Protein AF-0000000072555018 (afdb_homodimer)

Foldseek 3Di:
DDDDDDDDDDDDDDPPPDDDDDPDDPPPPPPDPDDPDPPDDDDDDDDDDDDDDDDDDDDDDDDDDDDDDDDDDDDDPDDDDDPDDDDDDPPLPQLADPVRDGNPVSVVVVVQVVCVVQVNRDDDFAWAADLQQPPKTAGPDPVRIFGEFAALQQLSLLNPPLLVVLLVVQCVPPHDFQPFACPPRNVDPLQVLLFVLLCVLLVAPTKGWAQWLLLVLQLLLLQCLQPFPLEEEEEEPQDDPSNVNSVVNNVHHYHYFYHLDLVRVLVVLVVDALVHEYEYADEQARQQQGAGHPLQSVLVSCVVSVYAYEYEFASAALQAELQRSGVQRNVVRVCVVVPNCPPGSSNSHAKYKYFLCGNLPAGIIMMGHHPVSNVVSCVGGCSRRHDGHGGSSRSSSSSSSSNVSRVDVVFNLLSQLVLLLLVLLCVVLQFWFNAYQGSKTWTWQQASVLLQVLQVCCCPVLSYHWDWDDPPSPDRRGITTIGRGGLSCFPVNSVSVSVSSSVSCVVSVGDGLCRCLVVVHDNRRNHPPSHDHHSCDCVNSVCVVVLVVCVVVVDDPSCSSVSSCVVVVSNPRPPPPVPD/DDDDDDDDDDDDDDPPPDDDPPPDDPPPPPPDPDDPDPPPPDDDDDDYDDDDDDDDDDDDDDDDDDDDDDDDDDDDPDDDDDDDDDDDDPPLPQLADPVRDGNPVSVVVVVQVVCVVVLNRDDDFAWAADLQQPPKTAGPDRVRIFGEFAALQQLSLLNPPLLVVLLVVQCVPPHDFQPFACPPRNVDPLQVLLFVLLCVLLVAPTKGWAQWLLLVLQLLLLQCLQPFPLEEEEEEPQDDPSNVNSVVNNVHHYHYFYHLDLVRVLVVLVVDDLVHEYEYADEQARQAQGAGHPLQSVLVSCVVRVYAYEYEFASAALQAELQRSGVQRRVVRVCVVVPNCPPGSSNSHAKYKYFLCGNLPAGIIMMGHHPVSNVVSCVGGCSRVHDGHGGSSRSSSSSSSSNVSRVDVVFNLLSQLVLLLLVLLCVVLQFWFNAYQGSKTWTWQQASVLLQVLQVCCCPVLSYHWDWDDPPSPDRRGITTIGRGGLSCFPVNSVSVSVSSSVSCVVSVGDGLCRCLVVVHDNRRNHPPSHDHHSCDCVNSVCVVVLVVCVVVVDDPSCSSVSSCVVVVSNPRPPPPPPD

Radius of gyration: 37.11 Å; Cα contacts (8 Å, |Δi|>4): 2175; chains: 2; bounding box: 135×133×122 Å

Secondary structure (DSSP, 8-state):
----------------------------------------------------------------------------------------------SB-TTSSB-HHHHHHHHHHHHHHTT-PPPPP--EE-GGGTTEEE-SSTT-EEEESS-S-TT-GGG-HHHHHHHHHHHHHH-SS-SS-IIIII--HHHHHHHHHHHHHTT-SEEEEES-HHHHHHHHHHHHHHHSTT-EEEEETT--HHHHHHHHHH-SEEEEE-TT-HHHHHHHHHTS-TTS-EEEEEESB-TTT--B--HHHHHHHHHHHTEEEEEE-TTTTTTSSTTS--HHHHTTHHHHHTT--TTSTGGG-SEEEEESSSTT-S--EEEEE-HHHHHHHHHH-HHHHTSPPPPHHHHHHHHHHHHHHHH--HHHHHHHHHHHHHHHHHHHTT--BPP-SSS-EEEE---HHHHHHHHHHHHHHH-EE-PEE-TTTS-TT--EEEE---TT--HHHHHHHHHHHHHHHHHTTPPPHHHHHHTT-BTTBT-TT--PPPSS-HHHHT-HHHHHHHHHTT--GGGHHHHHHHHTTTTS-----TT-/----------------------------------------------------------------------------------------------SB-TTSSB-HHHHHHHHHHHHHHTT-PPPPP--EE-GGGTTEEE-SSTT-EEEESS-S-TT-GGG-HHHHHHHHHHHHHH-SS-SS-IIIII--HHHHHHHHHHHHHTT-SEEEEES-HHHHHHHHHHHHHHHSTT-EEEEETT--HHHHHHHHHH-SEEEEE-TT-HHHHHHHHHTS-TTS-EEEEEESB-TTT--B--HHHHHHHHHHHTEEEEEE-TTTTTTSSTTS--HHHHTTHHHHHTT--TTSTGGG-SEEEEESSSTT-S--EEEEE-HHHHHHHHHH-HHHHTSPPPPHHHHHHHHHHHHHHHH--HHHHHHHHHHHHHHHHHHHTT--BPP-SSS-EEEE---HHHHHHHHHHHHHHH-EE-PEE-TTTS-TT--EEEE---TT--HHHHHHHHHHHHHHHHHTTPPPHHHHHHTT-BTTBT-TT--PPPSS-HHHHT-HHHHHHHHHTT--GGGHHHHHHHHTTTTS--------

Nearest PDB structures (foldseek):
  5txr-assembly1_A  TM=9.862E-01  e=3.673E-61  Saccharomyces cerevisiae S288C
  5txr-assembly1_B  TM=9.744E-01  e=8.676E-61  Saccharomyces cerevisiae S288C
  5txt-assembly1_B  TM=9.580E-01  e=4.409E-58  Saccharomyces cerevisiae S288C
  5txt-assembly3_E  TM=9.515E-01  e=3.093E-55  Saccharomyces cerevisiae S288C
  8eim-assembly1_A  TM=9.087E-01  e=8.582E-55  Saccharomyces cerevisiae

InterPro domains:
  IPR001917 Aminotransferase, class-II, pyridoxal-phosphate binding site [PS00599] (355-364)
  IPR004839 Aminotransferase, class I/classII, large domain [PF00155] (145-501)
  IPR010961 Tetrapyrrole biosynthesis, 5-aminolevulinic acid synthase [TIGR01821] (102-512)
  IPR015421 Pyridoxal phosphate-dependent transferase, major domain [G3DSA:3.40.640.10] (160-411)
  IPR015422 Pyridoxal phosphate-dependent transferase, small domain [G3DSA:3.90.1150.10] (139-501)
  IPR015424 Pyridoxal phosphate-dependent transferase [SSF53383] (104-509)
  IPR050087 8-amino-7-oxononanoate synthase class-II [PTHR13693] (99-503)

pLDDT: mean 82.07, std 29.23, range [13.77, 98.94]

Solvent-accessible surface area (backbone atoms only — not comparable to full-atom values): 62583 Å² total; per-residue (Å²): 144,80,91,84,84,91,83,87,81,85,87,81,87,81,80,82,73,82,77,84,79,87,79,77,78,80,71,78,78,73,81,78,78,80,79,80,78,79,79,80,80,79,84,83,79,84,80,84,85,83,83,86,75,86,83,84,78,84,83,74,83,74,80,75,84,82,78,84,73,81,80,82,77,78,86,79,84,80,88,83,82,81,89,75,86,70,81,78,78,81,70,75,76,66,45,52,41,98,83,49,25,39,29,63,69,56,44,30,47,51,58,48,47,53,28,53,73,70,62,47,56,82,78,70,58,51,37,38,49,28,24,88,49,54,49,29,22,19,38,93,43,81,84,47,58,30,42,53,33,36,39,41,28,40,54,49,35,24,41,30,53,68,26,51,52,46,19,52,53,34,32,64,46,37,12,56,17,27,23,25,21,40,71,58,33,20,23,24,64,37,58,55,52,31,24,52,51,50,7,58,58,60,67,37,74,22,34,47,78,36,72,24,35,39,50,33,35,22,30,49,39,17,42,50,31,57,67,41,71,80,20,35,38,37,32,36,65,73,53,56,67,37,47,52,49,5,45,61,60,16,69,38,53,72,44,76,28,55,68,80,33,64,69,52,42,48,56,58,54,69,73,47,66,48,52,43,38,34,34,42,38,40,44,38,40,38,85,78,57,14,43,65,42,61,58,64,62,49,48,54,49,22,65,74,52,34,33,43,43,36,40,34,23,53,76,19,33,56,61,24,32,68,49,16,53,4,53,50,40,37,78,38,37,69,42,49,68,70,70,45,54,77,88,36,64,40,57,66,54,48,30,41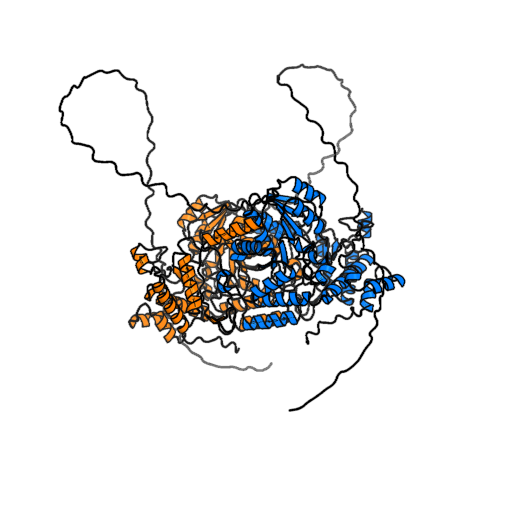,33,33,50,26,27,24,35,35,6,20,65,21,11,23,39,34,21,46,52,52,55,44,51,39,44,63,73,64,15,60,69,53,55,69,27,64,32,66,24,48,17,52,37,41,19,35,39,46,30,49,53,48,39,40,74,43,55,63,54,43,45,46,16,48,49,41,30,51,37,51,52,29,50,33,49,73,66,37,42,30,51,38,54,37,33,47,72,51,44,29,33,55,56,39,30,55,70,59,24,44,48,52,26,49,45,32,35,73,76,65,32,30,40,40,41,50,45,38,52,85,82,32,60,84,58,56,9,19,40,44,40,38,55,23,57,55,54,37,65,70,53,46,51,52,50,52,52,50,50,54,52,47,33,60,74,66,66,51,70,32,22,65,54,36,29,74,69,70,28,55,87,52,22,40,36,86,87,56,69,56,67,49,75,77,37,48,67,78,62,69,36,43,70,58,52,51,51,42,52,72,70,62,51,51,84,61,40,47,53,55,52,50,32,57,71,68,55,61,58,62,68,73,67,78,74,67,76,121,130,80,91,80,89,78,85,86,89,81,90,80,87,83,77,80,77,80,79,78,77,79,77,77,78,82,71,76,79,72,82,75,80,80,76,78,76,75,80,73,78,82,80,80,80,88,85,86,89,84,89,83,86,89,84,88,84,88,87,79,88,73,84,90,84,92,82,87,83,78,83,86,82,80,88,85,83,83,85,82,86,84,91,76,87,70,80,79,77,80,69,76,76,66,45,52,42,98,83,48,23,39,28,62,70,57,45,28,47,52,58,48,47,53,28,52,73,70,62,49,57,81,78,69,58,52,37,37,48,28,23,87,49,55,47,28,22,19,39,93,44,80,83,46,58,29,41,53,34,36,41,41,29,39,54,48,35,24,42,32,53,69,27,50,52,47,19,52,52,33,31,64,48,38,12,55,18,27,23,24,20,42,72,60,33,21,23,24,65,38,59,55,52,32,24,51,51,50,6,58,56,62,68,37,75,22,34,46,77,37,72,24,35,38,52,33,35,21,28,48,40,17,43,48,32,56,65,42,71,79,21,36,38,38,32,36,65,73,53,55,67,38,48,54,48,4,44,60,60,16,69,38,52,71,44,76,30,54,67,79,34,63,67,52,42,48,56,57,54,68,73,46,64,48,54,44,38,33,34,42,37,42,44,40,40,38,86,76,56,13,43,65,43,61,58,64,63,50,47,52,49,22,66,74,52,35,32,42,42,37,40,34,25,52,76,19,33,56,61,25,32,69,48,17,54,4,53,51,41,36,77,37,36,68,42,47,69,70,70,45,53,76,87,35,63,38,57,66,56,47,31,40,33,32,49,26,29,23,35,37,6,19,65,22,11,22,38,34,20,47,52,52,56,45,51,36,45,63,73,65,16,59,69,53,55,68,27,65,32,66,25,47,17,52,36,41,18,36,38,45,29,50,54,48,39,39,75,42,56,64,55,43,46,48,15,47,50,41,29,50,36,52,52,29,50,34,49,73,66,38,45,29,50,36,54,35,32,46,71,53,43,28,33,57,55,39,30,55,70,58,22,44,49,51,26,48,44,33,36,73,76,65,32,30,40,41,41,52,44,39,52,85,83,32,60,86,59,57,9,19,38,44,41,38,55,21,57,55,53,37,65,70,55,47,50,53,51,52,52,51,49,53,50,48,34,60,74,66,66,49,69,32,22,69,55,36,29,75,68,69,28,55,88,53,22,40,37,85,88,57,69,57,68,50,73,75,37,49,67,79,62,69,37,43,67,59,51,51,50,42,51,70,69,63,52,52,85,62,39,47,53,55,52,49,32,57,70,68,55,60,59,63,69,74,69,80,76,70,74,122

Sequence (1160 aa):
MAVQSSKYGAAAGIRAFSAHSKTGKARLHTSRNQEARAVESPLLEGRKAGAFLPLAGNRRLHTDVSSTAAPPPPPGVTTAAARKDAPPVSAVPSPFSASGKFSYEDFYESQLEKKRQDKSYRYFNNINRLAKEFPVAHMAKNEDKVTVWCANDYLGMGGNQHVLNTMHEALEKYGAGAGGTRNISGHNKHAVELEATLAKLHATESALVFSSCYVANDATLATLGSKLPDCVILSDSLNHASMIQGIRHSGTKKIVFKHNDVADLEAKLASLPLHVPKIIAFESVYSMCGSIGPIEEICNLAEKYGALTFLDEVHAVGMYGPTGAGVAEHLDWEAHASGKPRGTIMDRIDIFTGTLAKAYGCVGGYIAGSAKFVDMIRSLAPGFIFTSTLPPATMAGAKASIEYQMAYDGDRRLQQLYTRAVKEELNARDIPVIPNPSHIVPILVGNAALAKEASDLLLHDYKIYVQAINYPTVPIGQERLRVTPTPGHTKELREKLVTALDEIWTRLDIKRTSQWAAEGGFIGVGVEGNVPEPLWTDKLLGIEQAAKEVKAAGVPENGITEALLAREGLNNSRVMDVSAMAVQSSKYGAAAGIRAFSAHSKTGKARLHTSRNQEARAVESPLLEGRKAGAFLPLAGNRRLHTDVSSTAAPPPPPGVTTAAARKDAPPVSAVPSPFSASGKFSYEDFYESQLEKKRQDKSYRYFNNINRLAKEFPVAHMAKNEDKVTVWCANDYLGMGGNQHVLNTMHEALEKYGAGAGGTRNISGHNKHAVELEATLAKLHATESALVFSSCYVANDATLATLGSKLPDCVILSDSLNHASMIQGIRHSGTKKIVFKHNDVADLEAKLASLPLHVPKIIAFESVYSMCGSIGPIEEICNLAEKYGALTFLDEVHAVGMYGPTGAGVAEHLDWEAHASGKPRGTIMDRIDIFTGTLAKAYGCVGGYIAGSAKFVDMIRSLAPGFIFTSTLPPATMAGAKASIEYQMAYDGDRRLQQLYTRAVKEELNARDIPVIPNPSHIVPILVGNAALAKEASDLLLHDYKIYVQAINYPTVPIGQERLRVTPTPGHTKELREKLVTALDEIWTRLDIKRTSQWAAEGGFIGVGVEGNVPEPLWTDKLLGIEQAAKEVKAAGVPENGITEALLAREGLNNSRVMDVSA

Organism: Hypocrea jecorina (strain QM6a) (NCBI:txid431241)

Structure (mmCIF, N/CA/C/O backbone):
data_AF-0000000072555018-model_v1
#
loop_
_entity.id
_entity.type
_entity.pdbx_description
1 polymer '5-aminolevulinate synthase'
#
loop_
_atom_site.group_PDB
_atom_site.id
_atom_site.type_symbol
_atom_site.label_atom_id
_atom_site.label_alt_id
_atom_site.label_comp_id
_atom_site.label_asym_id
_atom_site.label_entity_id
_atom_site.label_seq_id
_atom_site.pdbx_PDB_ins_code
_atom_site.Cartn_x
_atom_site.Cartn_y
_atom_site.Cartn_z
_atom_site.occupancy
_atom_site.B_iso_or_equiv
_atom_site.auth_seq_id
_atom_site.auth_comp_id
_atom_site.auth_asym_id
_atom_site.auth_atom_id
_atom_site.pdbx_PDB_model_num
ATOM 1 N N . MET A 1 1 ? 68.438 -12.219 18.531 1 15.43 1 MET A N 1
ATOM 2 C CA . MET A 1 1 ? 68.938 -13.57 18.344 1 15.43 1 MET A CA 1
ATOM 3 C C . MET A 1 1 ? 68.312 -14.242 17.125 1 15.43 1 MET A C 1
ATOM 5 O O . MET A 1 1 ? 68.625 -13.852 15.992 1 15.43 1 MET A O 1
ATOM 9 N N . ALA A 1 2 ? 67.688 -15.516 17.328 1 15.04 2 ALA A N 1
ATOM 10 C CA . ALA A 1 2 ? 67.938 -16.922 17.016 1 15.04 2 ALA A CA 1
ATOM 11 C C . ALA A 1 2 ? 67.188 -17.344 15.766 1 15.04 2 ALA A C 1
ATOM 13 O O . ALA A 1 2 ? 67.75 -17.953 14.859 1 15.04 2 ALA A O 1
ATOM 14 N N . VAL A 1 3 ? 65.938 -17.891 15.969 1 16.08 3 VAL A N 1
ATOM 15 C CA . VAL A 1 3 ? 65.688 -19.25 15.484 1 16.08 3 VAL A CA 1
ATOM 16 C C . VAL A 1 3 ? 65.625 -19.234 13.961 1 16.08 3 VAL A C 1
ATOM 18 O O . VAL A 1 3 ? 65.188 -18.25 13.367 1 16.08 3 VAL A O 1
ATOM 21 N N . GLN A 1 4 ? 65.688 -20.359 13.383 1 16.5 4 GLN A N 1
ATOM 22 C CA . GLN A 1 4 ? 66.25 -21.25 12.367 1 16.5 4 GLN A CA 1
ATOM 23 C C . GLN A 1 4 ? 65.375 -21.25 11.109 1 16.5 4 GLN A C 1
ATOM 25 O O . GLN A 1 4 ? 65.812 -20.734 10.062 1 16.5 4 GLN A O 1
ATOM 30 N N . SER A 1 5 ? 64.812 -22.516 10.602 1 15.88 5 SER A N 1
ATOM 31 C CA . SER A 1 5 ? 65.25 -23.562 9.695 1 15.88 5 SER A CA 1
ATOM 32 C C . SER A 1 5 ? 64.375 -23.672 8.484 1 15.88 5 SER A C 1
ATOM 34 O O . SER A 1 5 ? 64.812 -23.594 7.344 1 15.88 5 SER A O 1
ATOM 36 N N . SER A 1 6 ? 63.469 -24.812 8.375 1 15.74 6 SER A N 1
ATOM 37 C CA . SER A 1 6 ? 63.594 -25.953 7.469 1 15.74 6 SER A CA 1
ATOM 38 C C . SER A 1 6 ? 62.781 -25.719 6.195 1 15.74 6 SER A C 1
ATOM 40 O O . SER A 1 6 ? 61.812 -24.969 6.199 1 15.74 6 SER A O 1
ATOM 42 N N . LYS A 1 7 ? 63.188 -26.438 4.953 1 17.31 7 LYS A N 1
ATOM 43 C CA . LYS A 1 7 ? 63.344 -26.719 3.531 1 17.31 7 LYS A CA 1
ATOM 44 C C . LYS A 1 7 ? 62.156 -27.547 3.008 1 17.31 7 LYS A C 1
ATOM 46 O O . LYS A 1 7 ? 62.188 -28 1.865 1 17.31 7 LYS A O 1
ATOM 51 N N . TYR A 1 8 ? 61.094 -27.906 3.824 1 15.55 8 TYR A N 1
ATOM 52 C CA . TYR A 1 8 ? 60.531 -29.203 3.541 1 15.55 8 TYR A CA 1
ATOM 53 C C . TYR A 1 8 ? 59.969 -29.266 2.117 1 15.55 8 TYR A C 1
ATOM 55 O O . TYR A 1 8 ? 59.656 -28.234 1.524 1 15.55 8 TYR A O 1
ATOM 63 N N . GLY A 1 9 ? 59.656 -30.5 1.594 1 16.19 9 GLY A N 1
ATOM 64 C CA . GLY A 1 9 ? 59.688 -31.562 0.59 1 16.19 9 GLY A CA 1
ATOM 65 C C . GLY A 1 9 ? 58.531 -31.5 -0.368 1 16.19 9 GLY A C 1
ATOM 66 O O . GLY A 1 9 ? 58.688 -31.531 -1.586 1 16.19 9 GLY A O 1
ATOM 67 N N . ALA A 1 10 ? 57.281 -31.922 0.107 1 15.52 10 ALA A N 1
ATOM 68 C CA . ALA A 1 10 ? 56.719 -33.156 -0.417 1 15.52 10 ALA A CA 1
ATOM 69 C C . ALA A 1 10 ? 56.125 -32.969 -1.804 1 15.52 10 ALA A C 1
ATOM 71 O O . ALA A 1 10 ? 55.969 -31.828 -2.258 1 15.52 10 ALA A O 1
ATOM 72 N N . ALA A 1 11 ? 54.781 -33.344 -1.972 1 15.77 11 ALA A N 1
ATOM 73 C CA . ALA A 1 11 ? 54.094 -34.469 -2.623 1 15.77 11 ALA A CA 1
ATOM 74 C C . ALA A 1 11 ? 53.594 -34.062 -4.016 1 15.77 11 ALA A C 1
ATOM 76 O O . ALA A 1 11 ? 53.375 -32.875 -4.285 1 15.77 11 ALA A O 1
ATOM 77 N N . ALA A 1 12 ? 53.156 -35.156 -4.977 1 17.8 12 ALA A N 1
ATOM 78 C CA . ALA A 1 12 ? 53.062 -35.75 -6.309 1 17.8 12 ALA A CA 1
ATOM 79 C C . ALA A 1 12 ? 51.75 -35.406 -6.992 1 17.8 12 ALA A C 1
ATOM 81 O O . ALA A 1 12 ? 51.562 -35.656 -8.188 1 17.8 12 ALA A O 1
ATOM 82 N N . GLY A 1 13 ? 50.688 -34.812 -6.348 1 16.95 13 GLY A N 1
ATOM 83 C CA . GLY A 1 13 ? 49.406 -35.406 -6.742 1 16.95 13 GLY A CA 1
ATOM 84 C C . GLY A 1 13 ? 49.125 -35.281 -8.227 1 16.95 13 GLY A C 1
ATOM 85 O O . GLY A 1 13 ? 49.594 -34.344 -8.867 1 16.95 13 GLY A O 1
ATOM 86 N N . ILE A 1 14 ? 48.375 -36.375 -8.805 1 16.72 14 ILE A N 1
ATOM 87 C CA . ILE A 1 14 ? 48 -37.062 -10.031 1 16.72 14 ILE A CA 1
ATOM 88 C C . ILE A 1 14 ? 47 -36.219 -10.836 1 16.72 14 ILE A C 1
ATOM 90 O O . ILE A 1 14 ? 46.094 -35.625 -10.273 1 16.72 14 ILE A O 1
ATOM 94 N N . ARG A 1 15 ? 47.312 -35.969 -12.086 1 18.09 15 ARG A N 1
ATOM 95 C CA . ARG A 1 15 ? 46.844 -35.219 -13.25 1 18.09 15 ARG A CA 1
ATOM 96 C C . ARG A 1 15 ? 45.562 -35.844 -13.82 1 18.09 15 ARG A C 1
ATOM 98 O O . ARG A 1 15 ? 45.438 -36.031 -15.039 1 18.09 15 ARG A O 1
ATOM 105 N N . ALA A 1 16 ? 44.625 -36.5 -12.938 1 17.09 16 ALA A N 1
ATOM 106 C CA . ALA A 1 16 ? 43.719 -37.312 -13.703 1 17.09 16 ALA A CA 1
ATOM 107 C C . ALA A 1 16 ? 42.906 -36.5 -14.695 1 17.09 16 ALA A C 1
ATOM 109 O O . ALA A 1 16 ? 42.344 -35.469 -14.336 1 17.09 16 ALA A O 1
ATOM 110 N N . PHE A 1 17 ? 43 -36.812 -16.031 1 18.81 17 PHE A N 1
ATOM 111 C CA . PHE A 1 17 ? 42.594 -36.312 -17.344 1 18.81 17 PHE A CA 1
ATOM 112 C C . PHE A 1 17 ? 41.125 -36.531 -17.594 1 18.81 17 PHE A C 1
ATOM 114 O O . PHE A 1 17 ? 40.625 -36.25 -18.672 1 18.81 17 PHE A O 1
ATOM 121 N N . SER A 1 18 ? 40.281 -36.906 -16.562 1 17 18 SER A N 1
ATOM 122 C CA . SER A 1 18 ? 39.188 -37.688 -17.125 1 17 18 SER A CA 1
ATOM 123 C C . SER A 1 18 ? 38.312 -36.812 -18.047 1 17 18 SER A C 1
ATOM 125 O O . SER A 1 18 ? 38.094 -35.656 -17.781 1 17 18 SER A O 1
ATOM 127 N N . ALA A 1 19 ? 37.875 -37.344 -19.297 1 19.05 19 ALA A N 1
ATOM 128 C CA . ALA A 1 19 ? 37.344 -37.094 -20.641 1 19.05 19 ALA A CA 1
ATOM 129 C C . ALA A 1 19 ? 35.844 -36.812 -20.578 1 19.05 19 ALA A C 1
ATOM 131 O O . ALA A 1 19 ? 35.25 -36.375 -21.578 1 19.05 19 ALA A O 1
ATOM 132 N N . HIS A 1 20 ? 35.156 -36.875 -19.391 1 17.48 20 HIS A N 1
ATOM 133 C CA . HIS A 1 20 ? 33.844 -37.406 -19.703 1 17.48 20 HIS A CA 1
ATOM 134 C C . HIS A 1 20 ? 33.062 -36.438 -20.594 1 17.48 20 HIS A C 1
ATOM 136 O O . HIS A 1 20 ? 33.281 -35.25 -20.578 1 17.48 20 HIS A O 1
ATOM 142 N N . SER A 1 21 ? 31.969 -36.969 -21.297 1 16.98 21 SER A N 1
ATOM 143 C CA . SER A 1 21 ? 31.062 -36.969 -22.438 1 16.98 21 SER A CA 1
ATOM 144 C C . SER A 1 21 ? 30.016 -35.875 -22.281 1 16.98 21 SER A C 1
ATOM 146 O O . SER A 1 21 ? 29.609 -35.531 -21.172 1 16.98 21 SER A O 1
ATOM 148 N N . LYS A 1 22 ? 29.75 -35.156 -23.406 1 20.55 22 LYS A N 1
ATOM 149 C CA . LYS A 1 22 ? 29.031 -33.938 -23.859 1 20.55 22 LYS A CA 1
ATOM 150 C C . LYS A 1 22 ? 27.531 -34.094 -23.672 1 20.55 22 LYS A C 1
ATOM 152 O O . LYS A 1 22 ? 26.875 -34.875 -24.375 1 20.55 22 LYS A O 1
ATOM 157 N N . THR A 1 23 ? 27.047 -34.25 -22.406 1 18.5 23 THR A N 1
ATOM 158 C CA . THR A 1 23 ? 25.625 -34.531 -22.281 1 18.5 23 THR A CA 1
ATOM 159 C C . THR A 1 23 ? 24.781 -33.469 -23 1 18.5 23 THR A C 1
ATOM 161 O O . THR A 1 23 ? 25.125 -32.281 -22.969 1 18.5 23 THR A O 1
ATOM 164 N N . GLY A 1 24 ? 23.891 -33.875 -23.875 1 18.67 24 GLY A N 1
ATOM 165 C CA . GLY A 1 24 ? 22.938 -33.406 -24.891 1 18.67 24 GLY A CA 1
ATOM 166 C C . GLY A 1 24 ? 21.891 -32.469 -24.344 1 18.67 24 GLY A C 1
ATOM 167 O O . GLY A 1 24 ? 21.406 -32.656 -23.219 1 18.67 24 GLY A O 1
ATOM 168 N N . LYS A 1 25 ? 22 -31.109 -24.688 1 23.78 25 LYS A N 1
ATOM 169 C CA . LYS A 1 25 ? 21.094 -29.984 -24.422 1 23.78 25 LYS A CA 1
ATOM 170 C C . LYS A 1 25 ? 19.656 -30.359 -24.75 1 23.78 25 LYS A C 1
ATOM 172 O O . LYS A 1 25 ? 19.375 -30.922 -25.812 1 23.78 25 LYS A O 1
ATOM 177 N N . ALA A 1 26 ? 18.812 -30.609 -23.781 1 21.27 26 ALA A N 1
ATOM 178 C CA . ALA A 1 26 ? 17.406 -30.938 -23.906 1 21.27 26 ALA A CA 1
ATOM 179 C C . ALA A 1 26 ? 16.672 -29.938 -24.797 1 21.27 26 ALA A C 1
ATOM 181 O O . ALA A 1 26 ? 16.594 -28.75 -24.453 1 21.27 26 ALA A O 1
ATOM 182 N N . ARG A 1 27 ? 16.688 -30.219 -26.078 1 22.58 27 ARG A N 1
ATOM 183 C CA . ARG A 1 27 ? 16 -29.359 -27.031 1 22.58 27 ARG A CA 1
ATOM 184 C C . ARG A 1 27 ? 14.508 -29.297 -26.734 1 22.58 27 ARG A C 1
ATOM 186 O O . ARG A 1 27 ? 13.859 -30.328 -26.547 1 22.58 27 ARG A O 1
ATOM 193 N N . LEU A 1 28 ? 14.109 -28.281 -26.109 1 21.8 28 LEU A N 1
ATOM 194 C CA . LEU A 1 28 ? 12.703 -28.016 -25.844 1 21.8 28 LEU A CA 1
ATOM 195 C C . LEU A 1 28 ? 11.891 -28.031 -27.125 1 21.8 28 LEU A C 1
ATOM 197 O O . LEU A 1 28 ? 12.203 -27.312 -28.078 1 21.8 28 LEU A O 1
ATOM 201 N N . HIS A 1 29 ? 11.469 -29.25 -27.625 1 20.22 29 HIS A N 1
ATOM 202 C CA . HIS A 1 29 ? 10.734 -29.453 -28.859 1 20.22 29 HIS A CA 1
ATOM 203 C C . HIS A 1 29 ? 9.508 -28.547 -28.938 1 20.22 29 HIS A C 1
ATOM 205 O O . HIS A 1 29 ? 8.656 -28.578 -28.047 1 20.22 29 HIS A O 1
ATOM 211 N N . THR A 1 30 ? 9.672 -27.406 -29.422 1 22.03 30 THR A N 1
ATOM 212 C CA . THR A 1 30 ? 8.625 -26.438 -29.703 1 22.03 30 THR A CA 1
ATOM 213 C C . THR A 1 30 ? 7.652 -26.969 -30.75 1 22.03 30 THR A C 1
ATOM 215 O O . THR A 1 30 ? 8.07 -27.484 -31.797 1 22.03 30 THR A O 1
ATOM 218 N N . SER A 1 31 ? 6.535 -27.609 -30.359 1 19.86 31 SER A N 1
ATOM 219 C CA . SER A 1 31 ? 5.523 -28.156 -31.25 1 19.86 31 SER A CA 1
ATOM 220 C C . SER A 1 31 ? 5.113 -27.125 -32.312 1 19.86 31 SER A C 1
ATOM 222 O O . SER A 1 31 ? 4.934 -25.953 -32 1 19.86 31 SER A O 1
ATOM 224 N N . ARG A 1 32 ? 5.422 -27.328 -33.531 1 21.11 32 ARG A N 1
ATOM 225 C CA . ARG A 1 32 ? 5.27 -26.609 -34.781 1 21.11 32 ARG A CA 1
ATOM 226 C C . ARG A 1 32 ? 3.799 -26.406 -35.125 1 21.11 32 ARG A C 1
ATOM 228 O O . ARG A 1 32 ? 3.092 -27.375 -35.438 1 21.11 32 ARG A O 1
ATOM 235 N N . ASN A 1 33 ? 3.006 -25.578 -34.469 1 18.58 33 ASN A N 1
ATOM 236 C CA . ASN A 1 33 ? 1.65 -25.438 -35 1 18.58 33 ASN A CA 1
ATOM 237 C C . ASN A 1 33 ? 1.653 -25 -36.469 1 18.58 33 ASN A C 1
ATOM 239 O O . ASN A 1 33 ? 2.553 -24.281 -36.906 1 18.58 33 ASN A O 1
ATOM 243 N N . GLN A 1 34 ? 0.782 -25.641 -37.281 1 18.58 34 GLN A N 1
ATOM 244 C CA . GLN A 1 34 ? 0.532 -25.609 -38.719 1 18.58 34 GLN A CA 1
ATOM 245 C C . GLN A 1 34 ? 0.183 -24.203 -39.188 1 18.58 34 GLN A C 1
ATOM 247 O O . GLN A 1 34 ? -0.398 -23.422 -38.438 1 18.58 34 GLN A O 1
ATOM 252 N N . GLU A 1 35 ? 0.644 -23.797 -40.312 1 18.11 35 GLU A N 1
ATOM 253 C CA . GLU A 1 35 ? 0.868 -22.578 -41.094 1 18.11 35 GLU A CA 1
ATOM 254 C C . GLU A 1 35 ? -0.447 -22 -41.594 1 18.11 35 GLU A C 1
ATOM 256 O O . GLU A 1 35 ? -1.082 -22.594 -42.5 1 18.11 35 GLU A O 1
ATOM 261 N N . ALA A 1 36 ? -1.523 -21.75 -40.781 1 17.25 36 ALA A N 1
ATOM 262 C CA . ALA A 1 36 ? -2.664 -21.359 -41.625 1 17.25 36 ALA A CA 1
ATOM 263 C C . ALA A 1 36 ? -2.295 -20.219 -42.562 1 17.25 36 ALA A C 1
ATOM 265 O O . ALA A 1 36 ? -1.545 -19.312 -42.188 1 17.25 36 ALA A O 1
ATOM 266 N N . ARG A 1 37 ? -2.939 -20.297 -43.781 1 16.81 37 ARG A N 1
ATOM 267 C CA . ARG A 1 37 ? -2.768 -19.641 -45.062 1 16.81 37 ARG A CA 1
ATOM 268 C C . ARG A 1 37 ? -3.15 -18.156 -45 1 16.81 37 ARG A C 1
ATOM 270 O O . ARG A 1 37 ? -4.172 -17.812 -44.375 1 16.81 37 ARG A O 1
ATOM 277 N N . ALA A 1 38 ? -2.264 -17.281 -45.188 1 17.98 38 ALA A N 1
ATOM 278 C CA . ALA A 1 38 ? -2.332 -15.836 -45.312 1 17.98 38 ALA A CA 1
ATOM 279 C C . ALA A 1 38 ? -3.32 -15.422 -46.406 1 17.98 38 ALA A C 1
ATOM 281 O O . ALA A 1 38 ? -3.117 -15.727 -47.594 1 17.98 38 ALA A O 1
ATOM 282 N N . VAL A 1 39 ? -4.695 -15.539 -46.125 1 18.38 39 VAL A N 1
ATOM 283 C CA . VAL A 1 39 ? -5.578 -15.141 -47.219 1 18.38 39 VAL A CA 1
ATOM 284 C C . VAL A 1 39 ? -5.07 -13.844 -47.844 1 18.38 39 VAL A C 1
ATOM 286 O O . VAL A 1 39 ? -4.5 -12.992 -47.156 1 18.38 39 VAL A O 1
ATOM 289 N N . GLU A 1 40 ? -5.508 -13.719 -49.188 1 16.38 40 GLU A N 1
ATOM 290 C CA . GLU A 1 40 ? -5.086 -12.992 -50.375 1 16.38 40 GLU A CA 1
ATOM 291 C C . GLU A 1 40 ? -5.422 -11.508 -50.281 1 16.38 40 GLU A C 1
ATOM 293 O O . GLU A 1 40 ? -6.395 -11.133 -49.625 1 16.38 40 GLU A O 1
ATOM 298 N N . SER A 1 41 ? -4.551 -10.711 -50.781 1 17.17 41 SER A N 1
ATOM 299 C CA . SER A 1 41 ? -4.188 -9.297 -50.781 1 17.17 41 SER A CA 1
ATOM 300 C C . SER A 1 41 ? -5.125 -8.5 -51.688 1 17.17 41 SER A C 1
ATOM 302 O O . SER A 1 41 ? -4.93 -7.301 -51.906 1 17.17 41 SER A O 1
ATOM 304 N N . PRO A 1 42 ? -6.25 -9.172 -52.25 1 16.02 42 PRO A N 1
ATOM 305 C CA . PRO A 1 42 ? -6.195 -8.617 -53.594 1 16.02 42 PRO A CA 1
ATOM 306 C C . PRO A 1 42 ? -6.293 -7.094 -53.625 1 16.02 42 PRO A C 1
ATOM 308 O O . PRO A 1 42 ? -6.66 -6.484 -52.594 1 16.02 42 PRO A O 1
ATOM 311 N N . LEU A 1 43 ? -6.824 -6.605 -54.875 1 16.12 43 LEU A N 1
ATOM 312 C CA . LEU A 1 43 ? -6.57 -5.719 -56 1 16.12 43 LEU A CA 1
ATOM 313 C C . LEU A 1 43 ? -7.25 -4.371 -55.812 1 16.12 43 LEU A C 1
ATOM 315 O O . LEU A 1 43 ? -8.273 -4.281 -55.125 1 16.12 43 LEU A O 1
ATOM 319 N N . LEU A 1 44 ? -6.781 -3.367 -56.594 1 16.31 44 LEU A N 1
ATOM 320 C CA . LEU A 1 44 ? -6.672 -1.916 -56.688 1 16.31 44 LEU A CA 1
ATOM 321 C C . LEU A 1 44 ? -7.969 -1.301 -57.188 1 16.31 44 LEU A C 1
ATOM 323 O O . LEU A 1 44 ? -8.086 -0.077 -57.281 1 16.31 44 LEU A O 1
ATOM 327 N N . GLU A 1 45 ? -8.969 -2.199 -57.625 1 15.38 45 GLU A N 1
ATOM 328 C CA . GLU A 1 45 ? -9.445 -1.576 -58.844 1 15.38 45 GLU A CA 1
ATOM 329 C C . GLU A 1 45 ? -10.055 -0.201 -58.562 1 15.38 45 GLU A C 1
ATOM 331 O O . GLU A 1 45 ? -10.469 0.085 -57.438 1 15.38 45 GLU A O 1
ATOM 336 N N . GLY A 1 46 ? -10.445 0.435 -59.719 1 15.3 46 GLY A N 1
ATOM 337 C CA . GLY A 1 46 ? -10.531 1.708 -60.406 1 15.3 46 GLY A CA 1
ATOM 338 C C . GLY A 1 46 ? -11.758 2.516 -60.031 1 15.3 46 GLY A C 1
ATOM 339 O O . GLY A 1 46 ? -12.625 2.023 -59.312 1 15.3 46 GLY A O 1
ATOM 340 N N . ARG A 1 47 ? -12.305 3.152 -61 1 15.45 47 ARG A N 1
ATOM 341 C CA . ARG A 1 47 ? -12.688 4.543 -61.219 1 15.45 47 ARG A CA 1
ATOM 342 C C . ARG A 1 47 ? -14.148 4.77 -60.844 1 15.45 47 ARG A C 1
ATOM 344 O O . ARG A 1 47 ? -14.469 5.711 -60.125 1 15.45 47 ARG A O 1
ATOM 351 N N . LYS A 1 48 ? -15.047 4.195 -61.719 1 15.65 48 LYS A N 1
ATOM 352 C CA . LYS A 1 48 ? -15.719 5.215 -62.531 1 15.65 48 LYS A CA 1
ATOM 353 C C . LYS A 1 48 ? -16.906 5.812 -61.781 1 15.65 48 LYS A C 1
ATOM 355 O O . LYS A 1 48 ? -17.359 5.254 -60.781 1 15.65 48 LYS A O 1
ATOM 360 N N . ALA A 1 49 ? -18.188 5.621 -62.469 1 15.15 49 ALA A N 1
ATOM 361 C CA . ALA A 1 49 ? -19.094 6.594 -63.094 1 15.15 49 ALA A CA 1
ATOM 362 C C . ALA A 1 49 ? -20.266 6.91 -62.188 1 15.15 49 ALA A C 1
ATOM 364 O O . ALA A 1 49 ? -20.641 6.102 -61.312 1 15.15 49 ALA A O 1
ATOM 365 N N . GLY A 1 50 ? -21.047 7.914 -62.562 1 15.85 50 GLY A N 1
ATOM 366 C CA . GLY A 1 50 ? -21.828 8.992 -61.969 1 15.85 50 GLY A CA 1
ATOM 367 C C . GLY A 1 50 ? -23.188 8.555 -61.469 1 15.85 50 GLY A C 1
ATOM 368 O O . GLY A 1 50 ? -23.5 8.672 -60.281 1 15.85 50 GLY A O 1
ATOM 369 N N . ALA A 1 51 ? -24.172 8.531 -62.344 1 15.65 51 ALA A N 1
ATOM 370 C CA . ALA A 1 51 ? -25.203 9.562 -62.219 1 15.65 51 ALA A CA 1
ATOM 371 C C . ALA A 1 51 ? -26.453 9.031 -61.531 1 15.65 51 ALA A C 1
ATOM 373 O O . ALA A 1 51 ? -26.906 9.609 -60.531 1 15.65 51 ALA A O 1
ATOM 374 N N . PHE A 1 52 ? -27.469 8.633 -62.344 1 15.23 52 PHE A N 1
ATOM 375 C CA . PHE A 1 52 ? -28.766 9.25 -62.531 1 15.23 52 PHE A CA 1
ATOM 376 C C . PHE A 1 52 ? -29.844 8.477 -61.781 1 15.23 52 PHE A C 1
ATOM 378 O O . PHE A 1 52 ? -29.938 7.254 -61.906 1 15.23 52 PHE A O 1
ATOM 385 N N . LEU A 1 53 ? -30.5 8.992 -60.781 1 15.02 53 LEU A N 1
ATOM 386 C CA . LEU A 1 53 ? -31.406 8.625 -59.688 1 15.02 53 LEU A CA 1
ATOM 387 C C . LEU A 1 53 ? -32.75 8.148 -60.25 1 15.02 53 LEU A C 1
ATOM 389 O O . LEU A 1 53 ? -33.531 7.52 -59.531 1 15.02 53 LEU A O 1
ATOM 393 N N . PRO A 1 54 ? -33.281 8.391 -61.375 1 15.27 54 PRO A N 1
ATOM 394 C CA . PRO A 1 54 ? -34.625 8.938 -61.062 1 15.27 54 PRO A CA 1
ATOM 395 C C . PRO A 1 54 ? -35.594 7.863 -60.594 1 15.27 54 PRO A C 1
ATOM 397 O O . PRO A 1 54 ? -35.312 6.668 -60.688 1 15.27 54 PRO A O 1
ATOM 400 N N . LEU A 1 55 ? -36.938 8.102 -60.875 1 15.06 55 LEU A N 1
ATOM 401 C CA . LEU A 1 55 ? -38.25 8.281 -60.281 1 15.06 55 LEU A CA 1
ATOM 402 C C . LEU A 1 55 ? -39.094 7.02 -60.469 1 15.06 55 LEU A C 1
ATOM 404 O O . LEU A 1 55 ? -39.781 6.582 -59.531 1 15.06 55 LEU A O 1
ATOM 408 N N . ALA A 1 56 ? -39.438 6.547 -61.75 1 15.01 56 ALA A N 1
ATOM 409 C CA . ALA A 1 56 ? -40.844 6.668 -62.094 1 15.01 56 ALA A 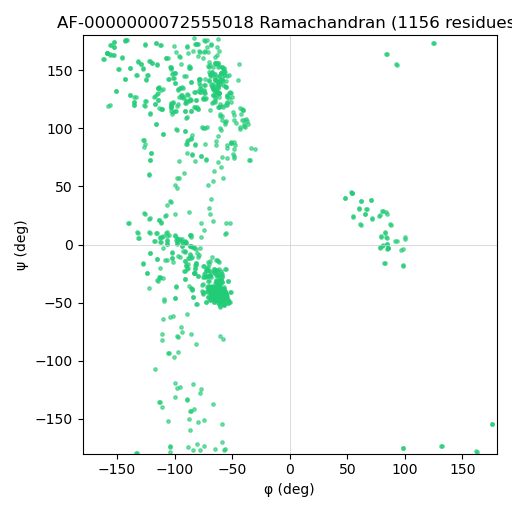CA 1
ATOM 410 C C . ALA A 1 56 ? -41.625 5.43 -61.656 1 15.01 56 ALA A C 1
ATOM 412 O O . ALA A 1 56 ? -41.031 4.41 -61.281 1 15.01 56 ALA A O 1
ATOM 413 N N . GLY A 1 57 ? -42.469 4.898 -62.562 1 14.52 57 GLY A N 1
ATOM 414 C CA . GLY A 1 57 ? -43.906 4.812 -62.719 1 14.52 57 GLY A CA 1
ATOM 415 C C . GLY A 1 57 ? -44.469 3.408 -62.531 1 14.52 57 GLY A C 1
ATOM 416 O O . GLY A 1 57 ? -45.656 3.225 -62.25 1 14.52 57 GLY A O 1
ATOM 417 N N . ASN A 1 58 ? -43.75 2.32 -62.812 1 13.91 58 ASN A N 1
ATOM 418 C CA . ASN A 1 58 ? -44.594 1.585 -63.719 1 13.91 58 ASN A CA 1
ATOM 419 C C . ASN A 1 58 ? -45.719 0.842 -62.969 1 13.91 58 ASN A C 1
ATOM 421 O O . ASN A 1 58 ? -45.562 0.555 -61.781 1 13.91 58 ASN A O 1
ATOM 425 N N . ARG A 1 59 ? -46.469 0.091 -63.844 1 14.38 59 ARG A N 1
ATOM 426 C CA . ARG A 1 59 ? -47.812 -0.337 -64.25 1 14.38 59 ARG A CA 1
ATOM 427 C C . ARG A 1 59 ? -48.219 -1.596 -63.469 1 14.38 59 ARG A C 1
ATOM 429 O O . ARG A 1 59 ? -47.375 -2.385 -63.062 1 14.38 59 ARG A O 1
ATOM 436 N N . ARG A 1 60 ? -49.438 -1.834 -63.531 1 14.46 60 ARG A N 1
ATOM 437 C CA . ARG A 1 60 ? -50.688 -2.332 -63 1 14.46 60 ARG A CA 1
ATOM 438 C C . ARG A 1 60 ? -50.875 -3.822 -63.281 1 14.46 60 ARG A C 1
ATOM 440 O O . ARG A 1 60 ? -51.938 -4.387 -63.031 1 14.46 60 ARG A O 1
ATOM 447 N N . LEU A 1 61 ? -49.719 -4.586 -63.406 1 14.41 61 LEU A N 1
ATOM 448 C CA . LEU A 1 61 ? -50.344 -5.68 -64.125 1 14.41 61 LEU A CA 1
ATOM 449 C C . LEU A 1 61 ? -51.344 -6.434 -63.281 1 14.41 61 LEU A C 1
ATOM 451 O O . LEU A 1 61 ? -51.125 -6.613 -62.094 1 14.41 61 LEU A O 1
ATOM 455 N N . HIS A 1 62 ? -52.344 -7.055 -63.875 1 14.87 62 HIS A N 1
ATOM 456 C CA . HIS A 1 62 ? -53.719 -7.5 -63.781 1 14.87 62 HIS A CA 1
ATOM 457 C C . HIS A 1 62 ? -53.812 -8.898 -63.156 1 14.87 62 HIS A C 1
ATOM 459 O O . HIS A 1 62 ? -54.781 -9.234 -62.5 1 14.87 62 HIS A O 1
ATOM 465 N N . THR A 1 63 ? -52.688 -9.703 -63.094 1 14.88 63 THR A N 1
ATOM 466 C CA . THR A 1 63 ? -53.312 -10.938 -63.562 1 14.88 63 THR A CA 1
ATOM 467 C C . THR A 1 63 ? -54.188 -11.547 -62.469 1 14.88 63 THR A C 1
ATOM 469 O O . THR A 1 63 ? -54.031 -11.25 -61.281 1 14.88 63 THR A O 1
ATOM 472 N N . ASP A 1 64 ? -54.719 -12.789 -62.75 1 15.22 64 ASP A N 1
ATOM 473 C CA . ASP A 1 64 ? -56 -13.531 -62.812 1 15.22 64 ASP A CA 1
ATOM 474 C C . ASP A 1 64 ? -56.094 -14.555 -61.688 1 15.22 64 ASP A C 1
ATOM 476 O O . ASP A 1 64 ? -57.125 -15.211 -61.5 1 15.22 64 ASP A O 1
ATOM 480 N N . VAL A 1 65 ? -55.094 -14.734 -60.844 1 15.41 65 VAL A N 1
ATOM 481 C CA . VAL A 1 65 ? -55.125 -16.172 -60.625 1 15.41 65 VAL A CA 1
ATOM 482 C C . VAL A 1 65 ? -56.375 -16.531 -59.781 1 15.41 65 VAL A C 1
ATOM 484 O O . VAL A 1 65 ? -56.812 -15.766 -58.938 1 15.41 65 VAL A O 1
ATOM 487 N N . SER A 1 66 ? -56.75 -17.734 -60 1 15.73 66 SER A N 1
ATOM 488 C CA . SER A 1 66 ? -57.938 -18.578 -59.875 1 15.73 66 SER A CA 1
ATOM 489 C C . SER A 1 66 ? -58.125 -19.047 -58.438 1 15.73 66 SER A C 1
ATOM 491 O O . SER A 1 66 ? -57.188 -19.078 -57.656 1 15.73 66 SER A O 1
ATOM 493 N N . SER A 1 67 ? -59.312 -19.531 -58 1 15.5 67 SER A N 1
ATOM 494 C CA . SER A 1 67 ? -60.406 -19.531 -57.031 1 15.5 67 SER A CA 1
ATOM 495 C C . SER A 1 67 ? -60.25 -20.703 -56.062 1 15.5 67 SER A C 1
ATOM 497 O O . SER A 1 67 ? -60.938 -20.734 -55.031 1 15.5 67 SER A O 1
ATOM 499 N N . THR A 1 68 ? -59.406 -21.781 -56.281 1 16.84 68 THR A N 1
ATOM 500 C CA . THR A 1 68 ? -60.25 -22.938 -55.969 1 16.84 68 THR A CA 1
ATOM 501 C C . THR A 1 68 ? -60.406 -23.078 -54.469 1 16.84 68 THR A C 1
ATOM 503 O O . THR A 1 68 ? -59.594 -22.594 -53.688 1 16.84 68 THR A O 1
ATOM 506 N N . ALA A 1 69 ? -61.5 -23.859 -53.969 1 16.86 69 ALA A N 1
ATOM 507 C CA . ALA A 1 69 ? -62.531 -23.922 -52.969 1 16.86 69 ALA A CA 1
ATOM 508 C C . ALA A 1 69 ? -62.125 -24.844 -51.812 1 16.86 69 ALA A C 1
ATOM 510 O O . ALA A 1 69 ? -62.906 -25.094 -50.906 1 16.86 69 ALA A O 1
ATOM 511 N N . ALA A 1 70 ? -60.844 -25.062 -51.5 1 18.23 70 ALA A N 1
ATOM 512 C CA . ALA A 1 70 ? -60.844 -26.375 -50.844 1 18.23 70 ALA A CA 1
ATOM 513 C C . ALA A 1 70 ? -61.656 -26.344 -49.562 1 18.23 70 ALA A C 1
ATOM 515 O O . ALA A 1 70 ? -61.812 -25.297 -48.938 1 18.23 70 ALA A O 1
ATOM 516 N N . PRO A 1 71 ? -61.875 -27.516 -49.031 1 20.31 71 PRO A N 1
ATOM 517 C CA . PRO A 1 71 ? -63.031 -28.031 -48.281 1 20.31 71 PRO A CA 1
ATOM 518 C C . PRO A 1 71 ? -62.969 -27.641 -46.812 1 20.31 71 PRO A C 1
ATOM 520 O O . PRO A 1 71 ? -61.906 -27.266 -46.281 1 20.31 71 PRO A O 1
ATOM 523 N N . PRO A 1 72 ? -63.969 -27.984 -46 1 20.55 72 PRO A N 1
ATOM 524 C CA . PRO A 1 72 ? -64.75 -27.438 -44.875 1 20.55 72 PRO A CA 1
ATOM 525 C C . PRO A 1 72 ? -64.188 -27.797 -43.531 1 20.55 72 PRO A C 1
ATOM 527 O O . PRO A 1 72 ? -64.125 -28.969 -43.156 1 20.55 72 PRO A O 1
ATOM 530 N N . PRO A 1 73 ? -62.969 -27.422 -43.125 1 19.27 73 PRO A N 1
ATOM 531 C CA . PRO A 1 73 ? -62.375 -28.109 -41.969 1 19.27 73 PRO A CA 1
ATOM 532 C C . PRO A 1 73 ? -63.25 -28.078 -40.719 1 19.27 73 PRO A C 1
ATOM 534 O O . PRO A 1 73 ? -64.062 -27.156 -40.562 1 19.27 73 PRO A O 1
ATOM 537 N N . PRO A 1 74 ? -63.25 -29.172 -40.031 1 21.03 74 PRO A N 1
ATOM 538 C CA . PRO A 1 74 ? -64.188 -29.562 -39 1 21.03 74 PRO A CA 1
ATOM 539 C C . PRO A 1 74 ? -64.125 -28.656 -37.781 1 21.03 74 PRO A C 1
ATOM 541 O O . PRO A 1 74 ? -63.156 -27.938 -37.594 1 21.03 74 PRO A O 1
ATOM 544 N N . PRO A 1 75 ? -64.875 -28.938 -36.688 1 18.84 75 PRO A N 1
ATOM 545 C CA . PRO A 1 75 ? -65.625 -28.141 -35.719 1 18.84 75 PRO A CA 1
ATOM 546 C C . PRO A 1 75 ? -64.75 -27.516 -34.656 1 18.84 75 PRO A C 1
ATOM 548 O O . PRO A 1 75 ? -63.531 -27.859 -34.562 1 18.84 75 PRO A O 1
ATOM 551 N N . GLY A 1 76 ? -65.312 -27.203 -33.312 1 18.59 76 GLY A N 1
ATOM 552 C CA . GLY A 1 76 ? -65.5 -26.047 -32.438 1 18.59 76 GLY A CA 1
ATOM 553 C C . GLY A 1 76 ? -64.562 -26.031 -31.25 1 18.59 76 GLY A C 1
ATOM 554 O O . GLY A 1 76 ? -64.812 -25.266 -30.297 1 18.59 76 GLY A O 1
ATOM 555 N N . VAL A 1 77 ? -63.344 -26.484 -31.328 1 19.77 77 VAL A N 1
ATOM 556 C CA . VAL A 1 77 ? -62.719 -26.797 -30.047 1 19.77 77 VAL A CA 1
ATOM 557 C C . VAL A 1 77 ? -62.625 -25.547 -29.188 1 19.77 77 VAL A C 1
ATOM 559 O O . VAL A 1 77 ? -62.125 -24.5 -29.656 1 19.77 77 VAL A O 1
ATOM 562 N N . THR A 1 78 ? -63.281 -25.516 -28 1 18.97 78 THR A N 1
ATOM 563 C CA . THR A 1 78 ? -63.625 -24.484 -27.031 1 18.97 78 THR A CA 1
ATOM 564 C C . THR A 1 78 ? -62.344 -23.875 -26.422 1 18.97 78 THR A C 1
ATOM 566 O O . THR A 1 78 ? -61.281 -24.5 -26.453 1 18.97 78 THR A O 1
ATOM 569 N N . THR A 1 79 ? -62.469 -22.578 -25.719 1 18.3 79 THR A N 1
ATOM 570 C CA . THR A 1 79 ? -61.781 -21.344 -25.375 1 18.3 79 THR A CA 1
ATOM 571 C C . THR A 1 79 ? -60.938 -21.531 -24.109 1 18.3 79 THR A C 1
ATOM 573 O O . THR A 1 79 ? -61.438 -21.922 -23.062 1 18.3 79 THR A O 1
ATOM 576 N N . ALA A 1 80 ? -59.625 -21.859 -24.203 1 19.52 80 ALA A N 1
ATOM 577 C CA . ALA A 1 80 ? -58.625 -22.031 -23.141 1 19.52 80 ALA A CA 1
ATOM 578 C C . ALA A 1 80 ? -58.5 -20.75 -22.312 1 19.52 80 ALA A C 1
ATOM 580 O O . ALA A 1 80 ? -58.25 -19.672 -22.859 1 19.52 80 ALA A O 1
ATOM 581 N N . ALA A 1 81 ? -58.781 -20.719 -20.984 1 19.45 81 ALA A N 1
ATOM 582 C CA . ALA A 1 81 ? -58.75 -19.688 -19.953 1 19.45 81 ALA A CA 1
ATOM 583 C C . ALA A 1 81 ? -57.344 -19.203 -19.703 1 19.45 81 ALA A C 1
ATOM 585 O O . ALA A 1 81 ? -56.406 -20 -19.609 1 19.45 81 ALA A O 1
ATOM 586 N N . ALA A 1 82 ? -57 -17.891 -19.766 1 21.94 82 ALA A N 1
ATOM 587 C CA . ALA A 1 82 ? -55.844 -16.969 -19.672 1 21.94 82 ALA A CA 1
ATOM 588 C C . ALA A 1 82 ? -55.25 -17.016 -18.266 1 21.94 82 ALA A C 1
ATOM 590 O O . ALA A 1 82 ? -55.875 -16.609 -17.297 1 21.94 82 ALA A O 1
ATOM 591 N N . ARG A 1 83 ? -54.344 -17.953 -17.984 1 19.45 83 ARG A N 1
ATOM 592 C CA . ARG A 1 83 ? -53.656 -17.984 -16.703 1 19.45 83 ARG A CA 1
ATOM 593 C C . ARG A 1 83 ? -52.938 -16.656 -16.438 1 19.45 83 ARG A C 1
ATOM 595 O O . ARG A 1 83 ? -52.031 -16.266 -17.188 1 19.45 83 ARG A O 1
ATOM 602 N N . LYS A 1 84 ? -53.375 -15.68 -15.531 1 22.06 84 LYS A N 1
ATOM 603 C CA . LYS A 1 84 ? -53.125 -14.328 -15.055 1 22.06 84 LYS A CA 1
ATOM 604 C C . LYS A 1 84 ? -51.719 -14.195 -14.477 1 22.06 84 LYS A C 1
ATOM 606 O O . LYS A 1 84 ? -51.031 -13.234 -14.773 1 22.06 84 LYS A O 1
ATOM 611 N N . ASP A 1 85 ? -51.281 -14.617 -13.18 1 21.81 85 ASP A N 1
ATOM 612 C CA . ASP A 1 85 ? -50.656 -13.742 -12.188 1 21.81 85 ASP A CA 1
ATOM 613 C C . ASP A 1 85 ? -49.125 -13.844 -12.25 1 21.81 85 ASP A C 1
ATOM 615 O O . ASP A 1 85 ? -48.562 -14.82 -11.773 1 21.81 85 ASP A O 1
ATOM 619 N N . ALA A 1 86 ? -48.469 -13.625 -13.227 1 29.09 86 ALA A N 1
ATOM 620 C CA . ALA A 1 86 ? -47 -13.641 -13.172 1 29.09 86 ALA A CA 1
ATOM 621 C C . ALA A 1 86 ? -46.469 -12.617 -12.164 1 29.09 86 ALA A C 1
ATOM 623 O O . ALA A 1 86 ? -46.875 -11.445 -12.211 1 29.09 86 ALA A O 1
ATOM 624 N N . PRO A 1 87 ? -45.875 -13.023 -11.008 1 31.88 87 PRO A N 1
ATOM 625 C CA . PRO A 1 87 ? -45.438 -12.008 -10.031 1 31.88 87 PRO A CA 1
ATOM 626 C C . PRO A 1 87 ? -44.5 -10.961 -10.648 1 31.88 87 PRO A C 1
ATOM 628 O O . PRO A 1 87 ? -43.812 -11.242 -11.617 1 31.88 87 PRO A O 1
ATOM 631 N N . PRO A 1 88 ? -44.75 -9.594 -10.523 1 30.64 88 PRO A N 1
ATOM 632 C CA . PRO A 1 88 ? -43.969 -8.492 -11.117 1 30.64 88 PRO A CA 1
ATOM 633 C C . PRO A 1 88 ? -42.469 -8.586 -10.844 1 30.64 88 PRO A C 1
ATOM 635 O O . PRO A 1 88 ? -42.062 -9.18 -9.844 1 30.64 88 PRO A O 1
ATOM 638 N N . VAL A 1 89 ? -41.562 -8.633 -11.781 1 33.12 89 VAL A N 1
ATOM 639 C CA . VAL A 1 89 ? -40.125 -8.398 -11.758 1 33.12 89 VAL A CA 1
ATOM 640 C C . VAL A 1 89 ? -39.812 -7.27 -10.781 1 33.12 89 VAL A C 1
ATOM 642 O O . VAL A 1 89 ? -40.375 -6.184 -10.867 1 33.12 89 VAL A O 1
ATOM 645 N N . SER A 1 90 ? -39.312 -7.559 -9.594 1 33.44 90 SER A N 1
ATOM 646 C CA . SER A 1 90 ? -38.938 -6.551 -8.609 1 33.44 90 SER A CA 1
ATOM 647 C C . SER A 1 90 ? -38.188 -5.402 -9.258 1 33.44 90 SER A C 1
ATOM 649 O O . SER A 1 90 ? -37.188 -5.625 -9.945 1 33.44 90 SER A O 1
ATOM 651 N N . ALA A 1 91 ? -38.688 -4.309 -9.578 1 35.62 91 ALA A N 1
ATOM 652 C CA . ALA A 1 91 ? -38.156 -3.039 -10.07 1 35.62 91 ALA A CA 1
ATOM 653 C C . ALA A 1 91 ? -36.812 -2.695 -9.406 1 35.62 91 ALA A C 1
ATOM 655 O O . ALA A 1 91 ? -36.688 -2.76 -8.18 1 35.62 91 ALA A O 1
ATOM 656 N N . VAL A 1 92 ? -35.688 -2.803 -10.062 1 44.53 92 VAL A N 1
ATOM 657 C CA . VAL A 1 92 ? -34.469 -2.172 -9.547 1 44.53 92 VAL A CA 1
ATOM 658 C C . VAL A 1 92 ? -34.812 -0.812 -8.945 1 44.53 92 VAL A C 1
ATOM 660 O O . VAL A 1 92 ? -35.438 0.031 -9.602 1 44.53 92 VAL A O 1
ATOM 663 N N . PRO A 1 93 ? -34.906 -0.696 -7.656 1 47.88 93 PRO A N 1
ATOM 664 C CA . PRO A 1 93 ? -35.281 0.594 -7.082 1 47.88 93 PRO A CA 1
ATOM 665 C C . PRO A 1 93 ? -34.625 1.776 -7.773 1 47.88 93 PRO A C 1
ATOM 667 O O . PRO A 1 93 ? -33.469 1.669 -8.203 1 47.88 93 PRO A O 1
ATOM 670 N N . SER A 1 94 ? -35.344 2.633 -8.391 1 55.28 94 SER A N 1
ATOM 671 C CA . SER A 1 94 ? -34.906 3.898 -8.969 1 55.28 94 SER A CA 1
ATOM 672 C C . SER A 1 94 ? -33.906 4.613 -8.055 1 55.28 94 SER A C 1
ATOM 674 O O . SER A 1 94 ? -34.156 4.785 -6.859 1 55.28 94 SER A O 1
ATOM 676 N N . PRO A 1 95 ? -32.688 4.781 -8.523 1 63.22 95 PRO A N 1
ATOM 677 C CA . PRO A 1 95 ? -31.672 5.438 -7.703 1 63.22 95 PRO A CA 1
ATOM 678 C C . PRO A 1 95 ? -32.094 6.824 -7.227 1 63.22 95 PRO A C 1
ATOM 680 O O . PRO A 1 95 ? -31.266 7.605 -6.758 1 63.22 95 PRO A O 1
ATOM 683 N N . PHE A 1 96 ? -33.406 7.105 -7.465 1 68.81 96 PHE A N 1
ATOM 684 C CA . PHE A 1 96 ? -33.812 8.438 -7.02 1 68.81 96 PHE A CA 1
ATOM 685 C C . PHE A 1 96 ? -34.781 8.352 -5.84 1 68.81 96 PHE A C 1
ATOM 687 O O . PHE A 1 96 ? -35.625 7.469 -5.797 1 68.81 96 PHE A O 1
ATOM 694 N N . SER A 1 97 ? -34.438 9.188 -4.863 1 67.69 97 SER A N 1
ATOM 695 C CA . SER A 1 97 ? -35.344 9.336 -3.713 1 67.69 97 SER A CA 1
ATOM 696 C C . SER A 1 97 ? -36.594 10.141 -4.074 1 67.69 97 SER A C 1
ATOM 698 O O . SER A 1 97 ? -36.625 10.75 -5.145 1 67.69 97 SER A O 1
ATOM 700 N N . ALA A 1 98 ? -37.594 10.148 -3.271 1 60.06 98 ALA A N 1
ATOM 701 C CA . ALA A 1 98 ? -38.812 10.914 -3.42 1 60.06 98 ALA A CA 1
ATOM 702 C C . ALA A 1 98 ? -38.531 12.406 -3.551 1 60.06 98 ALA A C 1
ATOM 704 O O . ALA A 1 98 ? -39.312 13.156 -4.133 1 60.06 98 ALA A O 1
ATOM 705 N N . SER A 1 99 ? -37.406 12.859 -3.119 1 71.44 99 SER A N 1
ATOM 706 C CA . SER A 1 99 ? -37.031 14.266 -3.088 1 71.44 99 SER A CA 1
ATOM 707 C C . SER A 1 99 ? -36.312 14.672 -4.375 1 71.44 99 SER A C 1
ATOM 709 O O . SER A 1 99 ? -35.969 15.844 -4.551 1 71.44 99 SER A O 1
ATOM 711 N N . GLY A 1 100 ? -36.188 13.758 -5.305 1 85.31 100 GLY A N 1
ATOM 712 C CA . GLY A 1 100 ? -35.5 14.078 -6.547 1 85.31 100 GLY A CA 1
ATOM 713 C C . GLY A 1 100 ? -33.969 13.922 -6.453 1 85.31 100 GLY A C 1
ATOM 714 O O . GLY A 1 100 ? -33.281 14.031 -7.461 1 85.31 100 GLY A O 1
ATOM 715 N N . LYS A 1 101 ? -33.531 13.602 -5.25 1 91.19 101 LYS A N 1
ATOM 716 C CA . LYS A 1 101 ? -32.094 13.406 -5.031 1 91.19 101 LYS A CA 1
ATOM 717 C C . LYS A 1 101 ? -31.688 11.969 -5.336 1 91.19 101 LYS A C 1
ATOM 719 O O . LYS A 1 101 ? -32.5 11.055 -5.281 1 91.19 101 LYS A O 1
ATOM 724 N N . PHE A 1 102 ? -30.438 11.805 -5.711 1 94.25 102 PHE A N 1
ATOM 725 C CA . PHE A 1 102 ? -29.906 10.477 -6.012 1 94.25 102 PHE A CA 1
ATOM 726 C C . PHE A 1 102 ? -29.844 9.617 -4.754 1 94.25 102 PHE A C 1
ATOM 728 O O . PHE A 1 102 ? -29.484 10.102 -3.68 1 94.25 102 PHE A O 1
ATOM 735 N N . SER A 1 103 ? -30.297 8.391 -4.828 1 95.69 103 SER A N 1
ATOM 736 C CA . SER A 1 103 ? -30.234 7.473 -3.695 1 95.69 103 SER A CA 1
ATOM 737 C C . SER A 1 103 ? -28.938 6.668 -3.709 1 95.69 103 SER A C 1
ATOM 739 O O . SER A 1 103 ? -28.875 5.594 -4.309 1 95.69 103 SER A O 1
ATOM 741 N N . TYR A 1 104 ? -27.969 7.035 -2.99 1 97.94 104 TYR A N 1
ATOM 742 C CA . TYR A 1 104 ? -26.656 6.41 -2.975 1 97.94 104 TYR A CA 1
ATOM 743 C C . TYR A 1 104 ? -26.734 5.008 -2.381 1 97.94 104 TYR A C 1
ATOM 745 O O . TYR A 1 104 ? -26.141 4.066 -2.922 1 97.94 104 TYR A O 1
ATOM 753 N N . GLU A 1 105 ? -27.453 4.793 -1.287 1 97.75 105 GLU A N 1
ATOM 754 C CA . GLU A 1 105 ? -27.562 3.506 -0.607 1 97.75 105 GLU A CA 1
ATOM 755 C C . GLU A 1 105 ? -28.219 2.463 -1.502 1 97.75 105 GLU A C 1
ATOM 757 O O . GLU A 1 105 ? -27.828 1.296 -1.502 1 97.75 105 GLU A O 1
ATOM 762 N N . ASP A 1 106 ? -29.203 2.93 -2.248 1 97.31 106 ASP A N 1
ATOM 763 C CA . ASP A 1 106 ? -29.859 2.025 -3.197 1 97.31 106 ASP A CA 1
ATOM 764 C C . ASP A 1 106 ? -28.891 1.625 -4.312 1 97.31 106 ASP A C 1
ATOM 766 O O . ASP A 1 106 ? -28.906 0.483 -4.777 1 97.31 106 ASP A O 1
ATOM 770 N N . PHE A 1 107 ? -28.188 2.58 -4.73 1 97.56 107 PHE A N 1
ATOM 771 C CA . PHE A 1 107 ? -27.188 2.291 -5.758 1 97.56 107 PHE A CA 1
ATOM 772 C C . PHE A 1 107 ? -26.172 1.271 -5.262 1 97.56 107 PHE A C 1
ATOM 774 O O . PHE A 1 107 ? -25.859 0.31 -5.965 1 97.56 107 PHE A O 1
ATOM 781 N N . TYR A 1 108 ? -25.625 1.489 -4.031 1 98.25 108 TYR A N 1
ATOM 782 C CA . TYR A 1 108 ? -24.688 0.529 -3.459 1 98.25 108 TYR A CA 1
ATOM 783 C C . TYR A 1 108 ? -25.281 -0.875 -3.451 1 98.25 108 TYR A C 1
ATOM 785 O O . TYR A 1 108 ? -24.625 -1.833 -3.873 1 98.25 108 TYR A O 1
ATOM 793 N N . GLU A 1 109 ? -26.469 -1 -2.996 1 97.69 109 GLU A N 1
ATOM 794 C CA . GLU A 1 109 ? -27.141 -2.291 -2.906 1 97.69 109 GLU A CA 1
ATOM 795 C C . GLU A 1 109 ? -27.312 -2.926 -4.285 1 97.69 109 GLU A C 1
ATOM 797 O O . GLU A 1 109 ? -27.172 -4.141 -4.438 1 97.69 109 GLU A O 1
ATOM 802 N N . SER A 1 110 ? -27.625 -2.113 -5.258 1 97.62 110 SER A N 1
ATOM 803 C CA . SER A 1 110 ? -27.812 -2.623 -6.613 1 97.62 110 SER A CA 1
ATOM 804 C C . SER A 1 110 ? -26.516 -3.213 -7.156 1 97.62 110 SER A C 1
ATOM 806 O O . SER A 1 110 ? -26.531 -4.227 -7.855 1 97.62 110 SER A O 1
ATOM 808 N N . GLN A 1 111 ? -25.406 -2.559 -6.891 1 97.12 111 GLN A N 1
ATOM 809 C CA . GLN A 1 111 ? -24.109 -3.086 -7.305 1 97.12 111 GLN A CA 1
ATOM 810 C C . GLN A 1 111 ? -23.812 -4.422 -6.625 1 97.12 111 GLN A C 1
ATOM 812 O O . GLN A 1 111 ? -23.297 -5.344 -7.258 1 97.12 111 GLN A O 1
ATOM 817 N N . LEU A 1 112 ? -24.156 -4.535 -5.367 1 97.5 112 LEU A N 1
ATOM 818 C CA . LEU A 1 112 ? -23.906 -5.746 -4.59 1 97.5 112 LEU A CA 1
ATOM 819 C C . LEU A 1 112 ? -24.812 -6.883 -5.055 1 97.5 112 LEU A C 1
ATOM 821 O O . LEU A 1 112 ? -24.391 -8.039 -5.117 1 97.5 112 LEU A O 1
ATOM 825 N N . GLU A 1 113 ? -26.016 -6.566 -5.375 1 97.19 113 GLU A N 1
ATOM 826 C CA . GLU A 1 113 ? -26.969 -7.562 -5.855 1 97.19 113 GLU A CA 1
ATOM 827 C C . GLU A 1 113 ? -26.516 -8.164 -7.184 1 97.19 113 GLU A C 1
ATOM 829 O O . GLU A 1 113 ? -26.688 -9.359 -7.418 1 97.19 113 GLU A O 1
ATOM 834 N N . LYS A 1 114 ? -26.016 -7.344 -8 1 94.69 114 LYS A N 1
ATOM 835 C CA . LYS A 1 114 ? -25.453 -7.848 -9.258 1 94.69 114 LYS A CA 1
ATOM 836 C C . LYS A 1 114 ? -24.391 -8.906 -9 1 94.69 114 LYS A C 1
ATOM 838 O O . LYS A 1 114 ? -24.359 -9.945 -9.672 1 94.69 114 LYS A O 1
ATOM 843 N N . LYS A 1 115 ? -23.5 -8.656 -8.016 1 91.75 115 LYS A N 1
ATOM 844 C CA . LYS A 1 115 ? -22.438 -9.602 -7.676 1 91.75 115 LYS A CA 1
ATOM 845 C C . LYS A 1 115 ? -23.016 -10.891 -7.098 1 91.75 115 LYS A C 1
ATOM 847 O O . LYS A 1 115 ? -22.484 -11.977 -7.336 1 91.75 115 LYS A O 1
ATOM 852 N N . ARG A 1 116 ? -24.031 -10.781 -6.344 1 92.5 116 ARG A N 1
ATOM 853 C CA . ARG A 1 116 ? -24.672 -11.953 -5.754 1 92.5 116 ARG A CA 1
ATOM 854 C C . ARG A 1 116 ? -25.391 -12.781 -6.816 1 92.5 116 ARG A C 1
ATOM 856 O O . ARG A 1 116 ? -25.312 -14.008 -6.805 1 92.5 116 ARG A O 1
ATOM 863 N N . GLN A 1 117 ? -26 -12.109 -7.727 1 90.88 117 GLN A N 1
ATOM 864 C CA . GLN A 1 117 ? -26.766 -12.781 -8.781 1 90.88 117 GLN A CA 1
ATOM 865 C C . GLN A 1 117 ? -25.828 -13.555 -9.711 1 90.88 117 GLN A C 1
ATOM 867 O O . GLN A 1 117 ? -26.156 -14.664 -10.141 1 90.88 117 GLN A O 1
ATOM 872 N N . ASP A 1 118 ? -24.734 -12.984 -9.938 1 82.75 118 ASP A N 1
ATOM 873 C CA . ASP A 1 118 ? -23.828 -13.664 -10.859 1 82.75 118 ASP A CA 1
ATOM 874 C C . ASP A 1 118 ? -22.812 -14.523 -10.102 1 82.75 118 ASP A C 1
ATOM 876 O O . ASP A 1 118 ? -21.844 -15.008 -10.688 1 82.75 118 ASP A O 1
ATOM 880 N N . LYS A 1 119 ? -22.969 -14.602 -8.781 1 83.12 119 LYS A N 1
ATOM 881 C CA . LYS A 1 119 ? -22.203 -15.484 -7.895 1 83.12 119 LYS A CA 1
ATOM 882 C C . LYS A 1 119 ? -20.734 -15.078 -7.84 1 83.12 119 LYS A C 1
ATOM 884 O O . LYS A 1 119 ? -19.859 -15.938 -7.77 1 83.12 119 LYS A O 1
ATOM 889 N N . SER A 1 120 ? -20.547 -13.789 -8.008 1 83.94 120 SER A N 1
ATOM 890 C CA . SER A 1 120 ? -19.172 -13.305 -7.945 1 83.94 120 SER A CA 1
ATOM 891 C C . SER A 1 120 ? -18.906 -12.547 -6.648 1 83.94 120 SER A C 1
ATOM 893 O O . SER A 1 120 ? -17.797 -12.062 -6.422 1 83.94 120 SER A O 1
ATOM 895 N N . TYR A 1 121 ? -19.953 -12.477 -5.844 1 91.12 121 TYR A N 1
ATOM 896 C CA . TYR A 1 121 ? -19.75 -11.859 -4.539 1 91.12 121 TYR A CA 1
ATOM 897 C C . TYR A 1 121 ? -18.719 -12.648 -3.727 1 91.12 121 TYR A C 1
ATOM 899 O O . TYR A 1 121 ? -18.828 -13.875 -3.611 1 91.12 121 TYR A O 1
ATOM 907 N N . ARG A 1 122 ? -17.703 -12.023 -3.146 1 88.44 122 ARG A N 1
ATOM 908 C CA . ARG A 1 122 ? -16.625 -12.695 -2.428 1 88.44 122 ARG A CA 1
ATOM 909 C C . ARG A 1 122 ? -16.891 -12.703 -0.925 1 88.44 122 ARG A C 1
ATOM 911 O O . ARG A 1 122 ? -17.078 -11.641 -0.319 1 88.44 122 ARG A O 1
ATOM 918 N N . TYR A 1 123 ? -16.953 -13.828 -0.399 1 89.44 123 TYR A N 1
ATOM 919 C CA . TYR A 1 123 ? -17.047 -14.016 1.045 1 89.44 123 TYR A CA 1
ATOM 920 C C . TYR A 1 123 ? -15.664 -14.266 1.642 1 89.44 123 TYR A C 1
ATOM 922 O O . TYR A 1 123 ? -14.906 -15.102 1.143 1 89.44 123 TYR A O 1
ATOM 930 N N . PHE A 1 124 ? -15.312 -13.508 2.629 1 92.75 124 PHE A N 1
ATOM 931 C CA . PHE A 1 124 ? -14 -13.648 3.244 1 92.75 124 PHE A CA 1
ATOM 932 C C . PHE A 1 124 ? -14.039 -14.664 4.383 1 92.75 124 PHE A C 1
ATOM 934 O O . PHE A 1 124 ? -14.883 -14.562 5.281 1 92.75 124 PHE A O 1
ATOM 941 N N . ASN A 1 125 ? -13.117 -15.586 4.328 1 93 125 ASN A N 1
ATOM 942 C CA . ASN A 1 125 ? -12.961 -16.516 5.434 1 93 125 ASN A CA 1
ATOM 943 C C . ASN A 1 125 ? -11.914 -16.031 6.434 1 93 125 ASN A C 1
ATOM 945 O O . ASN A 1 125 ? -10.859 -15.531 6.039 1 93 125 ASN A O 1
ATOM 949 N N . ASN A 1 126 ? -12.25 -16.141 7.684 1 95.56 126 ASN A N 1
ATOM 950 C CA . ASN A 1 126 ? -11.312 -15.758 8.734 1 95.56 126 ASN A CA 1
ATOM 951 C C . ASN A 1 126 ? -10.219 -16.812 8.914 1 95.56 126 ASN A C 1
ATOM 953 O O . ASN A 1 126 ? -10.453 -17.844 9.547 1 95.56 126 ASN A O 1
ATOM 957 N N . ILE A 1 127 ? -9.055 -16.594 8.398 1 96.75 127 ILE A N 1
ATOM 958 C CA . ILE A 1 127 ? -7.941 -17.531 8.398 1 96.75 127 ILE A CA 1
ATOM 959 C C . ILE A 1 127 ? -6.734 -16.906 9.102 1 96.75 127 ILE A C 1
ATOM 961 O O . ILE A 1 127 ? -6.137 -15.953 8.586 1 96.75 127 ILE A O 1
ATOM 965 N N . ASN A 1 128 ? -6.32 -17.406 10.234 1 98.12 128 ASN A N 1
ATOM 966 C CA . ASN A 1 128 ? -5.207 -16.906 11.023 1 98.12 128 ASN A CA 1
ATOM 967 C C . ASN A 1 128 ? -4.02 -17.859 11 1 98.12 128 ASN A C 1
ATOM 969 O O . ASN A 1 128 ? -3.945 -18.781 11.812 1 98.12 128 ASN A O 1
ATOM 973 N N . ARG A 1 129 ? -3.127 -17.609 10.125 1 97.62 129 ARG A N 1
ATOM 974 C CA . ARG A 1 129 ? -1.991 -18.5 9.906 1 97.62 129 ARG A CA 1
ATOM 975 C C . ARG A 1 129 ? -1.053 -18.5 11.109 1 97.62 129 ARG A C 1
ATOM 977 O O . ARG A 1 129 ? -0.776 -17.453 11.688 1 97.62 129 ARG A O 1
ATOM 984 N N . LEU A 1 130 ? -0.572 -19.641 11.492 1 98.12 130 LEU A N 1
ATOM 985 C CA . LEU A 1 130 ? 0.299 -19.797 12.656 1 98.12 130 LEU A CA 1
ATOM 986 C C . LEU A 1 130 ? 1.748 -19.984 12.227 1 98.12 130 LEU A C 1
ATOM 988 O O . LEU A 1 130 ? 2.084 -21 11.609 1 98.12 130 LEU A O 1
ATOM 992 N N . ALA A 1 131 ? 2.59 -19.094 12.633 1 97.25 131 ALA A N 1
ATOM 993 C CA . ALA A 1 131 ? 3.982 -19.078 12.188 1 97.25 131 ALA A CA 1
ATOM 994 C C . ALA A 1 131 ? 4.703 -20.359 12.602 1 97.25 131 ALA A C 1
ATOM 996 O O . ALA A 1 131 ? 5.508 -20.891 11.844 1 97.25 131 ALA A O 1
ATOM 997 N N . LYS A 1 132 ? 4.43 -20.891 13.734 1 96.62 132 LYS A N 1
ATOM 998 C CA . LYS A 1 132 ? 5.168 -22.016 14.297 1 96.62 132 LYS A CA 1
ATOM 999 C C . LYS A 1 132 ? 4.535 -23.344 13.883 1 96.62 132 LYS A C 1
ATOM 1001 O O . LYS A 1 132 ? 5.078 -24.406 14.18 1 96.62 132 LYS A O 1
ATOM 1006 N N . GLU A 1 133 ? 3.416 -23.281 13.219 1 97 133 GLU A N 1
ATOM 1007 C CA . GLU A 1 133 ? 2.719 -24.5 12.789 1 97 133 GLU A CA 1
ATOM 1008 C C . GLU A 1 133 ? 2.438 -24.469 11.289 1 97 133 GLU A C 1
ATOM 1010 O O . GLU A 1 133 ? 1.446 -25.031 10.828 1 97 133 GLU A O 1
ATOM 1015 N N . PHE A 1 134 ? 3.215 -23.781 10.562 1 95.31 134 PHE A N 1
ATOM 1016 C CA . PHE A 1 134 ? 3.041 -23.688 9.117 1 95.31 134 PHE A CA 1
ATOM 1017 C C . PHE A 1 134 ? 2.918 -25.078 8.5 1 95.31 134 PHE A C 1
ATOM 1019 O O . PHE A 1 134 ? 3.689 -25.984 8.828 1 95.31 134 PHE A O 1
ATOM 1026 N N . PRO A 1 135 ? 1.903 -25.281 7.664 1 97.62 135 PRO A N 1
ATOM 1027 C CA . PRO A 1 135 ? 0.979 -24.359 6.996 1 97.62 135 PRO A CA 1
ATOM 1028 C C . PRO A 1 135 ? -0.405 -24.344 7.641 1 97.62 135 PRO A C 1
ATOM 1030 O O . PRO A 1 135 ? -1.416 -24.25 6.941 1 97.62 135 PRO A O 1
ATOM 1033 N N . VAL A 1 136 ? -0.479 -24.438 8.938 1 98.06 136 VAL A N 1
ATOM 1034 C CA . VAL A 1 136 ? -1.736 -24.516 9.672 1 98.06 136 VAL A CA 1
ATOM 1035 C C . VAL A 1 136 ? -2.184 -23.109 10.07 1 98.06 136 VAL A C 1
ATOM 1037 O O . VAL A 1 136 ? -1.351 -22.234 10.305 1 98.06 136 VAL A O 1
ATOM 1040 N N . ALA A 1 137 ? -3.498 -22.891 10.07 1 98.12 137 ALA A N 1
ATOM 1041 C CA . ALA A 1 137 ? -4.148 -21.672 10.578 1 98.12 137 ALA A CA 1
ATOM 1042 C C . ALA A 1 137 ? -5.312 -22.031 11.508 1 98.12 137 ALA A C 1
ATOM 1044 O O . ALA A 1 137 ? -5.812 -23.156 11.484 1 98.12 137 ALA A O 1
ATOM 1045 N N . HIS A 1 138 ? -5.699 -21.156 12.352 1 98 138 HIS A N 1
ATOM 1046 C CA . HIS A 1 138 ? -6.977 -21.297 13.039 1 98 138 HIS A CA 1
ATOM 1047 C C . HIS A 1 138 ? -8.031 -20.375 12.461 1 98 138 HIS A C 1
ATOM 1049 O O . HIS A 1 138 ? -7.695 -19.328 11.883 1 98 138 HIS A O 1
ATOM 1055 N N . MET A 1 139 ? -9.211 -20.641 12.516 1 96.94 139 MET A N 1
ATOM 1056 C CA . MET A 1 139 ? -10.32 -19.797 12.07 1 96.94 139 MET A CA 1
ATOM 1057 C C . MET A 1 139 ? -10.742 -18.844 13.172 1 96.94 139 MET A C 1
ATOM 1059 O O . MET A 1 139 ? -9.898 -18.266 13.867 1 96.94 139 MET A O 1
ATOM 1063 N N . ALA A 1 140 ? -11.984 -18.531 13.359 1 94 140 ALA A N 1
ATOM 1064 C CA . ALA A 1 140 ? -12.43 -17.562 14.352 1 94 140 ALA A CA 1
ATOM 1065 C C . ALA A 1 140 ? -12.047 -18 15.758 1 94 140 ALA A C 1
ATOM 1067 O O . ALA A 1 140 ? -11.672 -17.172 16.594 1 94 140 ALA A O 1
ATOM 1068 N N . LYS A 1 141 ? -12.055 -19.281 15.969 1 95.19 141 LYS A N 1
ATOM 1069 C CA . LYS A 1 141 ? -11.633 -19.844 17.25 1 95.19 141 LYS A CA 1
ATOM 1070 C C . LYS A 1 141 ? -10.258 -20.484 17.156 1 95.19 141 LYS A C 1
ATOM 1072 O O . LYS A 1 141 ? -9.945 -21.125 16.141 1 95.19 141 LYS A O 1
ATOM 1077 N N . ASN A 1 142 ? -9.492 -20.359 18.141 1 94.69 142 ASN A N 1
ATOM 1078 C CA . ASN A 1 142 ? -8.133 -20.875 18.156 1 94.69 142 ASN A CA 1
ATOM 1079 C C . ASN A 1 142 ? -8.102 -22.391 17.969 1 94.69 142 ASN A C 1
ATOM 1081 O O . ASN A 1 142 ? -7.156 -22.938 17.406 1 94.69 142 ASN A O 1
ATOM 1085 N N . GLU A 1 143 ? -9.141 -23.016 18.438 1 96 143 GLU A N 1
ATOM 1086 C CA . GLU A 1 143 ? -9.18 -24.469 18.406 1 96 143 GLU A CA 1
ATOM 1087 C C . GLU A 1 143 ? -9.602 -25 17.047 1 96 143 GLU A C 1
ATOM 1089 O O . GLU A 1 143 ? -9.375 -26.156 16.719 1 96 143 GLU A O 1
ATOM 1094 N N . ASP A 1 144 ? -10.195 -24.141 16.266 1 96.94 144 ASP A N 1
ATOM 1095 C CA . ASP A 1 144 ? -10.641 -24.516 14.938 1 96.94 144 ASP A CA 1
ATOM 1096 C C . ASP A 1 144 ? -9.516 -24.375 13.914 1 96.94 144 ASP A C 1
ATOM 1098 O O . ASP A 1 144 ? -9.438 -23.359 13.219 1 96.94 144 ASP A O 1
ATOM 1102 N N . LYS A 1 145 ? -8.797 -25.469 13.742 1 97.88 145 LYS A N 1
ATOM 1103 C CA . LYS A 1 145 ? -7.598 -25.406 12.906 1 97.88 145 LYS A CA 1
ATOM 1104 C C . LYS A 1 145 ? -7.883 -25.938 11.508 1 97.88 145 LYS A C 1
ATOM 1106 O O . LYS A 1 145 ? -8.703 -26.844 11.336 1 97.88 145 LYS A O 1
ATOM 1111 N N . VAL A 1 146 ? -7.211 -25.391 10.547 1 98.12 146 VAL A N 1
ATOM 1112 C CA . VAL A 1 146 ? -7.301 -25.812 9.156 1 98.12 146 VAL A CA 1
ATOM 1113 C C . VAL A 1 146 ? -5.91 -25.828 8.523 1 98.12 146 VAL A C 1
ATOM 1115 O O . VAL A 1 146 ? -5.016 -25.109 8.977 1 98.12 146 VAL A O 1
ATOM 1118 N N . THR A 1 147 ? -5.703 -26.672 7.539 1 98.5 147 THR A N 1
ATOM 1119 C CA . THR A 1 147 ? -4.492 -26.625 6.727 1 98.5 147 THR A CA 1
ATOM 1120 C C . THR A 1 147 ? -4.691 -25.719 5.516 1 98.5 147 THR A C 1
ATOM 1122 O O . THR A 1 147 ? -5.617 -25.922 4.727 1 98.5 147 THR A O 1
ATOM 1125 N N . VAL A 1 148 ? -3.836 -24.719 5.387 1 98.31 148 VAL A N 1
ATOM 1126 C CA . VAL A 1 148 ? -3.982 -23.75 4.305 1 98.31 148 VAL A CA 1
ATOM 1127 C C . VAL A 1 148 ? -3.207 -24.219 3.078 1 98.31 148 VAL A C 1
ATOM 1129 O O . VAL A 1 148 ? -1.986 -24.391 3.135 1 98.31 148 VAL A O 1
ATOM 1132 N N . TRP A 1 149 ? -3.885 -24.375 1.968 1 98.31 149 TRP A N 1
ATOM 1133 C CA . TRP A 1 149 ? -3.27 -24.906 0.752 1 98.31 149 TRP A CA 1
ATOM 1134 C C . TRP A 1 149 ? -3.271 -23.844 -0.354 1 98.31 149 TRP A C 1
ATOM 1136 O O . TRP A 1 149 ? -2.955 -24.156 -1.507 1 98.31 149 TRP A O 1
ATOM 1146 N N . CYS A 1 150 ? -3.623 -22.578 -0.011 1 96.75 150 CYS A N 1
ATOM 1147 C CA . CYS A 1 150 ? -3.729 -21.594 -1.086 1 96.75 150 CYS A CA 1
ATOM 1148 C C . CYS A 1 150 ? -2.996 -20.312 -0.725 1 96.75 150 CYS A C 1
ATOM 1150 O O . CYS A 1 150 ? -3.146 -19.297 -1.404 1 96.75 150 CYS A O 1
ATOM 1152 N N . ALA A 1 151 ? -2.201 -20.281 0.364 1 96.06 151 ALA A N 1
ATOM 1153 C CA . ALA A 1 151 ? -1.429 -19.094 0.733 1 96.06 151 ALA A CA 1
ATOM 1154 C C . ALA A 1 151 ? -0.329 -18.812 -0.289 1 96.06 151 ALA A C 1
ATOM 1156 O O . ALA A 1 151 ? 0.263 -19.75 -0.84 1 96.06 151 ALA A O 1
ATOM 1157 N N . ASN A 1 152 ? -0.013 -17.5 -0.469 1 96.56 152 ASN A N 1
ATOM 1158 C CA . ASN A 1 152 ? 1.036 -17.109 -1.402 1 96.56 152 ASN A CA 1
ATOM 1159 C C . ASN A 1 152 ? 2.414 -17.156 -0.748 1 96.56 152 ASN A C 1
ATOM 1161 O O . ASN A 1 152 ? 3.424 -16.875 -1.397 1 96.56 152 ASN A O 1
ATOM 1165 N N . ASP A 1 153 ? 2.473 -17.5 0.516 1 97.38 153 ASP A N 1
ATOM 1166 C CA . ASP A 1 153 ? 3.748 -17.688 1.195 1 97.38 153 ASP A CA 1
ATOM 1167 C C . ASP A 1 153 ? 4.43 -18.969 0.729 1 97.38 153 ASP A C 1
ATOM 1169 O O . ASP A 1 153 ? 4.605 -19.906 1.512 1 97.38 153 ASP A O 1
ATOM 1173 N N . TYR A 1 154 ? 4.945 -18.984 -0.459 1 97.81 154 TYR A N 1
ATOM 1174 C CA . TYR A 1 154 ? 5.344 -20.156 -1.218 1 97.81 154 TYR A CA 1
ATOM 1175 C C . TYR A 1 154 ? 6.426 -20.953 -0.481 1 97.81 154 TYR A C 1
ATOM 1177 O O . TYR A 1 154 ? 6.52 -22.172 -0.623 1 97.81 154 TYR A O 1
ATOM 1185 N N . LEU A 1 155 ? 7.242 -20.234 0.286 1 98.19 155 LEU A N 1
ATOM 1186 C CA . LEU A 1 155 ? 8.406 -20.891 0.863 1 98.19 155 LEU A CA 1
ATOM 1187 C C . LEU A 1 155 ? 8.328 -20.891 2.387 1 98.19 155 LEU A C 1
ATOM 1189 O O . LEU A 1 155 ? 9.266 -21.328 3.059 1 98.19 155 LEU A O 1
ATOM 1193 N N . GLY A 1 156 ? 7.23 -20.375 2.916 1 97.56 156 GLY A N 1
ATOM 1194 C CA . GLY A 1 156 ? 7.047 -20.344 4.359 1 97.56 156 GLY A CA 1
ATOM 1195 C C . GLY A 1 156 ? 7.941 -19.344 5.059 1 97.56 156 GLY A C 1
ATOM 1196 O O . GLY A 1 156 ? 8.188 -19.453 6.262 1 97.56 156 GLY A O 1
ATOM 1197 N N . MET A 1 157 ? 8.414 -18.359 4.379 1 98.31 157 MET A N 1
ATOM 1198 C CA . MET A 1 157 ? 9.359 -17.406 4.938 1 98.31 157 MET A CA 1
ATOM 1199 C C . MET A 1 157 ? 8.68 -16.5 5.961 1 98.31 157 MET A C 1
ATOM 1201 O O . MET A 1 157 ? 9.344 -15.906 6.809 1 98.31 157 MET A O 1
ATOM 1205 N N . GLY A 1 158 ? 7.387 -16.391 5.934 1 97.69 158 GLY A N 1
ATOM 1206 C CA . GLY A 1 158 ? 6.664 -15.594 6.914 1 97.69 158 GLY A CA 1
ATOM 1207 C C . GLY A 1 158 ? 6.879 -16.078 8.344 1 97.69 158 GLY A C 1
ATOM 1208 O O . GLY A 1 158 ? 6.734 -15.297 9.289 1 97.69 158 GLY A O 1
ATOM 1209 N N . GLY A 1 159 ? 7.207 -17.328 8.484 1 97.75 159 GLY A N 1
ATOM 1210 C CA . GLY A 1 159 ? 7.449 -17.891 9.797 1 97.75 159 GLY A CA 1
ATOM 1211 C C . GLY A 1 159 ? 8.906 -18.25 10.039 1 97.75 159 GLY A C 1
ATOM 1212 O O . GLY A 1 159 ? 9.242 -18.891 11.039 1 97.75 159 GLY A O 1
ATOM 1213 N N . ASN A 1 160 ? 9.781 -17.891 9.117 1 97.88 160 ASN A N 1
ATOM 1214 C CA . ASN A 1 160 ? 11.211 -18.172 9.25 1 97.88 160 ASN A CA 1
ATOM 1215 C C . ASN A 1 160 ? 11.82 -17.438 10.438 1 97.88 160 ASN A C 1
ATOM 1217 O O . ASN A 1 160 ? 11.734 -16.203 10.523 1 97.88 160 ASN A O 1
ATOM 1221 N N . GLN A 1 161 ? 12.516 -18.141 11.281 1 97.88 161 GLN A N 1
ATOM 1222 C CA . GLN A 1 161 ? 12.969 -17.578 12.547 1 97.88 161 GLN A CA 1
ATOM 1223 C C . GLN A 1 161 ? 14.008 -16.484 12.32 1 97.88 161 GLN A C 1
ATOM 1225 O O . GLN A 1 161 ? 14.07 -15.516 13.078 1 97.88 161 GLN A O 1
ATOM 1230 N N . HIS A 1 162 ? 14.859 -16.688 11.344 1 98 162 HIS A N 1
ATOM 1231 C CA . HIS A 1 162 ? 15.852 -15.664 11.031 1 98 162 HIS A CA 1
ATOM 1232 C C . HIS A 1 162 ? 15.18 -14.359 10.625 1 98 162 HIS A C 1
ATOM 1234 O O . HIS A 1 162 ? 15.594 -13.281 11.062 1 98 162 HIS A O 1
ATOM 1240 N N . VAL A 1 163 ? 14.188 -14.445 9.805 1 98.69 163 VAL A N 1
ATOM 1241 C CA . VAL A 1 163 ? 13.422 -13.281 9.359 1 98.69 163 VAL A CA 1
ATOM 1242 C C . VAL A 1 163 ? 12.727 -12.633 10.555 1 98.69 163 VAL A C 1
ATOM 1244 O O . VAL A 1 163 ? 12.82 -11.422 10.75 1 98.69 163 VAL A O 1
ATOM 1247 N N . LEU A 1 164 ? 12.055 -13.43 11.398 1 98.75 164 LEU A N 1
ATOM 1248 C CA . LEU A 1 164 ? 11.305 -12.914 12.539 1 98.75 164 LEU A CA 1
ATOM 1249 C C . LEU A 1 164 ? 12.242 -12.242 13.547 1 98.75 164 LEU A C 1
ATOM 1251 O O . LEU A 1 164 ? 11.93 -11.164 14.062 1 98.75 164 LEU A O 1
ATOM 1255 N N . ASN A 1 165 ? 13.383 -12.883 13.836 1 98.75 165 ASN A N 1
ATOM 1256 C CA . ASN A 1 165 ? 14.344 -12.289 14.766 1 98.75 165 ASN A CA 1
ATOM 1257 C C . ASN A 1 165 ? 14.82 -10.922 14.281 1 98.75 165 ASN A C 1
ATOM 1259 O O . ASN A 1 165 ? 14.93 -9.984 15.07 1 98.75 165 ASN A O 1
ATOM 1263 N N . THR A 1 166 ? 15.094 -10.875 13 1 98.88 166 THR A N 1
ATOM 1264 C CA . THR A 1 166 ? 15.539 -9.617 12.406 1 98.88 166 THR A CA 1
ATOM 1265 C C . THR A 1 166 ? 14.461 -8.547 12.555 1 98.88 166 THR A C 1
ATOM 1267 O O . THR A 1 166 ? 14.766 -7.391 12.867 1 98.88 166 THR A O 1
ATOM 1270 N N . MET A 1 167 ? 13.266 -8.922 12.344 1 98.88 167 MET A N 1
ATOM 1271 C CA . MET A 1 167 ? 12.156 -7.977 12.461 1 98.88 167 MET A CA 1
ATOM 1272 C C . MET A 1 167 ? 11.969 -7.523 13.906 1 98.88 167 MET A C 1
ATOM 1274 O O . MET A 1 167 ? 11.711 -6.348 14.164 1 98.88 167 MET A O 1
ATOM 1278 N N . HIS A 1 168 ? 12.047 -8.469 14.844 1 98.81 168 HIS A N 1
ATOM 1279 C CA . HIS A 1 168 ? 11.93 -8.125 16.25 1 98.81 168 HIS A CA 1
ATOM 1280 C C . HIS A 1 168 ? 12.969 -7.082 16.656 1 98.81 168 HIS A C 1
ATOM 1282 O O . HIS A 1 168 ? 12.656 -6.117 17.359 1 98.81 168 HIS A O 1
ATOM 1288 N N . GLU A 1 169 ? 14.164 -7.266 16.219 1 98.81 169 GLU A N 1
ATOM 1289 C CA . GLU A 1 169 ? 15.242 -6.344 16.562 1 98.81 169 GLU A CA 1
ATOM 1290 C C . GLU A 1 169 ? 14.977 -4.953 16 1 98.81 169 GLU A C 1
ATOM 1292 O O . GLU A 1 169 ? 15.133 -3.951 16.703 1 98.81 169 GLU A O 1
ATOM 1297 N N . ALA A 1 170 ? 14.594 -4.902 14.766 1 98.75 170 ALA A N 1
ATOM 1298 C CA . ALA A 1 170 ? 14.32 -3.615 14.125 1 98.75 170 ALA A CA 1
ATOM 1299 C C . ALA A 1 170 ? 13.109 -2.934 14.758 1 98.75 170 ALA A C 1
ATOM 1301 O O . ALA A 1 170 ? 13.094 -1.712 14.922 1 98.75 170 ALA A O 1
ATOM 1302 N N . LEU A 1 171 ? 12.117 -3.734 15.039 1 98.75 171 LEU A N 1
ATOM 1303 C CA . LEU A 1 171 ? 10.906 -3.207 15.656 1 98.75 171 LEU A CA 1
ATOM 1304 C C . LEU A 1 171 ? 11.227 -2.555 17 1 98.75 171 LEU A C 1
ATOM 1306 O O . LEU A 1 171 ? 10.727 -1.468 17.297 1 98.75 171 LEU A O 1
ATOM 1310 N N . GLU A 1 172 ? 12.023 -3.188 17.734 1 98.25 172 GLU A N 1
ATOM 1311 C CA . GLU A 1 172 ? 12.391 -2.686 19.047 1 98.25 172 GLU A CA 1
ATOM 1312 C C . GLU A 1 172 ? 13.219 -1.406 18.938 1 98.25 172 GLU A C 1
ATOM 1314 O O . GLU A 1 172 ? 13.031 -0.477 19.734 1 98.25 172 GLU A O 1
ATOM 1319 N N . LYS A 1 173 ? 14.062 -1.363 18.047 1 98.44 173 LYS A N 1
ATOM 1320 C CA . LYS A 1 173 ? 15.023 -0.267 17.953 1 98.44 173 LYS A CA 1
ATOM 1321 C C . LYS A 1 173 ? 14.422 0.927 17.203 1 98.44 173 LYS A C 1
ATOM 1323 O O . LYS A 1 173 ? 14.648 2.076 17.594 1 98.44 173 LYS A O 1
ATOM 1328 N N . TYR A 1 174 ? 13.648 0.701 16.172 1 98.44 174 TYR A N 1
ATOM 1329 C CA . TYR A 1 174 ? 13.281 1.781 15.258 1 98.44 174 TYR A CA 1
ATOM 1330 C C . TYR A 1 174 ? 11.781 2.047 15.305 1 98.44 174 TYR A C 1
ATOM 1332 O O . TYR A 1 174 ? 11.305 3.033 14.742 1 98.44 174 TYR A O 1
ATOM 1340 N N . GLY A 1 175 ? 11 1.184 15.898 1 98.38 175 GLY A N 1
ATOM 1341 C CA . GLY A 1 175 ? 9.594 1.478 16.141 1 98.38 175 GLY A CA 1
ATOM 1342 C C . GLY A 1 175 ? 8.672 0.857 15.102 1 98.38 175 GLY A C 1
ATOM 1343 O O . GLY A 1 175 ? 9.117 0.091 14.242 1 98.38 175 GLY A O 1
ATOM 1344 N N . ALA A 1 176 ? 7.375 1.179 15.203 1 98.5 176 ALA A N 1
ATOM 1345 C CA . ALA A 1 176 ? 6.277 0.505 14.508 1 98.5 176 ALA A CA 1
ATOM 1346 C C . ALA A 1 176 ? 6.121 1.038 13.086 1 98.5 176 ALA A C 1
ATOM 1348 O O . ALA A 1 176 ? 5.555 0.364 12.227 1 98.5 176 ALA A O 1
ATOM 1349 N N . GLY A 1 177 ? 6.547 2.238 12.805 1 97.81 177 GLY A N 1
ATOM 1350 C CA . GLY A 1 177 ? 6.387 2.879 11.508 1 97.81 177 GLY A CA 1
ATOM 1351 C C . GLY A 1 177 ? 7.586 3.719 11.109 1 97.81 177 GLY A C 1
ATOM 1352 O O . GLY A 1 177 ? 8.523 3.881 11.891 1 97.81 177 GLY A O 1
ATOM 1353 N N . ALA A 1 178 ? 7.516 4.258 9.875 1 95.75 178 ALA A N 1
ATOM 1354 C CA . ALA A 1 178 ? 8.648 5.012 9.336 1 95.75 178 ALA A CA 1
ATOM 1355 C C . ALA A 1 178 ? 8.531 6.492 9.68 1 95.75 178 ALA A C 1
ATOM 1357 O O . ALA A 1 178 ? 9.508 7.238 9.578 1 95.75 178 ALA A O 1
ATOM 1358 N N . GLY A 1 179 ? 7.383 6.914 10.031 1 93.62 179 GLY A N 1
ATOM 1359 C CA . GLY A 1 179 ? 7.188 8.281 10.484 1 93.62 179 GLY A CA 1
ATOM 1360 C C . GLY A 1 179 ? 6.984 9.266 9.344 1 93.62 179 GLY A C 1
ATOM 1361 O O . GLY A 1 179 ? 6.961 10.477 9.562 1 93.62 179 GLY A O 1
ATOM 1362 N N . GLY A 1 180 ? 6.883 8.797 8.109 1 95.56 180 GLY A N 1
ATOM 1363 C CA . GLY A 1 180 ? 6.656 9.68 6.973 1 95.56 180 GLY A CA 1
ATOM 1364 C C . GLY A 1 180 ? 6.988 9.031 5.641 1 95.56 180 GLY A C 1
ATOM 1365 O O . GLY A 1 180 ? 7.305 7.84 5.586 1 95.56 180 GLY A O 1
ATOM 1366 N N . THR A 1 181 ? 6.809 9.867 4.629 1 95.19 181 THR A N 1
ATOM 1367 C CA . THR A 1 181 ? 7.23 9.461 3.293 1 95.19 181 THR A CA 1
ATOM 1368 C C . THR A 1 181 ? 8.75 9.492 3.17 1 95.19 181 THR A C 1
ATOM 1370 O O . THR A 1 181 ? 9.445 9.938 4.086 1 95.19 181 THR A O 1
ATOM 1373 N N . ARG A 1 182 ? 9.258 9.055 2.033 1 95.75 182 ARG A N 1
ATOM 1374 C CA . ARG A 1 182 ? 10.703 9.094 1.789 1 95.75 182 ARG A CA 1
ATOM 1375 C C . ARG A 1 182 ? 11.234 10.523 1.875 1 95.75 182 ARG A C 1
ATOM 1377 O O . ARG A 1 182 ? 12.391 10.734 2.242 1 95.75 182 ARG A O 1
ATOM 1384 N N . ASN A 1 183 ? 10.414 11.492 1.525 1 89.75 183 ASN A N 1
ATOM 1385 C CA . ASN A 1 183 ? 10.844 12.883 1.448 1 89.75 183 ASN A CA 1
ATOM 1386 C C . ASN A 1 183 ? 10.82 13.555 2.818 1 89.75 183 ASN A C 1
ATOM 1388 O O . ASN A 1 183 ? 11.484 14.57 3.029 1 89.75 183 ASN A O 1
ATOM 1392 N N . ILE A 1 184 ? 10.078 13.125 3.697 1 90.38 184 ILE A N 1
ATOM 1393 C CA . ILE A 1 184 ? 9.93 13.797 4.984 1 90.38 184 ILE A CA 1
ATOM 1394 C C . ILE A 1 184 ? 10.828 13.133 6.02 1 90.38 184 ILE A C 1
ATOM 1396 O O . ILE A 1 184 ? 11.984 13.531 6.195 1 90.38 184 ILE A O 1
ATOM 1400 N N . SER A 1 185 ? 10.43 12.008 6.578 1 91 185 SER A N 1
ATOM 1401 C CA . SER A 1 185 ? 11.266 11.344 7.578 1 91 185 SER A CA 1
ATOM 1402 C C . SER A 1 185 ? 11.258 9.828 7.387 1 91 185 SER A C 1
ATOM 1404 O O . SER A 1 185 ? 11.664 9.086 8.281 1 91 185 SER A O 1
ATOM 1406 N N . GLY A 1 186 ? 10.867 9.414 6.227 1 93.62 186 GLY A N 1
ATOM 1407 C CA . GLY A 1 186 ? 10.68 7.984 6.039 1 93.62 186 GLY A CA 1
ATOM 1408 C C . GLY A 1 186 ? 11.82 7.324 5.285 1 93.62 186 GLY A C 1
ATOM 1409 O O . GLY A 1 186 ? 11.828 6.105 5.102 1 93.62 186 GLY A O 1
ATOM 1410 N N . HIS A 1 187 ? 12.766 8.109 4.746 1 94.38 187 HIS A N 1
ATOM 1411 C CA . HIS A 1 187 ? 13.938 7.52 4.109 1 94.38 187 HIS A CA 1
ATOM 1412 C C . HIS A 1 187 ? 14.984 7.109 5.148 1 94.38 187 HIS A C 1
ATOM 1414 O O . HIS A 1 187 ? 15.484 7.949 5.895 1 94.38 187 HIS A O 1
ATOM 1420 N N . ASN A 1 188 ? 15.312 5.816 5.242 1 97.25 188 ASN A N 1
ATOM 1421 C CA . ASN A 1 188 ? 16.172 5.277 6.289 1 97.25 188 ASN A CA 1
ATOM 1422 C C . ASN A 1 188 ? 17.078 4.168 5.758 1 97.25 188 ASN A C 1
ATOM 1424 O O . ASN A 1 188 ? 16.984 3.795 4.59 1 97.25 188 ASN A O 1
ATOM 1428 N N . LYS A 1 189 ? 17.969 3.664 6.578 1 98.06 189 LYS A N 1
ATOM 1429 C CA . LYS A 1 189 ? 18.984 2.697 6.172 1 98.06 189 LYS A CA 1
ATOM 1430 C C . LYS A 1 189 ? 18.344 1.407 5.664 1 98.06 189 LYS A C 1
ATOM 1432 O O . LYS A 1 189 ? 18.891 0.744 4.781 1 98.06 189 LYS A O 1
ATOM 1437 N N . HIS A 1 190 ? 17.234 1.052 6.223 1 98.62 190 HIS A N 1
ATOM 1438 C CA . HIS A 1 190 ? 16.578 -0.193 5.836 1 98.62 190 HIS A CA 1
ATOM 1439 C C . HIS A 1 190 ? 16.062 -0.125 4.398 1 98.62 190 HIS A C 1
ATOM 1441 O O . HIS A 1 190 ? 16.141 -1.114 3.666 1 98.62 190 HIS A O 1
ATOM 1447 N N . ALA A 1 191 ? 15.492 1.037 3.994 1 98.44 191 ALA A N 1
ATOM 1448 C CA . ALA A 1 191 ? 15.117 1.234 2.598 1 98.44 191 ALA A CA 1
ATOM 1449 C C . ALA A 1 191 ? 16.344 1.154 1.686 1 98.44 191 ALA A C 1
ATOM 1451 O O . ALA A 1 191 ? 16.312 0.482 0.652 1 98.44 191 ALA A O 1
ATOM 1452 N N . VAL A 1 192 ? 17.391 1.812 2.072 1 98.19 192 VAL A N 1
ATOM 1453 C CA . VAL A 1 192 ? 18.609 1.871 1.284 1 98.19 192 VAL A CA 1
ATOM 1454 C C . VAL A 1 192 ? 19.188 0.465 1.11 1 98.19 192 VAL A C 1
ATOM 1456 O O . VAL A 1 192 ? 19.516 0.057 -0.005 1 98.19 192 VAL A O 1
ATOM 1459 N N . GLU A 1 193 ? 19.281 -0.239 2.182 1 98.69 193 GLU A N 1
ATOM 1460 C CA . GLU A 1 193 ? 19.875 -1.572 2.16 1 98.69 193 GLU A CA 1
ATOM 1461 C C . GLU A 1 193 ? 19 -2.553 1.383 1 98.69 193 GLU A C 1
ATOM 1463 O O . GLU A 1 193 ? 19.5 -3.395 0.641 1 98.69 193 GLU A O 1
ATOM 1468 N N . LEU A 1 194 ? 17.688 -2.479 1.57 1 98.88 194 LEU A N 1
ATOM 1469 C CA . LEU A 1 194 ? 16.781 -3.357 0.844 1 98.88 194 LEU A CA 1
ATOM 1470 C C . LEU A 1 194 ? 16.859 -3.102 -0.657 1 98.88 194 LEU A C 1
ATOM 1472 O O . LEU A 1 194 ? 16.906 -4.043 -1.45 1 98.88 194 LEU A O 1
ATOM 1476 N N . GLU A 1 195 ? 16.812 -1.833 -1.049 1 98.88 195 GLU A N 1
ATOM 1477 C CA . GLU A 1 195 ? 16.891 -1.481 -2.463 1 98.88 195 GLU A CA 1
ATOM 1478 C C . GLU A 1 195 ? 18.219 -1.942 -3.076 1 98.88 195 GLU A C 1
ATOM 1480 O O . GLU A 1 195 ? 18.25 -2.406 -4.219 1 98.88 195 GLU A O 1
ATOM 1485 N N . ALA A 1 196 ? 19.297 -1.847 -2.344 1 98.88 196 ALA A N 1
ATOM 1486 C CA . ALA A 1 196 ? 20.578 -2.357 -2.814 1 98.88 196 ALA A CA 1
ATOM 1487 C C . ALA A 1 196 ? 20.531 -3.871 -3.01 1 98.88 196 ALA A C 1
ATOM 1489 O O . ALA A 1 196 ? 21.062 -4.395 -3.996 1 98.88 196 ALA A O 1
ATOM 1490 N N . THR A 1 197 ? 19.953 -4.559 -2.078 1 98.88 197 THR A N 1
ATOM 1491 C CA . THR A 1 197 ? 19.812 -6.008 -2.154 1 98.88 197 THR A CA 1
ATOM 1492 C C . THR A 1 197 ? 18.969 -6.41 -3.357 1 98.88 197 THR A C 1
ATOM 1494 O O . THR A 1 197 ? 19.297 -7.379 -4.051 1 98.88 197 THR A O 1
ATOM 1497 N N . LEU A 1 198 ? 17.922 -5.668 -3.617 1 98.94 198 LEU A N 1
ATOM 1498 C CA . LEU A 1 198 ? 17.047 -5.941 -4.75 1 98.94 198 LEU A CA 1
ATOM 1499 C C . LEU A 1 198 ? 17.766 -5.695 -6.07 1 98.94 198 LEU A C 1
ATOM 1501 O O . LEU A 1 198 ? 17.609 -6.461 -7.023 1 98.94 198 LEU A O 1
ATOM 1505 N N . ALA A 1 199 ? 18.516 -4.613 -6.121 1 98.88 199 ALA A N 1
ATOM 1506 C CA . ALA A 1 199 ? 19.312 -4.344 -7.32 1 98.88 199 ALA A CA 1
ATOM 1507 C C . ALA A 1 199 ? 20.297 -5.473 -7.582 1 98.88 199 ALA A C 1
ATOM 1509 O O . ALA A 1 199 ? 20.469 -5.906 -8.719 1 98.88 199 ALA A O 1
ATOM 1510 N N . LYS A 1 200 ? 20.938 -5.926 -6.543 1 98.5 200 LYS A N 1
ATOM 1511 C CA . LYS A 1 200 ? 21.859 -7.047 -6.648 1 98.5 200 LYS A CA 1
ATOM 1512 C C . LYS A 1 200 ? 21.141 -8.312 -7.113 1 98.5 200 LYS A C 1
ATOM 1514 O O . LYS A 1 200 ? 21.641 -9.039 -7.973 1 98.5 200 LYS A O 1
ATOM 1519 N N . LEU A 1 201 ? 20.016 -8.578 -6.574 1 98.62 201 LEU A N 1
ATOM 1520 C CA . LEU A 1 201 ? 19.25 -9.773 -6.895 1 98.62 201 LEU A CA 1
ATOM 1521 C C . LEU A 1 201 ? 18.984 -9.859 -8.391 1 98.62 201 LEU A C 1
ATOM 1523 O O . LEU A 1 201 ? 19.125 -10.93 -8.992 1 98.62 201 LEU A O 1
ATOM 1527 N N . HIS A 1 202 ? 18.625 -8.734 -9.016 1 98.56 202 HIS A N 1
ATOM 1528 C CA . HIS A 1 202 ? 18.234 -8.711 -10.422 1 98.56 202 HIS A CA 1
ATOM 1529 C C . HIS A 1 202 ? 19.391 -8.289 -11.312 1 98.56 202 HIS A C 1
ATOM 1531 O O . HIS A 1 202 ? 19.219 -8.133 -12.523 1 98.56 202 HIS A O 1
ATOM 1537 N N . ALA A 1 203 ? 20.578 -8.078 -10.711 1 97.94 203 ALA A N 1
ATOM 1538 C CA . ALA A 1 203 ? 21.75 -7.602 -11.438 1 97.94 203 ALA A CA 1
ATOM 1539 C C . ALA A 1 203 ? 21.453 -6.312 -12.195 1 97.94 203 ALA A C 1
ATOM 1541 O O . ALA A 1 203 ? 21.75 -6.199 -13.391 1 97.94 203 ALA A O 1
ATOM 1542 N N . THR A 1 204 ? 20.797 -5.402 -11.578 1 98.44 204 THR A N 1
ATOM 1543 C CA . THR A 1 204 ? 20.5 -4.09 -12.141 1 98.44 204 THR A CA 1
ATOM 1544 C C . THR A 1 204 ? 21.25 -2.996 -11.383 1 98.44 204 THR A C 1
ATOM 1546 O O . THR A 1 204 ? 21.859 -3.258 -10.352 1 98.44 204 THR A O 1
ATOM 1549 N N . GLU A 1 205 ? 21.188 -1.768 -11.938 1 98.69 205 GLU A N 1
ATOM 1550 C CA . GLU A 1 205 ? 21.906 -0.658 -11.32 1 98.69 205 GLU A CA 1
ATOM 1551 C C . GLU A 1 205 ? 21.188 -0.17 -10.062 1 98.69 205 GLU A C 1
ATOM 1553 O O . GLU A 1 205 ? 21.844 0.288 -9.117 1 98.69 205 GLU A O 1
ATOM 1558 N N . SER A 1 206 ? 19.859 -0.223 -10.055 1 98.88 206 SER A N 1
ATOM 1559 C CA . SER A 1 206 ? 19.078 0.347 -8.961 1 98.88 206 SER A CA 1
ATOM 1560 C C . SER A 1 206 ? 17.734 -0.358 -8.812 1 98.88 206 SER A C 1
ATOM 1562 O O . SER A 1 206 ? 17.312 -1.105 -9.703 1 98.88 206 SER A O 1
ATOM 1564 N N . ALA A 1 207 ? 17.109 -0.177 -7.699 1 98.94 207 ALA A N 1
ATOM 1565 C CA . ALA A 1 207 ? 15.766 -0.646 -7.391 1 98.94 207 ALA A CA 1
ATOM 1566 C C . ALA A 1 207 ? 15.039 0.335 -6.477 1 98.94 207 ALA A C 1
ATOM 1568 O O . ALA A 1 207 ? 15.664 1.205 -5.867 1 98.94 207 ALA A O 1
ATOM 1569 N N . LEU A 1 208 ? 13.711 0.246 -6.422 1 98.88 208 LEU A N 1
ATOM 1570 C CA . LEU A 1 208 ? 12.859 1.129 -5.637 1 98.88 208 LEU A CA 1
ATOM 1571 C C . LEU A 1 208 ? 11.742 0.342 -4.957 1 98.88 208 LEU A C 1
ATOM 1573 O O . LEU A 1 208 ? 11.008 -0.399 -5.617 1 98.88 208 LEU A O 1
ATOM 1577 N N . VAL A 1 209 ? 11.633 0.563 -3.686 1 98.81 209 VAL A N 1
ATOM 1578 C CA . VAL A 1 209 ? 10.664 -0.192 -2.9 1 98.81 209 VAL A CA 1
ATOM 1579 C C . VAL A 1 209 ? 9.367 0.606 -2.771 1 98.81 209 VAL A C 1
ATOM 1581 O O . VAL A 1 209 ? 9.398 1.821 -2.559 1 98.81 209 VAL A O 1
ATOM 1584 N N . PHE A 1 210 ? 8.25 -0.043 -2.971 1 98.5 210 PHE A N 1
ATOM 1585 C CA . PHE A 1 210 ? 6.898 0.481 -2.814 1 98.5 210 PHE A CA 1
ATOM 1586 C C . PHE A 1 210 ? 6.16 -0.249 -1.7 1 98.5 210 PHE A C 1
ATOM 1588 O O . PHE A 1 210 ? 6.652 -1.247 -1.171 1 98.5 210 PHE A O 1
ATOM 1595 N N . SER A 1 211 ? 4.992 0.197 -1.361 1 97.06 211 SER A N 1
ATOM 1596 C CA . SER A 1 211 ? 4.188 -0.39 -0.295 1 97.06 211 SER A CA 1
ATOM 1597 C C . SER A 1 211 ? 3.645 -1.757 -0.701 1 97.06 211 SER A C 1
ATOM 1599 O O . SER A 1 211 ? 3.34 -2.588 0.156 1 97.06 211 SER A O 1
ATOM 1601 N N . SER A 1 212 ? 3.479 -1.964 -1.958 1 97.69 212 SER A N 1
ATOM 1602 C CA . SER A 1 212 ? 3.051 -3.229 -2.547 1 97.69 212 SER A CA 1
ATOM 1603 C C . SER A 1 212 ? 3.438 -3.311 -4.02 1 97.69 212 SER A C 1
ATOM 1605 O O . SER A 1 212 ? 3.801 -2.303 -4.629 1 97.69 212 SER A O 1
ATOM 1607 N N . CYS A 1 213 ? 3.381 -4.512 -4.531 1 97.88 213 CYS A N 1
ATOM 1608 C CA . CYS A 1 213 ? 3.641 -4.609 -5.961 1 97.88 213 CYS A CA 1
ATOM 1609 C C . CYS A 1 213 ? 2.469 -4.059 -6.77 1 97.88 213 CYS A C 1
ATOM 1611 O O . CYS A 1 213 ? 2.654 -3.566 -7.883 1 97.88 213 CYS A O 1
ATOM 1613 N N . TYR A 1 214 ? 1.236 -4.094 -6.23 1 97.81 214 TYR A N 1
ATOM 1614 C CA . TYR A 1 214 ? 0.129 -3.408 -6.891 1 97.81 214 TYR A CA 1
ATOM 1615 C C . TYR A 1 214 ? 0.481 -1.954 -7.18 1 97.81 214 TYR A C 1
ATOM 1617 O O . TYR A 1 214 ? 0.336 -1.487 -8.312 1 97.81 214 TYR A O 1
ATOM 1625 N N . VAL A 1 215 ? 0.984 -1.273 -6.113 1 98.31 215 VAL A N 1
ATOM 1626 C CA . VAL A 1 215 ? 1.333 0.136 -6.254 1 98.31 215 VAL A CA 1
ATOM 1627 C C . VAL A 1 215 ? 2.537 0.281 -7.184 1 98.31 215 VAL A C 1
ATOM 1629 O O . VAL A 1 215 ? 2.604 1.216 -7.984 1 98.31 215 VAL A O 1
ATOM 1632 N N . ALA A 1 216 ? 3.512 -0.609 -7.062 1 98.75 216 ALA A N 1
ATOM 1633 C CA . ALA A 1 216 ? 4.684 -0.559 -7.934 1 98.75 216 ALA A CA 1
ATOM 1634 C C . ALA A 1 216 ? 4.281 -0.626 -9.406 1 98.75 216 ALA A C 1
ATOM 1636 O O . ALA A 1 216 ? 4.723 0.192 -10.211 1 98.75 216 ALA A O 1
ATOM 1637 N N . ASN A 1 217 ? 3.416 -1.584 -9.781 1 98.81 217 ASN A N 1
ATOM 1638 C CA . ASN A 1 217 ? 2.953 -1.744 -11.156 1 98.81 217 ASN A CA 1
ATOM 1639 C C . ASN A 1 217 ? 2.113 -0.553 -11.602 1 98.81 217 ASN A C 1
ATOM 1641 O O . ASN A 1 217 ? 2.361 0.021 -12.664 1 98.81 217 ASN A O 1
ATOM 1645 N N . ASP A 1 218 ? 1.157 -0.188 -10.789 1 98.25 218 ASP A N 1
ATOM 1646 C CA . ASP A 1 218 ? 0.237 0.897 -11.117 1 98.25 218 ASP A CA 1
ATOM 1647 C C . ASP A 1 218 ? 0.986 2.213 -11.312 1 98.25 218 ASP A C 1
ATOM 1649 O O . ASP A 1 218 ? 0.852 2.857 -12.359 1 98.25 218 ASP A O 1
ATOM 1653 N N . ALA A 1 219 ? 1.799 2.6 -10.336 1 98.5 219 ALA A N 1
ATOM 1654 C CA . ALA A 1 219 ? 2.5 3.881 -10.359 1 98.5 219 ALA A CA 1
ATOM 1655 C C . ALA A 1 219 ? 3.514 3.934 -11.492 1 98.5 219 ALA A C 1
ATOM 1657 O O . ALA A 1 219 ? 3.654 4.961 -12.164 1 98.5 219 ALA A O 1
ATOM 1658 N N . THR A 1 220 ? 4.203 2.857 -11.742 1 98.88 220 THR A N 1
ATOM 1659 C CA . THR A 1 220 ? 5.266 2.85 -12.742 1 98.88 220 THR A CA 1
ATOM 1660 C C . THR A 1 220 ? 4.684 2.895 -14.156 1 98.88 220 THR A C 1
ATOM 1662 O O . THR A 1 220 ? 5.09 3.719 -14.977 1 98.88 220 THR A O 1
ATOM 1665 N N . LEU A 1 221 ? 3.734 2.031 -14.438 1 98.88 221 LEU A N 1
ATOM 1666 C CA . LEU A 1 221 ? 3.143 1.997 -15.773 1 98.88 221 LEU A CA 1
ATOM 1667 C C . LEU A 1 221 ? 2.355 3.273 -16.047 1 98.88 221 LEU A C 1
ATOM 1669 O O . LEU A 1 221 ? 2.371 3.783 -17.172 1 98.88 221 LEU A O 1
ATOM 1673 N N . ALA A 1 222 ? 1.663 3.77 -15.031 1 98.5 222 ALA A N 1
ATOM 1674 C CA . ALA A 1 222 ? 0.939 5.027 -15.188 1 98.5 222 ALA A CA 1
ATOM 1675 C C . ALA A 1 222 ? 1.896 6.176 -15.508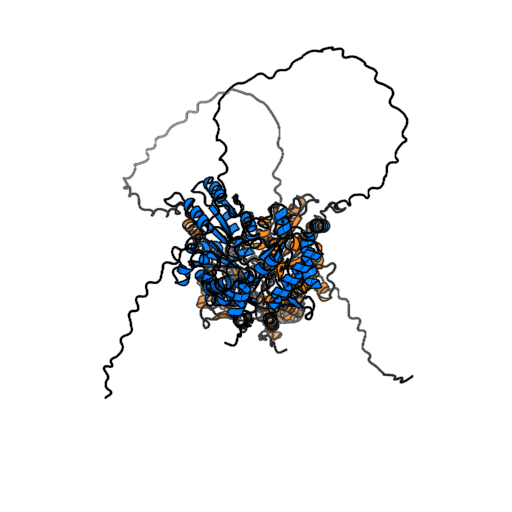 1 98.5 222 ALA A C 1
ATOM 1677 O O . ALA A 1 222 ? 1.623 6.996 -16.391 1 98.5 222 ALA A O 1
ATOM 1678 N N . THR A 1 223 ? 2.994 6.246 -14.781 1 98.56 223 THR A N 1
ATOM 1679 C CA . THR A 1 223 ? 3.961 7.324 -14.961 1 98.56 223 THR A CA 1
ATOM 1680 C C . THR A 1 223 ? 4.645 7.215 -16.328 1 98.56 223 THR A C 1
ATOM 1682 O O . THR A 1 223 ? 4.723 8.195 -17.062 1 98.56 223 THR A O 1
ATOM 1685 N N . LEU A 1 224 ? 5.098 6.043 -16.719 1 98.75 224 LEU A N 1
ATOM 1686 C CA . LEU A 1 224 ? 5.75 5.844 -18 1 98.75 224 LEU A CA 1
ATOM 1687 C C . LEU A 1 224 ? 4.809 6.188 -19.141 1 98.75 224 LEU A C 1
ATOM 1689 O O . LEU A 1 224 ? 5.164 6.953 -20.047 1 98.75 224 LEU A O 1
ATOM 1693 N N . GLY A 1 225 ? 3.613 5.641 -19.094 1 98.44 225 GLY A N 1
ATOM 1694 C CA . GLY A 1 225 ? 2.662 5.875 -20.172 1 98.44 225 GLY A CA 1
ATOM 1695 C C . GLY A 1 225 ? 2.275 7.332 -20.312 1 98.44 225 GLY A C 1
ATOM 1696 O O . GLY A 1 225 ? 2.02 7.801 -21.422 1 98.44 225 GLY A O 1
ATOM 1697 N N . SER A 1 226 ? 2.201 8.031 -19.219 1 97.19 226 SER A N 1
ATOM 1698 C CA . SER A 1 226 ? 1.772 9.43 -19.25 1 97.19 226 SER A CA 1
ATOM 1699 C C . SER A 1 226 ? 2.914 10.344 -19.672 1 97.19 226 SER A C 1
ATOM 1701 O O . SER A 1 226 ? 2.68 11.406 -20.25 1 97.19 226 SER A O 1
ATOM 1703 N N . LYS A 1 227 ? 4.156 9.992 -19.438 1 97.88 227 LYS A N 1
ATOM 1704 C CA . LYS A 1 227 ? 5.273 10.914 -19.641 1 97.88 227 LYS A CA 1
ATOM 1705 C C . LYS A 1 227 ? 5.957 10.664 -20.984 1 97.88 227 LYS A C 1
ATOM 1707 O O . LYS A 1 227 ? 6.445 11.602 -21.625 1 97.88 227 LYS A O 1
ATOM 1712 N N . LEU A 1 228 ? 6.051 9.406 -21.422 1 97.94 228 LEU A N 1
ATOM 1713 C CA . LEU A 1 228 ? 6.641 9.094 -22.719 1 97.94 228 LEU A CA 1
ATOM 1714 C C . LEU A 1 228 ? 5.77 9.633 -23.844 1 97.94 228 LEU A C 1
ATOM 1716 O O . LEU A 1 228 ? 4.57 9.352 -23.906 1 97.94 228 LEU A O 1
ATOM 1720 N N . PRO A 1 229 ? 6.355 10.352 -24.734 1 96.94 229 PRO A N 1
ATOM 1721 C CA . PRO A 1 229 ? 5.547 10.969 -25.781 1 96.94 229 PRO A CA 1
ATOM 1722 C C . PRO A 1 229 ? 4.93 9.953 -26.734 1 96.94 229 PRO A C 1
ATOM 1724 O O . PRO A 1 229 ? 5.645 9.117 -27.297 1 96.94 229 PRO A O 1
ATOM 1727 N N . ASP A 1 230 ? 3.652 9.938 -26.844 1 96.56 230 ASP A N 1
ATOM 1728 C CA . ASP A 1 230 ? 2.898 9.086 -27.766 1 96.56 230 ASP A CA 1
ATOM 1729 C C . ASP A 1 230 ? 3.158 7.605 -27.484 1 96.56 230 ASP A C 1
ATOM 1731 O O . ASP A 1 230 ? 3.17 6.785 -28.406 1 96.56 230 ASP A O 1
ATOM 1735 N N . CYS A 1 231 ? 3.387 7.34 -26.328 1 97.94 231 CYS A N 1
ATOM 1736 C CA . CYS A 1 231 ? 3.75 5.988 -25.906 1 97.94 231 CYS A CA 1
ATOM 1737 C C . CYS A 1 231 ? 2.625 5.004 -26.203 1 97.94 231 CYS A C 1
ATOM 1739 O O . CYS A 1 231 ? 1.448 5.355 -26.125 1 97.94 231 CYS A O 1
ATOM 1741 N N . VAL A 1 232 ? 3.033 3.762 -26.688 1 98.81 232 VAL A N 1
ATOM 1742 C CA . VAL A 1 232 ? 2.098 2.652 -26.812 1 98.81 232 VAL A CA 1
ATOM 1743 C C . VAL A 1 232 ? 2.514 1.506 -25.906 1 98.81 232 VAL A C 1
ATOM 1745 O O . VAL A 1 232 ? 3.66 1.052 -25.938 1 98.81 232 VAL A O 1
ATOM 1748 N N . ILE A 1 233 ? 1.597 1.029 -25.078 1 98.94 233 ILE A N 1
ATOM 1749 C CA . ILE A 1 233 ? 1.883 -0.12 -24.219 1 98.94 233 ILE A CA 1
ATOM 1750 C C . ILE A 1 233 ? 1.222 -1.369 -24.812 1 98.94 233 ILE A C 1
ATOM 1752 O O . ILE A 1 233 ? 0.008 -1.393 -25.016 1 98.94 233 ILE A O 1
ATOM 1756 N N . LEU A 1 234 ? 2.014 -2.344 -25.188 1 98.94 234 LEU A N 1
ATOM 1757 C CA . LEU A 1 234 ? 1.537 -3.658 -25.609 1 98.94 234 LEU A CA 1
ATOM 1758 C C . LEU A 1 234 ? 1.456 -4.613 -24.422 1 98.94 234 LEU A C 1
ATOM 1760 O O . LEU A 1 234 ? 2.479 -4.957 -23.828 1 98.94 234 LEU A O 1
ATOM 1764 N N . SER A 1 235 ? 0.264 -5.02 -24.094 1 98.88 235 SER A N 1
ATOM 1765 C CA . SER A 1 235 ? -0 -5.781 -22.875 1 98.88 235 SER A CA 1
ATOM 1766 C C . SER A 1 235 ? -0.49 -7.188 -23.203 1 98.88 235 SER A C 1
ATOM 1768 O O . SER A 1 235 ? -1.422 -7.359 -23.984 1 98.88 235 SER A O 1
ATOM 1770 N N . ASP A 1 236 ? 0.154 -8.188 -22.562 1 98.81 236 ASP A N 1
ATOM 1771 C CA . ASP A 1 236 ? -0.382 -9.539 -22.656 1 98.81 236 ASP A CA 1
ATOM 1772 C C . ASP A 1 236 ? -1.821 -9.594 -22.156 1 98.81 236 ASP A C 1
ATOM 1774 O O . ASP A 1 236 ? -2.158 -8.961 -21.141 1 98.81 236 ASP A O 1
ATOM 1778 N N . SER A 1 237 ? -2.604 -10.414 -22.734 1 97.31 237 SER A N 1
ATOM 1779 C CA . SER A 1 237 ? -4.031 -10.445 -22.438 1 97.31 237 SER A CA 1
ATOM 1780 C C . SER A 1 237 ? -4.301 -10.992 -21.031 1 97.31 237 SER A C 1
ATOM 1782 O O . SER A 1 237 ? -5.387 -10.797 -20.484 1 97.31 237 SER A O 1
ATOM 1784 N N . LEU A 1 238 ? -3.318 -11.656 -20.422 1 96.12 238 LEU A N 1
ATOM 1785 C CA . LEU A 1 238 ? -3.564 -12.258 -19.109 1 96.12 238 LEU A CA 1
ATOM 1786 C C . LEU A 1 238 ? -2.77 -11.547 -18.031 1 96.12 238 LEU A C 1
ATOM 1788 O O . LEU A 1 238 ? -2.59 -12.086 -16.938 1 96.12 238 LEU A O 1
ATOM 1792 N N . ASN A 1 239 ? -2.334 -10.352 -18.312 1 97.38 239 ASN A N 1
ATOM 1793 C CA . ASN A 1 239 ? -1.591 -9.586 -17.312 1 97.38 239 ASN A CA 1
ATOM 1794 C C . ASN A 1 239 ? -2.418 -9.359 -16.047 1 97.38 239 ASN A C 1
ATOM 1796 O O . ASN A 1 239 ? -3.643 -9.227 -16.125 1 97.38 239 ASN A O 1
ATOM 1800 N N . HIS A 1 240 ? -1.741 -9.305 -14.938 1 96.31 240 HIS A N 1
ATOM 1801 C CA . HIS A 1 240 ? -2.336 -9.07 -13.625 1 96.31 240 HIS A CA 1
ATOM 1802 C C . HIS A 1 240 ? -3.078 -7.734 -13.594 1 96.31 240 HIS A C 1
ATOM 1804 O O . HIS A 1 240 ? -2.684 -6.781 -14.273 1 96.31 240 HIS A O 1
ATOM 1810 N N . ALA A 1 241 ? -4.066 -7.645 -12.758 1 94.56 241 ALA A N 1
ATOM 1811 C CA . ALA A 1 241 ? -4.949 -6.488 -12.602 1 94.56 241 ALA A CA 1
ATOM 1812 C C . ALA A 1 241 ? -4.148 -5.23 -12.281 1 94.56 241 ALA A C 1
ATOM 1814 O O . ALA A 1 241 ? -4.504 -4.133 -12.719 1 94.56 241 ALA A O 1
ATOM 1815 N N . SER A 1 242 ? -3.094 -5.316 -11.461 1 97.12 242 SER A N 1
ATOM 1816 C CA . SER A 1 242 ? -2.295 -4.152 -11.094 1 97.12 242 SER A CA 1
ATOM 1817 C C . SER A 1 242 ? -1.64 -3.52 -12.312 1 97.12 242 SER A C 1
ATOM 1819 O O . SER A 1 242 ? -1.508 -2.295 -12.391 1 97.12 242 SER A O 1
ATOM 1821 N N . MET A 1 243 ? -1.216 -4.328 -13.25 1 98.25 243 MET A N 1
ATOM 1822 C CA . MET A 1 243 ? -0.644 -3.816 -14.492 1 98.25 243 MET A CA 1
ATOM 1823 C C . MET A 1 243 ? -1.721 -3.182 -15.367 1 98.25 243 MET A C 1
ATOM 1825 O O . MET A 1 243 ? -1.516 -2.104 -15.93 1 98.25 243 MET A O 1
ATOM 1829 N N . ILE A 1 244 ? -2.816 -3.865 -15.469 1 97.25 244 ILE A N 1
ATOM 1830 C CA . ILE A 1 244 ? -3.934 -3.371 -16.266 1 97.25 244 ILE A CA 1
ATOM 1831 C C . ILE A 1 244 ? -4.363 -1.996 -15.758 1 97.25 244 ILE A C 1
ATOM 1833 O O . ILE A 1 244 ? -4.562 -1.069 -16.547 1 97.25 244 ILE A O 1
ATOM 1837 N N . GLN A 1 245 ? -4.465 -1.849 -14.445 1 96.94 245 GLN A N 1
ATOM 1838 C CA . GLN A 1 245 ? -4.867 -0.574 -13.859 1 96.94 245 GLN A CA 1
ATOM 1839 C C . GLN A 1 245 ? -3.842 0.516 -14.164 1 96.94 245 GLN A C 1
ATOM 1841 O O . GLN A 1 245 ? -4.207 1.641 -14.508 1 96.94 245 GLN A O 1
ATOM 1846 N N . GLY A 1 246 ? -2.562 0.214 -13.969 1 98.38 246 GLY A N 1
ATOM 1847 C CA . GLY A 1 246 ? -1.532 1.188 -14.289 1 98.38 246 GLY A CA 1
ATOM 1848 C C . GLY A 1 246 ? -1.597 1.665 -15.734 1 98.38 246 GLY A C 1
ATOM 1849 O O . GLY A 1 246 ? -1.438 2.857 -16 1 98.38 246 GLY A O 1
ATOM 1850 N N . ILE A 1 247 ? -1.841 0.755 -16.641 1 98.56 247 ILE A N 1
ATOM 1851 C CA . ILE A 1 247 ? -1.952 1.083 -18.062 1 98.56 247 ILE A CA 1
ATOM 1852 C C . ILE A 1 247 ? -3.166 1.98 -18.297 1 98.56 247 ILE A C 1
ATOM 1854 O O . ILE A 1 247 ? -3.074 2.99 -19 1 98.56 247 ILE A O 1
ATOM 1858 N N . ARG A 1 248 ? -4.258 1.647 -17.672 1 97.19 248 ARG A N 1
ATOM 1859 C CA . ARG A 1 248 ? -5.465 2.461 -17.797 1 97.19 248 ARG A CA 1
ATOM 1860 C C . ARG A 1 248 ? -5.234 3.863 -17.234 1 97.19 248 ARG A C 1
ATOM 1862 O O . ARG A 1 248 ? -5.641 4.852 -17.844 1 97.19 248 ARG A O 1
ATOM 1869 N N . HIS A 1 249 ? -4.578 3.961 -16.156 1 97.06 249 HIS A N 1
ATOM 1870 C CA . HIS A 1 249 ? -4.344 5.227 -15.477 1 97.06 249 HIS A CA 1
ATOM 1871 C C . HIS A 1 249 ? -3.389 6.113 -16.281 1 97.06 249 HIS A C 1
ATOM 1873 O O . HIS A 1 249 ? -3.361 7.332 -16.078 1 97.06 249 HIS A O 1
ATOM 1879 N N . SER A 1 250 ? -2.615 5.527 -17.109 1 97.12 250 SER A N 1
ATOM 1880 C CA . SER A 1 250 ? -1.646 6.289 -17.891 1 97.12 250 SER A CA 1
ATOM 1881 C C . SER A 1 250 ? -2.338 7.141 -18.953 1 97.12 250 SER A C 1
ATOM 1883 O O . SER A 1 250 ? -1.806 8.172 -19.375 1 97.12 250 SER A O 1
ATOM 1885 N N . GLY A 1 251 ? -3.434 6.66 -19.438 1 95.25 251 GLY A N 1
ATOM 1886 C CA . GLY A 1 251 ? -4.168 7.352 -20.5 1 95.25 251 GLY A CA 1
ATOM 1887 C C . GLY A 1 251 ? -3.561 7.16 -21.875 1 95.25 251 GLY A C 1
ATOM 1888 O O . GLY A 1 251 ? -4.113 7.629 -22.875 1 95.25 251 GLY A O 1
ATOM 1889 N N . THR A 1 252 ? -2.473 6.469 -21.969 1 97.25 252 THR A N 1
ATOM 1890 C CA . THR A 1 252 ? -1.817 6.301 -23.25 1 97.25 252 THR A CA 1
ATOM 1891 C C . THR A 1 252 ? -2.502 5.207 -24.062 1 97.25 252 THR A C 1
ATOM 1893 O O . THR A 1 252 ? -3.412 4.535 -23.578 1 97.25 252 THR A O 1
ATOM 1896 N N . LYS A 1 253 ? -2.061 5.086 -25.312 1 98.19 253 LYS A N 1
ATOM 1897 C CA . LYS A 1 253 ? -2.576 4.027 -26.188 1 98.19 253 LYS A CA 1
ATOM 1898 C C . LYS A 1 253 ? -2.129 2.652 -25.688 1 98.19 253 LYS A C 1
ATOM 1900 O O . LYS A 1 253 ? -0.978 2.477 -25.297 1 98.19 253 LYS A O 1
ATOM 1905 N N . LYS A 1 254 ? -3.049 1.731 -25.688 1 98.62 254 LYS A N 1
ATOM 1906 C CA . LYS A 1 254 ? -2.75 0.354 -25.312 1 98.62 254 LYS A CA 1
ATOM 1907 C C . LYS A 1 254 ? -3.17 -0.621 -26.406 1 98.62 254 LYS A C 1
ATOM 1909 O O . LYS A 1 254 ? -4.18 -0.407 -27.078 1 98.62 254 LYS A O 1
ATOM 1914 N N . ILE A 1 255 ? -2.385 -1.637 -26.641 1 98.81 255 ILE A N 1
ATOM 1915 C CA . ILE A 1 255 ? -2.697 -2.752 -27.531 1 98.81 255 ILE A CA 1
ATOM 1916 C C . ILE A 1 255 ? -2.559 -4.07 -26.781 1 98.81 255 ILE A C 1
ATOM 1918 O O . ILE A 1 255 ? -1.496 -4.367 -26.234 1 98.81 255 ILE A O 1
ATOM 1922 N N . VAL A 1 256 ? -3.609 -4.809 -26.781 1 98.75 256 VAL A N 1
ATOM 1923 C CA . VAL A 1 256 ? -3.568 -6.113 -26.125 1 98.75 256 VAL A CA 1
ATOM 1924 C C . VAL A 1 256 ? -3.191 -7.188 -27.141 1 98.75 256 VAL A C 1
ATOM 1926 O O . VAL A 1 256 ? -3.764 -7.246 -28.234 1 98.75 256 VAL A O 1
ATOM 1929 N N . PHE A 1 257 ? -2.189 -7.973 -26.875 1 98.81 257 PHE A N 1
ATOM 1930 C CA . PHE A 1 257 ? -1.857 -9.094 -27.734 1 98.81 257 PHE A CA 1
ATOM 1931 C C . PHE A 1 257 ? -2.256 -10.414 -27.094 1 98.81 257 PHE A C 1
ATOM 1933 O O . PHE A 1 257 ? -2.443 -10.484 -25.875 1 98.81 257 PHE A O 1
ATOM 1940 N N . LYS A 1 258 ? -2.381 -11.453 -27.922 1 98.44 258 LYS A N 1
ATOM 1941 C CA . LYS A 1 258 ? -2.809 -12.766 -27.453 1 98.44 258 LYS A CA 1
ATOM 1942 C C . LYS A 1 258 ? -1.783 -13.375 -26.5 1 98.44 258 LYS A C 1
ATOM 1944 O O . LYS A 1 258 ? -0.577 -13.234 -26.719 1 98.44 258 LYS A O 1
ATOM 1949 N N . HIS A 1 259 ? -2.291 -14.062 -25.531 1 97.38 259 HIS A N 1
ATOM 1950 C CA . HIS A 1 259 ? -1.476 -14.578 -24.438 1 97.38 259 HIS A CA 1
ATOM 1951 C C . HIS A 1 259 ? -0.311 -15.414 -24.953 1 97.38 259 HIS A C 1
ATOM 1953 O O . HIS A 1 259 ? -0.517 -16.406 -25.672 1 97.38 259 HIS A O 1
ATOM 1959 N N . ASN A 1 260 ? 0.859 -15 -24.594 1 98.06 260 ASN A N 1
ATOM 1960 C CA . ASN A 1 260 ? 2.111 -15.68 -24.922 1 98.06 260 ASN A CA 1
ATOM 1961 C C . ASN A 1 260 ? 2.258 -15.898 -26.422 1 98.06 260 ASN A C 1
ATOM 1963 O O . ASN A 1 260 ? 2.953 -16.828 -26.844 1 98.06 260 ASN A O 1
ATOM 1967 N N . ASP A 1 261 ? 1.617 -15.125 -27.203 1 98.69 261 ASP A N 1
ATOM 1968 C CA . ASP A 1 261 ? 1.658 -15.258 -28.656 1 98.69 261 ASP A CA 1
ATOM 1969 C C . ASP A 1 261 ? 2.67 -14.289 -29.266 1 98.69 261 ASP A C 1
ATOM 1971 O O . ASP A 1 261 ? 2.322 -13.164 -29.625 1 98.69 261 ASP A O 1
ATOM 1975 N N . VAL A 1 262 ? 3.799 -14.789 -29.547 1 98.81 262 VAL A N 1
ATOM 1976 C CA . VAL A 1 262 ? 4.918 -13.977 -30.016 1 98.81 262 VAL A CA 1
ATOM 1977 C C . VAL A 1 262 ? 4.621 -13.461 -31.422 1 98.81 262 VAL A C 1
ATOM 1979 O O . VAL A 1 262 ? 4.965 -12.32 -31.75 1 98.81 262 VAL A O 1
ATOM 1982 N N . ALA A 1 263 ? 4.012 -14.266 -32.25 1 98.81 263 ALA A N 1
ATOM 1983 C CA . ALA A 1 263 ? 3.68 -13.852 -33.594 1 98.81 263 ALA A CA 1
ATOM 1984 C C . ALA A 1 263 ? 2.682 -12.703 -33.594 1 98.81 263 ALA A C 1
ATOM 1986 O O . ALA A 1 263 ? 2.824 -11.742 -34.375 1 98.81 263 ALA A O 1
ATOM 1987 N N . ASP A 1 264 ? 1.694 -12.789 -32.75 1 98.88 264 ASP A N 1
ATOM 1988 C CA . ASP A 1 264 ? 0.718 -11.711 -32.625 1 98.88 264 ASP A CA 1
ATOM 1989 C C . ASP A 1 264 ? 1.376 -10.43 -32.125 1 98.88 264 ASP A C 1
ATOM 1991 O O . ASP A 1 264 ? 1.099 -9.344 -32.625 1 98.88 264 ASP A O 1
ATOM 1995 N N . LEU A 1 265 ? 2.219 -10.555 -31.156 1 98.94 265 LEU A N 1
ATOM 1996 C CA . LEU A 1 265 ? 2.961 -9.422 -30.625 1 98.94 265 LEU A CA 1
ATOM 1997 C C . LEU A 1 265 ? 3.793 -8.758 -31.719 1 98.94 265 LEU A C 1
ATOM 1999 O O . LEU A 1 265 ? 3.791 -7.527 -31.844 1 98.94 265 LEU A O 1
ATOM 2003 N N . GLU A 1 266 ? 4.457 -9.57 -32.438 1 98.88 266 GLU A N 1
ATOM 2004 C CA . GLU A 1 266 ? 5.312 -9.016 -33.469 1 98.88 266 GLU A CA 1
ATOM 2005 C C . GLU A 1 266 ? 4.496 -8.25 -34.531 1 98.88 266 GLU A C 1
ATOM 2007 O O . GLU A 1 266 ? 4.914 -7.191 -35 1 98.88 266 GLU A O 1
ATOM 2012 N N . ALA A 1 267 ? 3.398 -8.844 -34.938 1 98.88 267 ALA A N 1
ATOM 2013 C CA . ALA A 1 267 ? 2.539 -8.172 -35.906 1 98.88 267 ALA A CA 1
ATOM 2014 C C . ALA A 1 267 ? 2.115 -6.793 -35.406 1 98.88 267 ALA A C 1
ATOM 2016 O O . ALA A 1 267 ? 2.082 -5.828 -36.188 1 98.88 267 ALA A O 1
ATOM 2017 N N . LYS A 1 268 ? 1.807 -6.727 -34.156 1 98.88 268 LYS A N 1
ATOM 2018 C CA . LYS A 1 268 ? 1.357 -5.473 -33.562 1 98.88 268 LYS A CA 1
ATOM 2019 C C . LYS A 1 268 ? 2.512 -4.484 -33.438 1 98.88 268 LYS A C 1
ATOM 2021 O O . LYS A 1 268 ? 2.34 -3.287 -33.656 1 98.88 268 LYS A O 1
ATOM 2026 N N . LEU A 1 269 ? 3.633 -4.957 -33.062 1 98.69 269 LEU A N 1
ATOM 2027 C CA . LEU A 1 269 ? 4.82 -4.109 -33 1 98.69 269 LEU A CA 1
ATOM 2028 C C . LEU A 1 269 ? 5.168 -3.551 -34.375 1 98.69 269 LEU A C 1
ATOM 2030 O O . LEU A 1 269 ? 5.508 -2.371 -34.5 1 98.69 269 LEU A O 1
ATOM 2034 N N . ALA A 1 270 ? 5.066 -4.363 -35.375 1 98.31 270 ALA A N 1
ATOM 2035 C CA . ALA A 1 270 ? 5.426 -3.994 -36.75 1 98.31 270 ALA A CA 1
ATOM 2036 C C . ALA A 1 270 ? 4.492 -2.912 -37.281 1 98.31 270 ALA A C 1
ATOM 2038 O O . ALA A 1 270 ? 4.867 -2.152 -38.188 1 98.31 270 ALA A O 1
ATOM 2039 N N . SER A 1 271 ? 3.348 -2.842 -36.719 1 98.19 271 SER A N 1
ATOM 2040 C CA . SER A 1 271 ? 2.361 -1.874 -37.188 1 98.19 271 SER A CA 1
ATOM 2041 C C . SER A 1 271 ? 2.648 -0.482 -36.656 1 98.19 271 SER A C 1
ATOM 2043 O O . SER A 1 271 ? 2.049 0.502 -37.094 1 98.19 271 SER A O 1
ATOM 2045 N N . LEU A 1 272 ? 3.572 -0.319 -35.688 1 97.94 272 LEU A N 1
ATOM 2046 C CA . LEU A 1 272 ? 3.898 0.951 -35.062 1 97.94 272 LEU A CA 1
ATOM 2047 C C . LEU A 1 272 ? 5.191 1.528 -35.625 1 97.94 272 LEU A C 1
ATOM 2049 O O . LEU A 1 272 ? 6.129 0.785 -35.938 1 97.94 272 LEU A O 1
ATOM 2053 N N . PRO A 1 273 ? 5.285 2.9 -35.688 1 96.69 273 PRO A N 1
ATOM 2054 C CA . PRO A 1 273 ? 6.551 3.488 -36.156 1 96.69 273 PRO A CA 1
ATOM 2055 C C . PRO A 1 273 ? 7.707 3.209 -35.188 1 96.69 273 PRO A C 1
ATOM 2057 O O . PRO A 1 273 ? 7.52 3.213 -33.969 1 96.69 273 PRO A O 1
ATOM 2060 N N . LEU A 1 274 ? 8.875 3.057 -35.75 1 95.19 274 LEU A N 1
ATOM 2061 C CA . LEU A 1 274 ? 10.055 2.678 -35 1 95.19 274 LEU A CA 1
ATOM 2062 C C . LEU A 1 274 ? 10.406 3.746 -33.969 1 95.19 274 LEU A C 1
ATOM 2064 O O . LEU A 1 274 ? 10.914 3.432 -32.875 1 95.19 274 LEU A O 1
ATOM 2068 N N . HIS A 1 275 ? 10.133 4.945 -34.25 1 94.25 275 HIS A N 1
ATOM 2069 C CA . HIS A 1 275 ? 10.555 6.055 -33.406 1 94.25 275 HIS A CA 1
ATOM 2070 C C . HIS A 1 275 ? 9.617 6.23 -32.219 1 94.25 275 HIS A C 1
ATOM 2072 O O . HIS A 1 275 ? 9.938 6.945 -31.266 1 94.25 275 HIS A O 1
ATOM 2078 N N . VAL A 1 276 ? 8.453 5.641 -32.25 1 96.69 276 VAL A N 1
ATOM 2079 C CA . VAL A 1 276 ? 7.469 5.75 -31.188 1 96.69 276 VAL A CA 1
ATOM 2080 C C . VAL A 1 276 ? 7.898 4.887 -30 1 96.69 276 VAL A C 1
ATOM 2082 O O . VAL A 1 276 ? 8.195 3.701 -30.172 1 96.69 276 VAL A O 1
ATOM 2085 N N . PRO A 1 277 ? 7.996 5.469 -28.797 1 98.06 277 PRO A N 1
ATOM 2086 C CA . PRO A 1 277 ? 8.297 4.633 -27.625 1 98.06 277 PRO A CA 1
ATOM 2087 C C . PRO A 1 277 ? 7.211 3.594 -27.359 1 98.06 277 PRO A C 1
ATOM 2089 O O . PRO A 1 277 ? 6.02 3.887 -27.484 1 98.06 277 PRO A O 1
ATOM 2092 N N . LYS A 1 278 ? 7.648 2.398 -27.047 1 98.44 278 LYS A N 1
ATOM 2093 C CA . LYS A 1 278 ? 6.789 1.246 -26.797 1 98.44 278 LYS A CA 1
ATOM 2094 C C . LYS A 1 278 ? 7.211 0.506 -25.531 1 98.44 278 LYS A C 1
ATOM 2096 O O . LYS A 1 278 ? 8.398 0.476 -25.188 1 98.44 278 LYS A O 1
ATOM 2101 N N . ILE A 1 279 ? 6.211 -0.034 -24.844 1 98.94 279 ILE A N 1
ATOM 2102 C CA . ILE A 1 279 ? 6.465 -0.884 -23.688 1 98.94 279 ILE A CA 1
ATOM 2103 C C . ILE A 1 279 ? 5.754 -2.225 -23.859 1 98.94 279 ILE A C 1
ATOM 2105 O O . ILE A 1 279 ? 4.543 -2.268 -24.094 1 98.94 279 ILE A O 1
ATOM 2109 N N . ILE A 1 280 ? 6.492 -3.316 -23.891 1 98.94 280 ILE A N 1
ATOM 2110 C CA . ILE A 1 280 ? 5.895 -4.645 -23.828 1 98.94 280 ILE A CA 1
ATOM 2111 C C . ILE A 1 280 ? 5.754 -5.086 -22.375 1 98.94 280 ILE A C 1
ATOM 2113 O O . ILE A 1 280 ? 6.75 -5.367 -21.703 1 98.94 280 ILE A O 1
ATOM 2117 N N . ALA A 1 281 ? 4.527 -5.141 -21.875 1 98.94 281 ALA A N 1
ATOM 2118 C CA . ALA A 1 281 ? 4.246 -5.531 -20.5 1 98.94 281 ALA A CA 1
ATOM 2119 C C . ALA A 1 281 ? 3.76 -6.973 -20.422 1 98.94 281 ALA A C 1
ATOM 2121 O O . ALA A 1 281 ? 2.768 -7.336 -21.062 1 98.94 281 ALA A O 1
ATOM 2122 N N . PHE A 1 282 ? 4.441 -7.805 -19.672 1 98.88 282 PHE A N 1
ATOM 2123 C CA . PHE A 1 282 ? 4.109 -9.227 -19.578 1 98.88 282 PHE A CA 1
ATOM 2124 C C . PHE A 1 282 ? 4.617 -9.812 -18.266 1 98.88 282 PHE A C 1
ATOM 2126 O O . PHE A 1 282 ? 5.23 -9.109 -17.453 1 98.88 282 PHE A O 1
ATOM 2133 N N . GLU A 1 283 ? 4.234 -11.078 -17.953 1 98.69 283 GLU A N 1
ATOM 2134 C CA . GLU A 1 283 ? 4.633 -11.758 -16.734 1 98.69 283 GLU A CA 1
ATOM 2135 C C . GLU A 1 283 ? 5.508 -12.977 -17.031 1 98.69 283 GLU A C 1
ATOM 2137 O O . GLU A 1 283 ? 5.473 -13.508 -18.156 1 98.69 283 GLU A O 1
ATOM 2142 N N . SER A 1 284 ? 6.32 -13.32 -16.062 1 98.56 284 SER A N 1
ATOM 2143 C CA . SER A 1 284 ? 7.09 -14.547 -16.234 1 98.56 284 SER A CA 1
ATOM 2144 C C . SER A 1 284 ? 6.254 -15.773 -15.906 1 98.56 284 SER A C 1
ATOM 2146 O O . SER A 1 284 ? 6.207 -16.734 -16.688 1 98.56 284 SER A O 1
ATOM 2148 N N . VAL A 1 285 ? 5.602 -15.773 -14.727 1 98.5 285 VAL A N 1
ATOM 2149 C CA . VAL A 1 285 ? 4.672 -16.828 -14.336 1 98.5 285 VAL A CA 1
ATOM 2150 C C . VAL A 1 285 ? 3.273 -16.25 -14.156 1 98.5 285 VAL A C 1
ATOM 2152 O O . VAL A 1 285 ? 3.07 -15.344 -13.336 1 98.5 285 VAL A O 1
ATOM 2155 N N . TYR A 1 286 ? 2.352 -16.75 -14.906 1 97 286 TYR A N 1
ATOM 2156 C CA . TYR A 1 286 ? 0.973 -16.297 -14.781 1 97 286 TYR A CA 1
ATOM 2157 C C . TYR A 1 286 ? 0.236 -17.062 -13.695 1 97 286 TYR A C 1
ATOM 2159 O O . TYR A 1 286 ? 0.119 -18.297 -13.766 1 97 286 TYR A O 1
ATOM 2167 N N . SER A 1 287 ? -0.338 -16.438 -12.719 1 93.56 287 SER A N 1
ATOM 2168 C CA . SER A 1 287 ? -0.719 -16.953 -11.406 1 93.56 287 SER A CA 1
ATOM 2169 C C . SER A 1 287 ? -1.914 -17.891 -11.5 1 93.56 287 SER A C 1
ATOM 2171 O O . SER A 1 287 ? -2.137 -18.703 -10.609 1 93.56 287 SER A O 1
ATOM 2173 N N . MET A 1 288 ? -2.713 -17.781 -12.57 1 93 288 MET A N 1
ATOM 2174 C CA . MET A 1 288 ? -3.979 -18.516 -12.539 1 93 288 MET A CA 1
ATOM 2175 C C . MET A 1 288 ? -3.93 -19.719 -13.469 1 93 288 MET A C 1
ATOM 2177 O O . MET A 1 288 ? -4.793 -20.594 -13.391 1 93 288 MET A O 1
ATOM 2181 N N . CYS A 1 289 ? -2.885 -19.734 -14.352 1 93.38 289 CYS A N 1
ATOM 2182 C CA . CYS A 1 289 ? -2.785 -20.891 -15.242 1 93.38 289 CYS A CA 1
ATOM 2183 C C . CYS A 1 289 ? -1.396 -21.516 -15.172 1 93.38 289 CYS A C 1
ATOM 2185 O O . CYS A 1 289 ? -1.191 -22.641 -15.625 1 93.38 289 CYS A O 1
ATOM 2187 N N . GLY A 1 290 ? -0.5 -20.812 -14.656 1 96.31 290 GLY A N 1
ATOM 2188 C CA . GLY A 1 290 ? 0.825 -21.375 -14.438 1 96.31 290 GLY A CA 1
ATOM 2189 C C . GLY A 1 290 ? 1.716 -21.297 -15.664 1 96.31 290 GLY A C 1
ATOM 2190 O O . GLY A 1 290 ? 2.885 -21.688 -15.609 1 96.31 290 GLY A O 1
ATOM 2191 N N . SER A 1 291 ? 1.236 -20.75 -16.75 1 96.94 291 SER A N 1
ATOM 2192 C CA . SER A 1 291 ? 2.053 -20.609 -17.953 1 96.94 291 SER A CA 1
ATOM 2193 C C . SER A 1 291 ? 3.234 -19.688 -17.719 1 96.94 291 SER A C 1
ATOM 2195 O O . SER A 1 291 ? 3.215 -18.875 -16.781 1 96.94 291 SER A O 1
ATOM 2197 N N . ILE A 1 292 ? 4.215 -19.844 -18.469 1 98.12 292 ILE A N 1
ATOM 2198 C CA . ILE A 1 292 ? 5.426 -19.047 -18.375 1 98.12 292 ILE A CA 1
ATOM 2199 C C . ILE A 1 292 ? 5.582 -18.203 -19.656 1 98.12 292 ILE A C 1
ATOM 2201 O O . ILE A 1 292 ? 5.414 -18.703 -20.766 1 98.12 292 ILE A O 1
ATOM 2205 N N . GLY A 1 293 ? 5.891 -16.969 -19.516 1 98.19 293 GLY A N 1
ATOM 2206 C CA . GLY A 1 293 ? 6.074 -16.078 -20.656 1 98.19 293 GLY A CA 1
ATOM 2207 C C . GLY A 1 293 ? 7.316 -16.406 -21.469 1 98.19 293 GLY A C 1
ATOM 2208 O O . GLY A 1 293 ? 8.328 -16.844 -20.922 1 98.19 293 GLY A O 1
ATOM 2209 N N . PRO A 1 294 ? 7.242 -16.203 -22.828 1 98.62 294 PRO A N 1
ATOM 2210 C CA . PRO A 1 294 ? 8.414 -16.375 -23.688 1 98.62 294 PRO A CA 1
ATOM 2211 C C . PRO A 1 294 ? 9.398 -15.211 -23.609 1 98.62 294 PRO A C 1
ATOM 2213 O O . PRO A 1 294 ? 9.539 -14.453 -24.578 1 98.62 294 PRO A O 1
ATOM 2216 N N . ILE A 1 295 ? 10.172 -15.109 -22.578 1 98.88 295 ILE A N 1
ATOM 2217 C CA . ILE A 1 295 ? 10.953 -13.938 -22.188 1 98.88 295 ILE A CA 1
ATOM 2218 C C . ILE A 1 295 ? 12.016 -13.656 -23.25 1 98.88 295 ILE A C 1
ATOM 2220 O O . ILE A 1 295 ? 12.172 -12.516 -23.688 1 98.88 295 ILE A O 1
ATOM 2224 N N . GLU A 1 296 ? 12.773 -14.688 -23.688 1 98.69 296 GLU A N 1
ATOM 2225 C CA . GLU A 1 296 ? 13.844 -14.484 -24.656 1 98.69 296 GLU A CA 1
ATOM 2226 C C . GLU A 1 296 ? 13.297 -13.953 -25.969 1 98.69 296 GLU A C 1
ATOM 2228 O O . GLU A 1 296 ? 13.852 -13.016 -26.547 1 98.69 296 GLU A O 1
ATOM 2233 N N . GLU A 1 297 ? 12.234 -14.578 -26.469 1 98.88 297 GLU A N 1
ATOM 2234 C CA . GLU A 1 297 ? 11.617 -14.148 -27.719 1 98.88 297 GLU A CA 1
ATOM 2235 C C . GLU A 1 297 ? 11.117 -12.711 -27.625 1 98.88 297 GLU A C 1
ATOM 2237 O O . GLU A 1 297 ? 11.227 -11.945 -28.578 1 98.88 297 GLU A O 1
ATOM 2242 N N . ILE A 1 298 ? 10.547 -12.344 -26.453 1 98.88 298 ILE A N 1
ATOM 2243 C CA . ILE A 1 298 ? 10.039 -10.992 -26.266 1 98.88 298 ILE A CA 1
ATOM 2244 C C . ILE A 1 298 ? 11.195 -10 -26.234 1 98.88 298 ILE A C 1
ATOM 2246 O O . ILE A 1 298 ? 11.102 -8.906 -26.781 1 98.88 298 ILE A O 1
ATOM 2250 N N . CYS A 1 299 ? 12.281 -10.359 -25.578 1 98.81 299 CYS A N 1
ATOM 2251 C CA . CYS A 1 299 ? 13.469 -9.516 -25.594 1 98.81 299 CYS A CA 1
ATOM 2252 C C . CYS A 1 299 ? 13.953 -9.289 -27.031 1 98.81 299 CYS A C 1
ATOM 2254 O O . CYS A 1 299 ? 14.336 -8.172 -27.391 1 98.81 299 CYS A O 1
ATOM 2256 N N . ASN A 1 300 ? 13.984 -10.398 -27.859 1 98.75 300 ASN A N 1
ATOM 2257 C CA . ASN A 1 300 ? 14.367 -10.273 -29.266 1 98.75 300 ASN A CA 1
ATOM 2258 C C . ASN A 1 300 ? 13.508 -9.242 -29.984 1 98.75 300 ASN A C 1
ATOM 2260 O O . ASN A 1 300 ? 14.031 -8.398 -30.719 1 98.75 300 ASN A O 1
ATOM 2264 N N . LEU A 1 301 ? 12.234 -9.328 -29.75 1 98.81 301 LEU A N 1
ATOM 2265 C CA . LEU A 1 301 ? 11.305 -8.406 -30.406 1 98.81 301 LEU A CA 1
ATOM 2266 C C . LEU A 1 301 ? 11.492 -6.988 -29.891 1 98.81 301 LEU A C 1
ATOM 2268 O O . LEU A 1 301 ? 11.414 -6.027 -30.656 1 98.81 301 LEU A O 1
ATOM 2272 N N . ALA A 1 302 ? 11.656 -6.832 -28.562 1 98.75 302 ALA A N 1
ATOM 2273 C CA . ALA A 1 302 ? 11.859 -5.508 -27.984 1 98.75 302 ALA A CA 1
ATOM 2274 C C . ALA A 1 302 ? 13.062 -4.809 -28.609 1 98.75 302 ALA A C 1
ATOM 2276 O O . ALA A 1 302 ? 12.992 -3.623 -28.938 1 98.75 302 ALA A O 1
ATOM 2277 N N . GLU A 1 303 ? 14.148 -5.535 -28.766 1 97.81 303 GLU A N 1
ATOM 2278 C CA . GLU A 1 303 ? 15.359 -4.992 -29.375 1 97.81 303 GLU A CA 1
ATOM 2279 C C . GLU A 1 303 ? 15.133 -4.648 -30.844 1 97.81 303 GLU A C 1
ATOM 2281 O O . GLU A 1 303 ? 15.562 -3.596 -31.312 1 97.81 303 GLU A O 1
ATOM 2286 N N . LYS A 1 304 ? 14.477 -5.555 -31.531 1 97.94 304 LYS A N 1
ATOM 2287 C CA . LYS A 1 304 ? 14.211 -5.363 -32.938 1 97.94 304 LYS A CA 1
ATOM 2288 C C . LYS A 1 304 ? 13.367 -4.117 -33.188 1 97.94 304 LYS A C 1
ATOM 2290 O O . LYS A 1 304 ? 13.617 -3.359 -34.125 1 97.94 304 LYS A O 1
ATOM 2295 N N . TYR A 1 305 ? 12.391 -3.828 -32.312 1 98.19 305 TYR A N 1
ATOM 2296 C CA . TYR A 1 305 ? 11.398 -2.803 -32.625 1 98.19 305 TYR A CA 1
ATOM 2297 C C . TYR A 1 305 ? 11.57 -1.6 -31.688 1 98.19 305 TYR A C 1
ATOM 2299 O O . TYR A 1 305 ? 10.758 -0.669 -31.719 1 98.19 305 TYR A O 1
ATOM 2307 N N . GLY A 1 306 ? 12.625 -1.583 -30.844 1 97.75 306 GLY A N 1
ATOM 2308 C CA . GLY A 1 306 ? 12.922 -0.454 -29.969 1 97.75 306 GLY A CA 1
ATOM 2309 C C . GLY A 1 306 ? 11.922 -0.302 -28.828 1 97.75 306 GLY A C 1
ATOM 2310 O O . GLY A 1 306 ? 11.492 0.811 -28.531 1 97.75 306 GLY A O 1
ATOM 2311 N N . ALA A 1 307 ? 11.484 -1.355 -28.266 1 98.62 307 ALA A N 1
ATOM 2312 C CA . ALA A 1 307 ? 10.523 -1.339 -27.172 1 98.62 307 ALA A CA 1
ATOM 2313 C C . ALA A 1 307 ? 11.219 -1.597 -25.828 1 98.62 307 ALA A C 1
ATOM 2315 O O . ALA A 1 307 ? 12.273 -2.234 -25.781 1 98.62 307 ALA A O 1
ATOM 2316 N N . LEU A 1 308 ? 10.648 -1.047 -24.719 1 98.75 308 LEU A N 1
ATOM 2317 C CA . LEU A 1 308 ? 11.023 -1.445 -23.359 1 98.75 308 LEU A CA 1
ATOM 2318 C C . LEU A 1 308 ? 10.359 -2.766 -22.984 1 98.75 308 LEU A C 1
ATOM 2320 O O . LEU A 1 308 ? 9.211 -3.021 -23.359 1 98.75 308 LEU A O 1
ATOM 2324 N N . THR A 1 309 ? 11.109 -3.527 -22.297 1 98.88 309 THR A N 1
ATOM 2325 C CA . THR A 1 309 ? 10.516 -4.691 -21.641 1 98.88 309 THR A CA 1
ATOM 2326 C C . THR A 1 309 ? 10.117 -4.367 -20.203 1 98.88 309 THR A C 1
ATOM 2328 O O . THR A 1 309 ? 10.898 -3.766 -19.469 1 98.88 309 THR A O 1
ATOM 2331 N N . PHE A 1 310 ? 8.891 -4.664 -19.844 1 98.94 310 PHE A N 1
ATOM 2332 C CA . PHE A 1 310 ? 8.352 -4.613 -18.484 1 98.94 310 PHE A CA 1
ATOM 2333 C C . PHE A 1 310 ? 7.934 -6 -18.016 1 98.94 310 PHE A C 1
ATOM 2335 O O . PHE A 1 310 ? 6.855 -6.484 -18.359 1 98.94 310 PHE A O 1
ATOM 2342 N N . LEU A 1 311 ? 8.758 -6.609 -17.156 1 98.94 311 LEU A N 1
ATOM 2343 C CA . LEU A 1 311 ? 8.57 -8 -16.781 1 98.94 311 LEU A CA 1
ATOM 2344 C C . LEU A 1 311 ? 8.141 -8.109 -15.312 1 98.94 311 LEU A C 1
ATOM 2346 O O . LEU A 1 311 ? 8.898 -7.762 -14.414 1 98.94 311 LEU A O 1
ATOM 2350 N N . ASP A 1 312 ? 6.953 -8.617 -15.102 1 98.88 312 ASP A N 1
ATOM 2351 C CA . ASP A 1 312 ? 6.441 -8.914 -13.766 1 98.88 312 ASP A CA 1
ATOM 2352 C C . ASP A 1 312 ? 6.883 -10.297 -13.297 1 98.88 312 ASP A C 1
ATOM 2354 O O . ASP A 1 312 ? 6.449 -11.312 -13.844 1 98.88 312 ASP A O 1
ATOM 2358 N N . GLU A 1 313 ? 7.672 -10.32 -12.273 1 98.62 313 GLU A N 1
ATOM 2359 C CA . GLU A 1 313 ? 8.18 -11.57 -11.719 1 98.62 313 GLU A CA 1
ATOM 2360 C C . GLU A 1 313 ? 7.516 -11.891 -10.383 1 98.62 313 GLU A C 1
ATOM 2362 O O . GLU A 1 313 ? 8.062 -12.648 -9.578 1 98.62 313 GLU A O 1
ATOM 2367 N N . VAL A 1 314 ? 6.363 -11.438 -10.102 1 98.25 314 VAL A N 1
ATOM 2368 C CA . VAL A 1 314 ? 5.699 -11.445 -8.797 1 98.25 314 VAL A CA 1
ATOM 2369 C C . VAL A 1 314 ? 5.523 -12.883 -8.32 1 98.25 314 VAL A C 1
ATOM 2371 O O . VAL A 1 314 ? 5.715 -13.188 -7.141 1 98.25 314 VAL A O 1
ATOM 2374 N N . HIS A 1 315 ? 5.172 -13.828 -9.18 1 98.19 315 HIS A N 1
ATOM 2375 C CA . HIS A 1 315 ? 4.957 -15.219 -8.789 1 98.19 315 HIS A CA 1
ATOM 2376 C C . HIS A 1 315 ? 6.215 -16.047 -9 1 98.19 315 HIS A C 1
ATOM 2378 O O . HIS A 1 315 ? 6.227 -17.25 -8.719 1 98.19 315 HIS A O 1
ATOM 2384 N N . ALA A 1 316 ? 7.336 -15.391 -9.445 1 98.69 316 ALA A N 1
ATOM 2385 C CA . ALA A 1 316 ? 8.547 -16.141 -9.781 1 98.69 316 ALA A CA 1
ATOM 2386 C C . ALA A 1 316 ? 9.688 -15.789 -8.836 1 98.69 316 ALA A C 1
ATOM 2388 O O . ALA A 1 316 ? 10.57 -16.609 -8.578 1 98.69 316 ALA A O 1
ATOM 2389 N N . VAL A 1 317 ? 9.695 -14.562 -8.344 1 98.5 317 VAL A N 1
ATOM 2390 C CA . VAL A 1 317 ? 10.797 -14.141 -7.48 1 98.5 317 VAL A CA 1
ATOM 2391 C C . VAL A 1 317 ? 10.812 -14.984 -6.211 1 98.5 317 VAL A C 1
ATOM 2393 O O . VAL A 1 317 ? 9.758 -15.328 -5.672 1 98.5 317 VAL A O 1
ATOM 2396 N N . GLY A 1 318 ? 11.992 -15.336 -5.762 1 98.31 318 GLY A N 1
ATOM 2397 C CA . GLY A 1 318 ? 12.164 -16.25 -4.641 1 98.31 318 GLY A CA 1
ATOM 2398 C C . GLY A 1 318 ? 12.07 -17.703 -5.035 1 98.31 318 GLY A C 1
ATOM 2399 O O . GLY A 1 318 ? 12.578 -18.578 -4.332 1 98.31 318 GLY A O 1
ATOM 2400 N N . MET A 1 319 ? 11.531 -18.016 -6.242 1 98.31 319 MET A N 1
ATOM 2401 C CA . MET A 1 319 ? 11.133 -19.391 -6.578 1 98.31 319 MET A CA 1
ATOM 2402 C C . MET A 1 319 ? 12.016 -19.953 -7.684 1 98.31 319 MET A C 1
ATOM 2404 O O . MET A 1 319 ? 12.164 -21.172 -7.801 1 98.31 319 MET A O 1
ATOM 2408 N N . TYR A 1 320 ? 12.555 -19.172 -8.539 1 98.5 320 TYR A N 1
ATOM 2409 C CA . TYR A 1 320 ? 13.289 -19.609 -9.719 1 98.5 320 TYR A CA 1
ATOM 2410 C C . TYR A 1 320 ? 14.664 -18.953 -9.789 1 98.5 320 TYR A C 1
ATOM 2412 O O . TYR A 1 320 ? 14.828 -17.812 -9.367 1 98.5 320 TYR A O 1
ATOM 2420 N N . GLY A 1 321 ? 15.625 -19.594 -10.383 1 98.06 321 GLY A N 1
ATOM 2421 C CA . GLY A 1 321 ? 16.984 -19.094 -10.508 1 98.06 321 GLY A CA 1
ATOM 2422 C C . GLY A 1 321 ? 17.891 -19.562 -9.391 1 98.06 321 GLY A C 1
ATOM 2423 O O . GLY A 1 321 ? 17.422 -19.906 -8.305 1 98.06 321 GLY A O 1
ATOM 2424 N N . PRO A 1 322 ? 19.172 -19.625 -9.625 1 97.19 322 PRO A N 1
ATOM 2425 C CA . PRO A 1 322 ? 20.094 -20.094 -8.594 1 97.19 322 PRO A CA 1
ATOM 2426 C C . PRO A 1 322 ? 20.078 -19.219 -7.344 1 97.19 322 PRO A C 1
ATOM 2428 O O . PRO A 1 322 ? 20.328 -19.703 -6.238 1 97.19 322 PRO A O 1
ATOM 2431 N N . THR A 1 323 ? 19.719 -17.922 -7.512 1 97.5 323 THR A N 1
ATOM 2432 C CA . THR A 1 323 ? 19.672 -17.031 -6.348 1 97.5 323 THR A CA 1
ATOM 2433 C C . THR A 1 323 ? 18.25 -16.625 -6.043 1 97.5 323 THR A C 1
ATOM 2435 O O . THR A 1 323 ? 18 -15.82 -5.133 1 97.5 323 THR A O 1
ATOM 2438 N N . GLY A 1 324 ? 17.312 -17.141 -6.805 1 98.19 324 GLY A N 1
ATOM 2439 C CA . GLY A 1 324 ? 15.906 -16.859 -6.543 1 98.19 324 GLY A CA 1
ATOM 2440 C C . GLY A 1 324 ? 15.438 -15.547 -7.152 1 98.19 324 GLY A C 1
ATOM 2441 O O . GLY A 1 324 ? 14.484 -14.938 -6.668 1 98.19 324 GLY A O 1
ATOM 2442 N N . ALA A 1 325 ? 16.031 -15.07 -8.234 1 98.69 325 ALA A N 1
ATOM 2443 C CA . ALA A 1 325 ? 15.703 -13.766 -8.812 1 98.69 325 ALA A CA 1
ATOM 2444 C C . ALA A 1 325 ? 14.469 -13.867 -9.703 1 98.69 325 ALA A C 1
ATOM 2446 O O . ALA A 1 325 ? 13.836 -12.852 -10.008 1 98.69 325 ALA A O 1
ATOM 2447 N N . GLY A 1 326 ? 14.125 -15.039 -10.188 1 98.62 326 GLY A N 1
ATOM 2448 C CA . GLY A 1 326 ? 12.969 -15.219 -11.047 1 98.62 326 GLY A CA 1
ATOM 2449 C C . GLY A 1 326 ? 13.266 -16.047 -12.281 1 98.62 326 GLY A C 1
ATOM 2450 O O . GLY A 1 326 ? 14.328 -16.656 -12.383 1 98.62 326 GLY A O 1
ATOM 2451 N N . VAL A 1 327 ? 12.352 -16.156 -13.172 1 98.81 327 VAL A N 1
ATOM 2452 C CA . VAL A 1 327 ? 12.445 -17 -14.359 1 98.81 327 VAL A CA 1
ATOM 2453 C C . VAL A 1 327 ? 13.523 -16.453 -15.297 1 98.81 327 VAL A C 1
ATOM 2455 O O . VAL A 1 327 ? 14.234 -17.219 -15.945 1 98.81 327 VAL A O 1
ATOM 2458 N N . ALA A 1 328 ? 13.625 -15.141 -15.367 1 98.81 328 ALA A N 1
ATOM 2459 C CA . ALA A 1 328 ? 14.648 -14.57 -16.234 1 98.81 328 ALA A CA 1
ATOM 2460 C C . ALA A 1 328 ? 16.047 -15.062 -15.852 1 98.81 328 ALA A C 1
ATOM 2462 O O . ALA A 1 328 ? 16.875 -15.328 -16.719 1 98.81 328 ALA A O 1
ATOM 2463 N N . GLU A 1 329 ? 16.281 -15.133 -14.602 1 98.69 329 GLU A N 1
ATOM 2464 C CA . GLU A 1 329 ? 17.531 -15.703 -14.117 1 98.69 329 GLU A CA 1
ATOM 2465 C C . GLU A 1 329 ? 17.609 -17.203 -14.406 1 98.69 329 GLU A C 1
ATOM 2467 O O . GLU A 1 329 ? 18.656 -17.719 -14.797 1 98.69 329 GLU A O 1
ATOM 2472 N N . HIS A 1 330 ? 16.547 -17.859 -14.211 1 98.5 330 HIS A N 1
ATOM 2473 C CA . HIS A 1 330 ? 16.438 -19.312 -14.305 1 98.5 330 HIS A CA 1
ATOM 2474 C C . HIS A 1 330 ? 16.828 -19.797 -15.703 1 98.5 330 HIS A C 1
ATOM 2476 O O . HIS A 1 330 ? 17.375 -20.891 -15.852 1 98.5 330 HIS A O 1
ATOM 2482 N N . LEU A 1 331 ? 16.578 -19.016 -16.703 1 98.19 331 LEU A N 1
ATOM 2483 C CA . LEU A 1 331 ? 16.766 -19.406 -18.094 1 98.19 331 LEU A CA 1
ATOM 2484 C C . LEU A 1 331 ? 18.25 -19.469 -18.453 1 98.19 331 LEU A C 1
ATOM 2486 O O . LEU A 1 331 ? 18.625 -20.109 -19.422 1 98.19 331 LEU A O 1
ATOM 2490 N N . ASP A 1 332 ? 19.031 -18.781 -17.688 1 98 332 ASP A N 1
ATOM 2491 C CA . ASP A 1 332 ? 20.484 -18.844 -17.828 1 98 332 ASP A CA 1
ATOM 2492 C C . ASP A 1 332 ? 21.125 -19.281 -16.516 1 98 332 ASP A C 1
ATOM 2494 O O . ASP A 1 332 ? 22.031 -18.609 -16.016 1 98 332 ASP A O 1
ATOM 2498 N N . TRP A 1 333 ? 20.766 -20.438 -16.062 1 97.06 333 TRP A N 1
ATOM 2499 C CA . TRP A 1 333 ? 21.109 -20.938 -14.742 1 97.06 333 TRP A CA 1
ATOM 2500 C C . TRP A 1 333 ? 22.625 -20.953 -14.539 1 97.06 333 TRP A C 1
ATOM 2502 O O . TRP A 1 333 ? 23.141 -20.438 -13.547 1 97.06 333 TRP A O 1
ATOM 2512 N N . GLU A 1 334 ? 23.359 -21.547 -15.461 1 96.06 334 GLU A N 1
ATOM 2513 C CA . GLU A 1 334 ? 24.797 -21.766 -15.289 1 96.06 334 GLU A CA 1
ATOM 2514 C C . GLU A 1 334 ? 25.562 -20.453 -15.219 1 96.06 334 GLU A C 1
ATOM 2516 O O . GLU A 1 334 ? 26.484 -20.297 -14.414 1 96.06 334 GLU A O 1
ATOM 2521 N N . ALA A 1 335 ? 25.125 -19.516 -16.094 1 96.94 335 ALA A N 1
ATOM 2522 C CA . ALA A 1 335 ? 25.781 -18.219 -16.078 1 96.94 335 ALA A CA 1
ATOM 2523 C C . ALA A 1 335 ? 25.609 -17.516 -14.734 1 96.94 335 ALA A C 1
ATOM 2525 O O . ALA A 1 335 ? 26.547 -16.938 -14.195 1 96.94 335 ALA A O 1
ATOM 2526 N N . HIS A 1 336 ? 24.484 -17.578 -14.188 1 96.44 336 HIS A N 1
ATOM 2527 C CA . HIS A 1 336 ? 24.188 -16.891 -12.93 1 96.44 336 HIS A CA 1
ATOM 2528 C C . HIS A 1 336 ? 24.812 -17.641 -11.75 1 96.44 336 HIS A C 1
ATOM 2530 O O . HIS A 1 336 ? 25.297 -17.016 -10.805 1 96.44 336 HIS A O 1
ATOM 2536 N N . ALA A 1 337 ? 24.766 -18.922 -11.75 1 94.56 337 ALA A N 1
ATOM 2537 C CA . ALA A 1 337 ? 25.375 -19.734 -10.703 1 94.56 337 ALA A CA 1
ATOM 2538 C C . ALA A 1 337 ? 26.875 -19.469 -10.609 1 94.56 337 ALA A C 1
ATOM 2540 O O . ALA A 1 337 ? 27.469 -19.578 -9.531 1 94.56 337 ALA A O 1
ATOM 2541 N N . SER A 1 338 ? 27.453 -19.078 -11.758 1 95.38 338 SER A N 1
ATOM 2542 C CA . SER A 1 338 ? 28.875 -18.812 -11.812 1 95.38 338 SER A CA 1
ATOM 2543 C C . SER A 1 338 ? 29.188 -17.344 -11.586 1 95.38 338 SER A C 1
ATOM 2545 O O . SER A 1 338 ? 30.328 -16.906 -11.719 1 95.38 338 SER A O 1
ATOM 2547 N N . GLY A 1 339 ? 28.141 -16.547 -11.406 1 93.56 339 GLY A N 1
ATOM 2548 C CA . GLY A 1 339 ? 28.328 -15.133 -11.094 1 93.56 339 GLY A CA 1
ATOM 2549 C C . GLY A 1 339 ? 28.609 -14.289 -12.32 1 93.56 339 GLY A C 1
ATOM 2550 O O . GLY A 1 339 ? 29.344 -13.305 -12.242 1 93.56 339 GLY A O 1
ATOM 2551 N N . LYS A 1 340 ? 28.109 -14.703 -13.477 1 94.12 340 LYS A N 1
ATOM 2552 C CA . LYS A 1 340 ? 28.328 -13.992 -14.727 1 94.12 340 LYS A CA 1
ATOM 2553 C C . LYS A 1 340 ? 27.016 -13.562 -15.367 1 94.12 340 LYS A C 1
ATOM 2555 O O . LYS A 1 340 ? 26.656 -14.047 -16.438 1 94.12 340 LYS A O 1
ATOM 2560 N N . PRO A 1 341 ? 26.344 -12.578 -14.82 1 93.56 341 PRO A N 1
ATOM 2561 C CA . PRO A 1 341 ? 25 -12.203 -15.297 1 93.56 341 PRO A CA 1
ATOM 2562 C C . PRO A 1 341 ? 25.047 -11.438 -16.625 1 93.56 341 PRO A C 1
ATOM 2564 O O . PRO A 1 341 ? 24.031 -11.32 -17.312 1 93.56 341 PRO A O 1
ATOM 2567 N N . ARG A 1 342 ? 26.141 -10.844 -17.078 1 95.06 342 ARG A N 1
ATOM 2568 C CA . ARG A 1 342 ? 26.203 -10.039 -18.297 1 95.06 342 ARG A CA 1
ATOM 2569 C C . ARG A 1 342 ? 25.953 -10.898 -19.531 1 95.06 342 ARG A C 1
ATOM 2571 O O . ARG A 1 342 ? 26.453 -12.016 -19.625 1 95.06 342 ARG A O 1
ATOM 2578 N N . GLY A 1 343 ? 25.141 -10.375 -20.391 1 95.88 343 GLY A N 1
ATOM 2579 C CA . GLY A 1 343 ? 24.859 -11.062 -21.641 1 95.88 343 GLY A CA 1
ATOM 2580 C C . GLY A 1 343 ? 23.75 -12.094 -21.516 1 95.88 343 GLY A C 1
ATOM 2581 O O . GLY A 1 343 ? 23.344 -12.703 -22.516 1 95.88 343 GLY A O 1
ATOM 2582 N N . THR A 1 344 ? 23.234 -12.305 -20.375 1 98.12 344 THR A N 1
ATOM 2583 C CA . THR A 1 344 ? 22.156 -13.266 -20.156 1 98.12 344 THR A CA 1
ATOM 2584 C C . THR A 1 344 ? 20.797 -12.656 -20.5 1 98.12 344 THR A C 1
ATOM 2586 O O . THR A 1 344 ? 20.703 -11.461 -20.797 1 98.12 344 THR A O 1
ATOM 2589 N N . ILE A 1 345 ? 19.797 -13.477 -20.484 1 98.5 345 ILE A N 1
ATOM 2590 C CA . ILE A 1 345 ? 18.422 -13.039 -20.734 1 98.5 345 ILE A CA 1
ATOM 2591 C C . ILE A 1 345 ? 18.016 -12 -19.688 1 98.5 345 ILE A C 1
ATOM 2593 O O . ILE A 1 345 ? 17.391 -10.992 -20.016 1 98.5 345 ILE A O 1
ATOM 2597 N N . MET A 1 346 ? 18.344 -12.219 -18.406 1 98.62 346 MET A N 1
ATOM 2598 C CA . MET A 1 346 ? 18.016 -11.289 -17.328 1 98.62 346 MET A CA 1
ATOM 2599 C C . MET A 1 346 ? 18.625 -9.914 -17.594 1 98.62 346 MET A C 1
ATOM 2601 O O . MET A 1 346 ? 18 -8.891 -17.297 1 98.62 346 MET A O 1
ATOM 2605 N N . ASP A 1 347 ? 19.828 -9.906 -18.125 1 98.19 347 ASP A N 1
ATOM 2606 C CA . ASP A 1 347 ? 20.547 -8.664 -18.406 1 98.19 347 ASP A CA 1
ATOM 2607 C C . ASP A 1 347 ? 19.844 -7.852 -19.484 1 98.19 347 ASP A C 1
ATOM 2609 O O . ASP A 1 347 ? 20.094 -6.652 -19.625 1 98.19 347 ASP A O 1
ATOM 2613 N N . ARG A 1 348 ? 19.031 -8.492 -20.281 1 98.31 348 ARG A N 1
ATOM 2614 C CA . ARG A 1 348 ? 18.359 -7.852 -21.422 1 98.31 348 ARG A CA 1
ATOM 2615 C C . ARG A 1 348 ? 17.047 -7.211 -20.984 1 98.31 348 ARG A C 1
ATOM 2617 O O . ARG A 1 348 ? 16.438 -6.445 -21.734 1 98.31 348 ARG A O 1
ATOM 2624 N N . ILE A 1 349 ? 16.562 -7.484 -19.781 1 98.81 349 ILE A N 1
ATOM 2625 C CA . ILE A 1 349 ? 15.305 -6.934 -19.281 1 98.81 349 ILE A CA 1
ATOM 2626 C C . ILE A 1 349 ? 15.516 -5.488 -18.844 1 98.81 349 ILE A C 1
ATOM 2628 O O . ILE A 1 349 ? 16.453 -5.191 -18.094 1 98.81 349 ILE A O 1
ATOM 2632 N N . ASP A 1 350 ? 14.594 -4.586 -19.234 1 98.81 350 ASP A N 1
ATOM 2633 C CA . ASP A 1 350 ? 14.734 -3.174 -18.891 1 98.81 350 ASP A CA 1
ATOM 2634 C C . ASP A 1 350 ? 14.18 -2.898 -17.484 1 98.81 350 ASP A C 1
ATOM 2636 O O . ASP A 1 350 ? 14.781 -2.143 -16.719 1 98.81 350 ASP A O 1
ATOM 2640 N N . ILE A 1 351 ? 13.008 -3.461 -17.234 1 98.94 351 ILE A N 1
ATOM 2641 C CA . ILE A 1 351 ? 12.312 -3.16 -15.984 1 98.94 351 ILE A CA 1
ATOM 2642 C C . ILE A 1 351 ? 11.766 -4.449 -15.375 1 98.94 351 ILE A C 1
ATOM 2644 O O . ILE A 1 351 ? 11.008 -5.176 -16.016 1 98.94 351 ILE A O 1
ATOM 2648 N N . PHE A 1 352 ? 12.188 -4.684 -14.148 1 98.94 352 PHE A N 1
ATOM 2649 C CA . PHE A 1 352 ? 11.609 -5.75 -13.344 1 98.94 352 PHE A CA 1
ATOM 2650 C C . PHE A 1 352 ? 10.609 -5.188 -12.336 1 98.94 352 PHE A C 1
ATOM 2652 O O . PHE A 1 352 ? 10.812 -4.102 -11.789 1 98.94 352 PHE A O 1
ATOM 2659 N N . THR A 1 353 ? 9.555 -5.934 -12.125 1 98.81 353 THR A N 1
ATOM 2660 C CA . THR A 1 353 ? 8.75 -5.723 -10.93 1 98.81 353 THR A CA 1
ATOM 2661 C C . THR A 1 353 ? 8.641 -7.012 -10.117 1 98.81 353 THR A C 1
ATOM 2663 O O . THR A 1 353 ? 8.695 -8.109 -10.68 1 98.81 353 THR A O 1
ATOM 2666 N N . GLY A 1 354 ? 8.602 -6.891 -8.844 1 98.75 354 GLY A N 1
ATOM 2667 C CA . GLY A 1 354 ? 8.492 -8.023 -7.93 1 98.75 354 GLY A CA 1
ATOM 2668 C C . GLY A 1 354 ? 7.824 -7.664 -6.617 1 98.75 354 GLY A C 1
ATOM 2669 O O . GLY A 1 354 ? 7.551 -6.492 -6.352 1 98.75 354 GLY A O 1
ATOM 2670 N N . THR A 1 355 ? 7.523 -8.719 -5.84 1 98.62 355 THR A N 1
ATOM 2671 C CA . THR A 1 355 ? 6.832 -8.523 -4.574 1 98.62 355 THR A CA 1
ATOM 2672 C C . THR A 1 355 ? 7.656 -9.07 -3.414 1 98.62 355 THR A C 1
ATOM 2674 O O . THR A 1 355 ? 8.57 -9.875 -3.621 1 98.62 355 THR A O 1
ATOM 2677 N N . LEU A 1 356 ? 7.387 -8.586 -2.26 1 98.75 356 LEU A N 1
ATOM 2678 C CA . LEU A 1 356 ? 7.984 -9.07 -1.021 1 98.75 356 LEU A CA 1
ATOM 2679 C C . LEU A 1 356 ? 6.973 -9.867 -0.204 1 98.75 356 LEU A C 1
ATOM 2681 O O . LEU A 1 356 ? 7.309 -10.406 0.85 1 98.75 356 LEU A O 1
ATOM 2685 N N . ALA A 1 357 ? 5.758 -10.055 -0.766 1 98.38 357 ALA A N 1
ATOM 2686 C CA . ALA A 1 357 ? 4.645 -10.539 0.044 1 98.38 357 ALA A CA 1
ATOM 2687 C C . ALA A 1 357 ? 4.391 -12.023 -0.207 1 98.38 357 ALA A C 1
ATOM 2689 O O . ALA A 1 357 ? 3.633 -12.664 0.527 1 98.38 357 ALA A O 1
ATOM 2690 N N . LYS A 1 358 ? 4.969 -12.602 -1.194 1 97.81 358 LYS A N 1
ATOM 2691 C CA . LYS A 1 358 ? 4.68 -13.984 -1.551 1 97.81 358 LYS A CA 1
ATOM 2692 C C . LYS A 1 358 ? 5.812 -14.914 -1.121 1 97.81 358 LYS A C 1
ATOM 2694 O O . LYS A 1 358 ? 5.988 -15.18 0.07 1 97.81 358 LYS A O 1
ATOM 2699 N N . ALA A 1 359 ? 6.77 -15.195 -1.988 1 98.38 359 ALA A N 1
ATOM 2700 C CA . ALA A 1 359 ? 7.832 -16.141 -1.657 1 98.38 359 ALA A CA 1
ATOM 2701 C C . ALA A 1 359 ? 8.68 -15.625 -0.494 1 98.38 359 ALA A C 1
ATOM 2703 O O . ALA A 1 359 ? 9.219 -16.422 0.285 1 98.38 359 ALA A O 1
ATOM 2704 N N . TYR A 1 360 ? 8.742 -14.344 -0.311 1 98.56 360 TYR A N 1
ATOM 2705 C CA . TYR A 1 360 ? 9.602 -13.758 0.708 1 98.56 360 TYR A CA 1
ATOM 2706 C C . TYR A 1 360 ? 8.859 -13.594 2.027 1 98.56 360 TYR A C 1
ATOM 2708 O O . TYR A 1 360 ? 9.461 -13.266 3.053 1 98.56 360 TYR A O 1
ATOM 2716 N N . GLY A 1 361 ? 7.555 -13.703 2.049 1 98.38 361 GLY A N 1
ATOM 2717 C CA . GLY A 1 361 ? 6.762 -13.914 3.25 1 98.38 361 GLY A CA 1
ATOM 2718 C C . GLY A 1 361 ? 6.477 -12.633 4.012 1 98.38 361 GLY A C 1
ATOM 2719 O O . GLY A 1 361 ? 5.953 -12.672 5.129 1 98.38 361 GLY A O 1
ATOM 2720 N N . CYS A 1 362 ? 6.754 -11.484 3.461 1 98.19 362 CYS A N 1
ATOM 2721 C CA . CYS A 1 362 ? 6.566 -10.203 4.137 1 98.19 362 CYS A CA 1
ATOM 2722 C C . CYS A 1 362 ? 5.48 -9.383 3.457 1 98.19 362 CYS A C 1
ATOM 2724 O O . CYS A 1 362 ? 4.387 -9.883 3.201 1 98.19 362 CYS A O 1
ATOM 2726 N N . VAL A 1 363 ? 5.719 -8.117 3.248 1 98 363 VAL A N 1
ATOM 2727 C CA . VAL A 1 363 ? 4.82 -7.23 2.512 1 98 363 VAL A CA 1
ATOM 2728 C C . VAL A 1 363 ? 5.629 -6.148 1.796 1 98 363 VAL A C 1
ATOM 2730 O O . VAL A 1 363 ? 6.723 -5.785 2.242 1 98 363 VAL A O 1
ATOM 2733 N N . GLY A 1 364 ? 5.137 -5.66 0.695 1 98.25 364 GLY A N 1
ATOM 2734 C CA . GLY A 1 364 ? 5.832 -4.684 -0.126 1 98.25 364 GLY A CA 1
ATOM 2735 C C . GLY A 1 364 ? 5.996 -5.121 -1.568 1 98.25 364 GLY A C 1
ATOM 2736 O O . GLY A 1 364 ? 5.602 -6.23 -1.933 1 98.25 364 GLY A O 1
ATOM 2737 N N . GLY A 1 365 ? 6.473 -4.289 -2.377 1 98.62 365 GLY A N 1
ATOM 2738 C CA . GLY A 1 365 ? 6.816 -4.527 -3.77 1 98.62 365 GLY A CA 1
ATOM 2739 C C . GLY A 1 365 ? 7.922 -3.621 -4.273 1 98.62 365 GLY A C 1
ATOM 2740 O O . GLY A 1 365 ? 8.43 -2.779 -3.531 1 98.62 365 GLY A O 1
ATOM 2741 N N . TYR A 1 366 ? 8.359 -3.867 -5.473 1 98.94 366 TYR A N 1
ATOM 2742 C CA . TYR A 1 366 ? 9.484 -3.07 -5.953 1 98.94 366 TYR A CA 1
ATOM 2743 C C . TYR A 1 366 ? 9.547 -3.084 -7.473 1 98.94 366 TYR A C 1
ATOM 2745 O O . TYR A 1 366 ? 8.875 -3.889 -8.125 1 98.94 366 TYR A O 1
ATOM 2753 N N . ILE A 1 367 ? 10.305 -2.16 -7.977 1 98.94 367 ILE A N 1
ATOM 2754 C CA . ILE A 1 367 ? 10.805 -2.184 -9.344 1 98.94 367 ILE A CA 1
ATOM 2755 C C . ILE A 1 367 ? 12.328 -2.195 -9.336 1 98.94 367 ILE A C 1
ATOM 2757 O O . ILE A 1 367 ? 12.953 -1.798 -8.352 1 98.94 367 ILE A O 1
ATOM 2761 N N . ALA A 1 368 ? 12.93 -2.662 -10.344 1 98.94 368 ALA A N 1
ATOM 2762 C CA . ALA A 1 368 ? 14.375 -2.67 -10.539 1 98.94 368 ALA A CA 1
ATOM 2763 C C . ALA A 1 368 ? 14.734 -2.42 -12 1 98.94 368 ALA A C 1
ATOM 2765 O O . ALA A 1 368 ? 14.023 -2.861 -12.906 1 98.94 368 ALA A O 1
ATOM 2766 N N . GLY A 1 369 ? 15.781 -1.687 -12.297 1 98.88 369 GLY A N 1
ATOM 2767 C CA . GLY A 1 369 ? 16.25 -1.317 -13.625 1 98.88 369 GLY A CA 1
ATOM 2768 C C . GLY A 1 369 ? 17.438 -0.375 -13.609 1 98.88 369 GLY A C 1
ATOM 2769 O O . GLY A 1 369 ? 18.25 -0.428 -12.695 1 98.88 369 GLY A O 1
ATOM 2770 N N . SER A 1 370 ? 17.594 0.391 -14.656 1 98.81 370 SER A N 1
ATOM 2771 C CA . SER A 1 370 ? 18.688 1.342 -14.719 1 98.81 370 SER A CA 1
ATOM 2772 C C . SER A 1 370 ? 18.562 2.422 -13.656 1 98.81 370 SER A C 1
ATOM 2774 O O . SER A 1 370 ? 17.453 2.676 -13.156 1 98.81 370 SER A O 1
ATOM 2776 N N . ALA A 1 371 ? 19.641 3.006 -13.305 1 98.75 371 ALA A N 1
ATOM 2777 C CA . ALA A 1 371 ? 19.656 4.047 -12.281 1 98.75 371 ALA A CA 1
ATOM 2778 C C . ALA A 1 371 ? 18.797 5.238 -12.695 1 98.75 371 ALA A C 1
ATOM 2780 O O . ALA A 1 371 ? 18.078 5.805 -11.875 1 98.75 371 ALA A O 1
ATOM 2781 N N . LYS A 1 372 ? 18.859 5.648 -13.953 1 98.75 372 LYS A N 1
ATOM 2782 C CA . LYS A 1 372 ? 18.094 6.793 -14.438 1 98.75 372 LYS A CA 1
ATOM 2783 C C . LYS A 1 372 ? 16.594 6.492 -14.438 1 98.75 372 LYS A C 1
ATOM 2785 O O . LYS A 1 372 ? 15.789 7.363 -14.102 1 98.75 372 LYS A O 1
ATOM 2790 N N . PHE A 1 373 ? 16.234 5.312 -14.867 1 98.75 373 PHE A N 1
ATOM 2791 C CA . PHE A 1 373 ? 14.836 4.895 -14.836 1 98.75 373 PHE A CA 1
ATOM 2792 C C . PHE A 1 373 ? 14.273 4.973 -13.422 1 98.75 373 PHE A C 1
ATOM 2794 O O . PHE A 1 373 ? 13.234 5.59 -13.195 1 98.75 373 PHE A O 1
ATOM 2801 N N . VAL A 1 374 ? 14.953 4.352 -12.438 1 98.94 374 VAL A N 1
ATOM 2802 C CA . VAL A 1 374 ? 14.508 4.305 -11.055 1 98.94 374 VAL A CA 1
ATOM 2803 C C . VAL A 1 374 ? 14.43 5.719 -10.484 1 98.94 374 VAL A C 1
ATOM 2805 O O . VAL A 1 374 ? 13.469 6.062 -9.789 1 98.94 374 VAL A O 1
ATOM 2808 N N . ASP A 1 375 ? 15.398 6.516 -10.805 1 98.62 375 ASP A N 1
ATOM 2809 C CA . ASP A 1 375 ? 15.414 7.895 -10.32 1 98.62 375 ASP A CA 1
ATOM 2810 C C . ASP A 1 375 ? 14.25 8.695 -10.891 1 98.62 375 ASP A C 1
ATOM 2812 O O . ASP A 1 375 ? 13.664 9.523 -10.203 1 98.62 375 ASP A O 1
ATOM 2816 N N . MET A 1 376 ? 13.93 8.453 -12.109 1 98.5 376 MET A N 1
ATOM 2817 C CA . MET A 1 376 ? 12.805 9.141 -12.719 1 98.5 376 MET A CA 1
ATOM 2818 C C . MET A 1 376 ? 11.492 8.75 -12.047 1 98.5 376 MET A C 1
ATOM 2820 O O . MET A 1 376 ? 10.664 9.602 -11.734 1 98.5 376 MET A O 1
ATOM 2824 N N . ILE A 1 377 ? 11.305 7.48 -11.805 1 98.69 377 ILE A N 1
ATOM 2825 C CA . ILE A 1 377 ? 10.062 7 -11.211 1 98.69 377 ILE A CA 1
ATOM 2826 C C . ILE A 1 377 ? 9.914 7.578 -9.805 1 98.69 377 ILE A C 1
ATOM 2828 O O . ILE A 1 377 ? 8.836 8.062 -9.438 1 98.69 377 ILE A O 1
ATOM 2832 N N . ARG A 1 378 ? 10.961 7.516 -8.961 1 97.75 378 ARG A N 1
ATOM 2833 C CA . ARG A 1 378 ? 10.844 8.023 -7.598 1 97.75 378 ARG A CA 1
ATOM 2834 C C . ARG A 1 378 ? 10.578 9.523 -7.594 1 97.75 378 ARG A C 1
ATOM 2836 O O . ARG A 1 378 ? 10.062 10.07 -6.613 1 97.75 378 ARG A O 1
ATOM 2843 N N . SER A 1 379 ? 10.938 10.25 -8.688 1 96.19 379 SER A N 1
ATOM 2844 C CA . SER A 1 379 ? 10.805 11.703 -8.766 1 96.19 379 SER A CA 1
ATOM 2845 C C . SER A 1 379 ? 9.43 12.109 -9.289 1 96.19 379 SER A C 1
ATOM 2847 O O . SER A 1 379 ? 8.969 13.227 -9.047 1 96.19 379 SER A O 1
ATOM 2849 N N . LEU A 1 380 ? 8.758 11.125 -9.977 1 96.38 380 LEU A N 1
ATOM 2850 C CA . LEU A 1 380 ? 7.582 11.578 -10.719 1 96.38 380 LEU A CA 1
ATOM 2851 C C . LEU A 1 380 ? 6.344 10.797 -10.289 1 96.38 380 LEU A C 1
ATOM 2853 O O . LEU A 1 380 ? 5.219 11.266 -10.477 1 96.38 380 LEU A O 1
ATOM 2857 N N . ALA A 1 381 ? 6.465 9.617 -9.781 1 97.25 381 ALA A N 1
ATOM 2858 C CA . ALA A 1 381 ? 5.32 8.742 -9.531 1 97.25 381 ALA A CA 1
ATOM 2859 C C . ALA A 1 381 ? 4.609 9.133 -8.242 1 97.25 381 ALA A C 1
ATOM 2861 O O . ALA A 1 381 ? 5.137 8.922 -7.145 1 97.25 381 ALA A O 1
ATOM 2862 N N . PRO A 1 382 ? 3.385 9.555 -8.281 1 95.69 382 PRO A N 1
ATOM 2863 C CA . PRO A 1 382 ? 2.682 9.984 -7.07 1 95.69 382 PRO A CA 1
ATOM 2864 C C . PRO A 1 382 ? 2.494 8.852 -6.062 1 95.69 382 PRO A C 1
ATOM 2866 O O . PRO A 1 382 ? 2.58 9.078 -4.852 1 95.69 382 PRO A O 1
ATOM 2869 N N . GLY A 1 383 ? 2.262 7.648 -6.629 1 95.88 383 GLY A N 1
ATOM 2870 C CA . GLY A 1 383 ? 2.059 6.504 -5.758 1 95.88 383 GLY A CA 1
ATOM 2871 C C . GLY A 1 383 ? 3.262 6.191 -4.887 1 95.88 383 GLY A C 1
ATOM 2872 O O . GLY A 1 383 ? 3.148 5.465 -3.898 1 95.88 383 GLY A O 1
ATOM 2873 N N . PHE A 1 384 ? 4.469 6.773 -5.211 1 97.31 384 PHE A N 1
ATOM 2874 C CA . PHE A 1 384 ? 5.68 6.664 -4.406 1 97.31 384 PHE A CA 1
ATOM 2875 C C . PHE A 1 384 ? 5.879 7.914 -3.557 1 97.31 384 PHE A C 1
ATOM 2877 O O . PHE A 1 384 ? 6.098 7.82 -2.346 1 97.31 384 PHE A O 1
ATOM 2884 N N . ILE A 1 385 ? 5.727 9.039 -4.141 1 94.75 385 ILE A N 1
ATOM 2885 C CA . ILE A 1 385 ? 6.082 10.328 -3.547 1 94.75 385 ILE A CA 1
ATOM 2886 C C . ILE A 1 385 ? 5.191 10.602 -2.336 1 94.75 385 ILE A C 1
ATOM 2888 O O . ILE A 1 385 ? 5.664 11.094 -1.309 1 94.75 385 ILE A O 1
ATOM 2892 N N . PHE A 1 386 ? 3.928 10.211 -2.418 1 93.81 386 PHE A N 1
ATOM 2893 C CA . PHE A 1 386 ? 2.965 10.672 -1.425 1 93.81 386 PHE A CA 1
ATOM 2894 C C . PHE A 1 386 ? 2.471 9.516 -0.569 1 93.81 386 PHE A C 1
ATOM 2896 O O . PHE A 1 386 ? 1.37 9.562 -0.017 1 93.81 386 PHE A O 1
ATOM 2903 N N . THR A 1 387 ? 3.238 8.461 -0.526 1 95.44 387 THR A N 1
ATOM 2904 C CA . THR A 1 387 ? 2.904 7.301 0.299 1 95.44 387 THR A CA 1
ATOM 2905 C C . THR A 1 387 ? 3.93 7.117 1.413 1 95.44 387 THR A C 1
ATOM 2907 O O . THR A 1 387 ? 5.137 7.152 1.166 1 95.44 387 THR A O 1
ATOM 2910 N N . SER A 1 388 ? 3.385 6.879 2.541 1 94.69 388 SER A N 1
ATOM 2911 C CA . SER A 1 388 ? 4.27 6.602 3.668 1 94.69 388 SER A CA 1
ATOM 2912 C C . SER A 1 388 ? 5.16 5.398 3.387 1 94.69 388 SER A C 1
ATOM 2914 O O . SER A 1 388 ? 4.715 4.41 2.799 1 94.69 388 SER A O 1
ATOM 2916 N N . THR A 1 389 ? 6.391 5.516 3.861 1 97.19 389 THR A N 1
ATOM 2917 C CA . THR A 1 389 ? 7.383 4.461 3.691 1 97.19 389 THR A CA 1
ATOM 2918 C C . THR A 1 389 ? 7.016 3.234 4.523 1 97.19 389 THR A C 1
ATOM 2920 O O . THR A 1 389 ? 6.453 3.361 5.609 1 97.19 389 THR A O 1
ATOM 2923 N N . LEU A 1 390 ? 7.352 2.031 4.023 1 98.12 390 LEU A N 1
ATOM 2924 C CA . LEU A 1 390 ? 7.203 0.808 4.805 1 98.12 390 LEU A CA 1
ATOM 2925 C C . LEU A 1 390 ? 7.977 0.905 6.117 1 98.12 390 LEU A C 1
ATOM 2927 O O . LEU A 1 390 ? 9.039 1.526 6.172 1 98.12 390 LEU A O 1
ATOM 2931 N N . PRO A 1 391 ? 7.484 0.263 7.148 1 98.44 391 PRO A N 1
ATOM 2932 C CA . PRO A 1 391 ? 8.195 0.28 8.43 1 98.44 391 PRO A CA 1
ATOM 2933 C C . PRO A 1 391 ? 9.586 -0.343 8.336 1 98.44 391 PRO A C 1
ATOM 2935 O O . PRO A 1 391 ? 9.781 -1.339 7.633 1 98.44 391 PRO A O 1
ATOM 2938 N N . PRO A 1 392 ? 10.531 0.181 9.086 1 98.56 392 PRO A N 1
ATOM 2939 C CA . PRO A 1 392 ? 11.883 -0.387 9.125 1 98.56 392 PRO A CA 1
ATOM 2940 C C . PRO A 1 392 ? 11.883 -1.888 9.406 1 98.56 392 PRO A C 1
ATOM 2942 O O . PRO A 1 392 ? 12.625 -2.641 8.781 1 98.56 392 PRO A O 1
ATOM 2945 N N . ALA A 1 393 ? 11.055 -2.357 10.305 1 98.81 393 ALA A N 1
ATOM 2946 C CA . ALA A 1 393 ? 11 -3.775 10.656 1 98.81 393 ALA A CA 1
ATOM 2947 C C . ALA A 1 393 ? 10.602 -4.621 9.445 1 98.81 393 ALA A C 1
ATOM 2949 O O . ALA A 1 393 ? 11.148 -5.703 9.234 1 98.81 393 ALA A O 1
ATOM 2950 N N . THR A 1 394 ? 9.633 -4.176 8.688 1 98.69 394 THR A N 1
ATOM 2951 C CA . THR A 1 394 ? 9.18 -4.879 7.496 1 98.69 394 THR A CA 1
ATOM 2952 C C . THR A 1 394 ? 10.297 -4.953 6.457 1 98.69 394 THR A C 1
ATOM 2954 O O . THR A 1 394 ? 10.547 -6.016 5.883 1 98.69 394 THR A O 1
ATOM 2957 N N . MET A 1 395 ? 10.961 -3.824 6.246 1 98.88 395 MET A N 1
ATOM 2958 C CA . MET A 1 395 ? 12.008 -3.779 5.23 1 98.88 395 MET A CA 1
ATOM 2959 C C . MET A 1 395 ? 13.219 -4.605 5.656 1 98.88 395 MET A C 1
ATOM 2961 O O . MET A 1 395 ? 13.852 -5.258 4.828 1 98.88 395 MET A O 1
ATOM 2965 N N . ALA A 1 396 ? 13.539 -4.59 6.953 1 98.88 396 ALA A N 1
ATOM 2966 C CA . ALA A 1 396 ? 14.609 -5.43 7.473 1 98.88 396 ALA A CA 1
ATOM 2967 C C . ALA A 1 396 ? 14.297 -6.91 7.277 1 98.88 396 ALA A C 1
ATOM 2969 O O . ALA A 1 396 ? 15.172 -7.688 6.879 1 98.88 396 ALA A O 1
ATOM 2970 N N . GLY A 1 397 ? 13.078 -7.273 7.609 1 98.94 397 GLY A N 1
ATOM 2971 C CA . GLY A 1 397 ? 12.656 -8.648 7.406 1 98.94 397 GLY A CA 1
ATOM 2972 C C . GLY A 1 397 ? 12.711 -9.086 5.953 1 98.94 397 GLY A C 1
ATOM 2973 O O . GLY A 1 397 ? 13.164 -10.188 5.645 1 98.94 397 GLY A O 1
ATOM 2974 N N . ALA A 1 398 ? 12.219 -8.234 5.059 1 98.88 398 ALA A N 1
ATOM 2975 C CA . ALA A 1 398 ? 12.234 -8.539 3.627 1 98.88 398 ALA A CA 1
ATOM 2976 C C . ALA A 1 398 ? 13.664 -8.734 3.125 1 98.88 398 ALA A C 1
ATOM 2978 O O . ALA A 1 398 ? 13.93 -9.664 2.359 1 98.88 398 ALA A O 1
ATOM 2979 N N . LYS A 1 399 ? 14.57 -7.852 3.549 1 98.94 399 LYS A N 1
ATOM 2980 C CA . LYS A 1 399 ? 15.969 -7.996 3.17 1 98.94 399 LYS A CA 1
ATOM 2981 C C . LYS A 1 399 ? 16.531 -9.328 3.65 1 98.94 399 LYS A C 1
ATOM 2983 O O . LYS A 1 399 ? 17.219 -10.031 2.898 1 98.94 399 LYS A O 1
ATOM 2988 N N . ALA A 1 400 ? 16.25 -9.648 4.902 1 98.88 400 ALA A N 1
ATOM 2989 C CA . ALA A 1 400 ? 16.719 -10.906 5.473 1 98.88 400 ALA A CA 1
ATOM 2990 C C . ALA A 1 400 ? 16.172 -12.102 4.695 1 98.88 400 ALA A C 1
ATOM 2992 O O . ALA A 1 400 ? 16.891 -13.078 4.469 1 98.88 400 ALA A O 1
ATOM 2993 N N . SER A 1 401 ? 14.969 -12.016 4.305 1 98.88 401 SER A N 1
ATOM 2994 C CA . SER A 1 401 ? 14.336 -13.094 3.557 1 98.88 401 SER A CA 1
ATOM 2995 C C . SER A 1 401 ? 14.992 -13.281 2.193 1 98.88 401 SER A C 1
ATOM 2997 O O . SER A 1 401 ? 15.273 -14.414 1.785 1 98.88 401 SER A O 1
ATOM 2999 N N . ILE A 1 402 ? 15.195 -12.188 1.493 1 98.88 402 ILE A N 1
ATOM 3000 C CA . ILE A 1 402 ? 15.836 -12.25 0.182 1 98.88 402 ILE A CA 1
ATOM 3001 C C . ILE A 1 402 ? 17.234 -12.852 0.315 1 98.88 402 ILE A C 1
ATOM 3003 O O . ILE A 1 402 ? 17.594 -13.758 -0.437 1 98.88 402 ILE A O 1
ATOM 3007 N N . GLU A 1 403 ? 17.969 -12.352 1.251 1 98.81 403 GLU A N 1
ATOM 3008 C CA . GLU A 1 403 ? 19.344 -12.82 1.432 1 98.81 403 GLU A CA 1
ATOM 3009 C C . GLU A 1 403 ? 19.375 -14.297 1.813 1 98.81 403 GLU A C 1
ATOM 3011 O O . GLU A 1 403 ? 20.25 -15.039 1.359 1 98.81 403 GLU A O 1
ATOM 3016 N N . TYR A 1 404 ? 18.484 -14.711 2.639 1 98.44 404 TYR A N 1
ATOM 3017 C CA . TYR A 1 404 ? 18.375 -16.109 3.008 1 98.44 404 TYR A CA 1
ATOM 3018 C C . TYR A 1 404 ? 18.141 -16.984 1.778 1 98.44 404 TYR A C 1
ATOM 3020 O O . TYR A 1 404 ? 18.828 -17.984 1.581 1 98.44 404 TYR A O 1
ATOM 3028 N N . GLN A 1 405 ? 17.234 -16.609 0.927 1 97.94 405 GLN A N 1
ATOM 3029 C CA . GLN A 1 405 ? 16.875 -17.406 -0.241 1 97.94 405 GLN A CA 1
ATOM 3030 C C . GLN A 1 405 ? 17.953 -17.312 -1.32 1 97.94 405 GLN A C 1
ATOM 3032 O O . GLN A 1 405 ? 18.094 -18.219 -2.137 1 97.94 405 GLN A O 1
ATOM 3037 N N . MET A 1 406 ? 18.672 -16.203 -1.352 1 97.75 406 MET A N 1
ATOM 3038 C CA . MET A 1 406 ? 19.812 -16.109 -2.258 1 97.75 406 MET A CA 1
ATOM 3039 C C . MET A 1 406 ? 20.875 -17.141 -1.886 1 97.75 406 MET A C 1
ATOM 3041 O O . MET A 1 406 ? 21.531 -17.703 -2.762 1 97.75 406 MET A O 1
ATOM 3045 N N . ALA A 1 407 ? 21 -17.406 -0.594 1 96.31 407 ALA A N 1
ATOM 3046 C CA . ALA A 1 407 ? 22.094 -18.219 -0.081 1 96.31 407 ALA A CA 1
ATOM 3047 C C . ALA A 1 407 ? 21.703 -19.688 -0.021 1 96.31 407 ALA A C 1
ATOM 3049 O O . ALA A 1 407 ? 22.562 -20.578 -0.016 1 96.31 407 ALA A O 1
ATOM 3050 N N . TYR A 1 408 ? 20.438 -19.953 0.032 1 94.62 408 TYR A N 1
ATOM 3051 C CA . TYR A 1 408 ? 19.953 -21.312 0.249 1 94.62 408 TYR A CA 1
ATOM 3052 C C . TYR A 1 408 ? 18.812 -21.641 -0.708 1 94.62 408 TYR A C 1
ATOM 3054 O O . TYR A 1 408 ? 17.75 -21 -0.669 1 94.62 408 TYR A O 1
ATOM 3062 N N . ASP A 1 409 ? 19.016 -22.672 -1.528 1 91.38 409 ASP A N 1
ATOM 3063 C CA . ASP A 1 409 ? 17.969 -22.984 -2.49 1 91.38 409 ASP A CA 1
ATOM 3064 C C . ASP A 1 409 ? 17.234 -24.266 -2.088 1 91.38 409 ASP A C 1
ATOM 3066 O O . ASP A 1 409 ? 16.438 -24.797 -2.865 1 91.38 409 ASP A O 1
ATOM 3070 N N . GLY A 1 410 ? 17.469 -24.812 -0.886 1 92.69 410 GLY A N 1
ATOM 3071 C CA . GLY A 1 410 ? 16.812 -26.031 -0.422 1 92.69 410 GLY A CA 1
ATOM 3072 C C . GLY A 1 410 ? 15.312 -25.906 -0.326 1 92.69 410 GLY A C 1
ATOM 3073 O O . GLY A 1 410 ? 14.578 -26.844 -0.639 1 92.69 410 GLY A O 1
ATOM 3074 N N . ASP A 1 411 ? 14.828 -24.75 0.146 1 95.19 411 ASP A N 1
ATOM 3075 C CA . ASP A 1 411 ? 13.391 -24.531 0.242 1 95.19 411 ASP A CA 1
ATOM 3076 C C . ASP A 1 411 ? 12.727 -24.594 -1.134 1 95.19 411 ASP A C 1
ATOM 3078 O O . ASP A 1 411 ? 11.656 -25.172 -1.285 1 95.19 411 ASP A O 1
ATOM 3082 N N . ARG A 1 412 ? 13.328 -24 -2.107 1 95.94 412 ARG A N 1
ATOM 3083 C CA . ARG A 1 412 ? 12.789 -23.969 -3.463 1 95.94 412 ARG A CA 1
ATOM 3084 C C . ARG A 1 412 ? 12.734 -25.359 -4.07 1 95.94 412 ARG A C 1
ATOM 3086 O O . ARG A 1 412 ? 11.742 -25.734 -4.699 1 95.94 412 ARG A O 1
ATOM 3093 N N . ARG A 1 413 ? 13.82 -26.109 -3.926 1 93.75 413 ARG A N 1
ATOM 3094 C CA . ARG A 1 413 ? 13.867 -27.469 -4.453 1 93.75 413 ARG A CA 1
ATOM 3095 C C . ARG A 1 413 ? 12.797 -28.344 -3.822 1 93.75 413 ARG A C 1
ATOM 3097 O O . ARG A 1 413 ? 12.078 -29.062 -4.523 1 93.75 413 ARG A O 1
ATOM 3104 N N . LEU A 1 414 ? 12.734 -28.25 -2.521 1 94.44 414 LEU A N 1
ATOM 3105 C CA . LEU A 1 414 ? 11.727 -29.047 -1.821 1 94.44 414 LEU A CA 1
ATOM 3106 C C . LEU A 1 414 ? 10.32 -28.641 -2.26 1 94.44 414 LEU A C 1
ATOM 3108 O O . LEU A 1 414 ? 9.469 -29.516 -2.475 1 94.44 414 LEU A O 1
ATOM 3112 N N . GLN A 1 415 ? 10.078 -27.359 -2.309 1 96.94 415 GLN A N 1
ATOM 3113 C CA . GLN A 1 415 ? 8.781 -26.859 -2.752 1 96.94 415 GLN A CA 1
ATOM 3114 C C . GLN A 1 415 ? 8.422 -27.406 -4.133 1 96.94 415 GLN A C 1
ATOM 3116 O O . GLN A 1 415 ? 7.285 -27.797 -4.371 1 96.94 415 GLN A O 1
ATOM 3121 N N . GLN A 1 416 ? 9.352 -27.453 -5.051 1 96.44 416 GLN A N 1
ATOM 3122 C CA . GLN A 1 416 ? 9.117 -27.953 -6.402 1 96.44 416 GLN A CA 1
ATOM 3123 C C . GLN A 1 416 ? 8.836 -29.453 -6.395 1 96.44 416 GLN A C 1
ATOM 3125 O O . GLN A 1 416 ? 7.98 -29.922 -7.141 1 96.44 416 GLN A O 1
ATOM 3130 N N . LEU A 1 417 ? 9.562 -30.141 -5.633 1 94.62 417 LEU A N 1
ATOM 3131 C CA . LEU A 1 417 ? 9.336 -31.578 -5.527 1 94.62 417 LEU A CA 1
ATOM 3132 C C . LEU A 1 417 ? 7.945 -31.875 -4.965 1 94.62 417 LEU A C 1
ATOM 3134 O O . LEU A 1 417 ? 7.25 -32.75 -5.449 1 94.62 417 LEU A O 1
ATOM 3138 N N . TYR A 1 418 ? 7.555 -31.125 -3.924 1 96.06 418 TYR A N 1
ATOM 3139 C CA . TYR A 1 418 ? 6.223 -31.281 -3.359 1 96.06 418 TYR A CA 1
ATOM 3140 C C . TYR A 1 418 ? 5.148 -30.922 -4.375 1 96.06 418 TYR A C 1
ATOM 3142 O O . TYR A 1 418 ? 4.094 -31.562 -4.434 1 96.06 418 TYR A O 1
ATOM 3150 N N . THR A 1 419 ? 5.41 -29.906 -5.172 1 96.81 419 THR A N 1
ATOM 3151 C CA . THR A 1 419 ? 4.488 -29.516 -6.234 1 96.81 419 THR A CA 1
ATOM 3152 C C . THR A 1 419 ? 4.312 -30.656 -7.242 1 96.81 419 THR A C 1
ATOM 3154 O O . THR A 1 419 ? 3.186 -30.984 -7.617 1 96.81 419 THR A O 1
ATOM 3157 N N . ARG A 1 420 ? 5.391 -31.281 -7.648 1 94.88 420 ARG A N 1
ATOM 3158 C CA . ARG A 1 420 ? 5.336 -32.406 -8.586 1 94.88 420 ARG A CA 1
ATOM 3159 C C . ARG A 1 420 ? 4.543 -33.562 -8 1 94.88 420 ARG A C 1
ATOM 3161 O O . ARG A 1 420 ? 3.744 -34.188 -8.703 1 94.88 420 ARG A O 1
ATOM 3168 N N . ALA A 1 421 ? 4.812 -33.812 -6.762 1 94.38 421 ALA A N 1
ATOM 3169 C CA . ALA A 1 421 ? 4.121 -34.906 -6.102 1 94.38 421 ALA A CA 1
ATOM 3170 C C . ALA A 1 421 ? 2.615 -34.688 -6.07 1 94.38 421 ALA A C 1
ATOM 3172 O O . ALA A 1 421 ? 1.831 -35.625 -6.285 1 94.38 421 ALA A O 1
ATOM 3173 N N . VAL A 1 422 ? 2.213 -33.438 -5.758 1 96.75 422 VAL A N 1
ATOM 3174 C CA . VAL A 1 422 ? 0.791 -33.125 -5.73 1 96.75 422 VAL A CA 1
ATOM 3175 C C . VAL A 1 422 ? 0.195 -33.281 -7.125 1 96.75 422 VAL A C 1
ATOM 3177 O O . VAL A 1 422 ? -0.871 -33.875 -7.285 1 96.75 422 VAL A O 1
ATOM 3180 N N . LYS A 1 423 ? 0.859 -32.781 -8.156 1 95.75 423 LYS A N 1
ATOM 3181 C CA . LYS A 1 423 ? 0.377 -32.875 -9.531 1 95.75 423 LYS A CA 1
ATOM 3182 C C . LYS A 1 423 ? 0.242 -34.344 -9.938 1 95.75 423 LYS A C 1
ATOM 3184 O O . LYS A 1 423 ? -0.745 -34.75 -10.57 1 95.75 423 LYS A O 1
ATOM 3189 N N . GLU A 1 424 ? 1.225 -35.188 -9.586 1 93.81 424 GLU A N 1
ATOM 3190 C CA . GLU A 1 424 ? 1.212 -36.594 -9.914 1 93.81 424 GLU A CA 1
ATOM 3191 C C . GLU A 1 424 ? 0.03 -37.312 -9.266 1 93.81 424 GLU A C 1
ATOM 3193 O O . GLU A 1 424 ? -0.66 -38.094 -9.906 1 93.81 424 GLU A O 1
ATOM 3198 N N . GLU A 1 425 ? -0.169 -37 -8.031 1 95.31 425 GLU A N 1
ATOM 3199 C CA . GLU A 1 425 ? -1.253 -37.656 -7.297 1 95.31 425 GLU A CA 1
ATOM 3200 C C . GLU A 1 425 ? -2.615 -37.25 -7.844 1 95.31 425 GLU A C 1
ATOM 3202 O O . GLU A 1 425 ? -3.539 -38.062 -7.906 1 95.31 425 GLU A O 1
ATOM 3207 N N . LEU A 1 426 ? -2.77 -35.969 -8.156 1 96.94 426 LEU A N 1
ATOM 3208 C CA . LEU A 1 426 ? -4.027 -35.5 -8.727 1 96.94 426 LEU A CA 1
ATOM 3209 C C . LEU A 1 426 ? -4.273 -36.125 -10.094 1 96.94 426 LEU A C 1
ATOM 3211 O O . LEU A 1 426 ? -5.398 -36.531 -10.406 1 96.94 426 LEU A O 1
ATOM 3215 N N . ASN A 1 427 ? -3.256 -36.219 -10.883 1 94.31 427 ASN A N 1
ATOM 3216 C CA . ASN A 1 427 ? -3.361 -36.844 -12.188 1 94.31 427 ASN A CA 1
ATOM 3217 C C . ASN A 1 427 ? -3.746 -38.312 -12.07 1 94.31 427 ASN A C 1
ATOM 3219 O O . ASN A 1 427 ? -4.551 -38.812 -12.852 1 94.31 427 ASN A O 1
ATOM 3223 N N . ALA A 1 428 ? -3.139 -38.969 -11.141 1 93.94 428 ALA A N 1
ATOM 3224 C CA . ALA A 1 428 ? -3.416 -40.406 -10.914 1 93.94 428 ALA A CA 1
ATOM 3225 C C . ALA A 1 428 ? -4.887 -40.625 -10.57 1 93.94 428 ALA A C 1
ATOM 3227 O O . ALA A 1 428 ? -5.43 -41.688 -10.812 1 93.94 428 ALA A O 1
ATOM 3228 N N . ARG A 1 429 ? -5.488 -39.594 -10.102 1 96.06 429 ARG A N 1
ATOM 3229 C CA . ARG A 1 429 ? -6.887 -39.688 -9.695 1 96.06 429 ARG A CA 1
ATOM 3230 C C . ARG A 1 429 ? -7.805 -39.031 -10.719 1 96.06 429 ARG A C 1
ATOM 3232 O O . ARG A 1 429 ? -8.984 -38.812 -10.445 1 96.06 429 ARG A O 1
ATOM 3239 N N . ASP A 1 430 ? -7.25 -38.688 -11.773 1 97.5 430 ASP A N 1
ATOM 3240 C CA . ASP A 1 430 ? -8 -38.125 -12.898 1 97.5 430 ASP A CA 1
ATOM 3241 C C . ASP A 1 430 ? -8.609 -36.781 -12.531 1 97.5 430 ASP A C 1
ATOM 3243 O O . ASP A 1 430 ? -9.688 -36.406 -13.016 1 97.5 430 ASP A O 1
ATOM 3247 N N . ILE A 1 431 ? -8.008 -36.062 -11.586 1 98.12 431 ILE A N 1
ATOM 3248 C CA . ILE A 1 431 ? -8.414 -34.719 -11.227 1 98.12 431 ILE A CA 1
ATOM 3249 C C . ILE A 1 431 ? -7.781 -33.719 -12.195 1 98.12 431 ILE A C 1
ATOM 3251 O O . ILE A 1 431 ? -6.57 -33.75 -12.414 1 98.12 431 ILE A O 1
ATOM 3255 N N . PRO A 1 432 ? -8.508 -32.781 -12.781 1 98.12 432 PRO A N 1
ATOM 3256 C CA . PRO A 1 432 ? -8.07 -31.984 -13.93 1 98.12 432 PRO A CA 1
ATOM 3257 C C . PRO A 1 432 ? -7.184 -30.797 -13.531 1 98.12 432 PRO A C 1
ATOM 3259 O O . PRO A 1 432 ? -7.645 -29.656 -13.508 1 98.12 432 PRO A O 1
ATOM 3262 N N . VAL A 1 433 ? -5.949 -31.016 -13.414 1 97.5 433 VAL A N 1
ATOM 3263 C CA . VAL A 1 433 ? -4.977 -29.953 -13.25 1 97.5 433 VAL A CA 1
ATOM 3264 C C . VAL A 1 433 ? -4.641 -29.344 -14.617 1 97.5 433 VAL A C 1
ATOM 3266 O O . VAL A 1 433 ? -4.273 -30.062 -15.547 1 97.5 433 VAL A O 1
ATOM 3269 N N . ILE A 1 434 ? -4.82 -28.016 -14.742 1 97.19 434 ILE A N 1
ATOM 3270 C CA . ILE A 1 434 ? -4.41 -27.359 -15.977 1 97.19 434 ILE A CA 1
ATOM 3271 C C . ILE A 1 434 ? -2.902 -27.5 -16.172 1 97.19 434 ILE A C 1
ATOM 3273 O O . ILE A 1 434 ? -2.115 -27.062 -15.328 1 97.19 434 ILE A O 1
ATOM 3277 N N . PRO A 1 435 ? -2.523 -28.172 -17.266 1 96.75 435 PRO A N 1
ATOM 3278 C CA . PRO A 1 435 ? -1.096 -28.438 -17.453 1 96.75 435 PRO A CA 1
ATOM 3279 C C . PRO A 1 435 ? -0.274 -27.156 -17.594 1 96.75 435 PRO A C 1
ATOM 3281 O O . PRO A 1 435 ? -0.696 -26.219 -18.266 1 96.75 435 PRO A O 1
ATOM 3284 N N . ASN A 1 436 ? 0.852 -27.078 -16.922 1 96.62 436 ASN A N 1
ATOM 3285 C CA . ASN A 1 436 ? 1.744 -25.922 -16.969 1 96.62 436 ASN A CA 1
ATOM 3286 C C . ASN A 1 436 ? 3.143 -26.281 -16.469 1 96.62 436 ASN A C 1
ATOM 3288 O O . ASN A 1 436 ? 3.326 -27.281 -15.789 1 96.62 436 ASN A O 1
ATOM 3292 N N . PRO A 1 437 ? 4.094 -25.516 -16.812 1 97.06 437 PRO A N 1
ATOM 3293 C CA . PRO A 1 437 ? 5.477 -25.844 -16.453 1 97.06 437 PRO A CA 1
ATOM 3294 C C . PRO A 1 437 ? 5.891 -25.234 -15.109 1 97.06 437 PRO A C 1
ATOM 3296 O O . PRO A 1 437 ? 7.051 -25.359 -14.703 1 97.06 437 PRO A O 1
ATOM 3299 N N . SER A 1 438 ? 5.027 -24.562 -14.422 1 97.88 438 SER A N 1
ATOM 3300 C CA . SER A 1 438 ? 5.395 -23.812 -13.227 1 97.88 438 SER A CA 1
ATOM 3301 C C . SER A 1 438 ? 4.953 -24.547 -11.961 1 97.88 438 SER A C 1
ATOM 3303 O O . SER A 1 438 ? 4.539 -25.703 -12.023 1 97.88 438 SER A O 1
ATOM 3305 N N . HIS A 1 439 ? 5.113 -23.891 -10.812 1 97.75 439 HIS A N 1
ATOM 3306 C CA . HIS A 1 439 ? 4.773 -24.469 -9.523 1 97.75 439 HIS A CA 1
ATOM 3307 C C . HIS A 1 439 ? 3.291 -24.281 -9.211 1 97.75 439 HIS A C 1
ATOM 3309 O O . HIS A 1 439 ? 2.812 -24.734 -8.164 1 97.75 439 HIS A O 1
ATOM 3315 N N . ILE A 1 440 ? 2.551 -23.609 -10.086 1 96.81 440 ILE A N 1
ATOM 3316 C CA . ILE A 1 440 ? 1.129 -23.359 -9.875 1 96.81 440 ILE A CA 1
ATOM 3317 C C . ILE A 1 440 ? 0.336 -24.641 -10.102 1 96.81 440 ILE A C 1
ATOM 3319 O O . ILE A 1 440 ? 0.622 -25.391 -11.039 1 96.81 440 ILE A O 1
ATOM 3323 N N . VAL A 1 441 ? -0.641 -24.938 -9.258 1 97.88 441 VAL A N 1
ATOM 3324 C CA . VAL A 1 441 ? -1.498 -26.109 -9.398 1 97.88 441 VAL A CA 1
ATOM 3325 C C . VAL A 1 441 ? -2.957 -25.688 -9.523 1 97.88 441 VAL A C 1
ATOM 3327 O O . VAL A 1 441 ? -3.721 -25.766 -8.555 1 97.88 441 VAL A O 1
ATOM 3330 N N . PRO A 1 442 ? -3.365 -25.25 -10.664 1 97.69 442 PRO A N 1
ATOM 3331 C CA . PRO A 1 442 ? -4.758 -24.875 -10.922 1 97.69 442 PRO A CA 1
ATOM 3332 C C . PRO A 1 442 ? -5.645 -26.062 -11.242 1 97.69 442 PRO A C 1
ATOM 3334 O O . PRO A 1 442 ? -5.395 -26.781 -12.219 1 97.69 442 PRO A O 1
ATOM 3337 N N . ILE A 1 443 ? -6.648 -26.359 -10.477 1 98.5 443 ILE A N 1
ATOM 3338 C CA . ILE A 1 443 ? -7.582 -27.453 -10.688 1 98.5 443 ILE A CA 1
ATOM 3339 C C . ILE A 1 443 ? -8.867 -26.922 -11.32 1 98.5 443 ILE A C 1
ATOM 3341 O O . ILE A 1 443 ? -9.633 -26.188 -10.688 1 98.5 443 ILE A O 1
ATOM 3345 N N . LEU A 1 444 ? -9.141 -27.328 -12.5 1 98.12 444 LEU A N 1
ATOM 3346 C CA . LEU A 1 444 ? -10.266 -26.812 -13.281 1 98.12 444 LEU A CA 1
ATOM 3347 C C . LEU A 1 444 ? -11.586 -27.359 -12.758 1 98.12 444 LEU A C 1
ATOM 3349 O O . LEU A 1 444 ? -11.727 -28.562 -12.555 1 98.12 444 LEU A O 1
ATOM 3353 N N . VAL A 1 445 ? -12.516 -26.453 -12.445 1 97.75 445 VAL A N 1
ATOM 3354 C CA . VAL A 1 445 ? -13.875 -26.828 -12.07 1 97.75 445 VAL A CA 1
ATOM 3355 C C . VAL A 1 445 ? -14.844 -26.438 -13.18 1 97.75 445 VAL A C 1
ATOM 3357 O O . VAL A 1 445 ? -15.734 -27.203 -13.539 1 97.75 445 VAL A O 1
ATOM 3360 N N . GLY A 1 446 ? -14.75 -25.156 -13.672 1 95.75 446 GLY A N 1
ATOM 3361 C CA . GLY A 1 446 ? -15.484 -24.734 -14.844 1 95.75 446 GLY A CA 1
ATOM 3362 C C . GLY A 1 446 ? -16.828 -24.109 -14.508 1 95.75 446 GLY A C 1
ATOM 3363 O O . GLY A 1 446 ? -17.594 -23.75 -15.406 1 95.75 446 GLY A O 1
ATOM 3364 N N . ASN A 1 447 ? -17.078 -24 -13.25 1 94.38 447 ASN A N 1
ATOM 3365 C CA . ASN A 1 447 ? -18.344 -23.453 -12.773 1 94.38 447 ASN A CA 1
ATOM 3366 C C . ASN A 1 447 ? -18.188 -22.766 -11.422 1 94.38 447 ASN A C 1
ATOM 3368 O O . ASN A 1 447 ? -17.641 -23.359 -10.477 1 94.38 447 ASN A O 1
ATOM 3372 N N . ALA A 1 448 ? -18.75 -21.562 -11.344 1 92.38 448 ALA A N 1
ATOM 3373 C CA . ALA A 1 448 ? -18.531 -20.75 -10.156 1 92.38 448 ALA A CA 1
ATOM 3374 C C . ALA A 1 448 ? -19.203 -21.375 -8.93 1 92.38 448 ALA A C 1
ATOM 3376 O O . ALA A 1 448 ? -18.609 -21.422 -7.852 1 92.38 448 ALA A O 1
ATOM 3377 N N . ALA A 1 449 ? -20.406 -21.766 -9.07 1 93.31 449 ALA A N 1
ATOM 3378 C CA . ALA A 1 449 ? -21.156 -22.344 -7.953 1 93.31 449 ALA A CA 1
ATOM 3379 C C . ALA A 1 449 ? -20.5 -23.625 -7.465 1 93.31 449 ALA A C 1
ATOM 3381 O O . ALA A 1 449 ? -20.406 -23.859 -6.258 1 93.31 449 ALA A O 1
ATOM 3382 N N . LEU A 1 450 ? -20.094 -24.469 -8.391 1 95.62 450 LEU A N 1
ATOM 3383 C CA . LEU A 1 450 ? -19.453 -25.734 -8.039 1 95.62 450 LEU A CA 1
ATOM 3384 C C . LEU A 1 450 ? -18.109 -25.5 -7.375 1 95.62 450 LEU A C 1
ATOM 3386 O O . LEU A 1 450 ? -17.734 -26.219 -6.445 1 95.62 450 LEU A O 1
ATOM 3390 N N . ALA A 1 451 ? -17.344 -24.547 -7.922 1 96.19 451 ALA A N 1
ATOM 3391 C CA . ALA A 1 451 ? -16.047 -24.234 -7.324 1 96.19 451 ALA A CA 1
ATOM 3392 C C . ALA A 1 451 ? -16.219 -23.781 -5.875 1 96.19 451 ALA A C 1
ATOM 3394 O O . ALA A 1 451 ? -15.453 -24.188 -5 1 96.19 451 ALA A O 1
ATOM 3395 N N . LYS A 1 452 ? -17.156 -22.906 -5.664 1 94.25 452 LYS A N 1
ATOM 3396 C CA . LYS A 1 452 ? -17.453 -22.438 -4.312 1 94.25 452 LYS A CA 1
ATOM 3397 C C . LYS A 1 452 ? -17.859 -23.578 -3.402 1 94.25 452 LYS A C 1
ATOM 3399 O O . LYS A 1 452 ? -17.438 -23.656 -2.252 1 94.25 452 LYS A O 1
ATOM 3404 N N . GLU A 1 453 ? -18.734 -24.391 -3.885 1 96.62 453 GLU A N 1
ATOM 3405 C CA . GLU A 1 453 ? -19.203 -25.531 -3.094 1 96.62 453 GLU A CA 1
ATOM 3406 C C . GLU A 1 453 ? -18.062 -26.469 -2.746 1 96.62 453 GLU A C 1
ATOM 3408 O O . GLU A 1 453 ? -17.984 -26.969 -1.619 1 96.62 453 GLU A O 1
ATOM 3413 N N . ALA A 1 454 ? -17.25 -26.75 -3.723 1 98.12 454 ALA A N 1
ATOM 3414 C CA . ALA A 1 454 ? -16.094 -27.609 -3.477 1 98.12 454 ALA A CA 1
ATOM 3415 C C . ALA A 1 454 ? -15.188 -27 -2.4 1 98.12 454 ALA A C 1
ATOM 3417 O O . ALA A 1 454 ? -14.719 -27.719 -1.512 1 98.12 454 ALA A O 1
ATOM 3418 N N . SER A 1 455 ? -14.93 -25.703 -2.521 1 97.12 455 SER A N 1
ATOM 3419 C CA . SER A 1 455 ? -14.117 -25 -1.537 1 97.12 455 SER A CA 1
ATOM 3420 C C . SER A 1 455 ? -14.742 -25.078 -0.148 1 97.12 455 SER A C 1
ATOM 3422 O O . SER A 1 455 ? -14.047 -25.328 0.838 1 97.12 455 SER A O 1
ATOM 3424 N N . ASP A 1 456 ? -16.047 -24.891 -0.083 1 96.69 456 ASP A N 1
ATOM 3425 C CA . ASP A 1 456 ? -16.766 -24.938 1.19 1 96.69 456 ASP A CA 1
ATOM 3426 C C . ASP A 1 456 ? -16.672 -26.312 1.823 1 96.69 456 ASP A C 1
ATOM 3428 O O . ASP A 1 456 ? -16.469 -26.438 3.033 1 96.69 456 ASP A O 1
ATOM 3432 N N . LEU A 1 457 ? -16.844 -27.312 1.041 1 98.06 457 LEU A N 1
ATOM 3433 C CA . LEU A 1 457 ? -16.781 -28.688 1.539 1 98.06 457 LEU A CA 1
ATOM 3434 C C . LEU A 1 457 ? -15.375 -29.016 2.039 1 98.06 457 LEU A C 1
ATOM 3436 O O . LEU A 1 457 ? -15.219 -29.672 3.076 1 98.06 457 LEU A O 1
ATOM 3440 N N . LEU A 1 458 ? -14.383 -28.578 1.283 1 98.5 458 LEU A N 1
ATOM 3441 C CA . LEU A 1 458 ? -13.008 -28.781 1.729 1 98.5 458 LEU A CA 1
ATOM 3442 C C . LEU A 1 458 ? -12.797 -28.172 3.109 1 98.5 458 LEU A C 1
ATOM 3444 O O . LEU A 1 458 ? -12.195 -28.797 3.982 1 98.5 458 LEU A O 1
ATOM 3448 N N . LEU A 1 459 ? -13.281 -26.969 3.268 1 97.5 459 LEU A N 1
ATOM 3449 C CA . LEU A 1 459 ? -13.062 -26.219 4.504 1 97.5 459 LEU A CA 1
ATOM 3450 C C . LEU A 1 459 ? -13.844 -26.844 5.656 1 97.5 459 LEU A C 1
ATOM 3452 O O . LEU A 1 459 ? -13.281 -27.094 6.727 1 97.5 459 LEU A O 1
ATOM 3456 N N . HIS A 1 460 ? -15.102 -27.156 5.484 1 96.69 460 HIS A N 1
ATOM 3457 C CA . HIS A 1 460 ? -15.984 -27.531 6.582 1 96.69 460 HIS A CA 1
ATOM 3458 C C . HIS A 1 460 ? -15.883 -29.016 6.891 1 96.69 460 HIS A C 1
ATOM 3460 O O . HIS A 1 460 ? -15.875 -29.422 8.062 1 96.69 460 HIS A O 1
ATOM 3466 N N . ASP A 1 461 ? -15.742 -29.828 5.867 1 97.81 461 ASP A N 1
ATOM 3467 C CA . ASP A 1 461 ? -15.766 -31.266 6.082 1 97.81 461 ASP A CA 1
ATOM 3468 C C . ASP A 1 461 ? -14.352 -31.812 6.32 1 97.81 461 ASP A C 1
ATOM 3470 O O . ASP A 1 461 ? -14.172 -32.781 7.039 1 97.81 461 ASP A O 1
ATOM 3474 N N . TYR A 1 462 ? -13.398 -31.156 5.73 1 98.19 462 TYR A N 1
ATOM 3475 C CA . TYR A 1 462 ? -12.078 -31.766 5.746 1 98.19 462 TYR A CA 1
ATOM 3476 C C . TYR A 1 462 ? -11.062 -30.844 6.418 1 98.19 462 TYR A C 1
ATOM 3478 O O . TYR A 1 462 ? -9.906 -31.219 6.625 1 98.19 462 TYR A O 1
ATOM 3486 N N . LYS A 1 463 ? -11.375 -29.609 6.766 1 98.31 463 LYS A N 1
ATOM 3487 C CA . LYS A 1 463 ? -10.508 -28.625 7.406 1 98.31 463 LYS A CA 1
ATOM 3488 C C . LYS A 1 463 ? -9.312 -28.297 6.52 1 98.31 463 LYS A C 1
ATOM 3490 O O . LYS A 1 463 ? -8.18 -28.219 7 1 98.31 463 LYS A O 1
ATOM 3495 N N . ILE A 1 464 ? -9.602 -28.25 5.266 1 98.62 464 ILE A N 1
ATOM 3496 C CA . ILE A 1 464 ? -8.641 -27.828 4.25 1 98.62 464 ILE A CA 1
ATOM 3497 C C . ILE A 1 464 ? -9.094 -26.531 3.598 1 98.62 464 ILE A C 1
ATOM 3499 O O . ILE A 1 464 ? -10.219 -26.438 3.105 1 98.62 464 ILE A O 1
ATOM 3503 N N . TYR A 1 465 ? -8.258 -25.562 3.631 1 97.81 465 TYR A N 1
ATOM 3504 C CA . TYR A 1 465 ? -8.633 -24.281 3.062 1 97.81 465 TYR A CA 1
ATOM 3505 C C . TYR A 1 465 ? -8.008 -24.078 1.688 1 97.81 465 TYR A C 1
ATOM 3507 O O . TYR A 1 465 ? -6.781 -24 1.565 1 97.81 465 TYR A O 1
ATOM 3515 N N . VAL A 1 466 ? -8.773 -24.047 0.663 1 97.31 466 VAL A N 1
ATOM 3516 C CA . VAL A 1 466 ? -8.461 -23.672 -0.714 1 97.31 466 VAL A CA 1
ATOM 3517 C C . VAL A 1 466 ? -9.539 -22.734 -1.251 1 97.31 466 VAL A C 1
ATOM 3519 O O . VAL A 1 466 ? -10.727 -23.062 -1.227 1 97.31 466 VAL A O 1
ATOM 3522 N N . GLN A 1 467 ? -9.125 -21.641 -1.741 1 91.75 467 GLN A N 1
ATOM 3523 C CA . GLN A 1 467 ? -10.109 -20.656 -2.186 1 91.75 467 GLN A CA 1
ATOM 3524 C C . GLN A 1 467 ? -10.547 -20.922 -3.621 1 91.75 467 GLN A C 1
ATOM 3526 O O . GLN A 1 467 ? -9.727 -21.281 -4.473 1 91.75 467 GLN A O 1
ATOM 3531 N N . ALA A 1 468 ? -11.852 -20.75 -3.844 1 93.81 468 ALA A N 1
ATOM 3532 C CA . ALA A 1 468 ? -12.391 -20.766 -5.203 1 93.81 468 ALA A CA 1
ATOM 3533 C C . ALA A 1 468 ? -12.023 -19.484 -5.957 1 93.81 468 ALA A C 1
ATOM 3535 O O . ALA A 1 468 ? -12.148 -18.391 -5.418 1 93.81 468 ALA A O 1
ATOM 3536 N N . ILE A 1 469 ? -11.523 -19.641 -7.121 1 92.75 469 ILE A N 1
ATOM 3537 C CA . ILE A 1 469 ? -11.148 -18.516 -7.965 1 92.75 469 ILE A CA 1
ATOM 3538 C C . ILE A 1 469 ? -12.195 -18.312 -9.062 1 92.75 469 ILE A C 1
ATOM 3540 O O . ILE A 1 469 ? -12.469 -19.234 -9.836 1 92.75 469 ILE A O 1
ATOM 3544 N N . ASN A 1 470 ? -12.781 -17.156 -9.078 1 88.5 470 ASN A N 1
ATOM 3545 C CA . ASN A 1 470 ? -13.836 -16.859 -10.047 1 88.5 470 ASN A CA 1
ATOM 3546 C C . ASN A 1 470 ? -13.609 -15.492 -10.711 1 88.5 470 ASN A C 1
ATOM 3548 O O . ASN A 1 470 ? -12.555 -14.883 -10.539 1 88.5 470 ASN A O 1
ATOM 3552 N N . TYR A 1 471 ? -14.523 -15.156 -11.57 1 82.94 471 TYR A N 1
ATOM 3553 C CA . TYR A 1 471 ? -14.477 -13.859 -12.242 1 82.94 471 TYR A CA 1
ATOM 3554 C C . TYR A 1 471 ? -14.414 -12.719 -11.234 1 82.94 471 TYR A C 1
ATOM 3556 O O . TYR A 1 471 ? -15.078 -12.766 -10.195 1 82.94 471 TYR A O 1
ATOM 3564 N N . PRO A 1 472 ? -13.539 -11.719 -11.461 1 80.5 472 PRO A N 1
ATOM 3565 C CA . PRO A 1 472 ? -12.828 -11.383 -12.695 1 80.5 472 PRO A CA 1
ATOM 3566 C C . PRO A 1 472 ? -11.398 -11.93 -12.719 1 80.5 472 PRO A C 1
ATOM 3568 O O . PRO A 1 472 ? -10.656 -11.688 -13.672 1 80.5 472 PRO A O 1
ATOM 3571 N N . THR A 1 473 ? -11.023 -12.672 -11.789 1 83 473 THR A N 1
ATOM 3572 C CA . THR A 1 473 ? -9.656 -13.195 -11.766 1 83 473 THR A CA 1
ATOM 3573 C C . THR A 1 473 ? -9.438 -14.18 -12.914 1 83 473 THR A C 1
ATOM 3575 O O . THR A 1 473 ? -8.359 -14.203 -13.516 1 83 473 THR A O 1
ATOM 3578 N N . VAL A 1 474 ? -10.484 -15.008 -13.156 1 88 474 VAL A N 1
ATOM 3579 C CA . VAL A 1 474 ? -10.484 -15.875 -14.336 1 88 474 VAL A CA 1
ATOM 3580 C C . VAL A 1 474 ? -11.797 -15.703 -15.102 1 88 474 VAL A C 1
ATOM 3582 O O . VAL A 1 474 ? -12.797 -15.273 -14.531 1 88 474 VAL A O 1
ATOM 3585 N N . PRO A 1 475 ? -11.82 -15.977 -16.344 1 87.94 475 PRO A N 1
ATOM 3586 C CA . PRO A 1 475 ? -13.055 -15.836 -17.125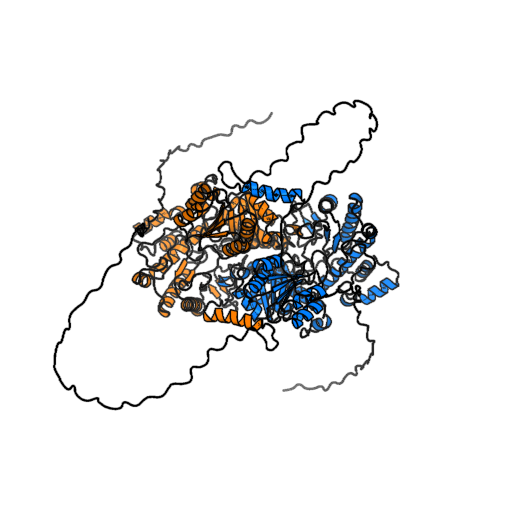 1 87.94 475 PRO A CA 1
ATOM 3587 C C . PRO A 1 475 ? -14.164 -16.766 -16.625 1 87.94 475 PRO A C 1
ATOM 3589 O O . PRO A 1 475 ? -13.891 -17.828 -16.078 1 87.94 475 PRO A O 1
ATOM 3592 N N . ILE A 1 476 ? -15.422 -16.406 -16.891 1 89.94 476 ILE A N 1
ATOM 3593 C CA . ILE A 1 476 ? -16.594 -17.203 -16.562 1 89.94 476 ILE A CA 1
ATOM 3594 C C . ILE A 1 476 ? -16.516 -18.547 -17.297 1 89.94 476 ILE A C 1
ATOM 3596 O O . ILE A 1 476 ? -16.219 -18.594 -18.484 1 89.94 476 ILE A O 1
ATOM 3600 N N . GLY A 1 477 ? -16.703 -19.547 -16.641 1 93.19 477 GLY A N 1
ATOM 3601 C CA . GLY A 1 477 ? -16.641 -20.875 -17.234 1 93.19 477 GLY A CA 1
ATOM 3602 C C . GLY A 1 477 ? -15.297 -21.562 -17.047 1 93.19 477 GLY A C 1
ATOM 3603 O O . GLY A 1 477 ? -15.148 -22.734 -17.344 1 93.19 477 GLY A O 1
ATOM 3604 N N . GLN A 1 478 ? -14.352 -20.812 -16.453 1 95.69 478 GLN A N 1
ATOM 3605 C CA . GLN A 1 478 ? -13.016 -21.359 -16.234 1 95.69 478 GLN A CA 1
ATOM 3606 C C . GLN A 1 478 ? -12.641 -21.344 -14.766 1 95.69 478 GLN A C 1
ATOM 3608 O O . GLN A 1 478 ? -11.453 -21.281 -14.422 1 95.69 478 GLN A O 1
ATOM 3613 N N . GLU A 1 479 ? -13.672 -21.312 -13.922 1 95.38 479 GLU A N 1
ATOM 3614 C CA . GLU A 1 479 ? -13.438 -21.25 -12.477 1 95.38 479 GLU A CA 1
ATOM 3615 C C . GLU A 1 479 ? -12.609 -22.438 -12.008 1 95.38 479 GLU A C 1
ATOM 3617 O O . GLU A 1 479 ? -12.664 -23.516 -12.609 1 95.38 479 GLU A O 1
ATOM 3622 N N . ARG A 1 480 ? -11.859 -22.234 -10.969 1 97.44 480 ARG A N 1
ATOM 3623 C CA . ARG A 1 480 ? -10.914 -23.266 -10.547 1 97.44 480 ARG A CA 1
ATOM 3624 C C . ARG A 1 480 ? -10.586 -23.125 -9.062 1 97.44 480 ARG A C 1
ATOM 3626 O O . ARG A 1 480 ? -10.945 -22.125 -8.43 1 97.44 480 ARG A O 1
ATOM 3633 N N . LEU A 1 481 ? -10.047 -24.141 -8.523 1 97.5 481 LEU A N 1
ATOM 3634 C CA . LEU A 1 481 ? -9.32 -24.094 -7.258 1 97.5 481 LEU A CA 1
ATOM 3635 C C . LEU A 1 481 ? -7.82 -23.984 -7.492 1 97.5 481 LEU A C 1
ATOM 3637 O O . LEU A 1 481 ? -7.285 -24.609 -8.406 1 97.5 481 LEU A O 1
ATOM 3641 N N . ARG A 1 482 ? -7.137 -23.109 -6.82 1 95.5 482 ARG A N 1
ATOM 3642 C CA . ARG A 1 482 ? -5.688 -23 -6.965 1 95.5 482 ARG A CA 1
ATOM 3643 C C . ARG A 1 482 ? -4.973 -23.453 -5.695 1 95.5 482 ARG A C 1
ATOM 3645 O O . ARG A 1 482 ? -5.152 -22.844 -4.633 1 95.5 482 ARG A O 1
ATOM 3652 N N . VAL A 1 483 ? -4.223 -24.484 -5.852 1 97 483 VAL A N 1
ATOM 3653 C CA . VAL A 1 483 ? -3.443 -25.062 -4.762 1 97 483 VAL A CA 1
ATOM 3654 C C . VAL A 1 483 ? -1.994 -24.594 -4.855 1 97 483 VAL A C 1
ATOM 3656 O O . VAL A 1 483 ? -1.433 -24.516 -5.953 1 97 483 VAL A O 1
ATOM 3659 N N . THR A 1 484 ? -1.421 -24.281 -3.727 1 95.88 484 THR A N 1
ATOM 3660 C CA . THR A 1 484 ? -0.046 -23.797 -3.656 1 95.88 484 THR A CA 1
ATOM 3661 C C . THR A 1 484 ? 0.769 -24.625 -2.668 1 95.88 484 THR A C 1
ATOM 3663 O O . THR A 1 484 ? 0.869 -24.281 -1.49 1 95.88 484 THR A O 1
ATOM 3666 N N . PRO A 1 485 ? 1.387 -25.688 -3.141 1 97.31 485 PRO A N 1
ATOM 3667 C CA . PRO A 1 485 ? 2.229 -26.484 -2.238 1 97.31 485 PRO A CA 1
ATOM 3668 C C . PRO A 1 485 ? 3.439 -25.703 -1.729 1 97.31 485 PRO A C 1
ATOM 3670 O O . PRO A 1 485 ? 4.031 -24.922 -2.475 1 97.31 485 PRO A O 1
ATOM 3673 N N . THR A 1 486 ? 3.766 -25.906 -0.495 1 97.44 486 THR A N 1
ATOM 3674 C CA . THR A 1 486 ? 4.93 -25.328 0.162 1 97.44 486 THR A CA 1
ATOM 3675 C C . THR A 1 486 ? 5.793 -26.406 0.796 1 97.44 486 THR A C 1
ATOM 3677 O O . THR A 1 486 ? 5.398 -27.578 0.837 1 97.44 486 THR A O 1
ATOM 3680 N N . PRO A 1 487 ? 6.988 -26.016 1.293 1 95.81 487 PRO A N 1
ATOM 3681 C CA . PRO A 1 487 ? 7.812 -27 1.989 1 95.81 487 PRO A CA 1
ATOM 3682 C C . PRO A 1 487 ? 7.152 -27.531 3.26 1 95.81 487 PRO A C 1
ATOM 3684 O O . PRO A 1 487 ? 7.562 -28.578 3.781 1 95.81 487 PRO A O 1
ATOM 3687 N N . GLY A 1 488 ? 6.133 -26.859 3.67 1 95.75 488 GLY A N 1
ATOM 3688 C CA . GLY A 1 488 ? 5.438 -27.297 4.871 1 95.75 488 GLY A CA 1
ATOM 3689 C C . GLY A 1 488 ? 4.363 -28.328 4.598 1 95.75 488 GLY A C 1
ATOM 3690 O O . GLY A 1 488 ? 3.859 -28.969 5.527 1 95.75 488 GLY A O 1
ATOM 3691 N N . HIS A 1 489 ? 4.047 -28.594 3.389 1 97.06 489 HIS A N 1
ATOM 3692 C CA . HIS A 1 489 ? 2.998 -29.531 3.014 1 97.06 489 HIS A CA 1
ATOM 3693 C C . HIS A 1 489 ? 3.559 -30.938 2.855 1 97.06 489 HIS A C 1
ATOM 3695 O O . HIS A 1 489 ? 3.758 -31.406 1.732 1 97.06 489 HIS A O 1
ATOM 3701 N N . THR A 1 490 ? 3.611 -31.609 3.934 1 93.62 490 THR A N 1
ATOM 3702 C CA . THR A 1 490 ? 4.199 -32.938 4.023 1 93.62 490 THR A CA 1
ATOM 3703 C C . THR A 1 490 ? 3.354 -33.969 3.268 1 93.62 490 THR A C 1
ATOM 3705 O O . THR A 1 490 ? 2.258 -33.656 2.801 1 93.62 490 THR A O 1
ATOM 3708 N N . LYS A 1 491 ? 3.943 -35.156 3.176 1 93.88 491 LYS A N 1
ATOM 3709 C CA . LYS A 1 491 ? 3.264 -36.25 2.492 1 93.88 491 LYS A CA 1
ATOM 3710 C C . LYS A 1 491 ? 1.891 -36.531 3.104 1 93.88 491 LYS A C 1
ATOM 3712 O O . LYS A 1 491 ? 0.917 -36.75 2.381 1 93.88 491 LYS A O 1
ATOM 3717 N N . GLU A 1 492 ? 1.83 -36.469 4.43 1 95.44 492 GLU A N 1
ATOM 3718 C CA . GLU A 1 492 ? 0.572 -36.75 5.121 1 95.44 492 GLU A CA 1
ATOM 3719 C C . GLU A 1 492 ? -0.484 -35.688 4.75 1 95.44 492 GLU A C 1
ATOM 3721 O O . GLU A 1 492 ? -1.643 -36.031 4.512 1 95.44 492 GLU A O 1
ATOM 3726 N N . LEU A 1 493 ? -0.062 -34.5 4.707 1 97.06 493 LEU A N 1
ATOM 3727 C CA . LEU A 1 493 ? -0.992 -33.438 4.355 1 97.06 493 LEU A CA 1
ATOM 3728 C C . LEU A 1 493 ? -1.422 -33.531 2.896 1 97.06 493 LEU A C 1
ATOM 3730 O O . LEU A 1 493 ? -2.584 -33.281 2.566 1 97.06 493 LEU A O 1
ATOM 3734 N N . ARG A 1 494 ? -0.508 -33.906 2.025 1 96.88 494 ARG A N 1
ATOM 3735 C CA . ARG A 1 494 ? -0.828 -34.094 0.616 1 96.88 494 ARG A CA 1
ATOM 3736 C C . ARG A 1 494 ? -1.873 -35.188 0.442 1 96.88 494 ARG A C 1
ATOM 3738 O O . ARG A 1 494 ? -2.834 -35.031 -0.312 1 96.88 494 ARG A O 1
ATOM 3745 N N . GLU A 1 495 ? -1.663 -36.281 1.15 1 96.31 495 GLU A N 1
ATOM 3746 C CA . GLU A 1 495 ? -2.604 -37.375 1.055 1 96.31 495 GLU A CA 1
ATOM 3747 C C . GLU A 1 495 ? -4.004 -36.969 1.491 1 96.31 495 GLU A C 1
ATOM 3749 O O . GLU A 1 495 ? -4.996 -37.344 0.864 1 96.31 495 GLU A O 1
ATOM 3754 N N . LYS A 1 496 ? -4.047 -36.188 2.541 1 98.06 496 LYS A N 1
ATOM 3755 C CA . LYS A 1 496 ? -5.336 -35.688 3.002 1 98.06 496 LYS A CA 1
ATOM 3756 C C . LYS A 1 496 ? -5.996 -34.812 1.938 1 98.06 496 LYS A C 1
ATOM 3758 O O . LYS A 1 496 ? -7.199 -34.938 1.697 1 98.06 496 LYS A O 1
ATOM 3763 N N . LEU A 1 497 ? -5.234 -33.969 1.332 1 98.56 497 LEU A N 1
ATOM 3764 C CA . LEU A 1 497 ? -5.754 -33.062 0.302 1 98.56 497 LEU A CA 1
ATOM 3765 C C . LEU A 1 497 ? -6.305 -33.844 -0.879 1 98.56 497 LEU A C 1
ATOM 3767 O O . LEU A 1 497 ? -7.438 -33.625 -1.308 1 98.56 497 LEU A O 1
ATOM 3771 N N . VAL A 1 498 ? -5.539 -34.812 -1.436 1 97.88 498 VAL A N 1
ATOM 3772 C CA . VAL A 1 498 ? -5.895 -35.469 -2.68 1 97.88 498 VAL A CA 1
ATOM 3773 C C . VAL A 1 498 ? -7.078 -36.406 -2.439 1 97.88 498 VAL A C 1
ATOM 3775 O O . VAL A 1 498 ? -7.941 -36.562 -3.305 1 97.88 498 VAL A O 1
ATOM 3778 N N . THR A 1 499 ? -7.09 -37.031 -1.272 1 98.31 499 THR A N 1
ATOM 3779 C CA . THR A 1 499 ? -8.219 -37.875 -0.921 1 98.31 499 THR A CA 1
ATOM 3780 C C . THR A 1 499 ? -9.5 -37.031 -0.819 1 98.31 499 THR A C 1
ATOM 3782 O O . THR A 1 499 ? -10.547 -37.438 -1.34 1 98.31 499 THR A O 1
ATOM 3785 N N . ALA A 1 500 ? -9.375 -35.906 -0.131 1 98.69 500 ALA A N 1
ATOM 3786 C CA . ALA A 1 500 ? -10.531 -35.031 0.013 1 98.69 500 ALA A CA 1
ATOM 3787 C C . ALA A 1 500 ? -11.031 -34.562 -1.348 1 98.69 500 ALA A C 1
ATOM 3789 O O . ALA A 1 500 ? -12.234 -34.562 -1.609 1 98.69 500 ALA A O 1
ATOM 3790 N N . LEU A 1 501 ? -10.18 -34.156 -2.227 1 98.75 501 LEU A N 1
ATOM 3791 C CA . LEU A 1 501 ? -10.547 -33.688 -3.555 1 98.75 501 LEU A CA 1
ATOM 3792 C C . LEU A 1 501 ? -11.203 -34.781 -4.371 1 98.75 501 LEU A C 1
ATOM 3794 O O . LEU A 1 501 ? -12.188 -34.531 -5.074 1 98.75 501 LEU A O 1
ATOM 3798 N N . ASP A 1 502 ? -10.617 -35.969 -4.266 1 98.56 502 ASP A N 1
ATOM 3799 C CA . ASP A 1 502 ? -11.18 -37.125 -4.98 1 98.56 502 ASP A CA 1
ATOM 3800 C C . ASP A 1 502 ? -12.625 -37.375 -4.555 1 98.56 502 ASP A C 1
ATOM 3802 O O . ASP A 1 502 ? -13.492 -37.562 -5.398 1 98.56 502 ASP A O 1
ATOM 3806 N N . GLU A 1 503 ? -12.859 -37.312 -3.297 1 98.56 503 GLU A N 1
ATOM 3807 C CA . GLU A 1 503 ? -14.195 -37.562 -2.758 1 98.56 503 GLU A CA 1
ATOM 3808 C C . GLU A 1 503 ? -15.156 -36.438 -3.17 1 98.56 503 GLU A C 1
ATOM 3810 O O . GLU A 1 503 ? -16.297 -36.719 -3.541 1 98.56 503 GLU A O 1
ATOM 3815 N N . ILE A 1 504 ? -14.703 -35.281 -3.092 1 98.5 504 ILE A N 1
ATOM 3816 C CA . ILE A 1 504 ? -15.555 -34.125 -3.41 1 98.5 504 ILE A CA 1
ATOM 3817 C C . ILE A 1 504 ? -15.883 -34.125 -4.902 1 98.5 504 ILE A C 1
ATOM 3819 O O . ILE A 1 504 ? -17.016 -33.812 -5.293 1 98.5 504 ILE A O 1
ATOM 3823 N N . TRP A 1 505 ? -14.914 -34.438 -5.715 1 98.44 505 TRP A N 1
ATOM 3824 C CA . TRP A 1 505 ? -15.172 -34.5 -7.148 1 98.44 505 TRP A CA 1
ATOM 3825 C C . TRP A 1 505 ? -16.266 -35.531 -7.453 1 98.44 505 TRP A C 1
ATOM 3827 O O . TRP A 1 505 ? -17.078 -35.312 -8.344 1 98.44 505 TRP A O 1
ATOM 3837 N N . THR A 1 506 ? -16.219 -36.594 -6.773 1 98.38 506 THR A N 1
ATOM 3838 C CA . THR A 1 506 ? -17.234 -37.625 -6.938 1 98.38 506 THR A CA 1
ATOM 3839 C C . THR A 1 506 ? -18.578 -37.156 -6.402 1 98.38 506 THR A C 1
ATOM 3841 O O . THR A 1 506 ? -19.594 -37.281 -7.09 1 98.38 506 THR A O 1
ATOM 3844 N N . ARG A 1 507 ? -18.562 -36.562 -5.258 1 98.19 507 ARG A N 1
ATOM 3845 C CA . ARG A 1 507 ? -19.781 -36.156 -4.578 1 98.19 507 ARG A CA 1
ATOM 3846 C C . ARG A 1 507 ? -20.516 -35.094 -5.391 1 98.19 507 ARG A C 1
ATOM 3848 O O . ARG A 1 507 ? -21.75 -35.062 -5.438 1 98.19 507 ARG A O 1
ATOM 3855 N N . LEU A 1 508 ? -19.766 -34.219 -5.969 1 98.25 508 LEU A N 1
ATOM 3856 C CA . LEU A 1 508 ? -20.375 -33.094 -6.672 1 98.25 508 LEU A CA 1
ATOM 3857 C C . LEU A 1 508 ? -20.453 -33.375 -8.172 1 98.25 508 LEU A C 1
ATOM 3859 O O . LEU A 1 508 ? -20.953 -32.531 -8.93 1 98.25 508 LEU A O 1
ATOM 3863 N N . ASP A 1 509 ? -20.016 -34.5 -8.578 1 98 509 ASP A N 1
ATOM 3864 C CA . ASP A 1 509 ? -20.031 -34.875 -9.984 1 98 509 ASP A CA 1
ATOM 3865 C C . ASP A 1 509 ? -19.328 -33.844 -10.852 1 98 509 ASP A C 1
ATOM 3867 O O . ASP A 1 509 ? -19.891 -33.375 -11.844 1 98 509 ASP A O 1
ATOM 3871 N N . ILE A 1 510 ? -18.188 -33.406 -10.367 1 98.25 510 ILE A N 1
ATOM 3872 C CA . ILE A 1 510 ? -17.375 -32.469 -11.141 1 98.25 510 ILE A CA 1
ATOM 3873 C C . ILE A 1 510 ? -16.625 -33.219 -12.234 1 98.25 510 ILE A C 1
ATOM 3875 O O . ILE A 1 510 ? -16.141 -34.344 -12.008 1 98.25 510 ILE A O 1
ATOM 3879 N N . LYS A 1 511 ? -16.469 -32.656 -13.414 1 98 511 LYS A N 1
ATOM 3880 C CA . LYS A 1 511 ? -15.828 -33.312 -14.555 1 98 511 LYS A CA 1
ATOM 3881 C C . LYS A 1 511 ? -14.367 -33.625 -14.25 1 98 511 LYS A C 1
ATOM 3883 O O . LYS A 1 511 ? -13.617 -32.781 -13.766 1 98 511 LYS A O 1
ATOM 3888 N N . ARG A 1 512 ? -14.016 -34.781 -14.508 1 98.38 512 ARG A N 1
ATOM 3889 C CA . ARG A 1 512 ? -12.633 -35.25 -14.391 1 98.38 512 ARG A CA 1
ATOM 3890 C C . ARG A 1 512 ? -11.875 -35.031 -15.703 1 98.38 512 ARG A C 1
ATOM 3892 O O . ARG A 1 512 ? -12.469 -34.656 -16.719 1 98.38 512 ARG A O 1
ATOM 3899 N N . THR A 1 513 ? -10.547 -35.25 -15.648 1 97.81 513 THR A N 1
ATOM 3900 C CA . THR A 1 513 ? -9.695 -35.031 -16.812 1 97.81 513 THR A CA 1
ATOM 3901 C C . THR A 1 513 ? -10.195 -35.844 -18 1 97.81 513 THR A C 1
ATOM 3903 O O . THR A 1 513 ? -10.281 -35.344 -19.125 1 97.81 513 THR A O 1
ATOM 3906 N N . SER A 1 514 ? -10.555 -37.125 -17.797 1 97.56 514 SER A N 1
ATOM 3907 C CA . SER A 1 514 ? -11.008 -38 -18.859 1 97.56 514 SER A CA 1
ATOM 3908 C C . SER A 1 514 ? -12.312 -37.531 -19.484 1 97.56 514 SER A C 1
ATOM 3910 O O . SER A 1 514 ? -12.539 -37.719 -20.688 1 97.56 514 SER A O 1
ATOM 3912 N N . GLN A 1 515 ? -13.102 -36.906 -18.656 1 97.75 515 GLN A N 1
ATOM 3913 C CA . GLN A 1 515 ? -14.375 -36.406 -19.172 1 97.75 515 GLN A CA 1
ATOM 3914 C C . GLN A 1 515 ? -14.156 -35.156 -20.016 1 97.75 515 GLN A C 1
ATOM 3916 O O . GLN A 1 515 ? -14.828 -34.969 -21.031 1 97.75 515 GLN A O 1
ATOM 3921 N N . TRP A 1 516 ? -13.312 -34.281 -19.562 1 97.56 516 TRP A N 1
ATOM 3922 C CA . TRP A 1 516 ? -12.945 -33.156 -20.391 1 97.56 516 TRP A CA 1
ATOM 3923 C C . TRP A 1 516 ? -12.359 -33.625 -21.719 1 97.56 516 TRP A C 1
ATOM 3925 O O . TRP A 1 516 ? -12.648 -33.031 -22.766 1 97.56 516 TRP A O 1
ATOM 3935 N N . ALA A 1 517 ? -11.531 -34.656 -21.672 1 97.19 517 ALA A N 1
ATOM 3936 C CA . ALA A 1 517 ? -10.922 -35.219 -22.875 1 97.19 517 ALA A CA 1
ATOM 3937 C C . ALA A 1 517 ? -11.992 -35.75 -23.844 1 97.19 517 ALA A C 1
ATOM 3939 O O . ALA A 1 517 ? -11.875 -35.562 -25.062 1 97.19 517 ALA A O 1
ATOM 3940 N N . ALA A 1 518 ? -12.961 -36.344 -23.312 1 97.38 518 ALA A N 1
ATOM 3941 C CA . ALA A 1 518 ? -14.047 -36.906 -24.109 1 97.38 518 ALA A CA 1
ATOM 3942 C C . ALA A 1 518 ? -14.789 -35.781 -24.859 1 97.38 518 ALA A C 1
ATOM 3944 O O . ALA A 1 518 ? -15.375 -36.031 -25.906 1 97.38 518 ALA A O 1
ATOM 3945 N N . GLU A 1 519 ? -14.672 -34.594 -24.328 1 96.25 519 GLU A N 1
ATOM 3946 C CA . GLU A 1 519 ? -15.352 -33.469 -24.953 1 96.25 519 GLU A CA 1
ATOM 3947 C C . GLU A 1 519 ? -14.398 -32.656 -25.812 1 96.25 519 GLU A C 1
ATOM 3949 O O . GLU A 1 519 ? -14.734 -31.547 -26.25 1 96.25 519 GLU A O 1
ATOM 3954 N N . GLY A 1 520 ? -13.203 -33.125 -26.016 1 95.5 520 GLY A N 1
ATOM 3955 C CA . GLY A 1 520 ? -12.258 -32.469 -26.891 1 95.5 520 GLY A CA 1
ATOM 3956 C C . GLY A 1 520 ? -11.234 -31.625 -26.141 1 95.5 520 GLY A C 1
ATOM 3957 O O . GLY A 1 520 ? -10.453 -30.906 -26.75 1 95.5 520 GLY A O 1
ATOM 3958 N N . GLY A 1 521 ? -11.289 -31.734 -24.828 1 95.62 521 GLY A N 1
ATOM 3959 C CA . GLY A 1 521 ? -10.359 -30.969 -24.016 1 95.62 521 GLY A CA 1
ATOM 3960 C C . GLY A 1 521 ? -10.828 -29.547 -23.75 1 95.62 521 GLY A C 1
ATOM 3961 O O . GLY A 1 521 ? -11.719 -29.047 -24.422 1 95.62 521 GLY A O 1
ATOM 3962 N N . PHE A 1 522 ? -10.219 -28.875 -22.766 1 95.25 522 PHE A N 1
ATOM 3963 C CA . PHE A 1 522 ? -10.594 -27.516 -22.391 1 95.25 522 PHE A CA 1
ATOM 3964 C C . PHE A 1 522 ? -9.445 -26.812 -21.672 1 95.25 522 PHE A C 1
ATOM 3966 O O . PHE A 1 522 ? -8.953 -27.297 -20.656 1 95.25 522 PHE A O 1
ATOM 3973 N N . ILE A 1 523 ? -8.961 -25.734 -22.203 1 94.19 523 ILE A N 1
ATOM 3974 C CA . ILE A 1 523 ? -7.875 -24.906 -21.703 1 94.19 523 ILE A CA 1
ATOM 3975 C C . ILE A 1 523 ? -6.684 -25.781 -21.328 1 94.19 523 ILE A C 1
ATOM 3977 O O . ILE A 1 523 ? -6.109 -25.641 -20.25 1 94.19 523 ILE A O 1
ATOM 3981 N N . GLY A 1 524 ? -6.461 -26.734 -22.125 1 94.12 524 GLY A N 1
ATOM 3982 C CA . GLY A 1 524 ? -5.289 -27.578 -21.984 1 94.12 524 GLY A CA 1
ATOM 3983 C C . GLY A 1 524 ? -5.582 -28.891 -21.266 1 94.12 524 GLY A C 1
ATOM 3984 O O . GLY A 1 524 ? -4.805 -29.844 -21.359 1 94.12 524 GLY A O 1
ATOM 3985 N N . VAL A 1 525 ? -6.66 -29.016 -20.547 1 96.62 525 VAL A N 1
ATOM 3986 C CA . VAL A 1 525 ? -7.035 -30.219 -19.812 1 96.62 525 VAL A CA 1
ATOM 3987 C C . VAL A 1 525 ? -7.613 -31.25 -20.781 1 96.62 525 VAL A C 1
ATOM 3989 O O . VAL A 1 525 ? -8.469 -30.922 -21.609 1 96.62 525 VAL A O 1
ATOM 3992 N N . GLY A 1 526 ? -7.121 -32.438 -20.672 1 95.56 526 GLY A N 1
ATOM 3993 C CA . GLY A 1 526 ? -7.66 -33.531 -21.484 1 95.56 526 GLY A CA 1
ATOM 3994 C C . GLY A 1 526 ? -7.137 -33.5 -22.906 1 95.56 526 GLY A C 1
ATOM 3995 O O . GLY A 1 526 ? -7.645 -34.219 -23.766 1 95.56 526 GLY A O 1
ATOM 3996 N N . VAL A 1 527 ? -6.234 -32.656 -23.141 1 94 527 VAL A N 1
ATOM 3997 C CA . VAL A 1 527 ? -5.645 -32.594 -24.484 1 94 527 VAL A CA 1
ATOM 3998 C C . VAL A 1 527 ? -4.48 -33.594 -24.578 1 94 527 VAL A C 1
ATOM 4000 O O . VAL A 1 527 ? -3.525 -33.5 -23.797 1 94 527 VAL A O 1
ATOM 4003 N N . GLU A 1 528 ? -4.562 -34.438 -25.531 1 89.62 528 GLU A N 1
ATOM 4004 C CA . GLU A 1 528 ? -3.561 -35.5 -25.672 1 89.62 528 GLU A CA 1
ATOM 4005 C C . GLU A 1 528 ? -2.18 -34.906 -25.953 1 89.62 528 GLU A C 1
ATOM 4007 O O . GLU A 1 528 ? -2.037 -34 -26.766 1 89.62 528 GLU A O 1
ATOM 4012 N N . GLY A 1 529 ? -1.234 -35.375 -25.25 1 86.62 529 GLY A N 1
ATOM 4013 C CA . GLY A 1 529 ? 0.148 -34.969 -25.484 1 86.62 529 GLY A CA 1
ATOM 4014 C C . GLY A 1 529 ? 0.5 -33.625 -24.859 1 86.62 529 GLY A C 1
ATOM 4015 O O . GLY A 1 529 ? 1.656 -33.219 -24.891 1 86.62 529 GLY A O 1
ATOM 4016 N N . ASN A 1 530 ? -0.37 -32.969 -24.234 1 88.44 530 ASN A N 1
ATOM 4017 C CA . ASN A 1 530 ? -0.118 -31.688 -23.625 1 88.44 530 ASN A CA 1
ATOM 4018 C C . ASN A 1 530 ? 0.472 -31.844 -22.219 1 88.44 530 ASN A C 1
ATOM 4020 O O . ASN A 1 530 ? -0.223 -31.641 -21.219 1 88.44 530 ASN A O 1
ATOM 4024 N N . VAL A 1 531 ? 1.688 -32.156 -22.172 1 87.69 531 VAL A N 1
ATOM 4025 C CA . VAL A 1 531 ? 2.391 -32.312 -20.906 1 87.69 531 VAL A CA 1
ATOM 4026 C C . VAL A 1 531 ? 3.635 -31.438 -20.891 1 87.69 531 VAL A C 1
ATOM 4028 O O . VAL A 1 531 ? 4.746 -31.906 -21.125 1 87.69 531 VAL A O 1
ATOM 4031 N N . PRO A 1 532 ? 3.428 -30.172 -20.484 1 91.12 532 PRO A N 1
ATOM 4032 C CA . PRO A 1 532 ? 4.586 -29.281 -20.438 1 91.12 532 PRO A CA 1
ATOM 4033 C C . PRO A 1 532 ? 5.656 -29.734 -19.453 1 91.12 532 PRO A C 1
ATOM 4035 O O . PRO A 1 532 ? 5.328 -30.234 -18.375 1 91.12 532 PRO A O 1
ATOM 4038 N N . GLU A 1 533 ? 6.875 -29.625 -19.859 1 91.38 533 GLU A N 1
ATOM 4039 C CA . GLU A 1 533 ? 7.988 -29.953 -18.984 1 91.38 533 GLU A CA 1
ATOM 4040 C C . GLU A 1 533 ? 8.195 -28.875 -17.922 1 91.38 533 GLU A C 1
ATOM 4042 O O . GLU A 1 533 ? 8.227 -27.688 -18.25 1 91.38 533 GLU A O 1
ATOM 4047 N N . PRO A 1 534 ? 8.344 -29.281 -16.719 1 94.94 534 PRO A N 1
ATOM 4048 C CA . PRO A 1 534 ? 8.617 -28.297 -15.688 1 94.94 534 PRO A CA 1
ATOM 4049 C C . PRO A 1 534 ? 9.906 -27.516 -15.938 1 94.94 534 PRO A C 1
ATOM 4051 O O . PRO A 1 534 ? 10.906 -28.094 -16.375 1 94.94 534 PRO A O 1
ATOM 4054 N N . LEU A 1 535 ? 9.844 -26.234 -15.633 1 96.69 535 LEU A N 1
ATOM 4055 C CA . LEU A 1 535 ? 11.047 -25.406 -15.781 1 96.69 535 LEU A CA 1
ATOM 4056 C C . LEU A 1 535 ? 12.156 -25.906 -14.867 1 96.69 535 LEU A C 1
ATOM 4058 O O . LEU A 1 535 ? 13.336 -25.844 -15.219 1 96.69 535 LEU A O 1
ATOM 4062 N N . TRP A 1 536 ? 11.828 -26.312 -13.656 1 96.81 536 TRP A N 1
ATOM 4063 C CA . TRP A 1 536 ? 12.758 -27.016 -12.781 1 96.81 536 TRP A CA 1
ATOM 4064 C C . TRP A 1 536 ? 12.977 -28.453 -13.258 1 96.81 536 TRP A C 1
ATOM 4066 O O . TRP A 1 536 ? 12.188 -29.344 -12.945 1 96.81 536 TRP A O 1
ATOM 4076 N N . THR A 1 537 ? 14.07 -28.703 -13.945 1 95.06 537 THR A N 1
ATOM 4077 C CA . THR A 1 537 ? 14.383 -30.031 -14.484 1 95.06 537 THR A CA 1
ATOM 4078 C C . THR A 1 537 ? 14.914 -30.953 -13.391 1 95.06 537 THR A C 1
ATOM 4080 O O . THR A 1 537 ? 15.266 -30.484 -12.305 1 95.06 537 THR A O 1
ATOM 4083 N N . ASP A 1 538 ? 14.945 -32.188 -13.695 1 92.94 538 ASP A N 1
ATOM 4084 C CA . ASP A 1 538 ? 15.516 -33.125 -12.758 1 92.94 538 ASP A CA 1
ATOM 4085 C C . ASP A 1 538 ? 16.953 -32.781 -12.406 1 92.94 538 ASP A C 1
ATOM 4087 O O . ASP A 1 538 ? 17.391 -32.938 -11.266 1 92.94 538 ASP A O 1
ATOM 4091 N N . LYS A 1 539 ? 17.656 -32.312 -13.383 1 92.81 539 LYS A N 1
ATOM 4092 C CA . LYS A 1 539 ? 19.047 -31.906 -13.172 1 92.81 539 LYS A CA 1
ATOM 4093 C C . LYS A 1 539 ? 19.141 -30.766 -12.172 1 92.81 539 LYS A C 1
ATOM 4095 O O . LYS A 1 539 ? 19.953 -30.797 -11.25 1 92.81 539 LYS A O 1
ATOM 4100 N N . LEU A 1 540 ? 18.281 -29.781 -12.359 1 93.81 540 LEU A N 1
ATOM 4101 C CA . LEU A 1 540 ? 18.312 -28.594 -11.5 1 93.81 540 LEU A CA 1
ATOM 4102 C C . LEU A 1 540 ? 17.844 -28.953 -10.086 1 93.81 540 LEU A C 1
ATOM 4104 O O . LEU A 1 540 ? 18.266 -28.312 -9.117 1 93.81 540 LEU A O 1
ATOM 4108 N N . LEU A 1 541 ? 17.047 -29.969 -9.977 1 93.25 541 LEU A N 1
ATOM 4109 C CA . LEU A 1 541 ? 16.547 -30.406 -8.672 1 93.25 541 LEU A CA 1
ATOM 4110 C C . LEU A 1 541 ? 17.547 -31.344 -8.008 1 93.25 541 LEU A C 1
ATOM 4112 O O . LEU A 1 541 ? 17.391 -31.703 -6.84 1 93.25 541 LEU A O 1
ATOM 4116 N N . GLY A 1 542 ? 18.547 -31.797 -8.75 1 87.06 542 GLY A N 1
ATOM 4117 C CA . GLY A 1 542 ? 19.562 -32.688 -8.211 1 87.06 542 GLY A CA 1
ATOM 4118 C C . GLY A 1 542 ? 19.078 -34.125 -8.102 1 87.06 542 GLY A C 1
ATOM 4119 O O . GLY A 1 542 ? 19.562 -34.875 -7.262 1 87.06 542 GLY A O 1
ATOM 4120 N N . ILE A 1 543 ? 18.109 -34.5 -8.914 1 87.38 543 ILE A N 1
ATOM 4121 C CA . ILE A 1 543 ? 17.531 -35.844 -8.75 1 87.38 543 ILE A CA 1
ATOM 4122 C C . ILE A 1 543 ? 17.688 -36.625 -10.047 1 87.38 543 ILE A C 1
ATOM 4124 O O . ILE A 1 543 ? 17.016 -37.625 -10.242 1 87.38 543 ILE A O 1
ATOM 4128 N N . GLU A 1 544 ? 18.391 -36.156 -10.938 1 88.5 544 GLU A N 1
ATOM 4129 C CA . GLU A 1 544 ? 18.469 -36.75 -12.266 1 88.5 544 GLU A CA 1
ATOM 4130 C C . GLU A 1 544 ? 18.828 -38.219 -12.172 1 88.5 544 GLU A C 1
ATOM 4132 O O . GLU A 1 544 ? 18.156 -39.062 -12.781 1 88.5 544 GLU A O 1
ATOM 4137 N N . GLN A 1 545 ? 19.875 -38.531 -11.422 1 86.62 545 GLN A N 1
ATOM 4138 C CA . GLN A 1 545 ? 20.312 -39.906 -11.281 1 86.62 545 GLN A CA 1
ATOM 4139 C C . GLN A 1 545 ? 19.266 -40.75 -10.555 1 86.62 545 GLN A C 1
ATOM 4141 O O . GLN A 1 545 ? 18.969 -41.875 -10.969 1 86.62 545 GLN A O 1
ATOM 4146 N N . ALA A 1 546 ? 18.766 -40.188 -9.516 1 84.75 546 ALA A N 1
ATOM 4147 C CA . ALA A 1 546 ? 17.734 -40.875 -8.75 1 84.75 546 ALA A CA 1
ATOM 4148 C C . ALA A 1 546 ? 16.5 -41.156 -9.602 1 84.75 546 ALA A C 1
ATOM 4150 O O . ALA A 1 546 ? 15.891 -42.219 -9.5 1 84.75 546 ALA A O 1
ATOM 4151 N N . ALA A 1 547 ? 16.141 -40.25 -10.383 1 87.31 547 ALA A N 1
ATOM 4152 C CA . ALA A 1 547 ? 14.977 -40.375 -11.25 1 87.31 547 ALA A CA 1
ATOM 4153 C C . ALA A 1 547 ? 15.188 -41.5 -12.273 1 87.31 547 ALA A C 1
ATOM 4155 O O . ALA A 1 547 ? 14.273 -42.281 -12.555 1 87.31 547 ALA A O 1
ATOM 4156 N N . LYS A 1 548 ? 16.344 -41.625 -12.766 1 86.62 548 LYS A N 1
ATOM 4157 C CA . LYS A 1 548 ? 16.672 -42.688 -13.711 1 86.62 548 LYS A CA 1
ATOM 4158 C C . LYS A 1 548 ? 16.594 -44.031 -13.047 1 86.62 548 LYS A C 1
ATOM 4160 O O . LYS A 1 548 ? 16.078 -45 -13.648 1 86.62 548 LYS A O 1
ATOM 4165 N N . GLU A 1 549 ? 17.062 -44.062 -11.922 1 86.12 549 GLU A N 1
ATOM 4166 C CA . GLU A 1 549 ? 17.062 -45.312 -11.195 1 86.12 549 GLU A CA 1
ATOM 4167 C C . GLU A 1 549 ? 15.648 -45.75 -10.828 1 86.12 549 GLU A C 1
ATOM 4169 O O . GLU A 1 549 ? 15.32 -46.938 -10.914 1 86.12 549 GLU A O 1
ATOM 4174 N N . VAL A 1 550 ? 14.945 -44.812 -10.43 1 85.12 550 VAL A N 1
ATOM 4175 C CA . VAL A 1 550 ? 13.57 -45.125 -10.039 1 85.12 550 VAL A CA 1
ATOM 4176 C C . VAL A 1 550 ? 12.773 -45.562 -11.266 1 85.12 550 VAL A C 1
ATOM 4178 O O . VAL A 1 550 ? 11.969 -46.5 -11.195 1 85.12 550 VAL A O 1
ATOM 4181 N N . LYS A 1 551 ? 12.953 -44.969 -12.328 1 83 551 LYS A N 1
ATOM 4182 C CA . LYS A 1 551 ? 12.289 -45.344 -13.57 1 83 551 LYS A CA 1
ATOM 4183 C C . LYS A 1 551 ? 12.734 -46.719 -14.039 1 83 551 LYS A C 1
ATOM 4185 O O . LYS A 1 551 ? 11.922 -47.5 -14.516 1 83 551 LYS A O 1
ATOM 4190 N N . ALA A 1 552 ? 13.969 -47 -13.836 1 85.06 552 ALA A N 1
ATOM 4191 C CA . ALA A 1 552 ? 14.523 -48.281 -14.219 1 85.06 552 ALA A CA 1
ATOM 4192 C C . ALA A 1 552 ? 13.977 -49.406 -13.328 1 85.06 552 ALA A C 1
ATOM 4194 O O . ALA A 1 552 ? 13.852 -50.562 -13.773 1 85.06 552 ALA A O 1
ATOM 4195 N N . ALA A 1 553 ? 13.625 -49 -12.172 1 83.88 553 ALA A N 1
ATOM 4196 C CA . ALA A 1 553 ? 13.102 -50 -11.211 1 83.88 553 ALA A CA 1
ATOM 4197 C C . ALA A 1 553 ? 11.617 -50.25 -11.453 1 83.88 553 ALA A C 1
ATOM 4199 O O . ALA A 1 553 ? 11.008 -51.062 -10.758 1 83.88 553 ALA A O 1
ATOM 4200 N N . GLY A 1 554 ? 11.031 -49.594 -12.352 1 79 554 GLY A N 1
ATOM 4201 C CA . GLY A 1 554 ? 9.656 -49.875 -12.75 1 79 554 GLY A CA 1
ATOM 4202 C C . GLY A 1 554 ? 8.633 -49.125 -11.906 1 79 554 GLY A C 1
ATOM 4203 O O . GLY A 1 554 ? 7.469 -49.531 -11.844 1 79 554 GLY A O 1
ATOM 4204 N N . VAL A 1 555 ? 9.031 -48.156 -11.227 1 78.12 555 VAL A N 1
ATOM 4205 C CA . VAL A 1 555 ? 8.086 -47.344 -10.453 1 78.12 555 VAL A CA 1
ATOM 4206 C C . VAL A 1 555 ? 7.133 -46.625 -11.398 1 78.12 555 VAL A C 1
ATOM 4208 O O . VAL A 1 555 ? 7.559 -46.031 -12.391 1 78.12 555 VAL A O 1
ATOM 4211 N N . PRO A 1 556 ? 5.918 -46.781 -10.977 1 74 556 PRO A N 1
ATOM 4212 C CA . PRO A 1 556 ? 4.938 -46.094 -11.844 1 74 556 PRO A CA 1
ATOM 4213 C C . PRO A 1 556 ? 5.133 -44.594 -11.906 1 74 556 PRO A C 1
ATOM 4215 O O . PRO A 1 556 ? 5.707 -44 -10.992 1 74 556 PRO A O 1
ATOM 4218 N N . GLU A 1 557 ? 4.684 -44.062 -13.039 1 69.44 557 GLU A N 1
ATOM 4219 C CA . GLU A 1 557 ? 4.84 -42.625 -13.328 1 69.44 557 GLU A CA 1
ATOM 4220 C C . GLU A 1 557 ? 4.277 -41.781 -12.195 1 69.44 557 GLU A C 1
ATOM 4222 O O . GLU A 1 557 ? 4.828 -40.719 -11.875 1 69.44 557 GLU A O 1
ATOM 4227 N N . ASN A 1 558 ? 3.307 -42.25 -11.555 1 70.25 558 ASN A N 1
ATOM 4228 C CA . ASN A 1 558 ? 2.641 -41.469 -10.523 1 70.25 558 ASN A CA 1
ATOM 4229 C C . ASN A 1 558 ? 3.336 -41.625 -9.172 1 70.25 558 ASN A C 1
ATOM 4231 O O . ASN A 1 558 ? 2.969 -40.938 -8.203 1 70.25 558 ASN A O 1
ATOM 4235 N N . GLY A 1 559 ? 4.344 -42.188 -9.133 1 74.62 559 GLY A N 1
ATOM 4236 C CA . GLY A 1 559 ? 5.004 -42.438 -7.855 1 74.62 559 GLY A CA 1
ATOM 4237 C C . GLY A 1 559 ? 6.469 -42.062 -7.863 1 74.62 559 GLY A C 1
ATOM 4238 O O . GLY A 1 559 ? 7.164 -42.219 -6.855 1 74.62 559 GLY A O 1
ATOM 4239 N N . ILE A 1 560 ? 6.887 -41.5 -8.914 1 78 560 ILE A N 1
ATOM 4240 C CA . ILE A 1 560 ? 8.32 -41.281 -9.094 1 78 560 ILE A CA 1
ATOM 4241 C C . ILE A 1 560 ? 8.805 -40.25 -8.062 1 78 560 ILE A C 1
ATOM 4243 O O . ILE A 1 560 ? 9.789 -40.5 -7.363 1 78 560 ILE A O 1
ATOM 4247 N N . THR A 1 561 ? 7.984 -39.188 -7.945 1 85.25 561 THR A N 1
ATOM 4248 C CA . THR A 1 561 ? 8.43 -38.125 -7.059 1 85.25 561 THR A CA 1
ATOM 4249 C C . THR A 1 561 ? 8.383 -38.594 -5.602 1 85.25 561 THR A C 1
ATOM 4251 O O . THR A 1 561 ? 9.266 -38.25 -4.812 1 85.25 561 THR A O 1
ATOM 4254 N N . GLU A 1 562 ? 7.406 -39.344 -5.297 1 80.44 562 GLU A N 1
ATOM 4255 C CA . GLU A 1 562 ? 7.328 -39.875 -3.936 1 80.44 562 GLU A CA 1
ATOM 4256 C C . GLU A 1 562 ? 8.531 -40.75 -3.617 1 80.44 562 GLU A C 1
ATOM 4258 O O . GLU A 1 562 ? 9.07 -40.719 -2.51 1 80.44 562 GLU A O 1
ATOM 4263 N N . ALA A 1 563 ? 8.836 -41.5 -4.543 1 78.25 563 ALA A N 1
ATOM 4264 C CA . ALA A 1 563 ? 9.992 -42.406 -4.367 1 78.25 563 ALA A CA 1
ATOM 4265 C C . ALA A 1 563 ? 11.273 -41.594 -4.191 1 78.25 563 ALA A C 1
ATOM 4267 O O . ALA A 1 563 ? 12.141 -41.969 -3.393 1 78.25 563 ALA A O 1
ATOM 4268 N N . LEU A 1 564 ? 11.344 -40.594 -4.871 1 81.62 564 LEU A N 1
ATOM 4269 C CA . LEU A 1 564 ? 12.523 -39.719 -4.789 1 81.62 564 LEU A CA 1
ATOM 4270 C C . LEU A 1 564 ? 12.586 -39 -3.441 1 81.62 564 LEU A C 1
ATOM 4272 O O . LEU A 1 564 ? 13.656 -38.906 -2.834 1 81.62 564 LEU A O 1
ATOM 4276 N N . LEU A 1 565 ? 11.461 -38.531 -2.986 1 84.81 565 LEU A N 1
ATOM 4277 C CA . LEU A 1 565 ? 11.375 -37.844 -1.7 1 84.81 565 LEU A CA 1
ATOM 4278 C C . LEU A 1 565 ? 11.719 -38.812 -0.557 1 84.81 565 LEU A C 1
ATOM 4280 O O . LEU A 1 565 ? 12.391 -38.406 0.397 1 84.81 565 LEU A O 1
ATOM 4284 N N . ALA A 1 566 ? 11.273 -39.938 -0.648 1 75.25 566 ALA A N 1
ATOM 4285 C CA . ALA A 1 566 ? 11.562 -40.938 0.361 1 75.25 566 ALA A CA 1
ATOM 4286 C C . ALA A 1 566 ? 13.055 -41.281 0.396 1 75.25 566 ALA A C 1
ATOM 4288 O O . ALA A 1 566 ? 13.633 -41.469 1.47 1 75.25 566 ALA A O 1
ATOM 4289 N N . ARG A 1 567 ? 13.594 -41.344 -0.699 1 70 567 ARG A N 1
ATOM 4290 C CA . ARG A 1 567 ? 15 -41.688 -0.832 1 70 567 ARG A CA 1
ATOM 4291 C C . ARG A 1 567 ? 15.891 -40.594 -0.27 1 70 567 ARG A C 1
ATOM 4293 O O . ARG A 1 567 ? 16.891 -40.875 0.39 1 70 567 ARG A O 1
ATOM 4300 N N . GLU A 1 568 ? 15.492 -39.406 -0.563 1 67.19 568 GLU A N 1
ATOM 4301 C CA . GLU A 1 568 ? 16.344 -38.281 -0.166 1 67.19 568 GLU A CA 1
ATOM 4302 C C . GLU A 1 568 ? 16.047 -37.844 1.262 1 67.19 568 GLU A C 1
ATOM 4304 O O . GLU A 1 568 ? 16.672 -36.938 1.778 1 67.19 568 GLU A O 1
ATOM 4309 N N . GLY A 1 569 ? 15.219 -38.625 1.981 1 59.62 569 GLY A N 1
ATOM 4310 C CA . GLY A 1 569 ? 14.859 -38.281 3.352 1 59.62 569 GLY A CA 1
ATOM 4311 C C . GLY A 1 569 ? 14.133 -36.969 3.479 1 59.62 569 GLY A C 1
ATOM 4312 O O . GLY A 1 569 ? 14.219 -36.312 4.516 1 59.62 569 GLY A O 1
ATOM 4313 N N . LEU A 1 570 ? 13.664 -36.562 2.395 1 60.09 570 LEU A N 1
ATOM 4314 C CA . LEU A 1 570 ? 13.094 -35.219 2.352 1 60.09 570 LEU A CA 1
ATOM 4315 C C . LEU A 1 570 ? 11.625 -35.219 2.768 1 60.09 570 LEU A C 1
ATOM 4317 O O . LEU A 1 570 ? 11 -34.188 2.904 1 60.09 570 LEU A O 1
ATOM 4321 N N . ASN A 1 571 ? 11.102 -36.469 3.078 1 46.53 571 ASN A N 1
ATOM 4322 C CA . ASN A 1 571 ? 9.719 -36.562 3.535 1 46.53 571 ASN A CA 1
ATOM 4323 C C . ASN A 1 571 ? 9.578 -36.062 4.977 1 46.53 571 ASN A C 1
ATOM 4325 O O . ASN A 1 571 ? 8.461 -35.844 5.445 1 46.53 571 ASN A O 1
ATOM 4329 N N . ASN A 1 572 ? 10.688 -36.125 5.797 1 45.97 572 ASN A N 1
ATOM 4330 C CA . ASN A 1 572 ? 10.617 -35.75 7.207 1 45.97 572 ASN A CA 1
ATOM 4331 C C . ASN A 1 572 ? 10.883 -34.25 7.406 1 45.97 572 ASN A C 1
ATOM 4333 O O . ASN A 1 572 ? 11.859 -33.719 6.867 1 45.97 572 ASN A O 1
ATOM 4337 N N . SER A 1 573 ? 9.898 -33.438 7.371 1 46.56 573 SER A N 1
ATOM 4338 C CA . SER A 1 573 ? 9.766 -32 7.461 1 46.56 573 SER A CA 1
ATOM 4339 C C . SER A 1 573 ? 10.805 -31.406 8.406 1 46.56 573 SER A C 1
ATOM 4341 O O . SER A 1 573 ? 10.828 -31.734 9.602 1 46.56 573 SER A O 1
ATOM 4343 N N . ARG A 1 574 ? 12.055 -31.312 8.117 1 39.06 574 ARG A N 1
ATOM 4344 C CA . ARG A 1 574 ? 12.914 -30.531 9.008 1 39.06 574 ARG A CA 1
ATOM 4345 C C . ARG A 1 574 ? 12.289 -29.188 9.312 1 39.06 574 ARG A C 1
ATOM 4347 O O . ARG A 1 574 ? 12.086 -28.359 8.414 1 39.06 574 ARG A O 1
ATOM 4354 N N . VAL A 1 575 ? 11.438 -29.109 10.195 1 37.72 575 VAL A N 1
ATOM 4355 C CA . VAL A 1 575 ? 11.156 -27.812 10.828 1 37.72 575 VAL A CA 1
ATOM 4356 C C . VAL A 1 575 ? 12.461 -27.062 11.047 1 37.72 575 VAL A C 1
ATOM 4358 O O . VAL A 1 575 ? 13.453 -27.625 11.5 1 37.72 575 VAL A O 1
ATOM 4361 N N . MET A 1 576 ? 12.727 -26.062 10.312 1 36.84 576 MET A N 1
ATOM 4362 C CA . MET A 1 576 ? 13.867 -25.156 10.406 1 36.84 576 MET A CA 1
ATOM 4363 C C . MET A 1 576 ? 14.344 -25.016 11.852 1 36.84 576 MET A C 1
ATOM 4365 O O . MET A 1 576 ? 13.57 -24.609 12.727 1 36.84 576 MET A O 1
ATOM 4369 N N . ASP A 1 577 ? 15.125 -25.906 12.359 1 32.16 577 ASP A N 1
ATOM 4370 C CA . ASP A 1 577 ? 15.852 -25.672 13.602 1 32.16 577 ASP A CA 1
ATOM 4371 C C . ASP A 1 577 ? 16.562 -24.312 13.578 1 32.16 577 ASP A C 1
ATOM 4373 O O . ASP A 1 577 ? 17.469 -24.094 12.781 1 32.16 577 ASP A O 1
ATOM 4377 N N . VAL A 1 578 ? 15.875 -23.203 13.711 1 31.8 578 VAL A N 1
ATOM 4378 C CA . VAL A 1 578 ? 16.391 -21.844 13.922 1 31.8 578 VAL A CA 1
ATOM 4379 C C . VAL A 1 578 ? 17.359 -21.844 15.094 1 31.8 578 VAL A C 1
ATOM 4381 O O . VAL A 1 578 ? 17.016 -21.438 16.203 1 31.8 578 VAL A O 1
ATOM 4384 N N . SER A 1 579 ? 17.953 -22.984 15.578 1 24.8 579 SER A N 1
ATOM 4385 C CA . SER A 1 579 ? 18.906 -22.828 16.672 1 24.8 579 SER A CA 1
ATOM 4386 C C . SER A 1 579 ? 20.172 -22.125 16.188 1 24.8 579 SER A C 1
ATOM 4388 O O . SER A 1 579 ? 21.125 -21.938 16.969 1 24.8 579 SER A O 1
ATOM 4390 N N . ALA A 1 580 ? 20.484 -21.969 14.898 1 23.41 580 ALA A N 1
ATOM 4391 C CA . ALA A 1 580 ? 21.828 -21.391 14.891 1 23.41 580 ALA A CA 1
ATOM 4392 C C . ALA A 1 580 ? 21.797 -19.906 15.289 1 23.41 580 ALA A C 1
ATOM 4394 O O . ALA A 1 580 ? 20.875 -19.188 14.898 1 23.41 580 ALA A O 1
ATOM 4395 N N . MET B 1 1 ? -34.906 -23.281 53.812 1 15.85 1 MET B N 1
ATOM 4396 C CA . MET B 1 1 ? -35.125 -22.438 54.969 1 15.85 1 MET B CA 1
ATOM 4397 C C . MET B 1 1 ? -34.219 -21.219 54.938 1 15.85 1 MET B C 1
ATOM 4399 O O . MET B 1 1 ? -34.594 -20.141 55.438 1 15.85 1 MET B O 1
ATOM 4403 N N . ALA B 1 2 ? -32.906 -21.375 55.031 1 15.62 2 ALA B N 1
ATOM 4404 C CA . ALA B 1 2 ? -32.25 -20.797 56.188 1 15.62 2 ALA B CA 1
ATOM 4405 C C . ALA B 1 2 ? -32.312 -19.281 56.156 1 15.62 2 ALA B C 1
ATOM 4407 O O . ALA B 1 2 ? -32.594 -18.688 55.125 1 15.62 2 ALA B O 1
ATOM 4408 N N . VAL B 1 3 ? -31.109 -18.734 56.531 1 16.44 3 VAL B N 1
ATOM 4409 C CA . VAL B 1 3 ? -30.75 -17.547 57.281 1 16.44 3 VAL B CA 1
ATOM 4410 C C . VAL B 1 3 ? -31.062 -16.297 56.469 1 16.44 3 VAL B C 1
ATOM 4412 O O . VAL B 1 3 ? -30.906 -16.297 55.25 1 16.44 3 VAL B O 1
ATOM 4415 N N . GLN B 1 4 ? -31.438 -15.109 57.062 1 17.16 4 GLN B N 1
ATOM 4416 C CA . GLN B 1 4 ? -32.219 -13.953 57.469 1 17.16 4 GLN B CA 1
ATOM 4417 C C . GLN B 1 4 ? -31.547 -12.648 57.062 1 17.16 4 GLN B C 1
ATOM 4419 O O . GLN B 1 4 ? -32.219 -11.617 56.938 1 17.16 4 GLN B O 1
ATOM 4424 N N . SER B 1 5 ? -30.172 -12.539 57.125 1 16.75 5 SER B N 1
ATOM 4425 C CA . SER B 1 5 ? -29.656 -11.406 57.906 1 16.75 5 SER B CA 1
ATOM 4426 C C . SER B 1 5 ? -29.922 -10.086 57.188 1 16.75 5 SER B C 1
ATOM 4428 O O . SER B 1 5 ? -30.094 -10.062 55.969 1 16.75 5 SER B O 1
ATOM 4430 N N . SER B 1 6 ? -29.969 -8.828 57.938 1 16.41 6 SER B N 1
ATOM 4431 C CA . SER B 1 6 ? -30.5 -7.5 58.219 1 16.41 6 SER B CA 1
ATOM 4432 C C . SER B 1 6 ? -29.703 -6.418 57.469 1 16.41 6 SER B C 1
ATOM 4434 O O . SER B 1 6 ? -30.047 -5.234 57.562 1 16.41 6 SER B O 1
ATOM 4436 N N . LYS B 1 7 ? -28.641 -6.602 56.781 1 16.39 7 LYS B N 1
ATOM 4437 C CA . LYS B 1 7 ? -27.562 -5.633 57.031 1 16.39 7 LYS B CA 1
ATOM 4438 C C . LYS B 1 7 ? -28.062 -4.211 56.781 1 16.39 7 LYS B C 1
ATOM 4440 O O . LYS B 1 7 ? -28.844 -3.971 55.875 1 16.39 7 LYS B O 1
ATOM 4445 N N . TYR B 1 8 ? -27.5 -3.111 57.469 1 16 8 TYR B N 1
ATOM 4446 C CA . TYR B 1 8 ? -27.656 -1.81 58.125 1 16 8 TYR B CA 1
ATOM 4447 C C . TYR B 1 8 ? -27.781 -0.702 57.094 1 16 8 TYR B C 1
ATOM 4449 O O . TYR B 1 8 ? -27.562 -0.936 55.875 1 16 8 TYR B O 1
ATOM 4457 N N . GLY B 1 9 ? -26.922 0.358 57.25 1 16.2 9 GLY B N 1
ATOM 4458 C CA . GLY B 1 9 ? -27.125 1.709 57.75 1 16.2 9 GLY B CA 1
ATOM 4459 C C . GLY B 1 9 ? -27.312 2.732 56.625 1 16.2 9 GLY B C 1
ATOM 4460 O O . GLY B 1 9 ? -28.25 2.633 55.844 1 16.2 9 GLY B O 1
ATOM 4461 N N . ALA B 1 10 ? -26.359 3.898 56.594 1 15.77 10 ALA B N 1
ATOM 4462 C CA . ALA B 1 10 ? -26.531 5.32 56.906 1 15.77 10 ALA B CA 1
ATOM 4463 C C . ALA B 1 10 ? -26.672 6.133 55.625 1 15.77 10 ALA B C 1
ATOM 4465 O O . ALA B 1 10 ? -27.5 7.047 55.562 1 15.77 10 ALA B O 1
ATOM 4466 N N . ALA B 1 11 ? -25.656 6.18 54.688 1 16.09 11 ALA B N 1
ATOM 4467 C CA . ALA B 1 11 ? -25.047 7.484 54.469 1 16.09 11 ALA B CA 1
ATOM 4468 C C . ALA B 1 11 ? -26.016 8.422 53.75 1 16.09 11 ALA B C 1
ATOM 4470 O O . ALA B 1 11 ? -26.781 7.988 52.906 1 16.09 11 ALA B O 1
ATOM 4471 N N . ALA B 1 12 ? -25.906 9.852 53.938 1 16.2 12 ALA B N 1
ATOM 4472 C CA . ALA B 1 12 ? -26.547 11.164 54.031 1 16.2 12 ALA B CA 1
ATOM 4473 C C . ALA B 1 12 ? -26.656 11.82 52.656 1 16.2 12 ALA B C 1
ATOM 4475 O O . ALA B 1 12 ? -27.688 12.406 52.312 1 16.2 12 ALA B O 1
ATOM 4476 N N . GLY B 1 13 ? -25.469 12.102 51.875 1 16.69 13 GLY B N 1
ATOM 4477 C CA . GLY B 1 13 ? -25.156 13.5 51.594 1 16.69 13 GLY B CA 1
ATOM 4478 C C . GLY B 1 13 ? -26.094 14.125 50.594 1 16.69 13 GLY B C 1
ATOM 4479 O O . GLY B 1 13 ? -26.812 13.422 49.875 1 16.69 13 GLY B O 1
ATOM 4480 N N . ILE B 1 14 ? -25.984 15.586 50.438 1 16.88 14 ILE B N 1
ATOM 4481 C CA . ILE B 1 14 ? -26.656 16.844 50.125 1 16.88 14 ILE B CA 1
ATOM 4482 C C . ILE B 1 14 ? -26.797 16.984 48.594 1 16.88 14 ILE B C 1
ATOM 4484 O O . ILE B 1 14 ? -25.891 16.625 47.844 1 16.88 14 ILE B O 1
ATOM 4488 N N . ARG B 1 15 ? -27.906 17.312 48.156 1 18 15 ARG B N 1
ATOM 4489 C CA . ARG B 1 15 ? -28.672 17.578 46.938 1 18 15 ARG B CA 1
ATOM 4490 C C . ARG B 1 15 ? -28.172 18.812 46.219 1 18 15 ARG B C 1
ATOM 4492 O O . ARG B 1 15 ? -28.844 19.359 45.344 1 18 15 ARG B O 1
ATOM 4499 N N . ALA B 1 16 ? -26.875 19.297 46.469 1 18.03 16 ALA B N 1
ATOM 4500 C CA . ALA B 1 16 ? -26.812 20.703 46.062 1 18.03 16 ALA B CA 1
ATOM 4501 C C . ALA B 1 16 ? -27.125 20.844 44.594 1 18.03 16 ALA B C 1
ATOM 4503 O O . ALA B 1 16 ? -26.609 20.109 43.75 1 18.03 16 ALA B O 1
ATOM 4504 N N . PHE B 1 17 ? -28.203 21.594 44.219 1 19.09 17 PHE B N 1
ATOM 4505 C CA . PHE B 1 17 ? -28.938 21.969 43 1 19.09 17 PHE B CA 1
ATOM 4506 C C . PHE B 1 17 ? -28.078 22.875 42.125 1 19.09 17 PHE B C 1
ATOM 4508 O O . PHE B 1 17 ? -28.25 24.094 42.125 1 19.09 17 PHE B O 1
ATOM 4515 N N . SER B 1 18 ? -26.703 22.578 42.031 1 17.7 18 SER B N 1
ATOM 4516 C CA . SER B 1 18 ? -25.969 23.688 41.438 1 17.7 18 SER B CA 1
ATOM 4517 C C . SER B 1 18 ? -26.578 24.078 40.094 1 17.7 18 SER B C 1
ATOM 4519 O O . SER B 1 18 ? -27.172 23.234 39.406 1 17.7 18 SER B O 1
ATOM 4521 N N . ALA B 1 19 ? -26.547 25.453 39.781 1 18.94 19 ALA B N 1
ATOM 4522 C CA . ALA B 1 19 ? -26.984 26.531 38.906 1 18.94 19 ALA B CA 1
ATOM 4523 C C . ALA B 1 19 ? -26.5 26.312 37.469 1 18.94 19 ALA B C 1
ATOM 4525 O O . ALA B 1 19 ? -25.391 25.828 37.281 1 18.94 19 ALA B O 1
ATOM 4526 N N . HIS B 1 20 ? -27.375 26.344 36.5 1 19.23 20 HIS B N 1
ATOM 4527 C CA . H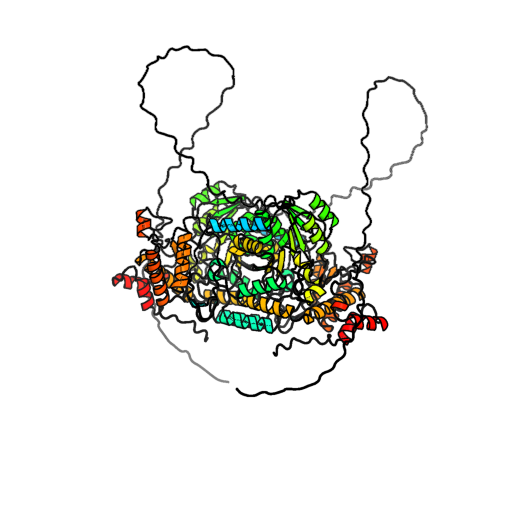IS B 1 20 ? -27.547 26.062 35.094 1 19.23 20 HIS B CA 1
ATOM 4528 C C . HIS B 1 20 ? -26.766 27.047 34.219 1 19.23 20 HIS B C 1
ATOM 4530 O O . HIS B 1 20 ? -26.906 27.062 33 1 19.23 20 HIS B O 1
ATOM 4536 N N . SER B 1 21 ? -25.672 27.641 34.719 1 17.02 21 SER B N 1
ATOM 4537 C CA . SER B 1 21 ? -25.406 28.812 33.906 1 17.02 21 SER B CA 1
ATOM 4538 C C . SER B 1 21 ? -25.047 28.422 32.469 1 17.02 21 SER B C 1
ATOM 4540 O O . SER B 1 21 ? -24.312 27.469 32.25 1 17.02 21 SER B O 1
ATOM 4542 N N . LYS B 1 22 ? -25.812 28.938 31.516 1 22.02 22 LYS B N 1
ATOM 4543 C CA . LYS B 1 22 ? -25.938 28.875 30.062 1 22.02 22 LYS B CA 1
ATOM 4544 C C . LYS B 1 22 ? -24.641 29.297 29.391 1 22.02 22 LYS B C 1
ATOM 4546 O O . LYS B 1 22 ? -24.297 30.484 29.391 1 22.02 22 LYS B O 1
ATOM 4551 N N . THR B 1 23 ? -23.469 28.672 29.656 1 19.23 23 THR B N 1
ATOM 4552 C CA . THR B 1 23 ? -22.25 29.219 29.078 1 19.23 23 THR B CA 1
ATOM 4553 C C . THR B 1 23 ? -22.375 29.359 27.562 1 19.23 23 THR B C 1
ATOM 4555 O O . THR B 1 23 ? -22.906 28.469 26.906 1 19.23 23 THR B O 1
ATOM 4558 N N . GLY B 1 24 ? -22.25 30.547 27.031 1 18.67 24 GLY B N 1
ATOM 4559 C CA . GLY B 1 24 ? -22.328 31.219 25.75 1 18.67 24 GLY B CA 1
ATOM 4560 C C . GLY B 1 24 ? -21.406 30.625 24.703 1 18.67 24 GLY B C 1
ATOM 4561 O O . GLY B 1 24 ? -20.281 30.219 25.016 1 18.67 24 GLY B O 1
ATOM 4562 N N . LYS B 1 25 ? -22.016 29.812 23.734 1 24.75 25 LYS B N 1
ATOM 4563 C CA . LYS B 1 25 ? -21.422 29.219 22.531 1 24.75 25 LYS B CA 1
ATOM 4564 C C . LYS B 1 25 ? -20.5 30.219 21.844 1 24.75 25 LYS B C 1
ATOM 4566 O O . LYS B 1 25 ? -20.844 31.375 21.656 1 24.75 25 LYS B O 1
ATOM 4571 N N . ALA B 1 26 ? -19.172 30 21.938 1 24.3 26 ALA B N 1
ATOM 4572 C CA . ALA B 1 26 ? -18.125 30.781 21.297 1 24.3 26 ALA B CA 1
ATOM 4573 C C . ALA B 1 26 ? -18.406 30.938 19.797 1 24.3 26 ALA B C 1
ATOM 4575 O O . ALA B 1 26 ? -18.469 29.953 19.062 1 24.3 26 ALA B O 1
ATOM 4576 N N . ARG B 1 27 ? -19.141 31.969 19.438 1 24.98 27 ARG B N 1
ATOM 4577 C CA . ARG B 1 27 ? -19.469 32.281 18.062 1 24.98 27 ARG B CA 1
ATOM 4578 C C . ARG B 1 27 ? -18.203 32.531 17.234 1 24.98 27 ARG B C 1
ATOM 4580 O O . ARG B 1 27 ? -17.328 33.281 17.641 1 24.98 27 ARG B O 1
ATOM 4587 N N . LEU B 1 28 ? -17.828 31.578 16.578 1 23.72 28 LEU B N 1
ATOM 4588 C CA . LEU B 1 28 ? -16.719 31.688 15.641 1 23.72 28 LEU B CA 1
ATOM 4589 C C . LEU B 1 28 ? -16.953 32.812 14.648 1 23.72 28 LEU B C 1
ATOM 4591 O O . LEU B 1 28 ? -17.984 32.875 13.984 1 23.72 28 LEU B O 1
ATOM 4595 N N . HIS B 1 29 ? -16.578 34.094 14.992 1 20.64 29 HIS B N 1
ATOM 4596 C CA . HIS B 1 29 ? -16.734 35.312 14.211 1 20.64 29 HIS B CA 1
ATOM 4597 C C . HIS B 1 29 ? -16.234 35.125 12.781 1 20.64 29 HIS B C 1
ATOM 4599 O O . HIS B 1 29 ? -15.07 34.75 12.578 1 20.64 29 HIS B O 1
ATOM 4605 N N . THR B 1 30 ? -17.047 34.688 11.945 1 22.45 30 THR B N 1
ATOM 4606 C CA . THR B 1 30 ? -16.797 34.531 10.516 1 22.45 30 THR B CA 1
ATOM 4607 C C . THR B 1 30 ? -16.547 35.906 9.875 1 22.45 30 THR B C 1
ATOM 4609 O O . THR B 1 30 ? -17.344 36.812 10.039 1 22.45 30 THR B O 1
ATOM 4612 N N . SER B 1 31 ? -15.312 36.406 9.828 1 20.72 31 SER B N 1
ATOM 4613 C CA . SER B 1 31 ? -14.969 37.688 9.219 1 20.72 31 SER B CA 1
ATOM 4614 C C . SER B 1 31 ? -15.586 37.812 7.832 1 20.72 31 SER B C 1
ATOM 4616 O O . SER B 1 31 ? -15.547 36.875 7.035 1 20.72 31 SER B O 1
ATOM 4618 N N . ARG B 1 32 ? -16.594 38.625 7.68 1 22.42 32 ARG B N 1
ATOM 4619 C CA . ARG B 1 32 ? -17.422 39 6.543 1 22.42 32 ARG B CA 1
ATOM 4620 C C . ARG B 1 32 ? -16.594 39.594 5.418 1 22.42 32 ARG B C 1
ATOM 4622 O O . ARG B 1 32 ? -16.031 40.688 5.57 1 22.42 32 ARG B O 1
ATOM 4629 N N . ASN B 1 33 ? -15.844 38.875 4.629 1 19.61 33 ASN B N 1
ATOM 4630 C CA . ASN B 1 33 ? -15.148 39.531 3.527 1 19.61 33 ASN B CA 1
ATOM 4631 C C . ASN B 1 33 ? -16.109 40.281 2.621 1 19.61 33 ASN B C 1
ATOM 4633 O O . ASN B 1 33 ? -17.219 39.812 2.357 1 19.61 33 ASN B O 1
ATOM 4637 N N . GLN B 1 34 ? -15.914 41.594 2.496 1 19.06 34 GLN B N 1
ATOM 4638 C CA . GLN B 1 34 ? -16.625 42.656 1.772 1 19.06 34 GLN B CA 1
ATOM 4639 C C . GLN B 1 34 ? -16.859 42.25 0.318 1 19.06 34 GLN B C 1
ATOM 4641 O O . GLN B 1 34 ? -16.016 41.594 -0.299 1 19.06 34 GLN B O 1
ATOM 4646 N N . GLU B 1 35 ? -18.031 42.312 -0.117 1 18.94 35 GLU B N 1
ATOM 4647 C CA . GLU B 1 35 ? -18.797 41.969 -1.302 1 18.94 35 GLU B CA 1
ATOM 4648 C C . GLU B 1 35 ? -1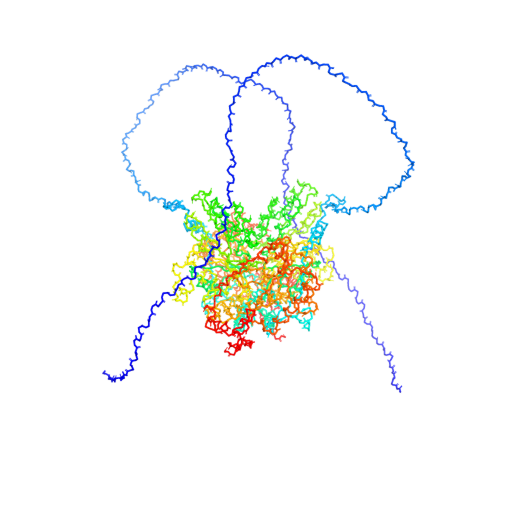8.281 42.688 -2.543 1 18.94 35 GLU B C 1
ATOM 4650 O O . GLU B 1 35 ? -18.344 43.906 -2.621 1 18.94 35 GLU B O 1
ATOM 4655 N N . ALA B 1 36 ? -17.047 42.406 -3.051 1 17.94 36 ALA B N 1
ATOM 4656 C CA . ALA B 1 36 ? -16.766 43.219 -4.23 1 17.94 36 ALA B CA 1
ATOM 4657 C C . ALA B 1 36 ? -17.891 43.094 -5.25 1 17.94 36 ALA B C 1
ATOM 4659 O O . ALA B 1 36 ? -18.406 42.031 -5.523 1 17.94 36 ALA B O 1
ATOM 4660 N N . ARG B 1 37 ? -18.297 44.281 -5.668 1 17.72 37 ARG B N 1
ATOM 4661 C CA . ARG B 1 37 ? -19.406 44.719 -6.523 1 17.72 37 ARG B CA 1
ATOM 4662 C C . ARG B 1 37 ? -19.266 44.094 -7.918 1 17.72 37 ARG B C 1
ATOM 4664 O O . ARG B 1 37 ? -18.156 44.062 -8.469 1 17.72 37 ARG B O 1
ATOM 4671 N N . ALA B 1 38 ? -20.078 43.25 -8.305 1 18.36 38 ALA B N 1
ATOM 4672 C CA . ALA B 1 38 ? -20.297 42.688 -9.633 1 18.36 38 ALA B CA 1
ATOM 4673 C C . ALA B 1 38 ? -20.391 43.781 -10.695 1 18.36 38 ALA B C 1
ATOM 4675 O O . ALA B 1 38 ? -21.297 44.594 -10.664 1 18.36 38 ALA B O 1
ATOM 4676 N N . VAL B 1 39 ? -19.234 44.406 -11.125 1 18.38 39 VAL B N 1
ATOM 4677 C CA . VAL B 1 39 ? -19.5 45.469 -12.102 1 18.38 39 VAL B CA 1
ATOM 4678 C C . VAL B 1 39 ? -20.422 44.938 -13.195 1 18.38 39 VAL B C 1
ATOM 4680 O O . VAL B 1 39 ? -20.141 43.906 -13.805 1 18.38 39 VAL B O 1
ATOM 4683 N N . GLU B 1 40 ? -21.578 45.438 -13.273 1 17.58 40 GLU B N 1
ATOM 4684 C CA . GLU B 1 40 ? -22.734 45.25 -14.141 1 17.58 40 GLU B CA 1
ATOM 4685 C C . GLU B 1 40 ? -22.438 45.719 -15.562 1 17.58 40 GLU B C 1
ATOM 4687 O O . GLU B 1 40 ? -22.281 46.938 -15.789 1 17.58 40 GLU B O 1
ATOM 4692 N N . SER B 1 41 ? -21.25 45.094 -16.156 1 17.62 41 SER B N 1
ATOM 4693 C CA . SER B 1 41 ? -21.125 45.75 -17.453 1 17.62 41 SER B CA 1
ATOM 4694 C C . SER B 1 41 ? -22.484 45.844 -18.156 1 17.62 41 SER B C 1
ATOM 4696 O O . SER B 1 41 ? -23.297 44.938 -18.078 1 17.62 41 SER B O 1
ATOM 4698 N N . PRO B 1 42 ? -22.531 47.062 -18.797 1 16.91 42 PRO B N 1
ATOM 4699 C CA . PRO B 1 42 ? -23.672 47.781 -19.375 1 16.91 42 PRO B CA 1
ATOM 4700 C C . PRO B 1 42 ? -24.375 47 -20.453 1 16.91 42 PRO B C 1
ATOM 4702 O O . PRO B 1 42 ? -23.828 46.031 -20.969 1 16.91 42 PRO B O 1
ATOM 4705 N N . LEU B 1 43 ? -25.25 47.812 -21.078 1 16.48 43 LEU B N 1
ATOM 4706 C CA . LEU B 1 43 ? -26.547 47.875 -21.734 1 16.48 43 LEU B CA 1
ATOM 4707 C C . LEU B 1 43 ? -26.453 47.469 -23.203 1 16.48 43 LEU B C 1
ATOM 4709 O O . LEU B 1 43 ? -25.375 47.562 -23.797 1 16.48 43 LEU B O 1
ATOM 4713 N N . LEU B 1 44 ? -27.594 47.219 -23.844 1 16.92 44 LEU B N 1
ATOM 4714 C CA . LEU B 1 44 ? -28.109 46.594 -25.047 1 16.92 44 LEU B CA 1
ATOM 4715 C C . LEU B 1 44 ? -27.875 47.5 -26.266 1 16.92 44 LEU B C 1
ATOM 4717 O O . LEU B 1 44 ? -28.219 47.094 -27.391 1 16.92 44 LEU B O 1
ATOM 4721 N N . GLU B 1 45 ? -26.953 48.531 -26.266 1 15.3 45 GLU B N 1
ATOM 4722 C CA . GLU B 1 45 ? -27.672 49.5 -27.094 1 15.3 45 GLU B CA 1
ATOM 4723 C C . GLU B 1 45 ? -28.031 48.906 -28.453 1 15.3 45 GLU B C 1
ATOM 4725 O O . GLU B 1 45 ? -27.406 47.938 -28.891 1 15.3 45 GLU B O 1
ATOM 4730 N N . GLY B 1 46 ? -28.656 49.875 -29.328 1 14.93 46 GLY B N 1
ATOM 4731 C CA . GLY B 1 46 ? -29.703 50.156 -30.297 1 14.93 46 GLY B CA 1
ATOM 4732 C C . GLY B 1 46 ? -29.297 49.844 -31.734 1 14.93 46 GLY B C 1
ATOM 4733 O O . GLY B 1 46 ? -28.109 49.688 -32 1 14.93 46 GLY B O 1
ATOM 4734 N N . ARG B 1 47 ? -30.203 50.219 -32.656 1 16.05 47 ARG B N 1
ATOM 4735 C CA . ARG B 1 47 ? -30.781 49.781 -33.938 1 16.05 47 ARG B CA 1
ATOM 4736 C C . ARG B 1 47 ? -29.938 50.25 -35.125 1 16.05 47 ARG B C 1
ATOM 4738 O O . ARG B 1 47 ? -29.578 49.438 -35.969 1 16.05 47 ARG B O 1
ATOM 4745 N N . LYS B 1 48 ? -30.109 51.656 -35.469 1 15.16 48 LYS B N 1
ATOM 4746 C CA . LYS B 1 48 ? -30.766 51.969 -36.75 1 15.16 48 LYS B CA 1
ATOM 4747 C C . LYS B 1 48 ? -29.75 52.062 -37.875 1 15.16 48 LYS B C 1
ATOM 4749 O O . LYS B 1 48 ? -28.547 52.156 -37.656 1 15.16 48 LYS B O 1
ATOM 4754 N N . ALA B 1 49 ? -29.875 53.281 -38.844 1 15.15 49 ALA B N 1
ATOM 4755 C CA . ALA B 1 49 ? -30.297 53.531 -40.219 1 15.15 49 ALA B CA 1
ATOM 4756 C C . ALA B 1 49 ? -29.109 53.906 -41.094 1 15.15 49 ALA B C 1
ATOM 4758 O O . ALA B 1 49 ? -28.031 54.219 -40.594 1 15.15 49 ALA B O 1
ATOM 4759 N N . GLY B 1 50 ? -29.328 54.969 -42.062 1 15.76 50 GLY B N 1
ATOM 4760 C CA . GLY B 1 50 ? -29.391 55.188 -43.5 1 15.76 50 GLY B CA 1
ATOM 4761 C C . GLY B 1 50 ? -28.219 56 -44.031 1 15.76 50 GLY B C 1
ATOM 4762 O O . GLY B 1 50 ? -27.625 55.625 -45.031 1 15.76 50 GLY B O 1
ATOM 4763 N N . ALA B 1 51 ? -27.938 57.375 -43.688 1 15.02 51 ALA B N 1
ATOM 4764 C CA . ALA B 1 51 ? -28.094 58.375 -44.75 1 15.02 51 ALA B CA 1
ATOM 4765 C C . ALA B 1 51 ? -26.766 58.656 -45.438 1 15.02 51 ALA B C 1
ATOM 4767 O O . ALA B 1 51 ? -25.703 58.5 -44.844 1 15.02 51 ALA B O 1
ATOM 4768 N N . PHE B 1 52 ? -26.797 59.281 -46.719 1 15.57 52 PHE B N 1
ATOM 4769 C CA . PHE B 1 52 ? -26.141 59.406 -48.031 1 15.57 52 PHE B CA 1
ATOM 4770 C C . PHE B 1 52 ? -25.062 60.469 -48 1 15.57 52 PHE B C 1
ATOM 4772 O O . PHE B 1 52 ? -23.984 60.281 -48.562 1 15.57 52 PHE B O 1
ATOM 4779 N N . LEU B 1 53 ? -25.094 61.688 -47.281 1 14.4 53 LEU B N 1
ATOM 4780 C CA . LEU B 1 53 ? -25.016 62.781 -48.25 1 14.4 53 LEU B CA 1
ATOM 4781 C C . LEU B 1 53 ? -23.562 63.125 -48.562 1 14.4 53 LEU B C 1
ATOM 4783 O O . LEU B 1 53 ? -22.656 62.812 -47.781 1 14.4 53 LEU B O 1
ATOM 4787 N N . PRO B 1 54 ? -23.203 64.562 -48.938 1 15.56 54 PRO B N 1
ATOM 4788 C CA . PRO B 1 54 ? -22.719 65.25 -50.156 1 15.56 54 PRO B CA 1
ATOM 4789 C C . PRO B 1 54 ? -21.25 65.625 -50.031 1 15.56 54 PRO B C 1
ATOM 4791 O O . PRO B 1 54 ? -20.672 65.625 -48.938 1 15.56 54 PRO B O 1
ATOM 4794 N N . LEU B 1 55 ? -20.812 66.75 -50.75 1 14.76 55 LEU B N 1
ATOM 4795 C CA . LEU B 1 55 ? -19.891 67.125 -51.812 1 14.76 55 LEU B CA 1
ATOM 4796 C C . LEU B 1 55 ? -18.766 68 -51.25 1 14.76 55 LEU B C 1
ATOM 4798 O O . LEU B 1 55 ? -17.625 67.938 -51.688 1 14.76 55 LEU B O 1
ATOM 4802 N N . ALA B 1 56 ? -18.766 68.875 -50.125 1 14.55 56 ALA B N 1
ATOM 4803 C CA . ALA B 1 56 ? -18.391 70.188 -50.594 1 14.55 56 ALA B CA 1
ATOM 4804 C C . ALA B 1 56 ? -16.875 70.375 -50.625 1 14.55 56 ALA B C 1
ATOM 4806 O O . ALA B 1 56 ? -16.156 69.625 -49.938 1 14.55 56 ALA B O 1
ATOM 4807 N N . GLY B 1 57 ? -16.344 71.75 -50.625 1 14.94 57 GLY B N 1
ATOM 4808 C CA . GLY B 1 57 ? -15.586 72.625 -51.469 1 14.94 57 GLY B CA 1
ATOM 4809 C C . GLY B 1 57 ? -14.195 72.938 -50.938 1 14.94 57 GLY B C 1
ATOM 4810 O O . GLY B 1 57 ? -13.211 72.812 -51.688 1 14.94 57 GLY B O 1
ATOM 4811 N N . ASN B 1 58 ? -13.906 73.812 -49.938 1 14.02 58 ASN B N 1
ATOM 4812 C CA . ASN B 1 58 ? -13.219 75.062 -50.281 1 14.02 58 ASN B CA 1
ATOM 4813 C C . ASN B 1 58 ? -11.719 75 -50 1 14.02 58 ASN B C 1
ATOM 4815 O O . ASN B 1 58 ? -11.266 74.062 -49.312 1 14.02 58 ASN B O 1
ATOM 4819 N N . ARG B 1 59 ? -11.094 75.938 -49.031 1 14.29 59 ARG B N 1
ATOM 4820 C CA . ARG B 1 59 ? -10.25 77.125 -49.312 1 14.29 59 ARG B CA 1
ATOM 4821 C C . ARG B 1 59 ? -8.805 76.812 -48.938 1 14.29 59 ARG B C 1
ATOM 4823 O O . ARG B 1 59 ? -8.539 76.125 -47.969 1 14.29 59 ARG B O 1
ATOM 4830 N N . ARG B 1 60 ? -7.766 77.625 -49.5 1 14.59 60 ARG B N 1
ATOM 4831 C CA . ARG B 1 60 ? -6.414 77.75 -50.031 1 14.59 60 ARG B CA 1
ATOM 4832 C C . ARG B 1 60 ? -5.434 78.25 -49 1 14.59 60 ARG B C 1
ATOM 4834 O O . ARG B 1 60 ? -4.301 78.625 -49.312 1 14.59 60 ARG B O 1
ATOM 4841 N N . LEU B 1 61 ? -5.328 77.75 -47.781 1 13.77 61 LEU B N 1
ATOM 4842 C CA . LEU B 1 61 ? -4.609 78.75 -47 1 13.77 61 LEU B CA 1
ATOM 4843 C C . LEU B 1 61 ? -3.117 78.688 -47.281 1 13.77 61 LEU B C 1
ATOM 4845 O O . LEU B 1 61 ? -2.496 77.625 -47.281 1 13.77 61 LEU B O 1
ATOM 4849 N N . HIS B 1 62 ? -2.395 79.875 -47.406 1 14.64 62 HIS B N 1
ATOM 4850 C CA . HIS B 1 62 ? -1.207 80.438 -48.062 1 14.64 62 HIS B CA 1
ATOM 4851 C C . HIS B 1 62 ? -0.022 80.438 -47.094 1 14.64 62 HIS B C 1
ATOM 4853 O O . HIS B 1 62 ? 1.128 80.562 -47.531 1 14.64 62 HIS B O 1
ATOM 4859 N N . THR B 1 63 ? -0.021 80.188 -45.812 1 14.71 63 THR B N 1
ATOM 4860 C CA . THR B 1 63 ? 0.838 81.25 -45.281 1 14.71 63 THR B CA 1
ATOM 4861 C C . THR B 1 63 ? 2.309 80.875 -45.469 1 14.71 63 THR B C 1
ATOM 4863 O O . THR B 1 63 ? 2.656 79.688 -45.625 1 14.71 63 THR B O 1
ATOM 4866 N N . ASP B 1 64 ? 3.27 81.75 -44.812 1 15.16 64 ASP B N 1
ATOM 4867 C CA . ASP B 1 64 ? 4.48 82.5 -45.156 1 15.16 64 ASP B CA 1
ATOM 4868 C C . ASP B 1 64 ? 5.73 81.75 -44.719 1 15.16 64 ASP B C 1
ATOM 4870 O O . ASP B 1 64 ? 5.641 80.812 -43.906 1 15.16 64 ASP B O 1
ATOM 4874 N N . VAL B 1 65 ? 6.781 82.438 -43.969 1 15.55 65 VAL B N 1
ATOM 4875 C CA . VAL B 1 65 ? 8.062 82.875 -44.469 1 15.55 65 VAL B CA 1
ATOM 4876 C C . VAL B 1 65 ? 9.195 82.062 -43.875 1 15.55 65 VAL B C 1
ATOM 4878 O O . VAL B 1 65 ? 10.047 81.562 -44.625 1 15.55 65 VAL B O 1
ATOM 4881 N N . SER B 1 66 ? 9.875 82.25 -42.531 1 15.81 66 SER B N 1
ATOM 4882 C CA . SER B 1 66 ? 11.242 82.812 -42.594 1 15.81 66 SER B CA 1
ATOM 4883 C C . SER B 1 66 ? 12.258 81.688 -42.344 1 15.81 66 SER B C 1
ATOM 4885 O O . SER B 1 66 ? 11.922 80.625 -41.75 1 15.81 66 SER B O 1
ATOM 4887 N N . SER B 1 67 ? 13.742 81.938 -42.312 1 15.77 67 SER B N 1
ATOM 4888 C CA . SER B 1 67 ? 14.992 81.5 -42.969 1 15.77 67 SER B CA 1
ATOM 4889 C C . SER B 1 67 ? 15.883 80.75 -42.031 1 15.77 67 SER B C 1
ATOM 4891 O O . SER B 1 67 ? 16.703 79.938 -42.469 1 15.77 67 SER B O 1
ATOM 4893 N N . THR B 1 68 ? 15.891 80.75 -40.625 1 17.2 68 THR B N 1
ATOM 4894 C CA . THR B 1 68 ? 17.234 81.062 -40.125 1 17.2 68 THR B CA 1
ATOM 4895 C C . THR B 1 68 ? 18.047 79.75 -40.031 1 17.2 68 THR B C 1
ATOM 4897 O O . THR B 1 68 ? 17.469 78.688 -39.812 1 17.2 68 THR B O 1
ATOM 4900 N N . ALA B 1 69 ? 19.453 79.75 -40.156 1 16.84 69 ALA B N 1
ATOM 4901 C CA . ALA B 1 69 ? 20.594 78.938 -40.656 1 16.84 69 ALA B CA 1
ATOM 4902 C C . ALA B 1 69 ? 21.234 78.125 -39.531 1 16.84 69 ALA B C 1
ATOM 4904 O O . ALA B 1 69 ? 21.844 78.688 -38.625 1 16.84 69 ALA B O 1
ATOM 4905 N N . ALA B 1 70 ? 20.688 77.125 -39 1 17.33 70 ALA B N 1
ATOM 4906 C CA . ALA B 1 70 ? 21.266 76.562 -37.812 1 17.33 70 ALA B CA 1
ATOM 4907 C C . ALA B 1 70 ? 22.594 75.875 -38.125 1 17.33 70 ALA B C 1
ATOM 4909 O O . ALA B 1 70 ? 22.734 75.25 -39.188 1 17.33 70 ALA B O 1
ATOM 4910 N N . PRO B 1 71 ? 23.469 76.062 -37.25 1 20.44 71 PRO B N 1
ATOM 4911 C CA . PRO B 1 71 ? 24.906 75.812 -37.406 1 20.44 71 PRO B CA 1
ATOM 4912 C C . PRO B 1 71 ? 25.281 74.312 -37.438 1 20.44 71 PRO B C 1
ATOM 4914 O O . PRO B 1 71 ? 24.5 73.5 -37 1 20.44 71 PRO B O 1
ATOM 4917 N N . PRO B 1 72 ? 26.578 73.938 -37.656 1 19.81 72 PRO B N 1
ATOM 4918 C CA . PRO B 1 72 ? 27.297 72.875 -38.375 1 19.81 72 PRO B CA 1
ATOM 4919 C C . PRO B 1 72 ? 27.484 71.625 -37.531 1 19.81 72 PRO B C 1
ATOM 4921 O O . PRO B 1 72 ? 27.484 71.688 -36.312 1 19.81 72 PRO B O 1
ATOM 4924 N N . PRO B 1 73 ? 27.625 70.375 -38.062 1 19.72 73 PRO B N 1
ATOM 4925 C CA . PRO B 1 73 ? 27.469 68.938 -37.781 1 19.72 73 PRO B CA 1
ATOM 4926 C C . PRO B 1 73 ? 28.719 68.312 -37.188 1 19.72 73 PRO B C 1
ATOM 4928 O O . PRO B 1 73 ? 29.766 68.312 -37.844 1 19.72 73 PRO B O 1
ATOM 4931 N N . PRO B 1 74 ? 28.891 68.562 -35.875 1 20.11 74 PRO B N 1
ATOM 4932 C CA . PRO B 1 74 ? 30.266 68.188 -35.531 1 20.11 74 PRO B CA 1
ATOM 4933 C C . PRO B 1 74 ? 30.547 66.688 -35.875 1 20.11 74 PRO B C 1
ATOM 4935 O O . PRO B 1 74 ? 29.609 65.938 -36.031 1 20.11 74 PRO B O 1
ATOM 4938 N N . PRO B 1 75 ? 31.828 66.125 -35.531 1 19.48 75 PRO B N 1
ATOM 4939 C CA . PRO B 1 75 ? 32.719 65.125 -36.156 1 19.48 75 PRO B CA 1
ATOM 4940 C C . PRO B 1 75 ? 32.344 63.719 -35.812 1 19.48 75 PRO B C 1
ATOM 4942 O O . PRO B 1 75 ? 31.562 63.469 -34.875 1 19.48 75 PRO B O 1
ATOM 4945 N N . GLY B 1 76 ? 33.188 62.531 -36.312 1 18.92 76 GLY B N 1
ATOM 4946 C CA . GLY B 1 76 ? 33.125 61.219 -36.938 1 18.92 76 GLY B CA 1
ATOM 4947 C C . GLY B 1 76 ? 33.25 60.094 -35.938 1 18.92 76 GLY B C 1
ATOM 4948 O O . GLY B 1 76 ? 34.344 59.531 -35.781 1 18.92 76 GLY B O 1
ATOM 4949 N N . VAL B 1 77 ? 32.531 60 -34.875 1 20.25 77 VAL B N 1
ATOM 4950 C CA . VAL B 1 77 ? 32.938 59.062 -33.844 1 20.25 77 VAL B CA 1
ATOM 4951 C C . VAL B 1 77 ? 32.844 57.625 -34.375 1 20.25 77 VAL B C 1
ATOM 4953 O O . VAL B 1 77 ? 31.859 57.25 -34.969 1 20.25 77 VAL B O 1
ATOM 4956 N N . THR B 1 78 ? 34 56.812 -34.312 1 19.41 78 THR B N 1
ATOM 4957 C CA . THR B 1 78 ? 34.438 55.531 -34.875 1 19.41 78 THR B CA 1
ATOM 4958 C C . THR B 1 78 ? 33.656 54.375 -34.25 1 19.41 78 THR B C 1
ATOM 4960 O O . THR B 1 78 ? 33.219 54.469 -33.094 1 19.41 78 THR B O 1
ATOM 4963 N N . THR B 1 79 ? 33.219 53.219 -35.062 1 17.66 79 THR B N 1
ATOM 4964 C CA . THR B 1 79 ? 32.281 52.094 -35.156 1 17.66 79 THR B CA 1
ATOM 4965 C C . THR B 1 79 ? 32.781 50.906 -34.344 1 17.66 79 THR B C 1
ATOM 4967 O O . THR B 1 79 ? 33.844 50.344 -34.688 1 17.66 79 THR B O 1
ATOM 4970 N N . ALA B 1 80 ? 32.781 50.875 -33.031 1 19.31 80 ALA B N 1
ATOM 4971 C CA . ALA B 1 80 ? 33.344 49.719 -32.312 1 19.31 80 ALA B CA 1
ATOM 4972 C C . ALA B 1 80 ? 32.625 48.438 -32.719 1 19.31 80 ALA B C 1
ATOM 4974 O O . ALA B 1 80 ? 31.406 48.406 -32.844 1 19.31 80 ALA B O 1
ATOM 4975 N N . ALA B 1 81 ? 33.344 47.219 -32.969 1 19.64 81 ALA B N 1
ATOM 4976 C CA . ALA B 1 81 ? 33.188 45.875 -33.5 1 19.64 81 ALA B CA 1
ATOM 4977 C C . ALA B 1 81 ? 32.312 45.031 -32.562 1 19.64 81 ALA B C 1
ATOM 4979 O O . ALA B 1 81 ? 32.25 45.281 -31.375 1 19.64 81 ALA B O 1
ATOM 4980 N N . ALA B 1 82 ? 31.547 43.875 -33.094 1 20.81 82 ALA B N 1
ATOM 4981 C CA . ALA B 1 82 ? 30.484 42.875 -32.875 1 20.81 82 ALA B CA 1
ATOM 4982 C C . ALA B 1 82 ? 30.922 41.812 -31.906 1 20.81 82 ALA B C 1
ATOM 4984 O O . ALA B 1 82 ? 31.891 41.062 -32.156 1 20.81 82 ALA B O 1
ATOM 4985 N N . ARG B 1 83 ? 30.812 41.906 -30.625 1 19.56 83 ARG B N 1
ATOM 4986 C CA . ARG B 1 83 ? 31.188 40.844 -29.703 1 19.56 83 ARG B CA 1
ATOM 4987 C C . ARG B 1 83 ? 30.469 39.531 -30.047 1 19.56 83 ARG B C 1
ATOM 4989 O O . ARG B 1 83 ? 29.234 39.469 -30.031 1 19.56 83 ARG B O 1
ATOM 4996 N N . LYS B 1 84 ? 31.094 38.406 -30.656 1 21.42 84 LYS B N 1
ATOM 4997 C CA . LYS B 1 84 ? 30.859 37.094 -31.234 1 21.42 84 LYS B CA 1
ATOM 4998 C C . LYS B 1 84 ? 30.188 36.156 -30.234 1 21.42 84 LYS B C 1
ATOM 5000 O O . LYS B 1 84 ? 29.219 35.469 -30.562 1 21.42 84 LYS B O 1
ATOM 5005 N N . ASP B 1 85 ? 30.828 35.406 -29.172 1 21.81 85 ASP B N 1
ATOM 5006 C CA . ASP B 1 85 ? 30.812 33.969 -29 1 21.81 85 ASP B CA 1
ATOM 5007 C C . ASP B 1 85 ? 29.734 33.562 -27.984 1 21.81 85 ASP B C 1
ATOM 5009 O O . ASP B 1 85 ? 29.938 33.688 -26.766 1 21.81 85 ASP B O 1
ATOM 5013 N N . ALA B 1 86 ? 28.562 33.812 -28.047 1 29.03 86 ALA B N 1
ATOM 5014 C CA . ALA B 1 86 ? 27.609 33.281 -27.062 1 29.03 86 ALA B CA 1
ATOM 5015 C C . ALA B 1 86 ? 27.594 31.766 -27.078 1 29.03 86 ALA B C 1
ATOM 5017 O O . ALA B 1 86 ? 27.438 31.156 -28.141 1 29.03 86 ALA B O 1
ATOM 5018 N N . PRO B 1 87 ? 28.094 31.031 -26.031 1 31.66 87 PRO B N 1
ATOM 5019 C CA . PRO B 1 87 ? 28.141 29.562 -26.109 1 31.66 87 PRO B CA 1
ATOM 5020 C C . PRO B 1 87 ? 26.766 28.953 -26.422 1 31.66 87 PRO B C 1
ATOM 5022 O O . PRO B 1 87 ? 25.734 29.547 -26.094 1 31.66 87 PRO B O 1
ATOM 5025 N N . PRO B 1 88 ? 26.562 28.047 -27.453 1 30.81 88 PRO B N 1
ATOM 5026 C CA . PRO B 1 88 ? 25.312 27.438 -27.922 1 30.81 88 PRO B CA 1
ATOM 5027 C C . PRO B 1 88 ? 24.531 26.781 -26.797 1 30.81 88 PRO B C 1
ATOM 5029 O O . PRO B 1 88 ? 25.109 26.359 -25.797 1 30.81 88 PRO B O 1
ATOM 5032 N N . VAL B 1 89 ? 23.281 27.047 -26.516 1 32.84 89 VAL B N 1
ATOM 5033 C CA . VAL B 1 89 ? 22.266 26.375 -25.719 1 32.84 89 VAL B CA 1
ATOM 5034 C C . VAL B 1 89 ? 22.359 24.859 -25.922 1 32.84 89 VAL B C 1
ATOM 5036 O O . VAL B 1 89 ? 22.359 24.375 -27.047 1 32.84 89 VAL B O 1
ATOM 5039 N N . SER B 1 90 ? 22.938 24.094 -25.016 1 33 90 SER B N 1
ATOM 5040 C CA . SER B 1 90 ? 23.078 22.656 -25.078 1 33 90 SER B CA 1
ATOM 5041 C C . SER B 1 90 ? 21.781 22 -25.562 1 33 90 SER B C 1
ATOM 5043 O O . SER B 1 90 ? 20.719 22.25 -25 1 33 90 SER B O 1
ATOM 5045 N N . ALA B 1 91 ? 21.578 21.594 -26.719 1 35.53 91 ALA B N 1
ATOM 5046 C CA . ALA B 1 91 ? 20.516 20.828 -27.391 1 35.53 91 ALA B CA 1
ATOM 5047 C C . ALA B 1 91 ? 19.984 19.719 -26.484 1 35.53 91 ALA B C 1
ATOM 5049 O O . ALA B 1 91 ? 20.75 18.953 -25.906 1 35.53 91 ALA B O 1
ATOM 5050 N N . VAL B 1 92 ? 18.797 19.812 -25.938 1 44.41 92 VAL B N 1
ATOM 5051 C CA . VAL B 1 92 ? 18.141 18.625 -25.359 1 44.41 92 VAL B CA 1
ATOM 5052 C C . VAL B 1 92 ? 18.391 17.422 -26.25 1 44.41 92 VAL B C 1
ATOM 5054 O O . VAL B 1 92 ? 18.109 17.453 -27.453 1 44.41 92 VAL B O 1
ATOM 5057 N N . PRO B 1 93 ? 19.281 16.516 -25.906 1 47.69 93 PRO B N 1
ATOM 5058 C CA . PRO B 1 93 ? 19.547 15.383 -26.781 1 47.69 93 PRO B CA 1
ATOM 5059 C C . PRO B 1 93 ? 18.266 14.766 -27.359 1 47.69 93 PRO B C 1
ATOM 5061 O O . PRO B 1 93 ? 17.234 14.758 -26.688 1 47.69 93 PRO B O 1
ATOM 5064 N N . SER B 1 94 ? 18.078 14.781 -28.625 1 54.62 94 SER B N 1
ATOM 5065 C CA . SER B 1 94 ? 17 14.125 -29.375 1 54.62 94 SER B CA 1
ATOM 5066 C C . SER B 1 94 ? 16.734 12.727 -28.828 1 54.62 94 SER B C 1
ATOM 5068 O O . SER B 1 94 ? 17.656 11.922 -28.656 1 54.62 94 SER B O 1
ATOM 5070 N N . PRO B 1 95 ? 15.539 12.508 -28.297 1 62.97 95 PRO B N 1
ATOM 5071 C CA . PRO B 1 95 ? 15.203 11.203 -27.719 1 62.97 95 PRO B CA 1
ATOM 5072 C C . PRO B 1 95 ? 15.391 10.062 -28.719 1 62.97 95 PRO B C 1
ATOM 5074 O O . PRO B 1 95 ? 14.914 8.945 -28.484 1 62.97 95 PRO B O 1
ATOM 5077 N N . PHE B 1 96 ? 16.016 10.43 -29.875 1 69 96 PHE B N 1
ATOM 5078 C CA . PHE B 1 96 ? 16.172 9.336 -30.828 1 69 96 PHE B CA 1
ATOM 5079 C C . PHE B 1 96 ? 17.641 8.938 -30.953 1 69 96 PHE B C 1
ATOM 5081 O O . PHE B 1 96 ? 18.516 9.797 -30.953 1 69 96 PHE B O 1
ATOM 5088 N N . SER B 1 97 ? 17.812 7.613 -30.906 1 67.5 97 SER B N 1
ATOM 5089 C CA . SER B 1 97 ? 19.141 7.055 -31.156 1 67.5 97 SER B CA 1
ATOM 5090 C C . SER B 1 97 ? 19.484 7.109 -32.656 1 67.5 97 SER B C 1
ATOM 5092 O O . SER B 1 97 ? 18.625 7.387 -33.469 1 67.5 97 SER B O 1
ATOM 5094 N N . ALA B 1 98 ? 20.703 6.914 -33 1 59.84 98 ALA B N 1
ATOM 5095 C CA . ALA B 1 98 ? 21.203 6.859 -34.375 1 59.84 98 ALA B CA 1
ATOM 5096 C C . ALA B 1 98 ? 20.453 5.809 -35.188 1 59.84 98 ALA B C 1
ATOM 5098 O O . ALA B 1 98 ? 20.375 5.91 -36.438 1 59.84 98 ALA B O 1
ATOM 5099 N N . SER B 1 99 ? 19.844 4.871 -34.594 1 71.69 99 SER B N 1
ATOM 5100 C CA . SER B 1 99 ? 19.172 3.748 -35.25 1 71.69 99 SER B CA 1
ATOM 5101 C C . SER B 1 99 ? 17.719 4.066 -35.531 1 71.69 99 SER B C 1
ATOM 5103 O O . SER B 1 99 ? 17 3.252 -36.094 1 71.69 99 SER B O 1
ATOM 5105 N N . GLY B 1 100 ? 17.297 5.258 -35.188 1 85.38 100 GLY B N 1
ATOM 5106 C CA . GLY B 1 100 ? 15.898 5.621 -35.406 1 85.38 100 GLY B CA 1
ATOM 5107 C C . GLY B 1 100 ? 14.984 5.195 -34.281 1 85.38 100 GLY B C 1
ATOM 5108 O O . GLY B 1 100 ? 13.805 5.547 -34.25 1 85.38 100 GLY B O 1
ATOM 5109 N N . LYS B 1 101 ? 15.57 4.516 -33.312 1 91.62 101 LYS B N 1
ATOM 5110 C CA . LYS B 1 101 ? 14.805 4.062 -32.125 1 91.62 101 LYS B CA 1
ATOM 5111 C C . LYS B 1 101 ? 14.773 5.133 -31.047 1 91.62 101 LYS B C 1
ATOM 5113 O O . LYS B 1 101 ? 15.648 5.992 -30.984 1 91.62 101 LYS B O 1
ATOM 5118 N N . PHE B 1 102 ? 13.734 5.102 -30.266 1 94.5 102 PHE B N 1
ATOM 5119 C CA . PHE B 1 102 ? 13.578 6.047 -29.172 1 94.5 102 PHE B CA 1
ATOM 5120 C C . PHE B 1 102 ? 14.648 5.824 -28.109 1 94.5 102 PHE B C 1
ATOM 5122 O O . PHE B 1 102 ? 14.977 4.68 -27.781 1 94.5 102 PHE B O 1
ATOM 5129 N N . SER B 1 103 ? 15.289 6.867 -27.641 1 95.75 103 SER B N 1
ATOM 5130 C CA . SER B 1 103 ? 16.297 6.758 -26.594 1 95.75 103 SER B CA 1
ATOM 5131 C C . SER B 1 103 ? 15.664 6.922 -25.203 1 95.75 103 SER B C 1
ATOM 5133 O O . SER B 1 103 ? 15.562 8.039 -24.688 1 95.75 103 SER B O 1
ATOM 5135 N N . TYR B 1 104 ? 15.375 5.895 -24.531 1 97.94 104 TYR B N 1
ATOM 5136 C CA . TYR B 1 104 ? 14.688 5.902 -23.25 1 97.94 104 TYR B CA 1
ATOM 5137 C C . TYR B 1 104 ? 15.57 6.516 -22.172 1 97.94 104 TYR B C 1
ATOM 5139 O O . TYR B 1 104 ? 15.102 7.332 -21.375 1 97.94 104 TYR B O 1
ATOM 5147 N N . GLU B 1 105 ? 16.859 6.191 -22.109 1 97.75 105 GLU B N 1
ATOM 5148 C CA . GLU B 1 105 ? 17.781 6.684 -21.078 1 97.75 105 GLU B CA 1
ATOM 5149 C C . GLU B 1 105 ? 17.953 8.195 -21.188 1 97.75 105 GLU B C 1
ATOM 5151 O O . GLU B 1 105 ? 18.047 8.883 -20.172 1 97.75 105 GLU B O 1
ATOM 5156 N N . ASP B 1 106 ? 17.984 8.664 -22.422 1 97.38 106 ASP B N 1
ATOM 5157 C CA . ASP B 1 106 ? 18.078 10.109 -22.625 1 97.38 106 ASP B CA 1
ATOM 5158 C C . ASP B 1 106 ? 16.797 10.805 -22.141 1 97.38 106 ASP B C 1
ATOM 5160 O O . ASP B 1 106 ? 16.859 11.906 -21.578 1 97.38 106 ASP B O 1
ATOM 5164 N N . PHE B 1 107 ? 15.742 10.18 -22.438 1 97.56 107 PHE B N 1
ATOM 5165 C CA . PHE B 1 107 ? 14.477 10.734 -21.984 1 97.56 107 PHE B CA 1
ATOM 5166 C C . PHE B 1 107 ? 14.438 10.805 -20.453 1 97.56 107 PHE B C 1
ATOM 5168 O O . PHE B 1 107 ? 14.055 11.828 -19.891 1 97.56 107 PHE B O 1
ATOM 5175 N N . TYR B 1 108 ? 14.82 9.688 -19.766 1 98.31 108 TYR B N 1
ATOM 5176 C CA . TYR B 1 108 ? 14.867 9.695 -18.312 1 98.31 108 TYR B CA 1
ATOM 5177 C C . TYR B 1 108 ? 15.711 10.852 -17.797 1 98.31 108 TYR B C 1
ATOM 5179 O O . TYR B 1 108 ? 15.289 11.586 -16.906 1 98.31 108 TYR B O 1
ATOM 5187 N N . GLU B 1 109 ? 16.859 11.031 -18.344 1 97.75 109 GLU B N 1
ATOM 5188 C CA . GLU B 1 109 ? 17.781 12.086 -17.922 1 97.75 109 GLU B CA 1
ATOM 5189 C C . GLU B 1 109 ? 17.172 13.469 -18.141 1 97.75 109 GLU B C 1
ATOM 5191 O O . GLU B 1 109 ? 17.344 14.367 -17.312 1 97.75 109 GLU B O 1
ATOM 5196 N N . SER B 1 110 ? 16.484 13.633 -19.25 1 97.69 110 SER B N 1
ATOM 5197 C CA . SER B 1 110 ? 15.867 14.922 -19.547 1 97.69 110 SER B CA 1
ATOM 5198 C C . SER B 1 110 ? 14.805 15.273 -18.5 1 97.69 110 SER B C 1
ATOM 5200 O O . SER B 1 110 ? 14.672 16.438 -18.125 1 97.69 110 SER B O 1
ATOM 5202 N N . GLN B 1 111 ? 14.031 14.297 -18.078 1 97.19 111 GLN B N 1
ATOM 5203 C CA . GLN B 1 111 ? 13.039 14.523 -17.031 1 97.19 111 GLN B CA 1
ATOM 5204 C C . GLN B 1 111 ? 13.711 14.922 -15.719 1 97.19 111 GLN B C 1
ATOM 5206 O O . GLN B 1 111 ? 13.219 15.812 -15.016 1 97.19 111 GLN B O 1
ATOM 5211 N N . LEU B 1 112 ? 14.82 14.297 -15.414 1 97.5 112 LEU B N 1
ATOM 5212 C CA . LEU B 1 112 ? 15.547 14.57 -14.18 1 97.5 112 LEU B CA 1
ATOM 5213 C C . LEU B 1 112 ? 16.203 15.945 -14.227 1 97.5 112 LEU B C 1
ATOM 5215 O O . LEU B 1 112 ? 16.234 16.656 -13.227 1 97.5 112 LEU B O 1
ATOM 5219 N N . GLU B 1 113 ? 16.703 16.312 -15.336 1 97.25 113 GLU B N 1
ATOM 5220 C CA . GLU B 1 113 ? 17.344 17.609 -15.508 1 97.25 113 GLU B CA 1
ATOM 5221 C C . GLU B 1 113 ? 16.344 18.75 -15.32 1 97.25 113 GLU B C 1
ATOM 5223 O O . GLU B 1 113 ? 16.672 19.797 -14.75 1 97.25 113 GLU B O 1
ATOM 5228 N N . LYS B 1 114 ? 15.195 18.547 -15.805 1 94.81 114 LYS B N 1
ATOM 5229 C CA . LYS B 1 114 ? 14.141 19.531 -15.586 1 94.81 114 LYS B CA 1
ATOM 5230 C C . LYS B 1 114 ? 13.914 19.781 -14.094 1 94.81 114 LYS B C 1
ATOM 5232 O O . LYS B 1 114 ? 13.773 20.922 -13.664 1 94.81 114 LYS B O 1
ATOM 5237 N N . LYS B 1 115 ? 13.906 18.688 -13.289 1 91.94 115 LYS B N 1
ATOM 5238 C CA . LYS B 1 115 ? 13.703 18.797 -11.852 1 91.94 115 LYS B CA 1
ATOM 5239 C C . LYS B 1 115 ? 14.883 19.5 -11.18 1 91.94 115 LYS B C 1
ATOM 5241 O O . LYS B 1 115 ? 14.695 20.25 -10.211 1 91.94 115 LYS B O 1
ATOM 5246 N N . ARG B 1 116 ? 16.031 19.25 -11.648 1 92.56 116 ARG B N 1
ATOM 5247 C CA . ARG B 1 116 ? 17.219 19.891 -11.094 1 92.56 116 ARG B CA 1
ATOM 5248 C C . ARG B 1 116 ? 17.266 21.375 -11.438 1 92.56 116 ARG B C 1
ATOM 5250 O O . ARG B 1 116 ? 17.609 22.203 -10.594 1 92.56 116 ARG B O 1
ATOM 5257 N N . GLN B 1 117 ? 16.859 21.688 -12.625 1 91 117 GLN B N 1
ATOM 5258 C CA . GLN B 1 117 ? 16.875 23.078 -13.086 1 91 117 GLN B CA 1
ATOM 5259 C C . GLN B 1 117 ? 15.867 23.922 -12.312 1 91 117 GLN B C 1
ATOM 5261 O O . GLN B 1 117 ? 16.156 25.078 -11.969 1 91 117 GLN B O 1
ATOM 5266 N N . ASP B 1 118 ? 14.789 23.312 -12.055 1 83.06 118 ASP B N 1
ATOM 5267 C CA . ASP B 1 118 ? 13.773 24.094 -11.352 1 83.06 118 ASP B CA 1
ATOM 5268 C C . ASP B 1 118 ? 13.867 23.891 -9.844 1 83.06 118 ASP B C 1
ATOM 5270 O O . ASP B 1 118 ? 12.977 24.297 -9.094 1 83.06 118 ASP B O 1
ATOM 5274 N N . LYS B 1 119 ? 14.883 23.141 -9.391 1 83.5 119 LYS B N 1
ATOM 5275 C CA . LYS B 1 119 ? 15.234 22.953 -7.988 1 83.5 119 LYS B CA 1
ATOM 5276 C C . LYS B 1 119 ? 14.148 22.172 -7.25 1 83.5 119 LYS B C 1
ATOM 5278 O O . LYS B 1 119 ? 13.867 22.453 -6.082 1 83.5 119 LYS B O 1
ATOM 5283 N N . SER B 1 120 ? 13.508 21.312 -8.023 1 84.12 120 SER B N 1
ATOM 5284 C CA . SER B 1 120 ? 12.469 20.5 -7.395 1 84.12 120 SER B CA 1
ATOM 5285 C C . SER B 1 120 ? 12.922 19.062 -7.223 1 84.12 120 SER B C 1
ATOM 5287 O O . SER B 1 120 ? 12.172 18.219 -6.715 1 84.12 120 SER B O 1
ATOM 5289 N N . TYR B 1 121 ? 14.148 18.828 -7.664 1 91.31 121 TYR B N 1
ATOM 5290 C CA . TYR B 1 121 ? 14.688 17.5 -7.434 1 91.31 121 TYR B CA 1
ATOM 5291 C C . TYR B 1 121 ? 14.781 17.203 -5.941 1 91.31 121 TYR B C 1
ATOM 5293 O O . TYR B 1 121 ? 15.305 18 -5.172 1 91.31 121 TYR B O 1
ATOM 5301 N N . ARG B 1 122 ? 14.281 16.062 -5.453 1 88.69 122 ARG B N 1
ATOM 5302 C CA . ARG B 1 122 ? 14.234 15.734 -4.035 1 88.69 122 ARG B CA 1
ATOM 5303 C C . ARG B 1 122 ? 15.414 14.844 -3.643 1 88.69 122 ARG B C 1
ATOM 5305 O O . ARG B 1 122 ? 15.602 13.766 -4.211 1 88.69 122 ARG B O 1
ATOM 5312 N N . TYR B 1 123 ? 16.188 15.32 -2.77 1 89.62 123 TYR B N 1
ATOM 5313 C CA . TYR B 1 123 ? 17.25 14.539 -2.164 1 89.62 123 TYR B CA 1
ATOM 5314 C C . TYR B 1 123 ? 16.797 13.898 -0.859 1 89.62 123 TYR B C 1
ATOM 5316 O O . TYR B 1 123 ? 16.219 14.57 0.001 1 89.62 123 TYR B O 1
ATOM 5324 N N . PHE B 1 124 ? 16.969 12.617 -0.744 1 92.94 124 PHE B N 1
ATOM 5325 C CA . PHE B 1 124 ? 16.531 11.906 0.453 1 92.94 124 PHE B CA 1
ATOM 5326 C C . PHE B 1 124 ? 17.625 11.891 1.505 1 92.94 124 PHE B C 1
ATOM 5328 O O . PHE B 1 124 ? 18.766 11.492 1.218 1 92.94 124 PHE B O 1
ATOM 5335 N N . ASN B 1 125 ? 17.266 12.297 2.695 1 93.06 125 ASN B N 1
ATOM 5336 C CA . ASN B 1 125 ? 18.188 12.188 3.822 1 93.06 125 ASN B CA 1
ATOM 5337 C C . ASN B 1 125 ? 17.984 10.875 4.578 1 93.06 125 ASN B C 1
ATOM 5339 O O . ASN B 1 125 ? 16.859 10.445 4.797 1 93.06 125 ASN B O 1
ATOM 5343 N N . ASN B 1 126 ? 19.078 10.242 4.887 1 95.62 126 ASN B N 1
ATOM 5344 C CA . ASN B 1 126 ? 19.031 9 5.66 1 95.62 126 ASN B CA 1
ATOM 5345 C C . ASN B 1 126 ? 18.734 9.273 7.133 1 95.62 126 ASN B C 1
ATOM 5347 O O . ASN B 1 126 ? 19.641 9.648 7.887 1 95.62 126 ASN B O 1
ATOM 5351 N N . ILE B 1 127 ? 17.531 9.094 7.574 1 96.81 127 ILE B N 1
ATOM 5352 C CA . ILE B 1 127 ? 17.062 9.406 8.922 1 96.81 127 ILE B CA 1
ATOM 5353 C C . ILE B 1 127 ? 16.516 8.141 9.586 1 96.81 127 ILE B C 1
ATOM 5355 O O . ILE B 1 127 ? 15.477 7.625 9.18 1 96.81 127 ILE B O 1
ATOM 5359 N N . ASN B 1 128 ? 17.156 7.629 10.609 1 98.12 128 ASN B N 1
ATOM 5360 C CA . ASN B 1 128 ? 16.766 6.418 11.32 1 98.12 128 ASN B CA 1
ATOM 5361 C C . ASN B 1 128 ? 16.25 6.734 12.719 1 98.12 128 ASN B C 1
ATOM 5363 O O . ASN B 1 128 ? 17.016 6.828 13.672 1 98.12 128 ASN B O 1
ATOM 5367 N N . ARG B 1 129 ? 14.984 6.844 12.836 1 97.69 129 ARG B N 1
ATOM 5368 C CA . ARG B 1 129 ? 14.344 7.254 14.086 1 97.69 129 ARG B CA 1
ATOM 5369 C C . ARG B 1 129 ? 14.508 6.184 15.156 1 97.69 129 ARG B C 1
ATOM 5371 O O . ARG B 1 129 ? 14.383 4.988 14.875 1 97.69 129 ARG B O 1
ATOM 5378 N N . LEU B 1 130 ? 14.805 6.566 16.344 1 98.06 130 LEU B N 1
ATOM 5379 C CA . LEU B 1 130 ? 15.031 5.656 17.469 1 98.06 130 LEU B CA 1
ATOM 5380 C C . LEU B 1 130 ? 13.828 5.625 18.391 1 98.06 130 LEU B C 1
ATOM 5382 O O . LEU B 1 130 ? 13.5 6.629 19.031 1 98.06 130 LEU B O 1
ATOM 5386 N N . ALA B 1 131 ? 13.242 4.465 18.531 1 97.25 131 ALA B N 1
ATOM 5387 C CA . ALA B 1 131 ? 12 4.305 19.297 1 97.25 131 ALA B CA 1
ATOM 5388 C C . ALA B 1 131 ? 12.195 4.707 20.75 1 97.25 131 ALA B C 1
ATOM 5390 O O . ALA B 1 131 ? 11.312 5.328 21.344 1 97.25 131 ALA B O 1
ATOM 5391 N N . LYS B 1 132 ? 13.305 4.438 21.328 1 96.62 132 LYS B N 1
ATOM 5392 C CA . LYS B 1 132 ? 13.531 4.633 22.75 1 96.62 132 LYS B CA 1
ATOM 5393 C C . LYS B 1 132 ? 14.094 6.023 23.031 1 96.62 132 LYS B C 1
ATOM 5395 O O . LYS B 1 132 ? 14.25 6.41 24.188 1 96.62 132 LYS B O 1
ATOM 5400 N N . GLU B 1 133 ? 14.406 6.746 22 1 97 133 GLU B N 1
ATOM 5401 C CA . GLU B 1 133 ? 14.969 8.086 22.156 1 97 133 GLU B CA 1
ATOM 5402 C C . GLU B 1 133 ? 14.156 9.117 21.391 1 97 133 GLU B C 1
ATOM 5404 O O . GLU B 1 133 ? 14.703 10.125 20.938 1 97 133 GLU B O 1
ATOM 5409 N N . PHE B 1 134 ? 12.93 8.867 21.188 1 95.31 134 PHE B N 1
ATOM 5410 C CA . PHE B 1 134 ? 12.062 9.789 20.469 1 95.31 134 PHE B CA 1
ATOM 5411 C C . PHE B 1 134 ? 12.164 11.195 21.062 1 95.31 134 PHE B C 1
ATOM 5413 O O . PHE B 1 134 ? 12.141 11.367 22.281 1 95.31 134 PHE B O 1
ATOM 5420 N N . PRO B 1 135 ? 12.344 12.188 20.203 1 97.62 135 PRO B N 1
ATOM 5421 C CA . PRO B 1 135 ? 12.242 12.266 18.734 1 97.62 135 PRO B CA 1
ATOM 5422 C C . PRO B 1 135 ? 13.602 12.273 18.047 1 97.62 135 PRO B C 1
ATOM 5424 O O . PRO B 1 135 ? 13.789 12.977 17.047 1 97.62 135 PRO B O 1
ATOM 5427 N N . VAL B 1 136 ? 14.555 11.539 18.562 1 98.06 136 VAL B N 1
ATOM 5428 C CA . VAL B 1 136 ? 15.914 11.508 18.047 1 98.06 136 VAL B CA 1
ATOM 5429 C C . VAL B 1 136 ? 16.047 10.414 16.984 1 98.06 136 VAL B C 1
ATOM 5431 O O . VAL B 1 136 ? 15.359 9.391 17.062 1 98.06 136 VAL B O 1
ATOM 5434 N N . ALA B 1 137 ? 16.859 10.664 15.969 1 98.19 137 ALA B N 1
ATOM 5435 C CA . ALA B 1 137 ? 17.266 9.695 14.945 1 98.19 137 ALA B CA 1
ATOM 5436 C C . ALA B 1 137 ? 18.781 9.711 14.742 1 98.19 137 ALA B C 1
ATOM 5438 O O . ALA B 1 137 ? 19.453 10.664 15.125 1 98.19 137 ALA B O 1
ATOM 5439 N N . HIS B 1 138 ? 19.328 8.672 14.242 1 98.06 138 HIS B N 1
ATOM 5440 C CA . HIS B 1 138 ? 20.703 8.734 13.742 1 98.06 138 HIS B CA 1
ATOM 5441 C C . HIS B 1 138 ? 20.734 8.781 12.219 1 98.06 138 HIS B C 1
ATOM 5443 O O . HIS B 1 138 ? 19.797 8.328 11.555 1 98.06 138 HIS B O 1
ATOM 5449 N N . MET B 1 139 ? 21.656 9.305 11.633 1 96.94 139 MET B N 1
ATOM 5450 C CA . MET B 1 139 ? 21.844 9.352 10.188 1 96.94 139 MET B CA 1
ATOM 5451 C C . MET B 1 139 ? 22.562 8.102 9.688 1 96.94 139 MET B C 1
ATOM 5453 O O . MET B 1 139 ? 22.281 6.996 10.148 1 96.94 139 MET B O 1
ATOM 5457 N N . ALA B 1 140 ? 23.422 8.164 8.734 1 94.12 140 ALA B N 1
ATOM 5458 C CA . ALA B 1 140 ? 24.094 6.984 8.18 1 94.12 140 ALA B CA 1
ATOM 5459 C C . ALA B 1 140 ? 24.906 6.258 9.242 1 94.12 140 ALA B C 1
ATOM 5461 O O . ALA B 1 140 ? 24.953 5.023 9.266 1 94.12 140 ALA B O 1
ATOM 5462 N N . LYS B 1 141 ? 25.453 7.027 10.141 1 95.25 141 LYS B N 1
ATOM 5463 C CA . LYS B 1 141 ? 26.203 6.457 11.258 1 95.25 141 LYS B CA 1
ATOM 5464 C C . LYS B 1 141 ? 25.406 6.547 12.555 1 95.25 141 LYS B C 1
ATOM 5466 O O . LYS B 1 141 ? 24.719 7.543 12.797 1 95.25 141 LYS B O 1
ATOM 5471 N N . ASN B 1 142 ? 25.5 5.566 13.359 1 94.75 142 ASN B N 1
ATOM 5472 C CA . ASN B 1 142 ? 24.75 5.492 14.609 1 94.75 142 ASN B CA 1
ATOM 5473 C C . ASN B 1 142 ? 25.078 6.664 15.531 1 94.75 142 ASN B C 1
ATOM 5475 O O . ASN B 1 142 ? 24.234 7.117 16.297 1 94.75 142 ASN B O 1
ATOM 5479 N N . GLU B 1 143 ? 26.281 7.125 15.406 1 96 143 GLU B N 1
ATOM 5480 C CA . GLU B 1 143 ? 26.75 8.164 16.312 1 96 143 GLU B CA 1
ATOM 5481 C C . GLU B 1 143 ? 26.297 9.547 15.859 1 96 143 GLU B C 1
ATOM 5483 O O . GLU B 1 143 ? 26.281 10.5 16.641 1 96 143 GLU B O 1
ATOM 5488 N N . ASP B 1 144 ? 25.906 9.633 14.617 1 96.94 144 ASP B N 1
ATOM 5489 C CA . ASP B 1 144 ? 25.438 10.898 14.07 1 96.94 144 ASP B CA 1
ATOM 5490 C C . ASP B 1 144 ? 23.953 11.102 14.344 1 96.94 144 ASP B C 1
ATOM 5492 O O . ASP B 1 144 ? 23.109 10.812 13.484 1 96.94 144 ASP B O 1
ATOM 5496 N N . LYS B 1 145 ? 23.688 11.75 15.469 1 97.88 145 LYS B N 1
ATOM 5497 C CA . LYS B 1 145 ? 22.312 11.875 15.914 1 97.88 145 LYS B CA 1
ATOM 5498 C C . LYS B 1 145 ? 21.734 13.234 15.555 1 97.88 145 LYS B C 1
ATOM 5500 O O . LYS B 1 145 ? 22.469 14.234 15.523 1 97.88 145 LYS B O 1
ATOM 5505 N N . VAL B 1 146 ? 20.469 13.266 15.281 1 98.12 146 VAL B N 1
ATOM 5506 C CA . VAL B 1 146 ? 19.75 14.492 14.984 1 98.12 146 VAL B CA 1
ATOM 5507 C C . VAL B 1 146 ? 18.375 14.469 15.672 1 98.12 146 VAL B C 1
ATOM 5509 O O . VAL B 1 146 ? 17.844 13.391 15.969 1 98.12 146 VAL B O 1
ATOM 5512 N N . THR B 1 147 ? 17.844 15.625 15.992 1 98.56 147 THR B N 1
ATOM 5513 C CA . THR B 1 147 ? 16.469 15.734 16.453 1 98.56 147 THR B CA 1
ATOM 5514 C C . THR B 1 147 ? 15.516 15.953 15.281 1 98.56 147 THR B C 1
ATOM 5516 O O . THR B 1 147 ? 15.688 16.891 14.508 1 98.56 147 THR B O 1
ATOM 5519 N N . VAL B 1 148 ? 14.539 15.07 15.172 1 98.31 148 VAL B N 1
ATOM 5520 C CA . VAL B 1 148 ? 13.617 15.133 14.047 1 98.31 148 VAL B CA 1
ATOM 5521 C C . VAL B 1 148 ? 12.422 16 14.406 1 98.31 148 VAL B C 1
ATOM 5523 O O . VAL B 1 148 ? 11.688 15.711 15.352 1 98.31 148 VAL B O 1
ATOM 5526 N N . TRP B 1 149 ? 12.18 17.047 13.633 1 98.31 149 TRP B N 1
ATOM 5527 C CA . TRP B 1 149 ? 11.117 18 13.922 1 98.31 149 TRP B CA 1
ATOM 5528 C C . TRP B 1 149 ? 10.055 17.984 12.828 1 98.31 149 TRP B C 1
ATOM 5530 O O . TRP B 1 149 ? 9.172 18.844 12.797 1 98.31 149 TRP B O 1
ATOM 5540 N N . CYS B 1 150 ? 10.125 16.984 11.898 1 96.81 150 CYS B N 1
ATOM 5541 C CA . CYS B 1 150 ? 9.18 17.031 10.797 1 96.81 150 CYS B CA 1
ATOM 5542 C C . CYS B 1 150 ? 8.523 15.664 10.586 1 96.81 150 CYS B C 1
ATOM 5544 O O . CYS B 1 150 ? 7.863 15.438 9.57 1 96.81 150 CYS B O 1
ATOM 5546 N N . ALA B 1 151 ? 8.695 14.695 11.5 1 96.06 151 ALA B N 1
ATOM 5547 C CA . ALA B 1 151 ? 8.047 13.391 11.391 1 96.06 151 ALA B CA 1
ATOM 5548 C C . ALA B 1 151 ? 6.539 13.516 11.562 1 96.06 151 ALA B C 1
ATOM 5550 O O . ALA B 1 151 ? 6.062 14.336 12.344 1 96.06 151 ALA B O 1
ATOM 5551 N N . ASN B 1 152 ? 5.797 12.617 10.859 1 96.62 152 ASN B N 1
ATOM 5552 C CA . ASN B 1 152 ? 4.34 12.617 10.953 1 96.62 152 ASN B CA 1
ATOM 5553 C C . ASN B 1 152 ? 3.854 11.797 12.148 1 96.62 152 ASN B C 1
ATOM 5555 O O . ASN B 1 152 ? 2.65 11.703 12.391 1 96.62 152 ASN B O 1
ATOM 5559 N N . ASP B 1 153 ? 4.758 11.211 12.883 1 97.38 153 ASP B N 1
ATOM 5560 C CA . ASP B 1 153 ? 4.402 10.508 14.109 1 97.38 153 ASP B CA 1
ATOM 5561 C C . ASP B 1 153 ? 4.039 11.492 15.219 1 97.38 153 ASP B C 1
ATOM 5563 O O . ASP B 1 153 ? 4.734 11.578 16.234 1 97.38 153 ASP B O 1
ATOM 5567 N N . TYR B 1 154 ? 2.898 12.094 15.133 1 97.81 154 TYR B N 1
ATOM 5568 C CA . TYR B 1 154 ? 2.494 13.281 15.875 1 97.81 154 TYR B CA 1
ATOM 5569 C C . TYR B 1 154 ? 2.5 13.016 17.375 1 97.81 154 TYR B C 1
ATOM 5571 O O . TYR B 1 154 ? 2.725 13.93 18.172 1 97.81 154 TYR B O 1
ATOM 5579 N N . LEU B 1 155 ? 2.244 11.766 17.75 1 98.19 155 LEU B N 1
ATOM 5580 C CA . LEU B 1 155 ? 2.049 11.492 19.156 1 98.19 155 LEU B CA 1
ATOM 5581 C C . LEU B 1 155 ? 3.115 10.531 19.672 1 98.19 155 LEU B C 1
ATOM 5583 O O . LEU B 1 155 ? 3.07 10.109 20.844 1 98.19 155 LEU B O 1
ATOM 5587 N N . GLY B 1 156 ? 4.047 10.172 18.797 1 97.56 156 GLY B N 1
ATOM 5588 C CA . GLY B 1 156 ? 5.125 9.281 19.203 1 97.56 156 GLY B CA 1
ATOM 5589 C C . GLY B 1 156 ? 4.668 7.852 19.422 1 97.56 156 GLY B C 1
ATOM 5590 O O . GLY B 1 156 ? 5.332 7.078 20.109 1 97.56 156 GLY B O 1
ATOM 5591 N N . MET B 1 157 ? 3.594 7.461 18.844 1 98.31 157 MET B N 1
ATOM 5592 C CA . MET B 1 157 ? 3.02 6.137 19.078 1 98.31 157 MET B CA 1
ATOM 5593 C C . MET B 1 157 ? 3.877 5.055 18.422 1 98.31 157 MET B C 1
ATOM 5595 O O . MET B 1 157 ? 3.799 3.887 18.812 1 98.31 157 MET B O 1
ATOM 5599 N N . GLY B 1 158 ? 4.695 5.395 17.469 1 97.69 158 GLY B N 1
ATOM 5600 C CA . GLY B 1 158 ? 5.586 4.426 16.859 1 97.69 158 GLY B CA 1
ATOM 5601 C C . GLY B 1 158 ? 6.535 3.773 17.844 1 97.69 158 GLY B C 1
ATOM 5602 O O . GLY B 1 158 ? 7.02 2.664 17.594 1 97.69 158 GLY B O 1
ATOM 5603 N N . GLY B 1 159 ? 6.809 4.465 18.922 1 97.75 159 GLY B N 1
ATOM 5604 C CA . GLY B 1 159 ? 7.695 3.939 19.938 1 97.75 159 GLY B CA 1
ATOM 5605 C C . GLY B 1 159 ? 6.977 3.578 21.234 1 97.75 159 GLY B C 1
ATOM 5606 O O . GLY B 1 159 ? 7.617 3.266 22.234 1 97.75 159 GLY B O 1
ATOM 5607 N N . ASN B 1 160 ? 5.656 3.641 21.234 1 97.94 160 ASN B N 1
ATOM 5608 C CA . ASN B 1 160 ? 4.871 3.311 22.422 1 97.94 160 ASN B CA 1
ATOM 5609 C C . ASN B 1 160 ? 5.012 1.84 22.797 1 97.94 160 ASN B C 1
ATOM 5611 O O . ASN B 1 160 ? 4.746 0.957 21.969 1 97.94 160 ASN B O 1
ATOM 5615 N N . GLN B 1 161 ? 5.328 1.572 24.031 1 97.88 161 GLN B N 1
ATOM 5616 C CA . GLN B 1 161 ? 5.691 0.221 24.438 1 97.88 161 GLN B CA 1
ATOM 5617 C C . GLN B 1 161 ? 4.496 -0.723 24.344 1 97.88 161 GLN B C 1
ATOM 5619 O O . GLN B 1 161 ? 4.656 -1.907 24.031 1 97.88 161 GLN B O 1
ATOM 5624 N N . HIS B 1 162 ? 3.328 -0.216 24.672 1 98.06 162 HIS B N 1
ATOM 5625 C CA . HIS B 1 162 ? 2.131 -1.041 24.562 1 98.06 162 HIS B CA 1
ATOM 5626 C C . HIS B 1 162 ? 1.906 -1.479 23.109 1 98.06 162 HIS B C 1
ATOM 5628 O O . HIS B 1 162 ? 1.579 -2.641 22.859 1 98.06 162 HIS B O 1
ATOM 5634 N N . VAL B 1 163 ? 2.049 -0.581 22.188 1 98.69 163 VAL B N 1
ATOM 5635 C CA . VAL B 1 163 ? 1.909 -0.865 20.766 1 98.69 163 VAL B CA 1
ATOM 5636 C C . VAL B 1 163 ? 2.975 -1.87 20.344 1 98.69 163 VAL B C 1
ATOM 5638 O O . VAL B 1 163 ? 2.664 -2.875 19.688 1 98.69 163 VAL B O 1
ATOM 5641 N N . LEU B 1 164 ? 4.242 -1.655 20.719 1 98.75 164 LEU B N 1
ATOM 5642 C CA . LEU B 1 164 ? 5.348 -2.518 20.312 1 98.75 164 LEU B CA 1
ATOM 5643 C C . LEU B 1 164 ? 5.176 -3.924 20.875 1 98.75 164 LEU B C 1
ATOM 5645 O O . LEU B 1 164 ? 5.391 -4.91 20.172 1 98.75 164 LEU B O 1
ATOM 5649 N N . ASN B 1 165 ? 4.789 -4.02 22.172 1 98.75 165 ASN B N 1
ATOM 5650 C CA . ASN B 1 165 ? 4.566 -5.328 22.766 1 98.75 165 ASN B CA 1
ATOM 5651 C C . ASN B 1 165 ? 3.498 -6.117 22.016 1 98.75 165 ASN B C 1
ATOM 5653 O O . ASN B 1 165 ? 3.66 -7.316 21.781 1 98.75 165 ASN B O 1
ATOM 5657 N N . THR B 1 166 ? 2.451 -5.418 21.703 1 98.88 166 THR B N 1
ATOM 5658 C CA . THR B 1 166 ? 1.363 -6.051 20.953 1 98.88 166 THR B CA 1
ATOM 5659 C C . THR B 1 166 ? 1.852 -6.551 19.594 1 98.88 166 THR B C 1
ATOM 5661 O O . THR B 1 166 ? 1.497 -7.656 19.172 1 98.88 166 THR B O 1
ATOM 5664 N N . MET B 1 167 ? 2.635 -5.781 18.969 1 98.88 167 MET B N 1
ATOM 5665 C CA . MET B 1 167 ? 3.166 -6.164 17.656 1 98.88 167 MET B CA 1
ATOM 5666 C C . MET B 1 167 ? 4.109 -7.355 17.781 1 98.88 167 MET B C 1
ATOM 5668 O O . MET B 1 167 ? 4.094 -8.258 16.953 1 98.88 167 MET B O 1
ATOM 5672 N N . HIS B 1 168 ? 4.988 -7.328 18.797 1 98.88 168 HIS B N 1
ATOM 5673 C CA . HIS B 1 168 ? 5.902 -8.445 19.031 1 98.88 168 HIS B CA 1
ATOM 5674 C C . HIS B 1 168 ? 5.137 -9.75 19.203 1 98.88 168 HIS B C 1
ATOM 5676 O O . HIS B 1 168 ? 5.516 -10.773 18.625 1 98.88 168 HIS B O 1
ATOM 5682 N N . GLU B 1 169 ? 4.102 -9.719 19.953 1 98.81 169 GLU B N 1
ATOM 5683 C CA . GLU B 1 169 ? 3.307 -10.914 20.203 1 98.81 169 GLU B CA 1
ATOM 5684 C C . GLU B 1 169 ? 2.674 -11.445 18.922 1 98.81 169 GLU B C 1
ATOM 5686 O O . GLU B 1 169 ? 2.723 -12.641 18.641 1 98.81 169 GLU B O 1
ATOM 5691 N N . ALA B 1 170 ? 2.1 -10.562 18.172 1 98.75 170 ALA B N 1
ATOM 5692 C CA . ALA B 1 170 ? 1.454 -10.961 16.922 1 98.75 170 ALA B CA 1
ATOM 5693 C C . ALA B 1 170 ? 2.48 -11.469 15.906 1 98.75 170 ALA B C 1
ATOM 5695 O O . ALA B 1 170 ? 2.217 -12.422 15.172 1 98.75 170 ALA B O 1
ATOM 5696 N N . LEU B 1 171 ? 3.588 -10.781 15.867 1 98.75 171 LEU B N 1
ATOM 5697 C CA . LEU B 1 171 ? 4.656 -11.172 14.953 1 98.75 171 LEU B CA 1
ATOM 5698 C C . LEU B 1 171 ? 5.129 -12.594 15.25 1 98.75 171 LEU B C 1
ATOM 5700 O O . LEU B 1 171 ? 5.324 -13.391 14.328 1 98.75 171 LEU B O 1
ATOM 5704 N N . GLU B 1 172 ? 5.281 -12.859 16.453 1 98.25 172 GLU B N 1
ATOM 5705 C CA . GLU B 1 172 ? 5.754 -14.18 16.875 1 98.25 172 GLU B CA 1
ATOM 5706 C C . GLU B 1 172 ? 4.723 -15.258 16.562 1 98.25 172 GLU B C 1
ATOM 5708 O O . GLU B 1 172 ? 5.078 -16.359 16.141 1 98.25 172 GLU B O 1
ATOM 5713 N N . LYS B 1 173 ? 3.531 -14.977 16.75 1 98.44 173 LYS B N 1
ATOM 5714 C CA . LYS B 1 173 ? 2.477 -15.977 16.656 1 98.44 173 LYS B CA 1
ATOM 5715 C C . LYS B 1 173 ? 2.018 -16.141 15.211 1 98.44 173 LYS B C 1
ATOM 5717 O O . LYS B 1 173 ? 1.758 -17.266 14.758 1 98.44 173 LYS B O 1
ATOM 5722 N N . TYR B 1 174 ? 1.922 -15.078 14.453 1 98.5 174 TYR B N 1
ATOM 5723 C CA . TYR B 1 174 ? 1.228 -15.125 13.172 1 98.5 174 TYR B CA 1
ATOM 5724 C C . TYR B 1 174 ? 2.191 -14.867 12.023 1 98.5 174 TYR B C 1
ATOM 5726 O O . TYR B 1 174 ? 1.831 -15.039 10.852 1 98.5 174 TYR B O 1
ATOM 5734 N N . GLY B 1 175 ? 3.383 -14.406 12.266 1 98.38 175 GLY B N 1
ATOM 5735 C CA . GLY B 1 175 ? 4.398 -14.32 11.227 1 98.38 175 GLY B CA 1
ATOM 5736 C C . GLY B 1 175 ? 4.523 -12.93 10.625 1 98.38 175 GLY B C 1
ATOM 5737 O O . GLY B 1 175 ? 3.891 -11.984 11.102 1 98.38 175 GLY B O 1
ATOM 5738 N N . ALA B 1 176 ? 5.363 -12.82 9.594 1 98.56 176 ALA B N 1
ATOM 5739 C CA . ALA B 1 176 ? 5.852 -11.555 9.039 1 98.56 176 ALA B CA 1
ATOM 5740 C C . ALA B 1 176 ? 4.848 -10.961 8.055 1 98.56 176 ALA B C 1
ATOM 5742 O O . ALA B 1 176 ? 4.863 -9.758 7.789 1 98.56 176 ALA B O 1
ATOM 5743 N N . GLY B 1 177 ? 4.008 -11.758 7.453 1 97.81 177 GLY B N 1
ATOM 5744 C CA . GLY B 1 177 ? 3.051 -11.32 6.453 1 97.81 177 GLY B CA 1
ATOM 5745 C C . GLY B 1 177 ? 1.709 -12.023 6.559 1 97.81 177 GLY B C 1
ATOM 5746 O O . GLY B 1 177 ? 1.541 -12.93 7.371 1 97.81 177 GLY B O 1
ATOM 5747 N N . ALA B 1 178 ? 0.772 -11.57 5.699 1 95.75 178 ALA B N 1
ATOM 5748 C CA . ALA B 1 178 ? -0.586 -12.102 5.762 1 95.75 178 ALA B CA 1
ATOM 5749 C C . ALA B 1 178 ? -0.74 -13.32 4.855 1 95.75 178 ALA B C 1
ATOM 5751 O O . ALA B 1 178 ? -1.704 -14.078 4.984 1 95.75 178 ALA B O 1
ATOM 5752 N N . GLY B 1 179 ? 0.137 -13.484 3.955 1 93.81 179 GLY B N 1
ATOM 5753 C CA . GLY B 1 179 ? 0.139 -14.664 3.109 1 93.81 179 GLY B CA 1
ATOM 5754 C C . GLY B 1 179 ? -0.793 -14.555 1.918 1 93.81 179 GLY B C 1
ATOM 5755 O O . GLY B 1 179 ? -1.025 -15.531 1.207 1 93.81 179 GLY B O 1
ATOM 5756 N N . GLY B 1 180 ? -1.387 -13.398 1.686 1 95.62 180 GLY B N 1
ATOM 5757 C CA . GLY B 1 180 ? -2.268 -13.203 0.545 1 95.62 180 GLY B CA 1
ATOM 5758 C C . GLY B 1 180 ? -3.178 -12 0.689 1 95.62 180 GLY B C 1
ATOM 5759 O O . GLY B 1 180 ? -3.055 -11.234 1.648 1 95.62 180 GLY B O 1
ATOM 5760 N N . THR B 1 181 ? -4.004 -11.875 -0.343 1 95.25 181 THR B N 1
ATOM 5761 C CA . THR B 1 181 ? -5.051 -10.859 -0.3 1 95.25 181 THR B CA 1
ATOM 5762 C C . THR B 1 181 ? -6.172 -11.281 0.648 1 95.25 181 THR B C 1
ATOM 5764 O O . THR B 1 181 ? -6.168 -12.398 1.166 1 95.25 181 THR B O 1
ATOM 5767 N N . ARG B 1 182 ? -7.145 -10.406 0.841 1 95.81 182 ARG B N 1
ATOM 5768 C CA . ARG B 1 182 ? -8.297 -10.727 1.684 1 95.81 182 ARG B CA 1
ATOM 5769 C C . ARG B 1 182 ? -9.039 -11.945 1.149 1 95.81 182 ARG B C 1
ATOM 5771 O O . ARG B 1 182 ? -9.648 -12.695 1.918 1 95.81 182 ARG B O 1
ATOM 5778 N N . ASN B 1 183 ? -9.016 -12.141 -0.154 1 89.62 183 ASN B N 1
ATOM 5779 C CA . ASN B 1 183 ? -9.789 -13.195 -0.795 1 89.62 183 ASN B CA 1
ATOM 5780 C C . ASN B 1 183 ? -9.07 -14.539 -0.733 1 89.62 183 ASN B C 1
ATOM 5782 O O . ASN B 1 183 ? -9.688 -15.594 -0.883 1 89.62 183 ASN B O 1
ATOM 5786 N N . ILE B 1 184 ? -7.836 -14.57 -0.613 1 90.25 184 ILE B N 1
ATOM 5787 C CA . ILE B 1 184 ? -7.086 -15.82 -0.666 1 90.25 184 ILE B CA 1
ATOM 5788 C C . ILE B 1 184 ? -6.797 -16.312 0.752 1 90.25 184 ILE B C 1
ATOM 5790 O O . ILE B 1 184 ? -7.586 -17.062 1.327 1 90.25 184 ILE B O 1
ATOM 5794 N N . SER B 1 185 ? -5.816 -15.758 1.424 1 91.06 185 SER B N 1
ATOM 5795 C CA . SER B 1 185 ? -5.512 -16.203 2.779 1 91.06 185 SER B CA 1
ATOM 5796 C C . SER B 1 185 ? -5.16 -15.016 3.682 1 91.06 185 SER B C 1
ATOM 5798 O O . SER B 1 185 ? -4.617 -15.203 4.773 1 91.06 185 SER B O 1
ATOM 5800 N N . GLY B 1 186 ? -5.535 -13.859 3.246 1 94.06 186 GLY B N 1
ATOM 5801 C CA . GLY B 1 186 ? -5.086 -12.688 3.973 1 94.06 186 GLY B CA 1
ATOM 5802 C C . GLY B 1 186 ? -6.156 -12.094 4.871 1 94.06 186 GLY B C 1
ATOM 5803 O O . GLY B 1 186 ? -5.902 -11.133 5.598 1 94.06 186 GLY B O 1
ATOM 5804 N N . HIS B 1 187 ? -7.406 -12.594 4.809 1 94.56 187 HIS B N 1
ATOM 5805 C CA . HIS B 1 187 ? -8.438 -12.141 5.73 1 94.56 187 HIS B CA 1
ATOM 5806 C C . HIS B 1 187 ? -8.328 -12.844 7.078 1 94.56 187 HIS B C 1
ATOM 5808 O O . HIS B 1 187 ? -8.43 -14.07 7.152 1 94.56 187 HIS B O 1
ATOM 5814 N N . ASN B 1 188 ? -8.078 -12.109 8.172 1 97.38 188 ASN B N 1
ATOM 5815 C CA . ASN B 1 188 ? -7.801 -12.68 9.484 1 97.38 188 ASN B CA 1
ATOM 5816 C C . ASN B 1 188 ? -8.422 -11.844 10.602 1 97.38 188 ASN B C 1
ATOM 5818 O O . ASN B 1 188 ? -9.016 -10.797 10.344 1 97.38 188 ASN B O 1
ATOM 5822 N N . LYS B 1 189 ? -8.312 -12.297 11.82 1 98.06 189 LYS B N 1
ATOM 5823 C CA . LYS B 1 189 ? -8.969 -11.68 12.961 1 98.06 189 LYS B CA 1
ATOM 5824 C C . LYS B 1 189 ? -8.469 -10.25 13.18 1 98.06 189 LYS B C 1
ATOM 5826 O O . LYS B 1 189 ? -9.219 -9.391 13.641 1 98.06 189 LYS B O 1
ATOM 5831 N N . HIS B 1 190 ? -7.234 -10.023 12.883 1 98.62 190 HIS B N 1
ATOM 5832 C CA . HIS B 1 190 ? -6.656 -8.703 13.102 1 98.62 190 HIS B CA 1
ATOM 5833 C C . HIS B 1 190 ? -7.293 -7.66 12.18 1 98.62 190 HIS B C 1
ATOM 5835 O O . HIS B 1 190 ? -7.516 -6.52 12.594 1 98.62 190 HIS B O 1
ATOM 5841 N N . ALA B 1 191 ? -7.543 -8.039 10.898 1 98.44 191 ALA B N 1
ATOM 5842 C CA . ALA B 1 191 ? -8.281 -7.156 10 1 98.44 191 ALA B CA 1
ATOM 5843 C C . ALA B 1 191 ? -9.688 -6.895 10.523 1 98.44 191 ALA B C 1
ATOM 5845 O O . ALA B 1 191 ? -10.148 -5.746 10.547 1 98.44 191 ALA B O 1
ATOM 5846 N N . VAL B 1 192 ? -10.344 -7.918 10.953 1 98.12 192 VAL B N 1
ATOM 5847 C CA . VAL B 1 192 ? -11.719 -7.828 11.438 1 98.12 192 VAL B CA 1
ATOM 5848 C C . VAL B 1 192 ? -11.781 -6.914 12.656 1 98.12 192 VAL B C 1
ATOM 5850 O O . VAL B 1 192 ? -12.617 -6.012 12.727 1 98.12 192 VAL B O 1
ATOM 5853 N N . GLU B 1 193 ? -10.906 -7.145 13.562 1 98.69 193 GLU B N 1
ATOM 5854 C CA . GLU B 1 193 ? -10.906 -6.387 14.812 1 98.69 193 GLU B CA 1
ATOM 5855 C C . GLU B 1 193 ? -10.523 -4.93 14.57 1 98.69 193 GLU B C 1
ATOM 5857 O O . GLU B 1 193 ? -11.102 -4.023 15.172 1 98.69 193 GLU B O 1
ATOM 5862 N N . LEU B 1 194 ? -9.539 -4.703 13.734 1 98.88 194 LEU B N 1
ATOM 5863 C CA . LEU B 1 194 ? -9.133 -3.338 13.414 1 98.88 194 LEU B CA 1
ATOM 5864 C C . LEU B 1 194 ? -10.266 -2.572 12.742 1 98.88 194 LEU B C 1
ATOM 5866 O O . LEU B 1 194 ? -10.531 -1.417 13.086 1 98.88 194 LEU B O 1
ATOM 5870 N N . GLU B 1 195 ? -10.898 -3.186 11.75 1 98.88 195 GLU B N 1
ATOM 5871 C CA . GLU B 1 195 ? -12 -2.543 11.047 1 98.88 195 GLU B CA 1
ATOM 5872 C C . GLU B 1 195 ? -13.156 -2.238 11.992 1 98.88 195 GLU B C 1
ATOM 5874 O O . GLU B 1 195 ? -13.797 -1.188 11.883 1 98.88 195 GLU B O 1
ATOM 5879 N N . ALA B 1 196 ? -13.43 -3.113 12.922 1 98.88 196 ALA B N 1
ATOM 5880 C CA . ALA B 1 196 ? -14.453 -2.855 13.938 1 98.88 196 ALA B CA 1
ATOM 5881 C C . ALA B 1 196 ? -14.07 -1.66 14.805 1 98.88 196 ALA B C 1
ATOM 5883 O O . ALA B 1 196 ? -14.922 -0.823 15.125 1 98.88 196 ALA B O 1
ATOM 5884 N N . THR B 1 197 ? -12.844 -1.598 15.219 1 98.88 197 THR B N 1
ATOM 5885 C CA . THR B 1 197 ? -12.352 -0.495 16.031 1 98.88 197 THR B CA 1
ATOM 5886 C C . THR B 1 197 ? -12.453 0.827 15.281 1 98.88 197 THR B C 1
ATOM 5888 O O . THR B 1 197 ? -12.828 1.851 15.859 1 98.88 197 THR B O 1
ATOM 5891 N N . LEU B 1 198 ? -12.148 0.8 14.008 1 98.94 198 LEU B N 1
ATOM 5892 C CA . LEU B 1 198 ? -12.227 1.993 13.172 1 98.94 198 LEU B CA 1
ATOM 5893 C C . LEU B 1 198 ? -13.672 2.451 13 1 98.94 198 LEU B C 1
ATOM 5895 O O . LEU B 1 198 ? -13.953 3.65 13.031 1 98.94 198 LEU B O 1
ATOM 5899 N N . ALA B 1 199 ? -14.547 1.501 12.781 1 98.88 199 ALA B N 1
ATOM 5900 C CA . ALA B 1 199 ? -15.969 1.838 12.688 1 98.88 199 ALA B CA 1
ATOM 5901 C C . ALA B 1 199 ? -16.469 2.48 13.977 1 98.88 199 ALA B C 1
ATOM 5903 O O . ALA B 1 199 ? -17.203 3.469 13.945 1 98.88 199 ALA B O 1
ATOM 5904 N N . LYS B 1 200 ? -16.062 1.934 15.078 1 98.5 200 LYS B N 1
ATOM 5905 C CA . LYS B 1 200 ? -16.406 2.496 16.375 1 98.5 200 LYS B CA 1
ATOM 5906 C C . LYS B 1 200 ? -15.828 3.9 16.547 1 98.5 200 LYS B C 1
ATOM 5908 O O . LYS B 1 200 ? -16.516 4.805 17.016 1 98.5 200 LYS B O 1
ATOM 5913 N N . LEU B 1 201 ? -14.617 4.082 16.172 1 98.56 201 LEU B N 1
ATOM 5914 C CA . LEU B 1 201 ? -13.93 5.359 16.297 1 98.56 201 LEU B CA 1
ATOM 5915 C C . LEU B 1 201 ? -14.719 6.473 15.609 1 98.56 201 LEU B C 1
ATOM 5917 O O . LEU B 1 201 ? -14.875 7.562 16.172 1 98.56 201 LEU B O 1
ATOM 5921 N N . HIS B 1 202 ? -15.258 6.199 14.422 1 98.56 202 HIS B N 1
ATOM 5922 C CA . HIS B 1 202 ? -15.938 7.215 13.617 1 98.56 202 HIS B CA 1
ATOM 5923 C C . HIS B 1 202 ? -17.453 7.129 13.781 1 98.56 202 HIS B C 1
ATOM 5925 O O . HIS B 1 202 ? -18.188 7.852 13.117 1 98.56 202 HIS B O 1
ATOM 5931 N N . ALA B 1 203 ? -17.922 6.227 14.672 1 97.88 203 ALA B N 1
ATOM 5932 C CA . ALA B 1 203 ? -19.359 5.996 14.875 1 97.88 203 ALA B CA 1
ATOM 5933 C C . ALA B 1 203 ? -20.047 5.68 13.555 1 97.88 203 ALA B C 1
ATOM 5935 O O . ALA B 1 203 ? -21.094 6.27 13.242 1 97.88 203 ALA B O 1
ATOM 5936 N N . THR B 1 204 ? -19.484 4.859 12.766 1 98.44 204 THR B N 1
ATOM 5937 C CA . THR B 1 204 ? -20.062 4.395 11.508 1 98.44 204 THR B CA 1
ATOM 5938 C C . THR B 1 204 ? -20.422 2.91 11.594 1 98.44 204 THR B C 1
ATOM 5940 O O . THR B 1 204 ? -20.062 2.236 12.562 1 98.44 204 THR B O 1
ATOM 5943 N N . GLU B 1 205 ? -21.125 2.432 10.531 1 98.62 205 GLU B N 1
ATOM 5944 C CA . GLU B 1 205 ? -21.547 1.036 10.531 1 98.62 205 GLU B CA 1
ATOM 5945 C C . GLU B 1 205 ? -20.375 0.104 10.219 1 98.62 205 GLU B C 1
ATOM 5947 O O . GLU B 1 205 ? -20.328 -1.025 10.711 1 98.62 205 GLU B O 1
ATOM 5952 N N . SER B 1 206 ? -19.453 0.546 9.359 1 98.81 206 SER B N 1
ATOM 5953 C CA . SER B 1 206 ? -18.359 -0.313 8.883 1 98.81 206 SER B CA 1
ATOM 5954 C C . SER B 1 206 ? -17.141 0.503 8.5 1 98.81 206 SER B C 1
ATOM 5956 O O . SER B 1 206 ? -17.219 1.728 8.375 1 98.81 206 SER B O 1
ATOM 5958 N N . ALA B 1 207 ? -16.047 -0.146 8.398 1 98.94 207 ALA B N 1
ATOM 5959 C CA . ALA B 1 207 ? -14.773 0.403 7.918 1 98.94 207 ALA B CA 1
ATOM 5960 C C . ALA B 1 207 ? -13.977 -0.645 7.141 1 98.94 207 ALA B C 1
ATOM 5962 O O . ALA B 1 207 ? -14.273 -1.841 7.227 1 98.94 207 ALA B O 1
ATOM 5963 N N . LEU B 1 208 ? -13.016 -0.198 6.332 1 98.88 208 LEU B N 1
ATOM 5964 C CA . LEU B 1 208 ? -12.195 -1.052 5.484 1 98.88 208 LEU B CA 1
ATOM 5965 C C . LEU B 1 208 ? -10.742 -0.595 5.5 1 98.88 208 LEU B C 1
ATOM 5967 O O . LEU B 1 208 ? -10.445 0.574 5.234 1 98.88 208 LEU B O 1
ATOM 5971 N N . VAL B 1 209 ? -9.891 -1.534 5.762 1 98.81 209 VAL B N 1
ATOM 5972 C CA . VAL B 1 209 ? -8.477 -1.211 5.895 1 98.81 209 VAL B CA 1
ATOM 5973 C C . VAL B 1 209 ? -7.762 -1.446 4.566 1 98.81 209 VAL B C 1
ATOM 5975 O O . VAL B 1 209 ? -8.023 -2.441 3.883 1 98.81 209 VAL B O 1
ATOM 5978 N N . PHE B 1 210 ? -6.938 -0.518 4.168 1 98.56 210 PHE B N 1
ATOM 5979 C CA . PHE B 1 210 ? -6.082 -0.563 2.988 1 98.56 210 PHE B CA 1
ATOM 5980 C C . PHE B 1 210 ? -4.609 -0.545 3.385 1 98.56 210 PHE B C 1
ATOM 5982 O O . PHE B 1 210 ? -4.281 -0.344 4.555 1 98.56 210 PHE B O 1
ATOM 5989 N N . SER B 1 211 ? -3.73 -0.711 2.447 1 97.12 211 SER B N 1
ATOM 5990 C CA . SER B 1 211 ? -2.293 -0.74 2.689 1 97.12 211 SER B CA 1
ATOM 5991 C C . SER B 1 211 ? -1.765 0.644 3.053 1 97.12 211 SER B C 1
ATOM 5993 O O . SER B 1 211 ? -0.725 0.767 3.701 1 97.12 211 SER B O 1
ATOM 5995 N N . SER B 1 212 ? -2.426 1.648 2.6 1 97.69 212 SER B N 1
ATOM 5996 C CA . SER B 1 212 ? -2.131 3.043 2.91 1 97.69 212 SER B CA 1
ATOM 5997 C C . SER B 1 212 ? -3.348 3.932 2.672 1 97.69 212 SER B C 1
ATOM 5999 O O . SER B 1 212 ? -4.32 3.508 2.043 1 97.69 212 SER B O 1
ATOM 6001 N N . CYS B 1 213 ? -3.268 5.113 3.215 1 97.88 213 CYS B N 1
ATOM 6002 C CA . CYS B 1 213 ? -4.367 6.023 2.918 1 97.88 213 CYS B CA 1
ATOM 6003 C C . CYS B 1 213 ? -4.285 6.523 1.48 1 97.88 213 CYS B C 1
ATOM 6005 O O . CYS B 1 213 ? -5.309 6.84 0.871 1 97.88 213 CYS B O 1
ATOM 6007 N N . TYR B 1 214 ? -3.088 6.594 0.886 1 97.88 214 TYR B N 1
ATOM 6008 C CA . TYR B 1 214 ? -2.994 6.891 -0.54 1 97.88 214 TYR B CA 1
ATOM 6009 C C . TYR B 1 214 ? -3.879 5.949 -1.351 1 97.88 214 TYR B C 1
ATOM 6011 O O . TYR B 1 214 ? -4.684 6.398 -2.172 1 97.88 214 TYR B O 1
ATOM 6019 N N . VAL B 1 215 ? -3.727 4.633 -1.06 1 98.31 215 VAL B N 1
ATOM 6020 C CA . VAL B 1 215 ? -4.496 3.635 -1.789 1 98.31 215 VAL B CA 1
ATOM 6021 C C . VAL B 1 215 ? -5.977 3.754 -1.425 1 98.31 215 VAL B C 1
ATOM 6023 O O . VAL B 1 215 ? -6.848 3.594 -2.281 1 98.31 215 VAL B O 1
ATOM 6026 N N . ALA B 1 216 ? -6.277 4.004 -0.155 1 98.75 216 ALA B N 1
ATOM 6027 C CA . ALA B 1 216 ? -7.668 4.164 0.269 1 98.75 216 ALA B CA 1
ATOM 6028 C C . ALA B 1 216 ? -8.352 5.285 -0.507 1 98.75 216 ALA B C 1
ATOM 6030 O O . ALA B 1 216 ? -9.445 5.102 -1.042 1 98.75 216 ALA B O 1
ATOM 6031 N N . ASN B 1 217 ? -7.715 6.461 -0.607 1 98.81 217 ASN B N 1
ATOM 6032 C CA . ASN B 1 217 ? -8.266 7.605 -1.327 1 98.81 217 ASN B CA 1
ATOM 6033 C C . ASN B 1 217 ? -8.367 7.328 -2.824 1 98.81 217 ASN B C 1
ATOM 6035 O O . ASN B 1 217 ? -9.422 7.535 -3.426 1 98.81 217 ASN B O 1
ATOM 6039 N N . ASP B 1 218 ? -7.301 6.848 -3.396 1 98.31 218 ASP B N 1
ATOM 6040 C CA . ASP B 1 218 ? -7.234 6.586 -4.832 1 98.31 218 ASP B CA 1
ATOM 6041 C C . ASP B 1 218 ? -8.289 5.562 -5.254 1 98.31 218 ASP B C 1
ATOM 6043 O O . ASP B 1 218 ? -9.094 5.828 -6.145 1 98.31 218 ASP B O 1
ATOM 6047 N N . ALA B 1 219 ? -8.297 4.402 -4.594 1 98.5 219 ALA B N 1
ATOM 6048 C CA . ALA B 1 219 ? -9.188 3.303 -4.961 1 98.5 219 ALA B CA 1
ATOM 6049 C C . ALA B 1 219 ? -10.648 3.686 -4.746 1 98.5 219 ALA B C 1
ATOM 6051 O O . ALA B 1 219 ? -11.508 3.354 -5.562 1 98.5 219 ALA B O 1
ATOM 6052 N N . THR B 1 220 ? -10.945 4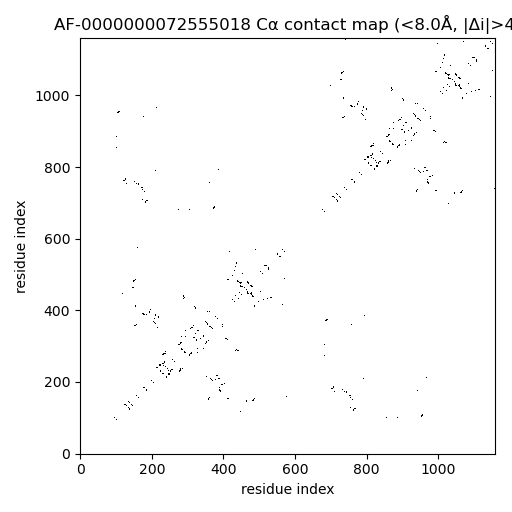.387 -3.684 1 98.88 220 THR B N 1
ATOM 6053 C CA . THR B 1 220 ? -12.328 4.703 -3.344 1 98.88 220 THR B CA 1
ATOM 6054 C C . THR B 1 220 ? -12.891 5.762 -4.289 1 98.88 220 THR B C 1
ATOM 6056 O O . THR B 1 220 ? -13.969 5.59 -4.859 1 98.88 220 THR B O 1
ATOM 6059 N N . LEU B 1 221 ? -12.156 6.844 -4.473 1 98.88 221 LEU B N 1
ATOM 6060 C CA . LEU B 1 221 ? -12.641 7.914 -5.344 1 98.88 221 LEU B CA 1
ATOM 6061 C C . LEU B 1 221 ? -12.688 7.449 -6.797 1 98.88 221 LEU B C 1
ATOM 6063 O O . LEU B 1 221 ? -13.609 7.809 -7.535 1 98.88 221 LEU B O 1
ATOM 6067 N N . ALA B 1 222 ? -11.695 6.656 -7.195 1 98.56 222 ALA B N 1
ATOM 6068 C CA . ALA B 1 222 ? -11.711 6.113 -8.547 1 98.56 222 ALA B CA 1
ATOM 6069 C C . ALA B 1 222 ? -12.922 5.215 -8.773 1 98.56 222 ALA B C 1
ATOM 6071 O O . ALA B 1 222 ? -13.578 5.293 -9.812 1 98.56 222 ALA B O 1
ATOM 6072 N N . THR B 1 223 ? -13.211 4.359 -7.816 1 98.56 223 THR B N 1
ATOM 6073 C CA . THR B 1 223 ? -14.328 3.424 -7.938 1 98.56 223 THR B CA 1
ATOM 6074 C C . THR B 1 223 ? -15.656 4.164 -7.922 1 98.56 223 THR B C 1
ATOM 6076 O O . THR B 1 223 ? -16.516 3.934 -8.781 1 98.56 223 THR B O 1
ATOM 6079 N N . LEU B 1 224 ? -15.859 5.086 -7.004 1 98.75 224 LEU B N 1
ATOM 6080 C CA . LEU B 1 224 ? -17.094 5.852 -6.922 1 98.75 224 LEU B CA 1
ATOM 6081 C C . LEU B 1 224 ? -17.328 6.648 -8.203 1 98.75 224 LEU B C 1
ATOM 6083 O O . LEU B 1 224 ? -18.406 6.578 -8.797 1 98.75 224 LEU B O 1
ATOM 6087 N N . GLY B 1 225 ? -16.312 7.363 -8.625 1 98.44 225 GLY B N 1
ATOM 6088 C CA . GLY B 1 225 ? -16.453 8.195 -9.812 1 98.44 225 GLY B CA 1
ATOM 6089 C C . GLY B 1 225 ? -16.75 7.395 -11.07 1 98.44 225 GLY B C 1
ATOM 6090 O O . GLY B 1 225 ? -17.469 7.863 -11.953 1 98.44 225 GLY B O 1
ATOM 6091 N N . SER B 1 226 ? -16.172 6.223 -11.148 1 97.25 226 SER B N 1
ATOM 6092 C CA . SER B 1 226 ? -16.344 5.41 -12.352 1 97.25 226 SER B CA 1
ATOM 6093 C C . SER B 1 226 ? -17.688 4.688 -12.344 1 97.25 226 SER B C 1
ATOM 6095 O O . SER B 1 226 ? -18.25 4.395 -13.406 1 97.25 226 SER B O 1
ATOM 6097 N N . LYS B 1 227 ? -18.266 4.395 -11.203 1 97.88 227 LYS B N 1
ATOM 6098 C CA . LYS B 1 227 ? -19.438 3.531 -11.125 1 97.88 227 LYS B CA 1
ATOM 6099 C C . LYS B 1 227 ? -20.719 4.355 -11.016 1 97.88 227 LYS B C 1
ATOM 6101 O O . LYS B 1 227 ? -21.766 3.963 -11.531 1 97.88 227 LYS B O 1
ATOM 6106 N N . LEU B 1 228 ? -20.688 5.484 -10.297 1 98 228 LEU B N 1
ATOM 6107 C CA . LEU B 1 228 ? -21.859 6.352 -10.195 1 98 228 LEU B CA 1
ATOM 6108 C C . LEU B 1 228 ? -22.188 6.977 -11.547 1 98 228 LEU B C 1
ATOM 6110 O O . LEU B 1 228 ? -21.328 7.582 -12.188 1 98 228 LEU B O 1
ATOM 6114 N N . PRO B 1 229 ? -23.391 6.852 -11.945 1 97 229 PRO B N 1
ATOM 6115 C CA . PRO B 1 229 ? -23.734 7.352 -13.281 1 97 229 PRO B CA 1
ATOM 6116 C C . PRO B 1 229 ? -23.641 8.867 -13.383 1 97 229 PRO B C 1
ATOM 6118 O O . PRO B 1 229 ? -24.234 9.594 -12.578 1 97 229 PRO B O 1
ATOM 6121 N N . ASP B 1 230 ? -22.844 9.359 -14.281 1 96.56 230 ASP B N 1
ATOM 6122 C CA . ASP B 1 230 ? -22.688 10.781 -14.578 1 96.56 230 ASP B CA 1
ATOM 6123 C C . ASP B 1 230 ? -22.203 11.547 -13.344 1 96.56 230 ASP B C 1
ATOM 6125 O O . ASP B 1 230 ? -22.578 12.703 -13.148 1 96.56 230 ASP B O 1
ATOM 6129 N N . CYS B 1 231 ? -21.516 10.906 -12.594 1 97.94 231 CYS B N 1
ATOM 6130 C CA . CYS B 1 231 ? -21.047 11.461 -11.328 1 97.94 231 CYS B CA 1
ATOM 6131 C C . CYS B 1 231 ? -20.188 12.688 -11.555 1 97.94 231 CYS B C 1
ATOM 6133 O O . CYS B 1 231 ? -19.438 12.758 -12.531 1 97.94 231 CYS B O 1
ATOM 6135 N N . VAL B 1 232 ? -20.375 13.742 -10.648 1 98.81 232 VAL B N 1
ATOM 6136 C CA . VAL B 1 232 ? -19.484 14.898 -10.609 1 98.81 232 VAL B CA 1
ATOM 6137 C C . VAL B 1 232 ? -18.797 14.977 -9.25 1 98.81 232 VAL B C 1
ATOM 6139 O O . VAL B 1 232 ? -19.469 14.961 -8.211 1 98.81 232 VAL B O 1
ATOM 6142 N N . ILE B 1 233 ? -17.484 15.062 -9.242 1 98.94 233 ILE B N 1
ATOM 6143 C CA . ILE B 1 233 ? -16.766 15.227 -7.988 1 98.94 233 ILE B CA 1
ATOM 6144 C C . ILE B 1 233 ? -16.312 16.688 -7.844 1 98.94 233 ILE B C 1
ATOM 6146 O O . ILE B 1 233 ? -15.633 17.219 -8.727 1 98.94 233 ILE B O 1
ATOM 6150 N N . LEU B 1 234 ? -16.781 17.375 -6.82 1 98.94 234 LEU B N 1
ATOM 6151 C CA . LEU B 1 234 ? -16.328 18.703 -6.445 1 98.94 234 LEU B CA 1
ATOM 6152 C C . LEU B 1 234 ? -15.188 18.625 -5.438 1 98.94 234 LEU B C 1
ATOM 6154 O O . LEU B 1 234 ? -15.375 18.156 -4.312 1 98.94 234 LEU B O 1
ATOM 6158 N N . SER B 1 235 ? -14.031 19.062 -5.836 1 98.88 235 SER B N 1
ATOM 6159 C CA . SER B 1 235 ? -12.805 18.906 -5.062 1 98.88 235 SER B CA 1
ATOM 6160 C C . SER B 1 235 ? -12.258 20.25 -4.602 1 98.88 235 SER B C 1
ATOM 6162 O O . SER B 1 235 ? -12.102 21.172 -5.406 1 98.88 235 SER B O 1
ATOM 6164 N N . ASP B 1 236 ? -11.953 20.328 -3.295 1 98.81 236 ASP B N 1
ATOM 6165 C CA . ASP B 1 236 ? -11.227 21.5 -2.812 1 98.81 236 ASP B CA 1
ATOM 6166 C C . ASP B 1 236 ? -9.898 21.672 -3.547 1 98.81 236 ASP B C 1
ATOM 6168 O O . ASP B 1 236 ? -9.203 20.688 -3.807 1 98.81 236 ASP B O 1
ATOM 6172 N N . SER B 1 237 ? -9.5 22.859 -3.758 1 97.31 237 SER B N 1
ATOM 6173 C CA . SER B 1 237 ? -8.328 23.125 -4.582 1 97.31 237 SER B CA 1
ATOM 6174 C C . SER B 1 237 ? -7.043 22.703 -3.883 1 97.31 237 SER B C 1
ATOM 6176 O O . SER B 1 237 ? -6 22.547 -4.523 1 97.31 237 SER B O 1
ATOM 6178 N N . LEU B 1 238 ? -7.086 22.453 -2.561 1 96.19 238 LEU B N 1
ATOM 6179 C CA . LEU B 1 238 ? -5.859 22.109 -1.845 1 96.19 238 LEU B CA 1
ATOM 6180 C C . LEU B 1 238 ? -5.898 20.656 -1.374 1 96.19 238 LEU B C 1
ATOM 6182 O O . LEU B 1 238 ? -5.117 20.266 -0.503 1 96.19 238 LEU B O 1
ATOM 6186 N N . ASN B 1 239 ? -6.758 19.875 -1.965 1 97.44 239 ASN B N 1
ATOM 6187 C CA . ASN B 1 239 ? -6.84 18.469 -1.592 1 97.44 239 ASN B CA 1
ATOM 6188 C C . ASN B 1 239 ? -5.512 17.75 -1.821 1 97.44 239 ASN B C 1
ATOM 6190 O O . ASN B 1 239 ? -4.773 18.078 -2.748 1 97.44 239 ASN B O 1
ATOM 6194 N N . HIS B 1 240 ? -5.242 16.781 -0.989 1 96.38 240 HIS B N 1
ATOM 6195 C CA . HIS B 1 240 ? -4.043 15.961 -1.047 1 96.38 240 HIS B CA 1
ATOM 6196 C C . HIS B 1 240 ? -3.934 15.242 -2.389 1 96.38 240 HIS B C 1
ATOM 6198 O O . HIS B 1 240 ? -4.949 14.891 -2.996 1 96.38 240 HIS B O 1
ATOM 6204 N N . ALA B 1 241 ? -2.729 14.953 -2.791 1 94.69 241 ALA B N 1
ATOM 6205 C CA . ALA B 1 241 ? -2.393 14.328 -4.066 1 94.69 241 ALA B CA 1
ATOM 6206 C C . ALA B 1 241 ? -3.113 12.992 -4.227 1 94.69 241 ALA B C 1
ATOM 6208 O O . ALA B 1 241 ? -3.508 12.617 -5.332 1 94.69 241 ALA B O 1
ATOM 6209 N N . SER B 1 242 ? -3.258 12.18 -3.164 1 97.12 242 SER B N 1
ATOM 6210 C CA . SER B 1 242 ? -3.916 10.883 -3.242 1 97.12 242 SER B CA 1
ATOM 6211 C C . SER B 1 242 ? -5.371 11.023 -3.672 1 97.12 242 SER B C 1
ATOM 6213 O O . SER B 1 242 ? -5.895 10.172 -4.398 1 97.12 242 SER B O 1
ATOM 6215 N N . MET B 1 243 ? -6.031 12.062 -3.219 1 98.25 243 MET B N 1
ATOM 6216 C CA . MET B 1 243 ? -7.406 12.328 -3.635 1 98.25 243 MET B CA 1
ATOM 6217 C C . MET B 1 243 ? -7.461 12.781 -5.09 1 98.25 243 MET B C 1
ATOM 6219 O O . MET B 1 243 ? -8.305 12.32 -5.855 1 98.25 243 MET B O 1
ATOM 6223 N N . ILE B 1 244 ? -6.57 13.664 -5.414 1 97.25 244 ILE B N 1
ATOM 6224 C CA . ILE B 1 244 ? -6.5 14.188 -6.777 1 97.25 244 ILE B CA 1
ATOM 6225 C C . ILE B 1 244 ? -6.301 13.031 -7.758 1 97.25 244 ILE B C 1
ATOM 6227 O O . ILE B 1 244 ? -6.98 12.953 -8.781 1 97.25 244 ILE B O 1
ATOM 6231 N N . GLN B 1 245 ? -5.402 12.117 -7.434 1 97 245 GLN B N 1
ATOM 6232 C CA . GLN B 1 245 ? -5.141 10.977 -8.305 1 97 245 GLN B CA 1
ATOM 6233 C C . GLN B 1 245 ? -6.375 10.086 -8.438 1 97 245 GLN B C 1
ATOM 6235 O O . GLN B 1 245 ? -6.707 9.633 -9.531 1 97 245 GLN B O 1
ATOM 6240 N N . GLY B 1 246 ? -7.023 9.781 -7.32 1 98.38 246 GLY B N 1
ATOM 6241 C CA . GLY B 1 246 ? -8.242 8.992 -7.387 1 98.38 246 GLY B CA 1
ATOM 6242 C C . GLY B 1 246 ? -9.305 9.602 -8.273 1 98.38 246 GLY B C 1
ATOM 6243 O O . GLY B 1 246 ? -9.969 8.898 -9.039 1 98.38 246 GLY B O 1
ATOM 6244 N N . ILE B 1 247 ? -9.461 10.914 -8.188 1 98.56 247 ILE B N 1
ATOM 6245 C CA . ILE B 1 247 ? -10.43 11.633 -9.008 1 98.56 247 ILE B CA 1
ATOM 6246 C C . ILE B 1 247 ? -10.039 11.531 -10.477 1 98.56 247 ILE B C 1
ATOM 6248 O O . ILE B 1 247 ? -10.883 11.242 -11.336 1 98.56 247 ILE B O 1
ATOM 6252 N N . ARG B 1 248 ? -8.789 11.703 -10.766 1 97.25 248 ARG B N 1
ATOM 6253 C CA . ARG B 1 248 ? -8.305 11.586 -12.133 1 97.25 248 ARG B CA 1
ATOM 6254 C C . ARG B 1 248 ? -8.523 10.18 -12.68 1 97.25 248 ARG B C 1
ATOM 6256 O O . ARG B 1 248 ? -8.961 10.008 -13.812 1 97.25 248 ARG B O 1
ATOM 6263 N N . HIS B 1 249 ? -8.289 9.203 -11.898 1 97.12 249 HIS B N 1
ATOM 6264 C CA . HIS B 1 249 ? -8.391 7.809 -12.305 1 97.12 249 HIS B CA 1
ATOM 6265 C C . HIS B 1 249 ? -9.844 7.406 -12.539 1 97.12 249 HIS B C 1
ATOM 6267 O O . HIS B 1 249 ? -10.109 6.422 -13.234 1 97.12 249 HIS B O 1
ATOM 6273 N N . SER B 1 250 ? -10.742 8.109 -11.953 1 97.12 250 SER B N 1
ATOM 6274 C CA . SER B 1 250 ? -12.156 7.781 -12.094 1 97.12 250 SER B CA 1
ATOM 6275 C C . SER B 1 250 ? -12.656 8.086 -13.5 1 97.12 250 SER B C 1
ATOM 6277 O O . SER B 1 250 ? -13.617 7.465 -13.969 1 97.12 250 SER B O 1
ATOM 6279 N N . GLY B 1 251 ? -12.086 9.078 -14.102 1 95.31 251 GLY B N 1
ATOM 6280 C CA . GLY B 1 251 ? -12.508 9.508 -15.422 1 95.31 251 GLY B CA 1
ATOM 6281 C C . GLY B 1 251 ? -13.773 10.344 -15.414 1 95.31 251 GLY B C 1
ATOM 6282 O O . GLY B 1 251 ? -14.211 10.828 -16.453 1 95.31 251 GLY B O 1
ATOM 6283 N N . THR B 1 252 ? -14.359 10.539 -14.281 1 97.31 252 THR B N 1
ATOM 6284 C CA . THR B 1 252 ? -15.609 11.289 -14.219 1 97.31 252 THR B CA 1
ATOM 6285 C C . THR B 1 252 ? -15.344 12.789 -14.273 1 97.31 252 THR B C 1
ATOM 6287 O O . THR B 1 252 ? -14.188 13.219 -14.258 1 97.31 252 THR B O 1
ATOM 6290 N N . LYS B 1 253 ? -16.422 13.547 -14.383 1 98.19 253 LYS B N 1
ATOM 6291 C CA . LYS B 1 253 ? -16.328 15.008 -14.367 1 98.19 253 LYS B CA 1
ATOM 6292 C C . LYS B 1 253 ? -15.875 15.516 -13 1 98.19 253 LYS B C 1
ATOM 6294 O O . LYS B 1 253 ? -16.328 15.016 -11.969 1 98.19 253 LYS B O 1
ATOM 6299 N N . LYS B 1 254 ? -14.969 16.422 -13.016 1 98.62 254 LYS B N 1
ATOM 6300 C CA . LYS B 1 254 ? -14.492 17.047 -11.781 1 98.62 254 LYS B CA 1
ATOM 6301 C C . LYS B 1 254 ? -14.633 18.562 -11.844 1 98.62 254 LYS B C 1
ATOM 6303 O O . LYS B 1 254 ? -14.469 19.156 -12.914 1 98.62 254 LYS B O 1
ATOM 6308 N N . ILE B 1 255 ? -14.992 19.203 -10.742 1 98.81 255 ILE B N 1
ATOM 6309 C CA . ILE B 1 255 ? -15.023 20.641 -10.562 1 98.81 255 ILE B CA 1
ATOM 6310 C C . ILE B 1 255 ? -14.195 21.031 -9.336 1 98.81 255 ILE B C 1
ATOM 6312 O O . ILE B 1 255 ? -14.461 20.547 -8.234 1 98.81 255 ILE B O 1
ATOM 6316 N N . VAL B 1 256 ? -13.258 21.859 -9.555 1 98.75 256 VAL B N 1
ATOM 6317 C CA . VAL B 1 256 ? -12.445 22.344 -8.438 1 98.75 256 VAL B CA 1
ATOM 6318 C C . VAL B 1 256 ? -13.039 23.625 -7.875 1 98.75 256 VAL B C 1
ATOM 6320 O O . VAL B 1 256 ? -13.359 24.562 -8.633 1 98.75 256 VAL B O 1
ATOM 6323 N N . PHE B 1 257 ? -13.281 23.688 -6.605 1 98.81 257 PHE B N 1
ATOM 6324 C CA . PHE B 1 257 ? -13.734 24.938 -5.984 1 98.81 257 PHE B CA 1
ATOM 6325 C C . PHE B 1 257 ? -12.625 25.562 -5.152 1 98.81 257 PHE B C 1
ATOM 6327 O O . PHE B 1 257 ? -11.664 24.875 -4.777 1 98.81 257 PHE B O 1
ATOM 6334 N N . LYS B 1 258 ? -12.766 26.859 -4.871 1 98.44 258 LYS B N 1
ATOM 6335 C CA . LYS B 1 258 ? -11.766 27.609 -4.129 1 98.44 258 LYS B CA 1
ATOM 6336 C C . LYS B 1 258 ? -11.633 27.109 -2.697 1 98.44 258 LYS B C 1
ATOM 6338 O O . LYS B 1 258 ? -12.633 26.766 -2.064 1 98.44 258 LYS B O 1
ATOM 6343 N N . HIS B 1 259 ? -10.422 27.109 -2.227 1 97.38 259 HIS B N 1
ATOM 6344 C CA . HIS B 1 259 ? -10.086 26.5 -0.942 1 97.38 259 HIS B CA 1
ATOM 6345 C C . HIS B 1 259 ? -10.969 27.062 0.174 1 97.38 259 HIS B C 1
ATOM 6347 O O . HIS B 1 259 ? -10.984 28.266 0.414 1 97.38 259 HIS B O 1
ATOM 6353 N N . ASN B 1 260 ? -11.648 26.156 0.813 1 98.06 260 ASN B N 1
ATOM 6354 C CA . ASN B 1 260 ? -12.5 26.453 1.963 1 98.06 260 ASN B CA 1
ATOM 6355 C C . ASN B 1 260 ? -13.531 27.531 1.643 1 98.06 260 ASN B C 1
ATOM 6357 O O . ASN B 1 260 ? -14.008 28.219 2.541 1 98.06 260 ASN B O 1
ATOM 6361 N N . ASP B 1 261 ? -13.875 27.688 0.426 1 98.69 261 ASP B N 1
ATOM 6362 C CA . ASP B 1 261 ? -14.828 28.703 -0.003 1 98.69 261 ASP B CA 1
ATOM 6363 C C . ASP B 1 261 ? -16.219 28.109 -0.182 1 98.69 261 ASP B C 1
ATOM 6365 O O . ASP B 1 261 ? -16.578 27.672 -1.276 1 98.69 261 ASP B O 1
ATOM 6369 N N . VAL B 1 262 ? -17.016 28.297 0.781 1 98.81 262 VAL B N 1
ATOM 6370 C CA . VAL B 1 262 ? -18.344 27.688 0.826 1 98.81 262 VAL B CA 1
ATOM 6371 C C . VAL B 1 262 ? -19.234 28.328 -0.237 1 98.81 262 VAL B C 1
ATOM 6373 O O . VAL B 1 262 ? -20.047 27.641 -0.864 1 98.81 262 VAL B O 1
ATOM 6376 N N . ALA B 1 263 ? -19.109 29.609 -0.425 1 98.81 263 ALA B N 1
ATOM 6377 C CA . ALA B 1 263 ? -19.906 30.297 -1.424 1 98.81 263 ALA B CA 1
ATOM 6378 C C . ALA B 1 263 ? -19.594 29.812 -2.83 1 98.81 263 ALA B C 1
ATOM 6380 O O . ALA B 1 263 ? -20.5 29.578 -3.641 1 98.81 263 ALA B O 1
ATOM 6381 N N . ASP B 1 264 ? -18.328 29.625 -3.104 1 98.88 264 ASP B N 1
ATOM 6382 C CA . ASP B 1 264 ? -17.922 29.094 -4.402 1 98.88 264 ASP B CA 1
ATOM 6383 C C . ASP B 1 264 ? -18.438 27.672 -4.602 1 98.88 264 ASP B C 1
ATOM 6385 O O . ASP B 1 264 ? -18.922 27.328 -5.68 1 98.88 264 ASP B O 1
ATOM 6389 N N . LEU B 1 265 ? -18.328 26.875 -3.605 1 98.94 265 LEU B N 1
ATOM 6390 C CA . LEU B 1 265 ? -18.828 25.5 -3.645 1 98.94 265 LEU B CA 1
ATOM 6391 C C . LEU B 1 265 ? -20.328 25.484 -3.932 1 98.94 265 LEU B C 1
ATOM 6393 O O . LEU B 1 265 ? -20.797 24.703 -4.77 1 98.94 265 LEU B O 1
ATOM 6397 N N . GLU B 1 266 ? -21 26.328 -3.242 1 98.88 266 GLU B N 1
ATOM 6398 C CA . GLU B 1 266 ? -22.453 26.344 -3.42 1 98.88 266 GLU B CA 1
ATOM 6399 C C . GLU B 1 266 ? -22.828 26.734 -4.844 1 98.88 266 GLU B C 1
ATOM 6401 O O . GLU B 1 266 ? -23.75 26.172 -5.43 1 98.88 266 GLU B O 1
ATOM 6406 N N . ALA B 1 267 ? -22.172 27.75 -5.34 1 98.88 267 ALA B N 1
ATOM 6407 C CA . ALA B 1 267 ? -22.453 28.188 -6.711 1 98.88 267 ALA B CA 1
ATOM 6408 C C . ALA B 1 267 ? -22.266 27.031 -7.695 1 98.88 267 ALA B C 1
ATOM 6410 O O . ALA B 1 267 ? -23.047 26.859 -8.625 1 98.88 267 ALA B O 1
ATOM 6411 N N . LYS B 1 268 ? -21.25 26.281 -7.48 1 98.88 268 LYS B N 1
ATOM 6412 C CA . LYS B 1 268 ? -20.938 25.156 -8.367 1 98.88 268 LYS B CA 1
ATOM 6413 C C . LYS B 1 268 ? -21.938 24.016 -8.18 1 98.88 268 LYS B C 1
ATOM 6415 O O . LYS B 1 268 ? -22.359 23.391 -9.156 1 98.88 268 LYS B O 1
ATOM 6420 N N . LEU B 1 269 ? -22.312 23.766 -7.004 1 98.69 269 LEU B N 1
ATOM 6421 C CA . LEU B 1 269 ? -23.344 22.75 -6.738 1 98.69 269 LEU B CA 1
ATOM 6422 C C . LEU B 1 269 ? -24.672 23.141 -7.383 1 98.69 269 LEU B C 1
ATOM 6424 O O . LEU B 1 269 ? -25.344 22.297 -7.965 1 98.69 269 LEU B O 1
ATOM 6428 N N . ALA B 1 270 ? -25 24.391 -7.305 1 98.38 270 ALA B N 1
ATOM 6429 C CA . ALA B 1 270 ? -26.281 24.906 -7.816 1 98.38 270 ALA B CA 1
ATOM 6430 C C . ALA B 1 270 ? -26.344 24.781 -9.336 1 98.38 270 ALA B C 1
ATOM 6432 O O . ALA B 1 270 ? -27.422 24.719 -9.914 1 98.38 270 ALA B O 1
ATOM 6433 N N . SER B 1 271 ? -25.219 24.75 -9.938 1 98.25 271 SER B N 1
ATOM 6434 C CA . SER B 1 271 ? -25.172 24.672 -11.398 1 98.25 271 SER B CA 1
ATOM 6435 C C . SER B 1 271 ? -25.422 23.266 -11.891 1 98.25 271 SER B C 1
ATOM 6437 O O . SER B 1 271 ? -25.625 23.047 -13.094 1 98.25 271 SER B O 1
ATOM 6439 N N . LEU B 1 272 ? -25.469 22.234 -11.031 1 97.94 272 LEU B N 1
ATOM 6440 C CA . LEU B 1 272 ? -25.672 20.844 -11.391 1 97.94 272 LEU B CA 1
ATOM 6441 C C . LEU B 1 272 ? -27.094 20.391 -11.117 1 97.94 272 LEU B C 1
ATOM 6443 O O . LEU B 1 272 ? -27.703 20.828 -10.125 1 97.94 272 LEU B O 1
ATOM 6447 N N . PRO B 1 273 ? -27.641 19.453 -11.961 1 96.75 273 PRO B N 1
ATOM 6448 C CA . PRO B 1 273 ? -28.984 18.953 -11.664 1 96.75 273 PRO B CA 1
ATOM 6449 C C . PRO B 1 273 ? -29.047 18.172 -10.359 1 96.75 273 PRO B C 1
ATOM 6451 O O . PRO B 1 273 ? -28.109 17.438 -10.023 1 96.75 273 PRO B O 1
ATOM 6454 N N . LEU B 1 274 ? -30.156 18.266 -9.695 1 95.31 274 LEU B N 1
ATOM 6455 C CA . LEU B 1 274 ? -30.328 17.672 -8.375 1 95.31 274 LEU B CA 1
ATOM 6456 C C . LEU B 1 274 ? -30.219 16.156 -8.445 1 95.31 274 LEU B C 1
ATOM 6458 O O . LEU B 1 274 ? -29.75 15.523 -7.492 1 95.31 274 LEU B O 1
ATOM 6462 N N . HIS B 1 275 ? -30.594 15.594 -9.508 1 94.25 275 HIS B N 1
ATOM 6463 C CA . HIS B 1 275 ? -30.672 14.148 -9.617 1 94.25 275 HIS B CA 1
ATOM 6464 C C . HIS B 1 275 ? -29.297 13.547 -9.914 1 94.25 275 HIS B C 1
ATOM 6466 O O . HIS B 1 275 ? -29.109 12.328 -9.805 1 94.25 275 HIS B O 1
ATOM 6472 N N . VAL B 1 276 ? -28.359 14.344 -10.328 1 96.75 276 VAL B N 1
ATOM 6473 C CA . VAL B 1 276 ? -27.016 13.883 -10.656 1 96.75 276 VAL B CA 1
ATOM 6474 C C . VAL B 1 276 ? -26.25 13.594 -9.375 1 96.75 276 VAL B C 1
ATOM 6476 O O . VAL B 1 276 ? -26.188 14.438 -8.469 1 96.75 276 VAL B O 1
ATOM 6479 N N . PRO B 1 277 ? -25.688 12.375 -9.227 1 98.12 277 PRO B N 1
ATOM 6480 C CA . PRO B 1 277 ? -24.844 12.109 -8.055 1 98.12 277 PRO B CA 1
ATOM 6481 C C . PRO B 1 277 ? -23.609 13 -8 1 98.12 277 PRO B C 1
ATOM 6483 O O . PRO B 1 277 ? -22.984 13.25 -9.031 1 98.12 277 PRO B O 1
ATOM 6486 N N . LYS B 1 278 ? -23.328 13.5 -6.824 1 98.44 278 LYS B N 1
ATOM 6487 C CA . LYS B 1 278 ? -22.219 14.414 -6.559 1 98.44 278 LYS B CA 1
ATOM 6488 C C . LYS B 1 278 ? -21.422 13.977 -5.324 1 98.44 278 LYS B C 1
ATOM 6490 O O . LYS B 1 278 ? -22 13.406 -4.391 1 98.44 278 LYS B O 1
ATOM 6495 N N . ILE B 1 279 ? -20.125 14.227 -5.387 1 98.94 279 ILE B N 1
ATOM 6496 C CA . ILE B 1 279 ? -19.266 13.992 -4.234 1 98.94 279 ILE B CA 1
ATOM 6497 C C . ILE B 1 279 ? -18.484 15.258 -3.91 1 98.94 279 ILE B C 1
ATOM 6499 O O . ILE B 1 279 ? -17.797 15.82 -4.773 1 98.94 279 ILE B O 1
ATOM 6503 N N . ILE B 1 280 ? -18.641 15.805 -2.723 1 98.94 280 ILE B N 1
ATOM 6504 C CA . ILE B 1 280 ? -17.781 16.875 -2.238 1 98.94 280 ILE B CA 1
ATOM 6505 C C . ILE B 1 280 ? -16.578 16.297 -1.503 1 98.94 280 ILE B C 1
ATOM 6507 O O . ILE B 1 280 ? -16.719 15.742 -0.41 1 98.94 280 ILE B O 1
ATOM 6511 N N . ALA B 1 281 ? -15.406 16.391 -2.098 1 98.94 281 ALA B N 1
ATOM 6512 C CA . ALA B 1 281 ? -14.18 15.859 -1.518 1 98.94 281 ALA B CA 1
ATOM 6513 C C . ALA B 1 281 ? -13.344 16.969 -0.881 1 98.94 281 ALA B C 1
ATOM 6515 O O . ALA B 1 281 ? -12.992 17.953 -1.547 1 98.94 281 ALA B O 1
ATOM 6516 N N . PHE B 1 282 ? -13.047 16.859 0.397 1 98.88 282 PHE B N 1
ATOM 6517 C CA . PHE B 1 282 ? -12.32 17.891 1.127 1 98.88 282 PHE B CA 1
ATOM 6518 C C . PHE B 1 282 ? -11.602 17.297 2.334 1 98.88 282 PHE B C 1
ATOM 6520 O O . PHE B 1 282 ? -11.695 16.094 2.594 1 98.88 282 PHE B O 1
ATOM 6527 N N . GLU B 1 283 ? -10.75 18.094 3.014 1 98.69 283 GLU B N 1
ATOM 6528 C CA . GLU B 1 283 ? -9.984 17.656 4.18 1 98.69 283 GLU B CA 1
ATOM 6529 C C . GLU B 1 283 ? -10.406 18.422 5.43 1 98.69 283 GLU B C 1
ATOM 6531 O O . GLU B 1 283 ? -10.953 19.531 5.332 1 98.69 283 GLU B O 1
ATOM 6536 N N . SER B 1 284 ? -10.188 17.797 6.551 1 98.56 284 SER B N 1
ATOM 6537 C CA . SER B 1 284 ? -10.438 18.516 7.797 1 98.56 284 SER B CA 1
ATOM 6538 C C . SER B 1 284 ? -9.266 19.422 8.156 1 98.56 284 SER B C 1
ATOM 6540 O O . SER B 1 284 ? -9.453 20.594 8.445 1 98.56 284 SER B O 1
ATOM 6542 N N . VAL B 1 285 ? -8.039 18.859 8.164 1 98.5 285 VAL B N 1
ATOM 6543 C CA . VAL B 1 285 ? -6.824 19.625 8.367 1 98.5 285 VAL B CA 1
ATOM 6544 C C . VAL B 1 285 ? -5.941 19.547 7.125 1 98.5 285 VAL B C 1
ATOM 6546 O O . VAL B 1 285 ? -5.535 18.453 6.723 1 98.5 285 VAL B O 1
ATOM 6549 N N . TYR B 1 286 ? -5.656 20.672 6.562 1 97.12 286 TYR B N 1
ATOM 6550 C CA . TYR B 1 286 ? -4.785 20.703 5.395 1 97.12 286 TYR B CA 1
ATOM 6551 C C . TYR B 1 286 ? -3.32 20.766 5.805 1 97.12 286 TYR B C 1
ATOM 6553 O O . TYR B 1 286 ? -2.902 21.703 6.492 1 97.12 286 TYR B O 1
ATOM 6561 N N . SER B 1 287 ? -2.479 19.875 5.379 1 93.62 287 SER B N 1
ATOM 6562 C CA . SER B 1 287 ? -1.188 19.484 5.938 1 93.62 287 SER B CA 1
ATOM 6563 C C . SER B 1 287 ? -0.144 20.578 5.723 1 93.62 287 SER B C 1
ATOM 6565 O O . SER B 1 287 ? 0.861 20.641 6.434 1 93.62 287 SER B O 1
ATOM 6567 N N . MET B 1 288 ? -0.355 21.469 4.734 1 93.19 288 MET B N 1
ATOM 6568 C CA . MET B 1 288 ? 0.751 22.344 4.375 1 93.19 288 MET B CA 1
ATOM 6569 C C . MET B 1 288 ? 0.48 23.766 4.832 1 93.19 288 MET B C 1
ATOM 6571 O O . MET B 1 288 ? 1.387 24.609 4.844 1 93.19 288 MET B O 1
ATOM 6575 N N . CYS B 1 289 ? -0.812 24.031 5.207 1 93.56 289 CYS B N 1
ATOM 6576 C CA . CYS B 1 289 ? -1.112 25.375 5.684 1 93.56 289 CYS B CA 1
ATOM 6577 C C . CYS B 1 289 ? -1.812 25.328 7.035 1 93.56 289 CYS B C 1
ATOM 6579 O O . CYS B 1 289 ? -1.902 26.359 7.723 1 93.56 289 CYS B O 1
ATOM 6581 N N . GLY B 1 290 ? -2.299 24.234 7.371 1 96.31 290 GLY B N 1
ATOM 6582 C CA . GLY B 1 290 ? -2.875 24.062 8.695 1 96.31 290 GLY B CA 1
ATOM 6583 C C . GLY B 1 290 ? -4.32 24.531 8.781 1 96.31 290 GLY B C 1
ATOM 6584 O O . GLY B 1 290 ? -4.957 24.391 9.828 1 96.31 290 GLY B O 1
ATOM 6585 N N . SER B 1 291 ? -4.887 25.016 7.699 1 97 291 SER B N 1
ATOM 6586 C CA . SER B 1 291 ? -6.285 25.438 7.707 1 97 291 SER B CA 1
ATOM 6587 C C . SER B 1 291 ? -7.215 24.25 7.98 1 97 291 SER B C 1
ATOM 6589 O O . SER B 1 291 ? -6.832 23.094 7.789 1 97 291 SER B O 1
ATOM 6591 N N . ILE B 1 292 ? -8.328 24.547 8.469 1 98.12 292 ILE B N 1
ATOM 6592 C CA . ILE B 1 292 ? -9.336 23.547 8.789 1 98.12 292 ILE B CA 1
ATOM 6593 C C . ILE B 1 292 ? -10.555 23.734 7.883 1 98.12 292 ILE B C 1
ATOM 6595 O O . ILE B 1 292 ? -11.023 24.844 7.684 1 98.12 292 ILE B O 1
ATOM 6599 N N . GLY B 1 293 ? -11.055 22.688 7.34 1 98.25 293 GLY B N 1
ATOM 6600 C CA . GLY B 1 293 ? -12.219 22.734 6.465 1 98.25 293 GLY B CA 1
ATOM 6601 C C . GLY B 1 293 ? -13.5 23.094 7.195 1 98.25 293 GLY B C 1
ATOM 6602 O O . GLY B 1 293 ? -13.68 22.734 8.359 1 98.25 293 GLY B O 1
ATOM 6603 N N . PRO B 1 294 ? -14.43 23.859 6.5 1 98.62 294 PRO B N 1
ATOM 6604 C CA . PRO B 1 294 ? -15.742 24.172 7.078 1 98.62 294 PRO B CA 1
ATOM 6605 C C . PRO B 1 294 ? -16.719 23 7.008 1 98.62 294 PRO B C 1
ATOM 6607 O O . PRO B 1 294 ? -17.688 23.047 6.25 1 98.62 294 PRO B O 1
ATOM 6610 N N . ILE B 1 295 ? -16.578 22.016 7.84 1 98.88 295 ILE B N 1
ATOM 6611 C CA . ILE B 1 295 ? -17.219 20.719 7.754 1 98.88 295 ILE B CA 1
ATOM 6612 C C . ILE B 1 295 ? -18.734 20.859 7.883 1 98.88 295 ILE B C 1
ATOM 6614 O O . ILE B 1 295 ? -19.484 20.312 7.078 1 98.88 295 ILE B O 1
ATOM 6618 N N . GLU B 1 296 ? -19.219 21.641 8.883 1 98.69 296 GLU B N 1
ATOM 6619 C CA . GLU B 1 296 ? -20.656 21.797 9.102 1 98.69 296 GLU B CA 1
ATOM 6620 C C . GLU B 1 296 ? -21.328 22.438 7.898 1 98.69 296 GLU B C 1
ATOM 6622 O O . GLU B 1 296 ? -22.375 21.984 7.449 1 98.69 296 GLU B O 1
ATOM 6627 N N . GLU B 1 297 ? -20.719 23.516 7.418 1 98.88 297 GLU B N 1
ATOM 6628 C CA . GLU B 1 297 ? -21.281 24.219 6.262 1 98.88 297 GLU B CA 1
ATOM 6629 C C . GLU B 1 297 ? -21.328 23.312 5.035 1 98.88 297 GLU B C 1
ATOM 6631 O O . GLU B 1 297 ? -22.281 23.359 4.254 1 98.88 297 GLU B O 1
ATOM 6636 N N . ILE B 1 298 ? -20.281 22.484 4.863 1 98.88 298 ILE B N 1
ATOM 6637 C CA . ILE B 1 298 ? -20.234 21.578 3.723 1 98.88 298 ILE B CA 1
ATOM 6638 C C . ILE B 1 298 ? -21.312 20.516 3.863 1 98.88 298 ILE B C 1
ATOM 6640 O O . ILE B 1 298 ? -21.953 20.141 2.883 1 98.88 298 ILE B O 1
ATOM 6644 N N . CYS B 1 299 ? -21.484 20 5.055 1 98.81 299 CYS B N 1
ATOM 6645 C CA . CYS B 1 299 ? -22.578 19.047 5.297 1 98.81 299 CYS B CA 1
ATOM 6646 C C . CYS B 1 299 ? -23.922 19.656 4.938 1 98.81 299 CYS B C 1
ATOM 6648 O O . CYS B 1 299 ? -24.766 19 4.336 1 98.81 299 CYS B O 1
ATOM 6650 N N . ASN B 1 300 ? -24.156 20.969 5.359 1 98.75 300 ASN B N 1
ATOM 6651 C CA . ASN B 1 300 ? -25.391 21.656 5.008 1 98.75 300 ASN B CA 1
ATOM 6652 C C . ASN B 1 300 ? -25.609 21.672 3.496 1 98.75 300 ASN B C 1
ATOM 6654 O O . ASN B 1 300 ? -26.719 21.406 3.023 1 98.75 300 ASN B O 1
ATOM 6658 N N . LEU B 1 301 ? -24.562 21.984 2.787 1 98.81 301 LEU B N 1
ATOM 6659 C CA . LEU B 1 301 ? -24.656 22.062 1.333 1 98.81 301 LEU B CA 1
ATOM 6660 C C . LEU B 1 301 ? -24.891 20.672 0.737 1 98.81 301 LEU B C 1
ATOM 6662 O O . LEU B 1 301 ? -25.641 20.516 -0.226 1 98.81 301 LEU B O 1
ATOM 6666 N N . ALA B 1 302 ? -24.172 19.656 1.235 1 98.75 302 ALA B N 1
ATOM 6667 C CA . ALA B 1 302 ? -24.328 18.297 0.739 1 98.75 302 ALA B CA 1
ATOM 6668 C C . ALA B 1 302 ? -25.781 17.844 0.854 1 98.75 302 ALA B C 1
ATOM 6670 O O . ALA B 1 302 ? -26.328 17.25 -0.079 1 98.75 302 ALA B O 1
ATOM 6671 N N . GLU B 1 303 ? -26.391 18.109 1.983 1 97.81 303 GLU B N 1
ATOM 6672 C CA . GLU B 1 303 ? -27.781 17.75 2.213 1 97.81 303 GLU B CA 1
ATOM 6673 C C . GLU B 1 303 ? -28.719 18.531 1.29 1 97.81 303 GLU B C 1
ATOM 6675 O O . GLU B 1 303 ? -29.656 17.969 0.722 1 97.81 303 GLU B O 1
ATOM 6680 N N . LYS B 1 304 ? -28.438 19.797 1.176 1 97.94 304 LYS B N 1
ATOM 6681 C CA . LYS B 1 304 ? -29.266 20.672 0.345 1 97.94 304 LYS B CA 1
ATOM 6682 C C . LYS B 1 304 ? -29.25 20.219 -1.113 1 97.94 304 LYS B C 1
ATOM 6684 O O . LYS B 1 304 ? -30.281 20.203 -1.782 1 97.94 304 LYS B O 1
ATOM 6689 N N . TYR B 1 305 ? -28.109 19.75 -1.618 1 98.19 305 TYR B N 1
ATOM 6690 C CA . TYR B 1 305 ? -27.953 19.531 -3.053 1 98.19 305 TYR B CA 1
ATOM 6691 C C . TYR B 1 305 ? -27.828 18.047 -3.367 1 98.19 305 TYR B C 1
ATOM 6693 O O . TYR B 1 305 ? -27.594 17.672 -4.516 1 98.19 305 TYR B O 1
ATOM 6701 N N . GLY B 1 306 ? -27.984 17.156 -2.352 1 97.75 306 GLY B N 1
ATOM 6702 C CA . GLY B 1 306 ? -27.953 15.719 -2.557 1 97.75 306 GLY B CA 1
ATOM 6703 C C . GLY B 1 306 ? -26.562 15.188 -2.893 1 97.75 306 GLY B C 1
ATOM 6704 O O . GLY B 1 306 ? -26.422 14.352 -3.783 1 97.75 306 GLY B O 1
ATOM 6705 N N . ALA B 1 307 ? -25.562 15.695 -2.293 1 98.69 307 ALA B N 1
ATOM 6706 C CA . ALA B 1 307 ? -24.172 15.273 -2.533 1 98.69 307 ALA B CA 1
ATOM 6707 C C . ALA B 1 307 ? -23.672 14.375 -1.405 1 98.69 307 ALA B C 1
ATOM 6709 O O . ALA B 1 307 ? -24.156 14.461 -0.273 1 98.69 307 ALA B O 1
ATOM 6710 N N . LEU B 1 308 ? -22.719 13.461 -1.72 1 98.75 308 LEU B N 1
ATOM 6711 C CA . LEU B 1 308 ? -21.953 12.75 -0.709 1 98.75 308 LEU B CA 1
ATOM 6712 C C . LEU B 1 308 ? -20.828 13.633 -0.155 1 98.75 308 LEU B C 1
ATOM 6714 O O . LEU B 1 308 ? -20.234 14.414 -0.894 1 98.75 308 LEU B O 1
ATOM 6718 N N . THR B 1 309 ? -20.641 13.484 1.092 1 98.88 309 THR B N 1
ATOM 6719 C CA . THR B 1 309 ? -19.453 14.062 1.691 1 98.88 309 THR B CA 1
ATOM 6720 C C . THR B 1 309 ? -18.328 13.031 1.759 1 98.88 309 THR B C 1
ATOM 6722 O O . THR B 1 309 ? -18.547 11.898 2.178 1 98.88 309 THR B O 1
ATOM 6725 N N . PHE B 1 310 ? -17.156 13.383 1.261 1 98.94 310 PHE B N 1
ATOM 6726 C CA . PHE B 1 310 ? -15.906 12.641 1.378 1 98.94 310 PHE B CA 1
ATOM 6727 C C . PHE B 1 310 ? -14.875 13.438 2.174 1 98.94 310 PHE B C 1
ATOM 6729 O O . PHE B 1 310 ? -14.242 14.344 1.639 1 98.94 310 PHE B O 1
ATOM 6736 N N . LEU B 1 311 ? -14.672 13.047 3.432 1 98.94 311 LEU B N 1
ATOM 6737 C CA . LEU B 1 311 ? -13.852 13.828 4.352 1 98.94 311 LEU B CA 1
ATOM 6738 C C . LEU B 1 311 ? -12.547 13.094 4.676 1 98.94 311 LEU B C 1
ATOM 6740 O O . LEU B 1 311 ? -12.57 12.031 5.297 1 98.94 311 LEU B O 1
ATOM 6744 N N . ASP B 1 312 ? -11.453 13.68 4.297 1 98.88 312 ASP B N 1
ATOM 6745 C CA . ASP B 1 312 ? -10.125 13.188 4.645 1 98.88 312 ASP B CA 1
ATOM 6746 C C . ASP B 1 312 ? -9.68 13.711 6.008 1 98.88 312 ASP B C 1
ATOM 6748 O O . ASP B 1 312 ? -9.438 14.906 6.168 1 98.88 312 ASP B O 1
ATOM 6752 N N . GLU B 1 313 ? -9.516 12.828 6.934 1 98.69 313 GLU B N 1
ATOM 6753 C CA . GLU B 1 313 ? -9.102 13.18 8.289 1 98.69 313 GLU B CA 1
ATOM 6754 C C . GLU B 1 313 ? -7.664 12.75 8.555 1 98.69 313 GLU B C 1
ATOM 6756 O O . GLU B 1 313 ? -7.262 12.586 9.711 1 98.69 313 GLU B O 1
ATOM 6761 N N . VAL B 1 314 ? -6.836 12.609 7.602 1 98.25 314 VAL B N 1
ATOM 6762 C CA . VAL B 1 314 ? -5.52 11.984 7.652 1 98.25 314 VAL B CA 1
ATOM 6763 C C . VAL B 1 314 ? -4.633 12.734 8.648 1 98.25 314 VAL B C 1
ATOM 6765 O O . VAL B 1 314 ? -3.887 12.117 9.414 1 98.25 314 VAL B O 1
ATOM 6768 N N . HIS B 1 315 ? -4.672 14.055 8.695 1 98.25 315 HIS B N 1
ATOM 6769 C CA . HIS B 1 315 ? -3.834 14.844 9.594 1 98.25 315 HIS B CA 1
ATOM 6770 C C . HIS B 1 315 ? -4.566 15.156 10.898 1 98.25 315 HIS B C 1
ATOM 6772 O O . HIS B 1 315 ? -4.008 15.805 11.789 1 98.25 315 HIS B O 1
ATOM 6778 N N . ALA B 1 316 ? -5.828 14.641 11.047 1 98.69 316 ALA B N 1
ATOM 6779 C CA . ALA B 1 316 ? -6.641 15 12.211 1 98.69 316 ALA B CA 1
ATOM 6780 C C . ALA B 1 316 ? -6.887 13.781 13.102 1 98.69 316 ALA B C 1
ATOM 6782 O O . ALA B 1 316 ? -7.055 13.922 14.312 1 98.69 316 ALA B O 1
ATOM 6783 N N . VAL B 1 317 ? -6.949 12.609 12.5 1 98.5 317 VAL B N 1
ATOM 6784 C CA . VAL B 1 317 ? -7.25 11.414 13.281 1 98.5 317 VAL B CA 1
ATOM 6785 C C . VAL B 1 317 ? -6.148 11.18 14.312 1 98.5 317 VAL B C 1
ATOM 6787 O O . VAL B 1 317 ? -4.969 11.398 14.031 1 98.5 317 VAL B O 1
ATOM 6790 N N . GLY B 1 318 ? -6.531 10.758 15.492 1 98.38 318 GLY B N 1
ATOM 6791 C CA . GLY B 1 318 ? -5.617 10.609 16.609 1 98.38 318 GLY B CA 1
ATOM 6792 C C . GLY B 1 318 ? -5.355 11.914 17.344 1 98.38 318 GLY B C 1
ATOM 6793 O O . GLY B 1 318 ? -4.957 11.914 18.5 1 98.38 318 GLY B O 1
ATOM 6794 N N . MET B 1 319 ? -5.699 13.086 16.734 1 98.31 319 MET B N 1
ATOM 6795 C CA . MET B 1 319 ? -5.23 14.383 17.219 1 98.31 319 MET B CA 1
ATOM 6796 C C . MET B 1 319 ? -6.387 15.211 17.766 1 98.31 319 MET B C 1
ATOM 6798 O O . MET B 1 319 ? -6.188 16.094 18.609 1 98.31 319 MET B O 1
ATOM 6802 N N . TYR B 1 320 ? -7.562 15.047 17.297 1 98.5 320 TYR B N 1
ATOM 6803 C CA . TYR B 1 320 ? -8.711 15.883 17.625 1 98.5 320 TYR B CA 1
ATOM 6804 C C . TYR B 1 320 ? -9.891 15.039 18.094 1 98.5 320 TYR B C 1
ATOM 6806 O O . TYR B 1 320 ? -10.078 13.914 17.625 1 98.5 320 TYR B O 1
ATOM 6814 N N . GLY B 1 321 ? -10.734 15.578 18.906 1 98.06 321 GLY B N 1
ATOM 6815 C CA . GLY B 1 321 ? -11.898 14.883 19.453 1 98.06 321 GLY B CA 1
ATOM 6816 C C . GLY B 1 321 ? -11.625 14.219 20.781 1 98.06 321 GLY B C 1
ATOM 6817 O O . GLY B 1 321 ? -10.477 13.891 21.094 1 98.06 321 GLY B O 1
ATOM 6818 N N . PRO B 1 322 ? -12.633 14.008 21.578 1 97.12 322 PRO B N 1
ATOM 6819 C CA . PRO B 1 322 ? -12.414 13.391 22.891 1 97.12 322 PRO B CA 1
ATOM 6820 C C . PRO B 1 322 ? -11.844 11.977 22.781 1 97.12 322 PRO B C 1
ATOM 6822 O O . PRO B 1 322 ? -11.133 11.523 23.688 1 97.12 322 PRO B O 1
ATOM 6825 N N . THR B 1 323 ? -12.117 11.289 21.641 1 97.5 323 THR B N 1
ATOM 6826 C CA . THR B 1 323 ? -11.594 9.938 21.484 1 97.5 323 THR B CA 1
ATOM 6827 C C . THR B 1 323 ? -10.547 9.891 20.375 1 97.5 323 THR B C 1
ATOM 6829 O O . THR B 1 323 ? -10.039 8.82 20.047 1 97.5 323 THR B O 1
ATOM 6832 N N . GLY B 1 324 ? -10.258 11.031 19.797 1 98.19 324 GLY B N 1
ATOM 6833 C CA . GLY B 1 324 ? -9.227 11.102 18.781 1 98.19 324 GLY B CA 1
ATOM 6834 C C . GLY B 1 324 ? -9.727 10.734 17.391 1 98.19 324 GLY B C 1
ATOM 6835 O O . GLY B 1 324 ? -8.953 10.297 16.531 1 98.19 324 GLY B O 1
ATOM 6836 N N . ALA B 1 325 ? -11.008 10.906 17.078 1 98.69 325 ALA B N 1
ATOM 6837 C CA . ALA B 1 325 ? -11.57 10.477 15.805 1 98.69 325 ALA B CA 1
ATOM 6838 C C . ALA B 1 325 ? -11.305 11.508 14.711 1 98.69 325 ALA B C 1
ATOM 6840 O O . ALA B 1 325 ? -11.406 11.195 13.523 1 98.69 325 ALA B O 1
ATOM 6841 N N . GLY B 1 326 ? -11.016 12.742 15.062 1 98.62 326 GLY B N 1
ATOM 6842 C CA . GLY B 1 326 ? -10.75 13.781 14.086 1 98.62 326 GLY B CA 1
ATOM 6843 C C . GLY B 1 326 ? -11.523 15.062 14.352 1 98.62 326 GLY B C 1
ATOM 6844 O O . GLY B 1 326 ? -12.109 15.227 15.422 1 98.62 326 GLY B O 1
ATOM 6845 N N . VAL B 1 327 ? -11.461 16 13.477 1 98.81 327 VAL B N 1
ATOM 6846 C CA . VAL B 1 327 ? -12.055 17.328 13.648 1 98.81 327 VAL B CA 1
ATOM 6847 C C . VAL B 1 327 ? -13.578 17.219 13.656 1 98.81 327 VAL B C 1
ATOM 6849 O O . VAL B 1 327 ? -14.25 17.938 14.391 1 98.81 327 VAL B O 1
ATOM 6852 N N . ALA B 1 328 ? -14.109 16.312 12.867 1 98.81 328 ALA B N 1
ATOM 6853 C CA . ALA B 1 328 ? -15.555 16.156 12.852 1 98.81 328 ALA B CA 1
ATOM 6854 C C . ALA B 1 328 ? -16.094 15.812 14.242 1 98.81 328 ALA B C 1
ATOM 6856 O O . ALA B 1 328 ? -17.141 16.297 14.641 1 98.81 328 ALA B O 1
ATOM 6857 N N . GLU B 1 329 ? -15.398 14.984 14.914 1 98.69 329 GLU B N 1
ATOM 6858 C CA . GLU B 1 329 ? -15.75 14.68 16.297 1 98.69 329 GLU B CA 1
ATOM 6859 C C . GLU B 1 329 ? -15.523 15.883 17.203 1 98.69 329 GLU B C 1
ATOM 6861 O O . GLU B 1 329 ? -16.328 16.172 18.078 1 98.69 329 GLU B O 1
ATOM 6866 N N . HIS B 1 330 ? -14.461 16.547 17 1 98.5 330 HIS B N 1
ATOM 6867 C CA . HIS B 1 330 ? -14 17.656 17.812 1 98.5 330 HIS B CA 1
ATOM 6868 C C . HIS B 1 330 ? -15.039 18.781 17.859 1 98.5 330 HIS B C 1
ATOM 6870 O O . HIS B 1 330 ? -15.156 19.469 18.875 1 98.5 330 HIS B O 1
ATOM 6876 N N . LEU B 1 331 ? -15.773 18.953 16.828 1 98.12 331 LEU B N 1
ATOM 6877 C CA . LEU B 1 331 ? -16.703 20.062 16.672 1 98.12 331 LEU B CA 1
ATOM 6878 C C . LEU B 1 331 ? -17.922 19.875 17.562 1 98.12 331 LEU B C 1
ATOM 6880 O O . LEU B 1 331 ? -18.641 20.844 17.859 1 98.12 331 LEU B O 1
ATOM 6884 N N . ASP B 1 332 ? -18.156 18.672 17.922 1 98 332 ASP B N 1
ATOM 6885 C CA . ASP B 1 332 ? -19.219 18.359 18.891 1 98 332 ASP B CA 1
ATOM 6886 C C . ASP B 1 332 ? -18.641 17.609 20.094 1 98 332 ASP B C 1
ATOM 6888 O O . ASP B 1 332 ? -19.141 16.531 20.453 1 98 332 ASP B O 1
ATOM 6892 N N . TRP B 1 333 ? -17.75 18.219 20.766 1 97.06 333 TRP B N 1
ATOM 6893 C CA . TRP B 1 333 ? -16.938 17.609 21.828 1 97.06 333 TRP B CA 1
ATOM 6894 C C . TRP B 1 333 ? -17.828 17.031 22.922 1 97.06 333 TRP B C 1
ATOM 6896 O O . TRP B 1 333 ? -17.672 15.859 23.281 1 97.06 333 TRP B O 1
ATOM 6906 N N . GLU B 1 334 ? -18.75 17.797 23.438 1 95.94 334 GLU B N 1
ATOM 6907 C CA . GLU B 1 334 ? -19.547 17.406 24.609 1 95.94 334 GLU B CA 1
ATOM 6908 C C . GLU B 1 334 ? -20.422 16.203 24.297 1 95.94 334 GLU B C 1
ATOM 6910 O O . GLU B 1 334 ? -20.562 15.297 25.109 1 95.94 334 GLU B O 1
ATOM 6915 N N . ALA B 1 335 ? -20.984 16.266 23.062 1 96.81 335 ALA B N 1
ATOM 6916 C CA . ALA B 1 335 ? -21.844 15.141 22.672 1 96.81 335 ALA B CA 1
ATOM 6917 C C . ALA B 1 335 ? -21.047 13.844 22.609 1 96.81 335 ALA B C 1
ATOM 6919 O O . ALA B 1 335 ? -21.516 12.797 23.062 1 96.81 335 ALA B O 1
ATOM 6920 N N . HIS B 1 336 ? -19.906 13.867 22.094 1 96.25 336 HIS B N 1
ATOM 6921 C CA . HIS B 1 336 ? -19.094 12.672 21.938 1 96.25 336 HIS B CA 1
ATOM 6922 C C . HIS B 1 336 ? -18.5 12.234 23.266 1 96.25 336 HIS B C 1
ATOM 6924 O O . HIS B 1 336 ? -18.391 11.039 23.547 1 96.25 336 HIS B O 1
ATOM 6930 N N . ALA B 1 337 ? -18.047 13.156 24.078 1 94.38 337 ALA B N 1
ATOM 6931 C CA . ALA B 1 337 ? -17.516 12.852 25.391 1 94.38 337 ALA B CA 1
ATOM 6932 C C . ALA B 1 337 ? -18.547 12.148 26.266 1 94.38 337 ALA B C 1
ATOM 6934 O O . ALA B 1 337 ? -18.203 11.336 27.125 1 94.38 337 ALA B O 1
ATOM 6935 N N . SER B 1 338 ? -19.828 12.43 25.969 1 95.25 338 SER B N 1
ATOM 6936 C CA . SER B 1 338 ? -20.922 11.836 26.734 1 95.25 338 SER B CA 1
ATOM 6937 C C . SER B 1 338 ? -21.438 10.562 26.078 1 95.25 338 SER B C 1
ATOM 6939 O O . SER B 1 338 ? -22.438 9.984 26.516 1 95.25 338 SER B O 1
ATOM 6941 N N . GLY B 1 339 ? -20.859 10.211 24.938 1 93.31 339 GLY B N 1
ATOM 6942 C CA . GLY B 1 339 ? -21.219 8.977 24.266 1 93.31 339 GLY B CA 1
ATOM 6943 C C . GLY B 1 339 ? -22.5 9.086 23.453 1 93.31 339 GLY B C 1
ATOM 6944 O O . GLY B 1 339 ? -23.25 8.125 23.328 1 93.31 339 GLY B O 1
ATOM 6945 N N . LYS B 1 340 ? -22.797 10.289 22.953 1 93.94 340 LYS B N 1
ATOM 6946 C CA . LYS B 1 340 ? -24 10.523 22.172 1 93.94 340 LYS B CA 1
ATOM 6947 C C . LYS B 1 340 ? -23.672 11.047 20.766 1 93.94 340 LYS B C 1
ATOM 6949 O O . LYS B 1 340 ? -23.984 12.195 20.438 1 93.94 340 LYS B O 1
ATOM 6954 N N . PRO B 1 341 ? -23.156 10.219 19.891 1 93.44 341 PRO B N 1
ATOM 6955 C CA . PRO B 1 341 ? -22.688 10.672 18.578 1 93.44 341 PRO B CA 1
ATOM 6956 C C . PRO B 1 341 ? -23.844 10.977 17.609 1 93.44 341 PRO B C 1
ATOM 6958 O O . PRO B 1 341 ? -23.641 11.656 16.609 1 93.44 341 PRO B O 1
ATOM 6961 N N . ARG B 1 342 ? -25.078 10.523 17.797 1 94.88 342 ARG B N 1
ATOM 6962 C CA . ARG B 1 342 ? -26.172 10.727 16.859 1 94.88 342 ARG B CA 1
ATOM 6963 C C . ARG B 1 342 ? -26.562 12.195 16.781 1 94.88 342 ARG B C 1
ATOM 6965 O O . ARG B 1 342 ? -26.625 12.883 17.797 1 94.88 342 ARG B O 1
ATOM 6972 N N . GLY B 1 343 ? -26.734 12.633 15.57 1 95.75 343 GLY B N 1
ATOM 6973 C CA . GLY B 1 343 ? -27.156 14.008 15.352 1 95.75 343 GLY B CA 1
ATOM 6974 C C . GLY B 1 343 ? -26 14.992 15.328 1 95.75 343 GLY B C 1
ATOM 6975 O O . GLY B 1 343 ? -26.203 16.188 15.062 1 95.75 343 GLY B O 1
ATOM 6976 N N . THR B 1 344 ? -24.828 14.57 15.555 1 98.06 344 THR B N 1
ATOM 6977 C CA . THR B 1 344 ? -23.641 15.43 15.539 1 98.06 344 THR B CA 1
ATOM 6978 C C . THR B 1 344 ? -23.156 15.656 14.117 1 98.06 344 THR B C 1
ATOM 6980 O O . THR B 1 344 ? -23.656 15.039 13.172 1 98.06 344 THR B O 1
ATOM 6983 N N . ILE B 1 345 ? -22.203 16.531 13.977 1 98.5 345 ILE B N 1
ATOM 6984 C CA . ILE B 1 345 ? -21.578 16.812 12.695 1 98.5 345 ILE B CA 1
ATOM 6985 C C . ILE B 1 345 ? -20.938 15.539 12.141 1 98.5 345 ILE B C 1
ATOM 6987 O O . ILE B 1 345 ? -21.047 15.242 10.953 1 98.5 345 ILE B O 1
ATOM 6991 N N . MET B 1 346 ? -20.234 14.766 12.977 1 98.62 346 MET B N 1
ATOM 6992 C CA . MET B 1 346 ? -19.594 13.531 12.562 1 98.62 346 MET B CA 1
ATOM 6993 C C . MET B 1 346 ? -20.609 12.547 11.984 1 98.62 346 MET B C 1
ATOM 6995 O O . MET B 1 346 ? -20.312 11.844 11.016 1 98.62 346 MET B O 1
ATOM 6999 N N . ASP B 1 347 ? -21.781 12.508 12.57 1 98.12 347 ASP B N 1
ATOM 7000 C CA . ASP B 1 347 ? -22.844 11.602 12.148 1 98.12 347 ASP B CA 1
ATOM 7001 C C . ASP B 1 347 ? -23.344 11.953 10.75 1 98.12 347 ASP B C 1
ATOM 7003 O O . ASP B 1 347 ? -23.969 11.125 10.086 1 98.12 347 ASP B O 1
ATOM 7007 N N . ARG B 1 348 ? -23.109 13.172 10.312 1 98.31 348 ARG B N 1
ATOM 7008 C CA . ARG B 1 348 ? -23.609 13.664 9.039 1 98.31 348 ARG B CA 1
ATOM 7009 C C . ARG B 1 348 ? -22.641 13.352 7.91 1 98.31 348 ARG B C 1
ATOM 7011 O O . ARG B 1 348 ? -22.969 13.492 6.73 1 98.31 348 ARG B O 1
ATOM 7018 N N . ILE B 1 349 ? -21.422 12.922 8.219 1 98.81 349 ILE B N 1
ATOM 7019 C CA . ILE B 1 349 ? -20.406 12.609 7.219 1 98.81 349 ILE B CA 1
ATOM 7020 C C . ILE B 1 349 ? -20.703 11.25 6.594 1 98.81 349 ILE B C 1
ATOM 7022 O O . ILE B 1 349 ? -20.938 10.266 7.305 1 98.81 349 ILE B O 1
ATOM 7026 N N . ASP B 1 350 ? -20.625 11.156 5.242 1 98.81 350 ASP B N 1
ATOM 7027 C CA . ASP B 1 350 ? -20.922 9.906 4.555 1 98.81 350 ASP B CA 1
ATOM 7028 C C . ASP B 1 350 ? -19.719 8.984 4.531 1 98.81 350 ASP B C 1
ATOM 7030 O O . ASP B 1 350 ? -19.844 7.773 4.727 1 98.81 350 ASP B O 1
ATOM 7034 N N . ILE B 1 351 ? -18.578 9.578 4.203 1 98.94 351 ILE B N 1
ATOM 7035 C CA . ILE B 1 351 ? -17.375 8.773 4.012 1 98.94 351 ILE B CA 1
ATOM 7036 C C . ILE B 1 351 ? -16.188 9.453 4.707 1 98.94 351 ILE B C 1
ATOM 7038 O O . ILE B 1 351 ? -15.875 10.609 4.43 1 98.94 351 ILE B O 1
ATOM 7042 N N . PHE B 1 352 ? -15.586 8.695 5.605 1 98.94 352 PHE B N 1
ATOM 7043 C CA . PHE B 1 352 ? -14.32 9.102 6.211 1 98.94 352 PHE B CA 1
ATOM 7044 C C . PHE B 1 352 ? -13.156 8.375 5.555 1 98.94 352 PHE B C 1
ATOM 7046 O O . PHE B 1 352 ? -13.266 7.199 5.195 1 98.94 352 PHE B O 1
ATOM 7053 N N . THR B 1 353 ? -12.07 9.078 5.414 1 98.81 353 THR B N 1
ATOM 7054 C CA . THR B 1 353 ? -10.789 8.406 5.191 1 98.81 353 THR B CA 1
ATOM 7055 C C . THR B 1 353 ? -9.773 8.82 6.254 1 98.81 353 THR B C 1
ATOM 7057 O O . THR B 1 353 ? -9.836 9.93 6.781 1 98.81 353 THR B O 1
ATOM 7060 N N . GLY B 1 354 ? -8.938 7.934 6.625 1 98.75 354 GLY B N 1
ATOM 7061 C CA . GLY B 1 354 ? -7.902 8.164 7.621 1 98.75 354 GLY B CA 1
ATOM 7062 C C . GLY B 1 354 ? -6.684 7.281 7.438 1 98.75 354 GLY B C 1
ATOM 7063 O O . GLY B 1 354 ? -6.688 6.379 6.594 1 98.75 354 GLY B O 1
ATOM 7064 N N . THR B 1 355 ? -5.637 7.605 8.203 1 98.62 355 THR B N 1
ATOM 7065 C CA . THR B 1 355 ? -4.383 6.867 8.086 1 98.62 355 THR B CA 1
ATOM 7066 C C . THR B 1 355 ? -3.996 6.25 9.43 1 98.62 355 THR B C 1
ATOM 7068 O O . THR B 1 355 ? -4.5 6.66 10.477 1 98.62 355 THR B O 1
ATOM 7071 N N . LEU B 1 356 ? -3.201 5.25 9.375 1 98.75 356 LEU B N 1
ATOM 7072 C CA . LEU B 1 356 ? -2.629 4.602 10.547 1 98.75 356 LEU B CA 1
ATOM 7073 C C . LEU B 1 356 ? -1.149 4.945 10.688 1 98.75 356 LEU B C 1
ATOM 7075 O O . LEU B 1 356 ? -0.505 4.539 11.664 1 98.75 356 LEU B O 1
ATOM 7079 N N . ALA B 1 357 ? -0.646 5.816 9.789 1 98.38 357 ALA B N 1
ATOM 7080 C CA . ALA B 1 357 ? 0.799 5.98 9.656 1 98.38 357 ALA B CA 1
ATOM 7081 C C . ALA B 1 357 ? 1.269 7.258 10.352 1 98.38 357 ALA B C 1
ATOM 7083 O O . ALA B 1 357 ? 2.471 7.469 10.531 1 98.38 357 ALA B O 1
ATOM 7084 N N . LYS B 1 358 ? 0.401 8.109 10.75 1 97.88 358 LYS B N 1
ATOM 7085 C CA . LYS B 1 358 ? 0.793 9.398 11.32 1 97.88 358 LYS B CA 1
ATOM 7086 C C . LYS B 1 358 ? 0.601 9.414 12.828 1 97.88 358 LYS B C 1
ATOM 7088 O O . LYS B 1 358 ? 1.354 8.766 13.562 1 97.88 358 LYS B O 1
ATOM 7093 N N . ALA B 1 359 ? -0.529 9.875 13.336 1 98.38 359 ALA B N 1
ATOM 7094 C CA . ALA B 1 359 ? -0.732 9.984 14.773 1 98.38 359 ALA B CA 1
ATOM 7095 C C . ALA B 1 359 ? -0.69 8.617 15.445 1 98.38 359 ALA B C 1
ATOM 7097 O O . ALA B 1 359 ? -0.28 8.492 16.594 1 98.38 359 ALA B O 1
ATOM 7098 N N . TYR B 1 360 ? -1.02 7.586 14.727 1 98.56 360 TYR B N 1
ATOM 7099 C CA . TYR B 1 360 ? -1.109 6.246 15.297 1 98.56 360 TYR B CA 1
ATOM 7100 C C . TYR B 1 360 ? 0.222 5.516 15.188 1 98.56 360 TYR B C 1
ATOM 7102 O O . TYR B 1 360 ? 0.397 4.441 15.766 1 98.56 360 TYR B O 1
ATOM 7110 N N . GLY B 1 361 ? 1.147 5.988 14.398 1 98.38 361 GLY B N 1
ATOM 7111 C CA . GLY B 1 361 ? 2.551 5.609 14.453 1 98.38 361 GLY B CA 1
ATOM 7112 C C . GLY B 1 361 ? 2.852 4.316 13.719 1 98.38 361 GLY B C 1
ATOM 7113 O O . GLY B 1 361 ? 3.969 3.799 13.797 1 98.38 361 GLY B O 1
ATOM 7114 N N . CYS B 1 362 ? 1.937 3.773 12.969 1 98.25 362 CYS B N 1
ATOM 7115 C CA . CYS B 1 362 ? 2.111 2.504 12.266 1 98.25 362 CYS B CA 1
ATOM 7116 C C . CYS B 1 362 ? 2.139 2.711 10.758 1 98.25 362 CYS B C 1
ATOM 7118 O O . CYS B 1 362 ? 2.865 3.57 10.258 1 98.25 362 CYS B O 1
ATOM 7120 N N . VAL B 1 363 ? 1.446 1.888 10.023 1 98 363 VAL B N 1
ATOM 7121 C CA . VAL B 1 363 ? 1.292 2.023 8.578 1 98 363 VAL B CA 1
ATOM 7122 C C . VAL B 1 363 ? -0.07 1.481 8.148 1 98 363 VAL B C 1
ATOM 7124 O O . VAL B 1 363 ? -0.628 0.599 8.805 1 98 363 VAL B O 1
ATOM 7127 N N . GLY B 1 364 ? -0.619 2.008 7.086 1 98.25 364 GLY B N 1
ATOM 7128 C CA . GLY B 1 364 ? -1.941 1.638 6.609 1 98.25 364 GLY B CA 1
ATOM 7129 C C . GLY B 1 364 ? -2.877 2.822 6.465 1 98.25 364 GLY B C 1
ATOM 7130 O O . GLY B 1 364 ? -2.506 3.955 6.777 1 98.25 364 GLY B O 1
ATOM 7131 N N . GLY B 1 365 ? -4 2.619 5.945 1 98.62 365 GLY B N 1
ATOM 7132 C CA . GLY B 1 365 ? -5.086 3.576 5.812 1 98.62 365 GLY B CA 1
ATOM 7133 C C . GLY B 1 365 ? -6.457 2.922 5.773 1 98.62 365 GLY B C 1
ATOM 7134 O O . GLY B 1 365 ? -6.566 1.697 5.855 1 98.62 365 GLY B O 1
ATOM 7135 N N . TYR B 1 366 ? -7.469 3.727 5.777 1 98.94 366 TYR B N 1
ATOM 7136 C CA . TYR B 1 366 ? -8.797 3.127 5.828 1 98.94 366 TYR B CA 1
ATOM 7137 C C . TYR B 1 366 ? -9.852 4.098 5.312 1 98.94 366 TYR B C 1
ATOM 7139 O O . TYR B 1 366 ? -9.586 5.289 5.145 1 98.94 366 TYR B O 1
ATOM 7147 N N . ILE B 1 367 ? -10.992 3.543 5.027 1 98.94 367 ILE B N 1
ATOM 7148 C CA . ILE B 1 367 ? -12.234 4.285 4.863 1 98.94 367 ILE B CA 1
ATOM 7149 C C . ILE B 1 367 ? -13.266 3.812 5.891 1 98.94 367 ILE B C 1
ATOM 7151 O O . ILE B 1 367 ? -13.156 2.703 6.418 1 98.94 367 ILE B O 1
ATOM 7155 N N . ALA B 1 368 ? -14.188 4.605 6.215 1 98.94 368 ALA B N 1
ATOM 7156 C CA . ALA B 1 368 ? -15.289 4.281 7.117 1 98.94 368 ALA B CA 1
ATOM 7157 C C . ALA B 1 368 ? -16.594 4.938 6.648 1 98.94 368 ALA B C 1
ATOM 7159 O O . ALA B 1 368 ? -16.578 6.055 6.125 1 98.94 368 ALA B O 1
ATOM 7160 N N . GLY B 1 369 ? -17.719 4.285 6.77 1 98.88 369 GLY B N 1
ATOM 7161 C CA . GLY B 1 369 ? -19.031 4.746 6.34 1 98.88 369 GLY B CA 1
ATOM 7162 C C . GLY B 1 369 ? -20.125 3.703 6.531 1 98.88 369 GLY B C 1
ATOM 7163 O O . GLY B 1 369 ? -20.062 2.893 7.457 1 98.88 369 GLY B O 1
ATOM 7164 N N . SER B 1 370 ? -21.172 3.805 5.738 1 98.81 370 SER B N 1
ATOM 7165 C CA . SER B 1 370 ? -22.25 2.838 5.836 1 98.81 370 SER B CA 1
ATOM 7166 C C . SER B 1 370 ? -21.797 1.438 5.445 1 98.81 370 SER B C 1
ATOM 7168 O O . SER B 1 370 ? -20.797 1.285 4.742 1 98.81 370 SER B O 1
ATOM 7170 N N . ALA B 1 371 ? -22.484 0.464 5.922 1 98.75 371 ALA B N 1
ATOM 7171 C CA . ALA B 1 371 ? -22.141 -0.928 5.645 1 98.75 371 ALA B CA 1
ATOM 7172 C C . ALA B 1 371 ? -22.203 -1.225 4.148 1 98.75 371 ALA B C 1
ATOM 7174 O O . ALA B 1 371 ? -21.344 -1.922 3.605 1 98.75 371 ALA B O 1
ATOM 7175 N N . LYS B 1 372 ? -23.203 -0.713 3.453 1 98.75 372 LYS B N 1
ATOM 7176 C CA . LYS B 1 372 ? -23.375 -0.958 2.023 1 98.75 372 LYS B CA 1
ATOM 7177 C C . LYS B 1 372 ? -22.266 -0.284 1.22 1 98.75 372 LYS B C 1
ATOM 7179 O O . LYS B 1 372 ? -21.766 -0.85 0.243 1 98.75 372 LYS B O 1
ATOM 7184 N N . PHE B 1 373 ? -21.938 0.934 1.57 1 98.75 373 PHE B N 1
ATOM 7185 C CA . PHE B 1 373 ? -20.844 1.644 0.919 1 98.75 373 PHE B CA 1
ATOM 7186 C C . PHE B 1 373 ? -19.547 0.851 1.025 1 98.75 373 PHE B C 1
ATOM 7188 O O . PHE B 1 373 ? -18.891 0.598 0.017 1 98.75 373 PHE B O 1
ATOM 7195 N N . VAL B 1 374 ? -19.156 0.431 2.248 1 98.94 374 VAL B N 1
ATOM 7196 C CA . VAL B 1 374 ? -17.906 -0.288 2.5 1 98.94 374 VAL B CA 1
ATOM 7197 C C . VAL B 1 374 ? -17.922 -1.618 1.75 1 98.94 374 VAL B C 1
ATOM 7199 O O . VAL B 1 374 ? -16.922 -2.008 1.148 1 98.94 374 VAL B O 1
ATOM 7202 N N . ASP B 1 375 ? -19.047 -2.264 1.763 1 98.62 375 ASP B N 1
ATOM 7203 C CA . ASP B 1 375 ? -19.172 -3.543 1.068 1 98.62 375 ASP B CA 1
ATOM 7204 C C . ASP B 1 375 ? -19 -3.367 -0.44 1 98.62 375 ASP B C 1
ATOM 7206 O O . ASP B 1 375 ? -18.406 -4.211 -1.107 1 98.62 375 ASP B O 1
ATOM 7210 N N . MET B 1 376 ? -19.531 -2.318 -0.954 1 98.5 376 MET B N 1
ATOM 7211 C CA . MET B 1 376 ? -19.375 -2.059 -2.383 1 98.5 376 MET B CA 1
ATOM 7212 C C . MET B 1 376 ? -17.922 -1.809 -2.744 1 98.5 376 MET B C 1
ATOM 7214 O O . MET B 1 376 ? -17.422 -2.348 -3.732 1 98.5 376 MET B O 1
ATOM 7218 N N . ILE B 1 377 ? -17.234 -1.013 -1.964 1 98.69 377 ILE B N 1
ATOM 7219 C CA . ILE B 1 377 ? -15.852 -0.679 -2.256 1 98.69 377 ILE B CA 1
ATOM 7220 C C . ILE B 1 377 ? -14.992 -1.942 -2.203 1 98.69 377 ILE B C 1
ATOM 7222 O O . ILE B 1 377 ? -14.172 -2.184 -3.094 1 98.69 377 ILE B O 1
ATOM 7226 N N . ARG B 1 378 ? -15.125 -2.773 -1.152 1 97.75 378 ARG B N 1
ATOM 7227 C CA . ARG B 1 378 ? -14.297 -3.973 -1.046 1 97.75 378 ARG B CA 1
ATOM 7228 C C . ARG B 1 378 ? -14.586 -4.941 -2.189 1 97.75 378 ARG B C 1
ATOM 7230 O O . ARG B 1 378 ? -13.758 -5.789 -2.516 1 97.75 378 ARG B O 1
ATOM 7237 N N . SER B 1 379 ? -15.781 -4.844 -2.836 1 96.12 379 SER B N 1
ATOM 7238 C CA . SER B 1 379 ? -16.203 -5.762 -3.891 1 96.12 379 SER B CA 1
ATOM 7239 C C . SER B 1 379 ? -15.742 -5.277 -5.262 1 96.12 379 SER B C 1
ATOM 7241 O O . SER B 1 379 ? -15.633 -6.066 -6.199 1 96.12 379 SER B O 1
ATOM 7243 N N . LEU B 1 380 ? -15.445 -3.943 -5.332 1 96.38 380 LEU B N 1
ATOM 7244 C CA . LEU B 1 380 ? -15.281 -3.412 -6.68 1 96.38 380 LEU B CA 1
ATOM 7245 C C . LEU B 1 380 ? -13.922 -2.756 -6.844 1 96.38 380 LEU B C 1
ATOM 7247 O O . LEU B 1 380 ? -13.422 -2.609 -7.965 1 96.38 380 LEU B O 1
ATOM 7251 N N . ALA B 1 381 ? -13.297 -2.297 -5.816 1 97.31 381 ALA B N 1
ATOM 7252 C CA . ALA B 1 381 ? -12.086 -1.491 -5.918 1 97.31 381 ALA B CA 1
ATOM 7253 C C . ALA B 1 381 ? -10.859 -2.371 -6.16 1 97.31 381 ALA B C 1
ATOM 7255 O O . ALA B 1 381 ? -10.422 -3.098 -5.262 1 97.31 381 ALA B O 1
ATOM 7256 N N . PRO B 1 382 ? -10.188 -2.264 -7.258 1 95.69 382 PRO B N 1
ATOM 7257 C CA . PRO B 1 382 ? -9.039 -3.123 -7.551 1 95.69 382 PRO B CA 1
ATOM 7258 C C . PRO B 1 382 ? -7.887 -2.926 -6.566 1 95.69 382 PRO B C 1
ATOM 7260 O O . PRO B 1 382 ? -7.207 -3.889 -6.199 1 95.69 382 PRO B O 1
ATOM 7263 N N . GLY B 1 383 ? -7.727 -1.646 -6.148 1 95.94 383 GLY B N 1
ATOM 7264 C CA . GLY B 1 383 ? -6.652 -1.346 -5.219 1 95.94 383 GLY B CA 1
ATOM 7265 C C . GLY B 1 383 ? -6.793 -2.066 -3.891 1 95.94 383 GLY B C 1
ATOM 7266 O O . GLY B 1 383 ? -5.832 -2.158 -3.123 1 95.94 383 GLY B O 1
ATOM 7267 N N . PHE B 1 384 ? -8.008 -2.643 -3.594 1 97.31 384 PHE B N 1
ATOM 7268 C CA . PHE B 1 384 ? -8.258 -3.465 -2.416 1 97.31 384 PHE B CA 1
ATOM 7269 C C . PHE B 1 384 ? -8.219 -4.945 -2.77 1 97.31 384 PHE B C 1
ATOM 7271 O O . PHE B 1 384 ? -7.531 -5.73 -2.113 1 97.31 384 PHE B O 1
ATOM 7278 N N . ILE B 1 385 ? -8.859 -5.305 -3.812 1 94.69 385 ILE B N 1
ATOM 7279 C CA . ILE B 1 385 ? -9.109 -6.691 -4.184 1 94.69 385 ILE B CA 1
ATOM 7280 C C . ILE B 1 385 ? -7.785 -7.387 -4.496 1 94.69 385 ILE B C 1
ATOM 7282 O O . ILE B 1 385 ? -7.574 -8.539 -4.113 1 94.69 385 ILE B O 1
ATOM 7286 N N . PHE B 1 386 ? -6.852 -6.668 -5.121 1 93.75 386 PHE B N 1
ATOM 7287 C CA . PHE B 1 386 ? -5.684 -7.328 -5.688 1 93.75 386 PHE B CA 1
ATOM 7288 C C . PHE B 1 386 ? -4.418 -6.922 -4.949 1 93.75 386 PHE B C 1
ATOM 7290 O O . PHE B 1 386 ? -3.318 -6.984 -5.508 1 93.75 386 PHE B O 1
ATOM 7297 N N . THR B 1 387 ? -4.57 -6.441 -3.748 1 95.38 387 THR B N 1
ATOM 7298 C CA . THR B 1 387 ? -3.436 -6.062 -2.918 1 95.38 387 THR B CA 1
ATOM 7299 C C . THR B 1 387 ? -3.328 -6.977 -1.7 1 95.38 387 THR B C 1
ATOM 7301 O O . THR B 1 387 ? -4.324 -7.23 -1.018 1 95.38 387 THR B O 1
ATOM 7304 N N . SER B 1 388 ? -2.125 -7.363 -1.475 1 94.75 388 SER B N 1
ATOM 7305 C CA . SER B 1 388 ? -1.887 -8.172 -0.283 1 94.75 388 SER B CA 1
ATOM 7306 C C . SER B 1 388 ? -2.309 -7.434 0.981 1 94.75 388 SER B C 1
ATOM 7308 O O . SER B 1 388 ? -2.092 -6.223 1.101 1 94.75 388 SER B O 1
ATOM 7310 N N . THR B 1 389 ? -2.867 -8.211 1.9 1 97.25 389 THR B N 1
ATOM 7311 C CA . THR B 1 389 ? -3.322 -7.676 3.182 1 97.25 389 THR B CA 1
ATOM 7312 C C . THR B 1 389 ? -2.137 -7.242 4.039 1 97.25 389 THR B C 1
ATOM 7314 O O . THR B 1 389 ? -1.07 -7.859 3.99 1 97.25 389 THR B O 1
ATOM 7317 N N . LEU B 1 390 ? -2.318 -6.184 4.848 1 98.12 390 LEU B N 1
ATOM 7318 C CA . LEU B 1 390 ? -1.312 -5.793 5.828 1 98.12 390 LEU B CA 1
ATOM 7319 C C . LEU B 1 390 ? -0.991 -6.945 6.773 1 98.12 390 LEU B C 1
ATOM 7321 O O . LEU B 1 390 ? -1.87 -7.746 7.105 1 98.12 390 LEU B O 1
ATOM 7325 N N . PRO B 1 391 ? 0.232 -7.02 7.254 1 98.44 391 PRO B N 1
ATOM 7326 C CA . PRO B 1 391 ? 0.593 -8.078 8.195 1 98.44 391 PRO B CA 1
ATOM 7327 C C . PRO B 1 391 ? -0.218 -8.023 9.492 1 98.44 391 PRO B C 1
ATOM 7329 O O . PRO B 1 391 ? -0.504 -6.934 9.992 1 98.44 391 PRO B O 1
ATOM 7332 N N . PRO B 1 392 ? -0.52 -9.164 10.047 1 98.56 392 PRO B N 1
ATOM 7333 C CA . PRO B 1 392 ? -1.23 -9.219 11.328 1 98.56 392 PRO B CA 1
ATOM 7334 C C . PRO B 1 392 ? -0.572 -8.359 12.406 1 98.56 392 PRO B C 1
ATOM 7336 O O . PRO B 1 392 ? -1.264 -7.656 13.148 1 98.56 392 PRO B O 1
ATOM 7339 N N . ALA B 1 393 ? 0.734 -8.352 12.492 1 98.81 393 ALA B N 1
ATOM 7340 C CA . ALA B 1 393 ? 1.444 -7.57 13.508 1 98.81 393 ALA B CA 1
ATOM 7341 C C . ALA B 1 393 ? 1.174 -6.078 13.336 1 98.81 393 ALA B C 1
ATOM 7343 O O . ALA B 1 393 ? 0.997 -5.355 14.32 1 98.81 393 ALA B O 1
ATOM 7344 N N . THR B 1 394 ? 1.179 -5.602 12.117 1 98.69 394 THR B N 1
ATOM 7345 C CA . THR B 1 394 ? 0.91 -4.195 11.82 1 98.69 394 THR B CA 1
ATOM 7346 C C . THR B 1 394 ? -0.514 -3.822 12.219 1 98.69 394 THR B C 1
ATOM 7348 O O . THR B 1 394 ? -0.734 -2.791 12.859 1 98.69 394 THR B O 1
ATOM 7351 N N . MET B 1 395 ? -1.455 -4.68 11.867 1 98.88 395 MET B N 1
ATOM 7352 C CA . MET B 1 395 ? -2.855 -4.383 12.156 1 98.88 395 MET B CA 1
ATOM 7353 C C . MET B 1 395 ? -3.129 -4.457 13.648 1 98.88 395 MET B C 1
ATOM 7355 O O . MET B 1 395 ? -3.908 -3.666 14.188 1 98.88 395 MET B O 1
ATOM 7359 N N . ALA B 1 396 ? -2.49 -5.402 14.336 1 98.88 396 ALA B N 1
ATOM 7360 C CA . ALA B 1 396 ? -2.609 -5.492 15.789 1 98.88 396 ALA B CA 1
ATOM 7361 C C . ALA B 1 396 ? -2.064 -4.234 16.469 1 98.88 396 ALA B C 1
ATOM 7363 O O . ALA B 1 396 ? -2.676 -3.707 17.391 1 98.88 396 ALA B O 1
ATOM 7364 N N . GLY B 1 397 ? -0.901 -3.818 16 1 98.94 397 GLY B N 1
ATOM 7365 C CA . GLY B 1 397 ? -0.319 -2.596 16.531 1 98.94 397 GLY B CA 1
ATOM 7366 C C . GLY B 1 397 ? -1.185 -1.372 16.312 1 98.94 397 GLY B C 1
ATOM 7367 O O . GLY B 1 397 ? -1.351 -0.543 17.203 1 98.94 397 GLY B O 1
ATOM 7368 N N . ALA B 1 398 ? -1.719 -1.232 15.102 1 98.88 398 ALA B N 1
ATOM 7369 C CA . ALA B 1 398 ? -2.588 -0.106 14.766 1 98.88 398 ALA B CA 1
ATOM 7370 C C . ALA B 1 398 ? -3.826 -0.087 15.664 1 98.88 398 ALA B C 1
ATOM 7372 O O . ALA B 1 398 ? -4.227 0.97 16.156 1 98.88 398 ALA B O 1
ATOM 7373 N N . LYS B 1 399 ? -4.43 -1.262 15.859 1 98.94 399 LYS B N 1
ATOM 7374 C CA . LYS B 1 399 ? -5.586 -1.355 16.75 1 98.94 399 LYS B CA 1
ATOM 7375 C C . LYS B 1 399 ? -5.23 -0.913 18.156 1 98.94 399 LYS B C 1
ATOM 7377 O O . LYS B 1 399 ? -5.973 -0.151 18.781 1 98.94 399 LYS B O 1
ATOM 7382 N N . ALA B 1 400 ? -4.102 -1.405 18.641 1 98.88 400 ALA B N 1
ATOM 7383 C CA . ALA B 1 400 ? -3.646 -1.045 19.984 1 98.88 400 ALA B CA 1
ATOM 7384 C C . ALA B 1 400 ? -3.422 0.46 20.094 1 98.88 400 ALA B C 1
ATOM 7386 O O . ALA B 1 400 ? -3.75 1.065 21.125 1 98.88 400 ALA B O 1
ATOM 7387 N N . SER B 1 401 ? -2.891 1.023 19.094 1 98.88 401 SER B N 1
ATOM 7388 C CA . SER B 1 401 ? -2.621 2.457 19.078 1 98.88 401 SER B CA 1
ATOM 7389 C C . SER B 1 401 ? -3.912 3.264 19.125 1 98.88 401 SER B C 1
ATOM 7391 O O . SER B 1 401 ? -4.02 4.227 19.891 1 98.88 401 SER B O 1
ATOM 7393 N N . ILE B 1 402 ? -4.859 2.891 18.297 1 98.88 402 ILE B N 1
ATOM 7394 C CA . ILE B 1 402 ? -6.145 3.58 18.281 1 98.88 402 ILE B CA 1
ATOM 7395 C C . ILE B 1 402 ? -6.816 3.477 19.641 1 98.88 402 ILE B C 1
ATOM 7397 O O . ILE B 1 402 ? -7.277 4.48 20.188 1 98.88 402 ILE B O 1
ATOM 7401 N N . GLU B 1 403 ? -6.848 2.303 20.172 1 98.81 403 GLU B N 1
ATOM 7402 C CA . GLU B 1 403 ? -7.512 2.08 21.453 1 98.81 403 GLU B CA 1
ATOM 7403 C C . GLU B 1 403 ? -6.82 2.85 22.578 1 98.81 403 GLU B C 1
ATOM 7405 O O . GLU B 1 403 ? -7.48 3.385 23.469 1 98.81 403 GLU B O 1
ATOM 7410 N N . TYR B 1 404 ? -5.527 2.879 22.547 1 98.5 404 TYR B N 1
ATOM 7411 C CA . TYR B 1 404 ? -4.77 3.654 23.516 1 98.5 404 TYR B CA 1
ATOM 7412 C C . TYR B 1 404 ? -5.156 5.125 23.469 1 98.5 404 TYR B C 1
ATOM 7414 O O . TYR B 1 404 ? -5.445 5.734 24.5 1 98.5 404 TYR B O 1
ATOM 7422 N N . GLN B 1 405 ? -5.234 5.688 22.312 1 98 405 GLN B N 1
ATOM 7423 C CA . GLN B 1 405 ? -5.523 7.109 22.141 1 98 405 GLN B CA 1
ATOM 7424 C C . GLN B 1 405 ? -7 7.402 22.391 1 98 405 GLN B C 1
ATOM 7426 O O . GLN B 1 405 ? -7.359 8.523 22.781 1 98 405 GLN B O 1
ATOM 7431 N N . MET B 1 406 ? -7.848 6.434 22.156 1 97.75 406 MET B N 1
ATOM 7432 C CA . MET B 1 406 ? -9.25 6.602 22.516 1 97.75 406 MET B CA 1
ATOM 7433 C C . MET B 1 406 ? -9.406 6.734 24.031 1 97.75 406 MET B C 1
ATOM 7435 O O . MET B 1 406 ? -10.258 7.488 24.5 1 97.75 406 MET B O 1
ATOM 7439 N N . ALA B 1 407 ? -8.547 6.055 24.766 1 96.31 407 ALA B N 1
ATOM 7440 C CA . ALA B 1 407 ? -8.695 5.949 26.219 1 96.31 407 ALA B CA 1
ATOM 7441 C C . ALA B 1 407 ? -7.922 7.059 26.922 1 96.31 407 ALA B C 1
ATOM 7443 O O . ALA B 1 407 ? -8.227 7.398 28.078 1 96.31 407 ALA B O 1
ATOM 7444 N N . TYR B 1 408 ? -6.953 7.602 26.266 1 94.69 408 TYR B N 1
ATOM 7445 C CA . TYR B 1 408 ? -6.051 8.562 26.906 1 94.69 408 TYR B CA 1
ATOM 7446 C C . TYR B 1 408 ? -5.816 9.766 26 1 94.69 408 TYR B C 1
ATOM 7448 O O . TYR B 1 408 ? -5.285 9.625 24.891 1 94.69 408 TYR B O 1
ATOM 7456 N N . ASP B 1 409 ? -6.172 10.945 26.484 1 91.44 409 ASP B N 1
ATOM 7457 C CA . ASP B 1 409 ? -6.004 12.125 25.641 1 91.44 409 ASP B CA 1
ATOM 7458 C C . ASP B 1 409 ? -4.836 12.984 26.109 1 91.44 409 ASP B C 1
ATOM 7460 O O . ASP B 1 409 ? -4.652 14.109 25.641 1 91.44 409 ASP B O 1
ATOM 7464 N N . GLY B 1 410 ? -4.023 12.531 27.094 1 92.75 410 GLY B N 1
ATOM 7465 C CA . GLY B 1 410 ? -2.891 13.281 27.609 1 92.75 410 GLY B CA 1
ATOM 7466 C C . GLY B 1 410 ? -1.849 13.594 26.562 1 92.75 410 GLY B C 1
ATOM 7467 O O . GLY B 1 410 ? -1.267 14.68 26.547 1 92.75 410 GLY B O 1
ATOM 7468 N N . ASP B 1 411 ? -1.564 12.641 25.672 1 95.25 411 ASP B N 1
ATOM 7469 C CA . ASP B 1 411 ? -0.601 12.867 24.594 1 95.25 411 ASP B CA 1
ATOM 7470 C C . ASP B 1 411 ? -1.054 14 23.688 1 95.25 411 ASP B C 1
ATOM 7472 O O . ASP B 1 411 ? -0.246 14.844 23.281 1 95.25 411 ASP B O 1
ATOM 7476 N N . ARG B 1 412 ? -2.297 14.016 23.344 1 95.94 412 ARG B N 1
ATOM 7477 C CA . ARG B 1 412 ? -2.848 15.031 22.453 1 95.94 412 ARG B CA 1
ATOM 7478 C C . ARG B 1 412 ? -2.779 16.422 23.094 1 95.94 412 ARG B C 1
ATOM 7480 O O . ARG B 1 412 ? -2.414 17.391 22.422 1 95.94 412 ARG B O 1
ATOM 7487 N N . ARG B 1 413 ? -3.176 16.516 24.344 1 93.75 413 ARG B N 1
ATOM 7488 C CA . ARG B 1 413 ? -3.141 17.797 25.047 1 93.75 413 ARG B CA 1
ATOM 7489 C C . ARG B 1 413 ? -1.718 18.328 25.141 1 93.75 413 ARG B C 1
ATOM 7491 O O . ARG B 1 413 ? -1.479 19.516 24.875 1 93.75 413 ARG B O 1
ATOM 7498 N N . LEU B 1 414 ? -0.835 17.438 25.531 1 94.44 414 LEU B N 1
ATOM 7499 C CA . LEU B 1 414 ? 0.558 17.859 25.641 1 94.44 414 LEU B CA 1
ATOM 7500 C C . LEU B 1 414 ? 1.098 18.312 24.281 1 94.44 414 LEU B C 1
ATOM 7502 O O . LEU B 1 414 ? 1.803 19.312 24.188 1 94.44 414 LEU B O 1
ATOM 7506 N N . GLN B 1 415 ? 0.825 17.516 23.266 1 96.94 415 GLN B N 1
ATOM 7507 C CA . GLN B 1 415 ? 1.251 17.859 21.922 1 96.94 415 GLN B CA 1
ATOM 7508 C C . GLN B 1 415 ? 0.743 19.234 21.516 1 96.94 415 GLN B C 1
ATOM 7510 O O . GLN B 1 415 ? 1.482 20.031 20.922 1 96.94 415 GLN B O 1
ATOM 7515 N N . GLN B 1 416 ? -0.479 19.578 21.812 1 96.38 416 GLN B N 1
ATOM 7516 C CA . GLN B 1 416 ? -1.065 20.859 21.469 1 96.38 416 GLN B CA 1
ATOM 7517 C C . GLN B 1 416 ? -0.405 22 22.25 1 96.38 416 GLN B C 1
ATOM 7519 O O . GLN B 1 416 ? -0.172 23.078 21.719 1 96.38 416 GLN B O 1
ATOM 7524 N N . LEU B 1 417 ? -0.168 21.766 23.469 1 94.56 417 LEU B N 1
ATOM 7525 C CA . LEU B 1 417 ? 0.505 22.766 24.297 1 94.56 417 LEU B CA 1
ATOM 7526 C C . LEU B 1 417 ? 1.91 23.031 23.766 1 94.56 417 LEU B C 1
ATOM 7528 O O . LEU B 1 417 ? 2.336 24.188 23.703 1 94.56 417 LEU B O 1
ATOM 7532 N N . TYR B 1 418 ? 2.635 21.969 23.406 1 96 418 TYR B N 1
ATOM 7533 C CA . TYR B 1 418 ? 3.967 22.141 22.844 1 96 418 TYR B CA 1
ATOM 7534 C C . TYR B 1 418 ? 3.9 22.875 21.5 1 96 418 TYR B C 1
ATOM 7536 O O . TYR B 1 418 ? 4.773 23.688 21.188 1 96 418 TYR B O 1
ATOM 7544 N N . THR B 1 419 ? 2.873 22.609 20.734 1 96.75 419 THR B N 1
ATOM 7545 C CA . THR B 1 419 ? 2.668 23.297 19.469 1 96.75 419 THR B CA 1
ATOM 7546 C C . THR B 1 419 ? 2.473 24.797 19.703 1 96.75 419 THR B C 1
ATOM 7548 O O . THR B 1 419 ? 3.092 25.625 19.031 1 96.75 419 THR B O 1
ATOM 7551 N N . ARG B 1 420 ? 1.666 25.156 20.672 1 94.81 420 ARG B N 1
ATOM 7552 C CA . ARG B 1 420 ? 1.431 26.562 21.016 1 94.81 420 ARG B CA 1
ATOM 7553 C C . ARG B 1 420 ? 2.723 27.234 21.453 1 94.81 420 ARG B C 1
ATOM 7555 O O . ARG B 1 420 ? 2.992 28.375 21.062 1 94.81 420 ARG B O 1
ATOM 7562 N N . ALA B 1 421 ? 3.447 26.531 22.266 1 94.31 421 ALA B N 1
ATOM 7563 C CA . ALA B 1 421 ? 4.703 27.094 22.766 1 94.31 421 ALA B CA 1
ATOM 7564 C C . ALA B 1 421 ? 5.668 27.391 21.625 1 94.31 421 ALA B C 1
ATOM 7566 O O . ALA B 1 421 ? 6.348 28.406 21.609 1 94.31 421 ALA B O 1
ATOM 7567 N N . VAL B 1 422 ? 5.75 26.438 20.656 1 96.69 422 VAL B N 1
ATOM 7568 C CA . VAL B 1 422 ? 6.629 26.625 19.516 1 96.69 422 VAL B CA 1
ATOM 7569 C C . VAL B 1 422 ? 6.156 27.844 18.703 1 96.69 422 VAL B C 1
ATOM 7571 O O . VAL B 1 422 ? 6.961 28.688 18.328 1 96.69 422 VAL B O 1
ATOM 7574 N N . LYS B 1 423 ? 4.863 27.938 18.438 1 95.62 423 LYS B N 1
ATOM 7575 C CA . LYS B 1 423 ? 4.316 29.062 17.672 1 95.62 423 LYS B CA 1
ATOM 7576 C C . LYS B 1 423 ? 4.594 30.375 18.375 1 95.62 423 LYS B C 1
ATOM 7578 O O . LYS B 1 423 ? 4.961 31.359 17.734 1 95.62 423 LYS B O 1
ATOM 7583 N N . GLU B 1 424 ? 4.426 30.422 19.703 1 93.62 424 GLU B N 1
ATOM 7584 C CA . GLU B 1 424 ? 4.656 31.641 20.484 1 93.62 424 GLU B CA 1
ATOM 7585 C C . GLU B 1 424 ? 6.117 32.062 20.391 1 93.62 424 GLU B C 1
ATOM 7587 O O . GLU B 1 424 ? 6.402 33.25 20.203 1 93.62 424 GLU B O 1
ATOM 7592 N N . GLU B 1 425 ? 6.98 31.125 20.531 1 95.12 425 GLU B N 1
ATOM 7593 C CA . GLU B 1 425 ? 8.406 31.453 20.5 1 95.12 425 GLU B CA 1
ATOM 7594 C C . GLU B 1 425 ? 8.836 31.938 19.125 1 95.12 425 GLU B C 1
ATOM 7596 O O . GLU B 1 425 ? 9.672 32.844 19.016 1 95.12 425 GLU B O 1
ATOM 7601 N N . LEU B 1 426 ? 8.336 31.312 18.094 1 96.88 426 LEU B N 1
ATOM 7602 C CA . LEU B 1 426 ? 8.656 31.734 16.734 1 96.88 426 LEU B CA 1
ATOM 7603 C C . LEU B 1 426 ? 8.109 33.125 16.453 1 96.88 426 LEU B C 1
ATOM 7605 O O . LEU B 1 426 ? 8.789 33.969 15.844 1 96.88 426 LEU B O 1
ATOM 7609 N N . ASN B 1 427 ? 6.93 33.375 16.906 1 94.25 427 ASN B N 1
ATOM 7610 C CA . ASN B 1 427 ? 6.328 34.688 16.75 1 94.25 427 ASN B CA 1
ATOM 7611 C C . ASN B 1 427 ? 7.129 35.781 17.484 1 94.25 427 ASN B C 1
ATOM 7613 O O . ASN B 1 427 ? 7.301 36.875 16.984 1 94.25 427 ASN B O 1
ATOM 7617 N N . ALA B 1 428 ? 7.547 35.438 18.656 1 93.75 428 ALA B N 1
ATOM 7618 C CA . ALA B 1 428 ? 8.32 36.375 19.469 1 93.75 428 ALA B CA 1
ATOM 7619 C C . ALA B 1 428 ? 9.617 36.75 18.766 1 93.75 428 ALA B C 1
ATOM 7621 O O . ALA B 1 428 ? 10.172 37.844 19 1 93.75 428 ALA B O 1
ATOM 7622 N N . ARG B 1 429 ? 10.008 35.938 17.875 1 96 429 ARG B N 1
ATOM 7623 C CA . ARG B 1 429 ? 11.258 36.188 17.172 1 96 429 ARG B CA 1
ATOM 7624 C C . ARG B 1 429 ? 10.992 36.656 15.742 1 96 429 ARG B C 1
ATOM 7626 O O . ARG B 1 429 ? 11.906 36.688 14.914 1 96 429 ARG B O 1
ATOM 7633 N N . ASP B 1 430 ? 9.805 36.938 15.484 1 97.44 430 ASP B N 1
ATOM 7634 C CA . ASP B 1 430 ? 9.398 37.5 14.211 1 97.44 430 ASP B CA 1
ATOM 7635 C C . ASP B 1 430 ? 9.625 36.5 13.07 1 97.44 430 ASP B C 1
ATOM 7637 O O . ASP B 1 430 ? 9.93 36.906 11.945 1 97.44 430 ASP B O 1
ATOM 7641 N N . ILE B 1 431 ? 9.617 35.219 13.367 1 98.06 431 ILE B N 1
ATOM 7642 C CA . ILE B 1 431 ? 9.703 34.156 12.359 1 98.06 431 ILE B CA 1
ATOM 7643 C C . ILE B 1 431 ? 8.32 33.906 11.773 1 98.06 431 ILE B C 1
ATOM 7645 O O . ILE B 1 431 ? 7.363 33.688 12.516 1 98.06 431 ILE B O 1
ATOM 7649 N N . PRO B 1 432 ? 8.133 33.844 10.461 1 98.12 432 PRO B N 1
ATOM 7650 C CA . PRO B 1 432 ? 6.82 33.906 9.805 1 98.12 432 PRO B CA 1
ATOM 7651 C C . PRO B 1 432 ? 6.109 32.562 9.789 1 98.12 432 PRO B C 1
ATOM 7653 O O . PRO B 1 432 ? 6.066 31.891 8.742 1 98.12 432 PRO B O 1
ATOM 7656 N N . VAL B 1 433 ? 5.43 32.25 10.805 1 97.5 433 VAL B N 1
ATOM 7657 C CA . VAL B 1 433 ? 4.539 31.078 10.82 1 97.5 433 VAL B CA 1
ATOM 7658 C C . VAL B 1 433 ? 3.217 31.438 10.148 1 97.5 433 VAL B C 1
ATOM 7660 O O . VAL B 1 433 ? 2.572 32.438 10.516 1 97.5 433 VAL B O 1
ATOM 7663 N N . ILE B 1 434 ? 2.838 30.656 9.125 1 97.25 434 ILE B N 1
ATOM 7664 C CA . ILE B 1 434 ? 1.531 30.859 8.508 1 97.25 434 ILE B CA 1
ATOM 7665 C C . ILE B 1 434 ? 0.43 30.625 9.539 1 97.25 434 ILE B C 1
ATOM 7667 O O . ILE B 1 434 ? 0.318 29.531 10.094 1 97.25 434 ILE B O 1
ATOM 7671 N N . PRO B 1 435 ? -0.354 31.688 9.812 1 96.75 435 PRO B N 1
ATOM 7672 C CA . PRO B 1 435 ? -1.371 31.547 10.852 1 96.75 435 PRO B CA 1
ATOM 7673 C C . PRO B 1 435 ? -2.414 30.484 10.523 1 96.75 435 PRO B C 1
ATOM 7675 O O . PRO B 1 435 ? -2.871 30.391 9.383 1 96.75 435 PRO B O 1
ATOM 7678 N N . ASN B 1 436 ? -2.752 29.641 11.461 1 96.62 436 ASN B N 1
ATOM 7679 C CA . ASN B 1 436 ? -3.744 28.578 11.297 1 96.62 436 ASN B CA 1
ATOM 7680 C C . ASN B 1 436 ? -4.25 28.078 12.648 1 96.62 436 ASN B C 1
ATOM 7682 O O . ASN B 1 436 ? -3.604 28.281 13.672 1 96.62 436 ASN B O 1
ATOM 7686 N N . PRO B 1 437 ? -5.359 27.469 12.672 1 97.06 437 PRO B N 1
ATOM 7687 C CA . PRO B 1 437 ? -5.953 27.016 13.93 1 97.06 437 PRO B CA 1
ATOM 7688 C C . PRO B 1 437 ? -5.527 25.609 14.32 1 97.06 437 PRO B C 1
ATOM 7690 O O . PRO B 1 437 ? -6.004 25.078 15.328 1 97.06 437 PRO B O 1
ATOM 7693 N N . SER B 1 438 ? -4.703 24.969 13.562 1 97.88 438 SER B N 1
ATOM 7694 C CA . SER B 1 438 ? -4.391 23.547 13.773 1 97.88 438 SER B CA 1
ATOM 7695 C C . SER B 1 438 ? -3.016 23.391 14.414 1 97.88 438 SER B C 1
ATOM 7697 O O . SER B 1 438 ? -2.412 24.359 14.867 1 97.88 438 SER B O 1
ATOM 7699 N N . HIS B 1 439 ? -2.564 22.141 14.539 1 97.75 439 HIS B N 1
ATOM 7700 C CA . HIS B 1 439 ? -1.288 21.812 15.164 1 97.75 439 HIS B CA 1
ATOM 7701 C C . HIS B 1 439 ? -0.137 21.953 14.172 1 97.75 439 HIS B C 1
ATOM 7703 O O . HIS B 1 439 ? 1.024 21.734 14.531 1 97.75 439 HIS B O 1
ATOM 7709 N N . ILE B 1 440 ? -0.436 22.281 12.914 1 96.94 440 ILE B N 1
ATOM 7710 C CA . ILE B 1 440 ? 0.586 22.406 11.883 1 96.94 440 ILE B CA 1
ATOM 7711 C C . ILE B 1 440 ? 1.372 23.703 12.094 1 96.94 440 ILE B C 1
ATOM 7713 O O . ILE B 1 440 ? 0.794 24.734 12.422 1 96.94 440 ILE B O 1
ATOM 7717 N N . VAL B 1 441 ? 2.689 23.672 11.961 1 97.94 441 VAL B N 1
ATOM 7718 C CA . VAL B 1 441 ? 3.545 24.844 12.094 1 97.94 441 VAL B CA 1
ATOM 7719 C C . VAL B 1 441 ? 4.312 25.078 10.797 1 97.94 441 VAL B C 1
ATOM 7721 O O . VAL B 1 441 ? 5.5 24.75 10.703 1 97.94 441 VAL B O 1
ATOM 7724 N N . PRO B 1 442 ? 3.691 25.641 9.812 1 97.75 442 PRO B N 1
ATOM 7725 C CA . PRO B 1 442 ? 4.344 25.969 8.547 1 97.75 442 PRO B CA 1
ATOM 7726 C C . PRO B 1 442 ? 5.102 27.297 8.609 1 97.75 442 PRO B C 1
ATOM 7728 O O . PRO B 1 442 ? 4.508 28.344 8.875 1 97.75 442 PRO B O 1
ATOM 7731 N N . ILE B 1 443 ? 6.383 27.312 8.422 1 98.5 443 ILE B N 1
ATOM 7732 C CA . ILE B 1 443 ? 7.223 28.5 8.43 1 98.5 443 ILE B CA 1
ATOM 7733 C C . ILE B 1 443 ? 7.504 28.953 6.992 1 98.5 443 ILE B C 1
ATOM 7735 O O . ILE B 1 443 ? 8.219 28.266 6.254 1 98.5 443 ILE B O 1
ATOM 7739 N N . LEU B 1 444 ? 7.031 30.078 6.625 1 98.12 444 LEU B N 1
ATOM 7740 C CA . LEU B 1 444 ? 7.113 30.578 5.258 1 98.12 444 LEU B CA 1
ATOM 7741 C C . LEU B 1 444 ? 8.531 31.031 4.926 1 98.12 444 LEU B C 1
ATOM 7743 O O . LEU B 1 444 ? 9.141 31.781 5.684 1 98.12 444 LEU B O 1
ATOM 7747 N N . VAL B 1 445 ? 9.086 30.484 3.84 1 97.81 445 VAL B N 1
ATOM 7748 C CA . VAL B 1 445 ? 10.375 30.938 3.314 1 97.81 445 VAL B CA 1
ATOM 7749 C C . VAL B 1 445 ? 10.172 31.672 1.999 1 97.81 445 VAL B C 1
ATOM 7751 O O . VAL B 1 445 ? 10.773 32.719 1.772 1 97.81 445 VAL B O 1
ATOM 7754 N N . GLY B 1 446 ? 9.367 31.094 1.068 1 95.88 446 GLY B N 1
ATOM 7755 C CA . GLY B 1 446 ? 8.953 31.781 -0.145 1 95.88 446 GLY B CA 1
ATOM 7756 C C . GLY B 1 446 ? 9.891 31.547 -1.314 1 95.88 446 GLY B C 1
ATOM 7757 O O . GLY B 1 446 ? 9.703 32.125 -2.389 1 95.88 446 GLY B O 1
ATOM 7758 N N . ASN B 1 447 ? 10.867 30.734 -1.076 1 94.5 447 ASN B N 1
ATOM 7759 C CA . ASN B 1 447 ? 11.875 30.453 -2.094 1 94.5 447 ASN B CA 1
ATOM 7760 C C . ASN B 1 447 ? 12.453 29.047 -1.926 1 94.5 447 ASN B C 1
ATOM 7762 O O . ASN B 1 447 ? 12.898 28.672 -0.838 1 94.5 447 ASN B O 1
ATOM 7766 N N . ALA B 1 448 ? 12.508 28.344 -3.053 1 92.56 448 ALA B N 1
ATOM 7767 C CA . ALA B 1 448 ? 12.898 26.938 -2.994 1 92.56 448 ALA B CA 1
ATOM 7768 C C . ALA B 1 448 ? 14.359 26.781 -2.574 1 92.56 448 ALA B C 1
ATOM 7770 O O . ALA B 1 448 ? 14.688 25.938 -1.747 1 92.56 448 ALA B O 1
ATOM 7771 N N . ALA B 1 449 ? 15.203 27.531 -3.176 1 93.44 449 ALA B N 1
ATOM 7772 C CA . ALA B 1 449 ? 16.641 27.438 -2.883 1 93.44 449 ALA B CA 1
ATOM 7773 C C . ALA B 1 449 ? 16.922 27.812 -1.434 1 93.44 449 ALA B C 1
ATOM 7775 O O . ALA B 1 449 ? 17.734 27.172 -0.764 1 93.44 449 ALA B O 1
ATOM 7776 N N . LEU B 1 450 ? 16.281 28.859 -0.969 1 95.69 450 LEU B N 1
ATOM 7777 C CA . LEU B 1 450 ? 16.484 29.328 0.401 1 95.69 450 LEU B CA 1
ATOM 7778 C C . LEU B 1 450 ? 15.938 28.312 1.399 1 95.69 450 LEU B C 1
ATOM 7780 O O . LEU B 1 450 ? 16.531 28.094 2.459 1 95.69 450 LEU B O 1
ATOM 7784 N N . ALA B 1 451 ? 14.758 27.766 1.086 1 96.31 451 ALA B N 1
ATOM 7785 C CA . ALA B 1 451 ? 14.18 26.75 1.961 1 96.31 451 ALA B CA 1
ATOM 7786 C C . ALA B 1 451 ? 15.117 25.547 2.098 1 96.31 451 ALA B C 1
ATOM 7788 O O . ALA B 1 451 ? 15.312 25.031 3.197 1 96.31 451 ALA B O 1
ATOM 7789 N N . LYS B 1 452 ? 15.633 25.109 1.001 1 94.44 452 LYS B N 1
ATOM 7790 C CA . LYS B 1 452 ? 16.578 23.984 1.009 1 94.44 452 LYS B CA 1
ATOM 7791 C C . LYS B 1 452 ? 17.828 24.328 1.813 1 94.44 452 LYS B C 1
ATOM 7793 O O . LYS B 1 452 ? 18.328 23.5 2.582 1 94.44 452 LYS B O 1
ATOM 7798 N N . GLU B 1 453 ? 18.359 25.484 1.569 1 96.75 453 GLU B N 1
ATOM 7799 C CA . GLU B 1 453 ? 19.547 25.906 2.283 1 96.75 453 GLU B CA 1
ATOM 7800 C C . GLU B 1 453 ? 19.297 25.984 3.787 1 96.75 453 GLU B C 1
ATOM 7802 O O . GLU B 1 453 ? 20.156 25.578 4.582 1 96.75 453 GLU B O 1
ATOM 7807 N N . ALA B 1 454 ? 18.188 26.562 4.145 1 98.19 454 ALA B N 1
ATOM 7808 C CA . ALA B 1 454 ? 17.828 26.625 5.559 1 98.19 454 ALA B CA 1
ATOM 7809 C C . ALA B 1 454 ? 17.75 25.234 6.176 1 98.19 454 ALA B C 1
ATOM 7811 O O . ALA B 1 454 ? 18.234 25.016 7.281 1 98.19 454 ALA B O 1
ATOM 7812 N N . SER B 1 455 ? 17.078 24.328 5.465 1 97.19 455 SER B N 1
ATOM 7813 C CA . SER B 1 455 ? 16.969 22.938 5.914 1 97.19 455 SER B CA 1
ATOM 7814 C C . SER B 1 455 ? 18.344 22.297 6.07 1 97.19 455 SER B C 1
ATOM 7816 O O . SER B 1 455 ? 18.609 21.609 7.062 1 97.19 455 SER B O 1
ATOM 7818 N N . ASP B 1 456 ? 19.219 22.531 5.105 1 96.81 456 ASP B N 1
ATOM 7819 C CA . ASP B 1 456 ? 20.562 21.969 5.133 1 96.81 456 ASP B CA 1
ATOM 7820 C C . ASP B 1 456 ? 21.359 22.5 6.32 1 96.81 456 ASP B C 1
ATOM 7822 O O . ASP B 1 456 ? 22.062 21.734 6.988 1 96.81 456 ASP B O 1
ATOM 7826 N N . LEU B 1 457 ? 21.266 23.75 6.57 1 98.12 457 LEU B N 1
ATOM 7827 C CA . LEU B 1 457 ? 21.984 24.359 7.684 1 98.12 457 LEU B CA 1
ATOM 7828 C C . LEU B 1 457 ? 21.469 23.828 9.016 1 98.12 457 LEU B C 1
ATOM 7830 O O . LEU B 1 457 ? 22.25 23.562 9.93 1 98.12 457 LEU B O 1
ATOM 7834 N N . LEU B 1 458 ? 20.156 23.703 9.109 1 98.56 458 LEU B N 1
ATOM 7835 C CA . LEU B 1 458 ? 19.578 23.125 10.312 1 98.56 458 LEU B CA 1
ATOM 7836 C C . LEU B 1 458 ? 20.156 21.75 10.578 1 98.56 458 LEU B C 1
ATOM 7838 O O . LEU B 1 458 ? 20.531 21.422 11.719 1 98.56 458 LEU B O 1
ATOM 7842 N N . LEU B 1 459 ? 20.219 20.953 9.539 1 97.56 459 LEU B N 1
ATOM 7843 C CA . LEU B 1 459 ? 20.672 19.562 9.672 1 97.56 459 LEU B CA 1
ATOM 7844 C C . LEU B 1 459 ? 22.156 19.5 9.984 1 97.56 459 LEU B C 1
ATOM 7846 O O . LEU B 1 459 ? 22.578 18.797 10.914 1 97.56 459 LEU B O 1
ATOM 7850 N N . HIS B 1 460 ? 22.984 20.219 9.281 1 96.75 460 HIS B N 1
ATOM 7851 C CA . HIS B 1 460 ? 24.438 20.062 9.336 1 96.75 460 HIS B CA 1
ATOM 7852 C C . HIS B 1 460 ? 25.047 20.859 10.484 1 96.75 460 HIS B C 1
ATOM 7854 O O . HIS B 1 460 ? 25.938 20.375 11.172 1 96.75 460 HIS B O 1
ATOM 7860 N N . ASP B 1 461 ? 24.516 22.031 10.703 1 97.81 461 ASP B N 1
ATOM 7861 C CA . ASP B 1 461 ? 25.125 22.906 11.703 1 97.81 461 ASP B CA 1
ATOM 7862 C C . ASP B 1 461 ? 24.5 22.688 13.078 1 97.81 461 ASP B C 1
ATOM 7864 O O . ASP B 1 461 ? 25.172 22.859 14.102 1 97.81 461 ASP B O 1
ATOM 7868 N N . TYR B 1 462 ? 23.25 22.312 13.078 1 98.25 462 TYR B N 1
ATOM 7869 C CA . TYR B 1 462 ? 22.562 22.328 14.359 1 98.25 462 TYR B CA 1
ATOM 7870 C C . TYR B 1 462 ? 22.031 20.938 14.695 1 98.25 462 TYR B C 1
ATOM 7872 O O . TYR B 1 462 ? 21.5 20.719 15.789 1 98.25 462 TYR B O 1
ATOM 7880 N N . LYS B 1 463 ? 22.094 19.953 13.828 1 98.31 463 LYS B N 1
ATOM 7881 C CA . LYS B 1 463 ? 21.625 18.578 14.016 1 98.31 463 LYS B CA 1
ATOM 7882 C C . LYS B 1 463 ? 20.125 18.547 14.258 1 98.31 463 LYS B C 1
ATOM 7884 O O . LYS B 1 463 ? 19.656 17.828 15.148 1 98.31 463 LYS B O 1
ATOM 7889 N N . ILE B 1 464 ? 19.453 19.406 13.57 1 98.62 464 ILE B N 1
ATOM 7890 C CA . ILE B 1 464 ? 18 19.469 13.562 1 98.62 464 ILE B CA 1
ATOM 7891 C C . ILE B 1 464 ? 17.469 19.125 12.18 1 98.62 464 ILE B C 1
ATOM 7893 O O . ILE B 1 464 ? 17.875 19.734 11.18 1 98.62 464 ILE B O 1
ATOM 7897 N N . TYR B 1 465 ? 16.625 18.172 12.125 1 97.81 465 TYR B N 1
ATOM 7898 C CA . TYR B 1 465 ? 16.094 17.766 10.828 1 97.81 465 TYR B CA 1
ATOM 7899 C C . TYR B 1 465 ? 14.695 18.328 10.602 1 97.81 465 TYR B C 1
ATOM 7901 O O . TYR B 1 465 ? 13.758 17.969 11.32 1 97.81 465 TYR B O 1
ATOM 7909 N N . VAL B 1 466 ? 14.516 19.188 9.68 1 97.38 466 VAL B N 1
ATOM 7910 C CA . VAL B 1 466 ? 13.273 19.719 9.125 1 97.38 466 VAL B CA 1
ATOM 7911 C C . VAL B 1 466 ? 13.359 19.75 7.605 1 97.38 466 VAL B C 1
ATOM 7913 O O . VAL B 1 466 ? 14.289 20.328 7.035 1 97.38 466 VAL B O 1
ATOM 7916 N N . GLN B 1 467 ? 12.406 19.172 6.988 1 91.81 467 GLN B N 1
ATOM 7917 C CA . GLN B 1 467 ? 12.469 19.078 5.531 1 91.81 467 GLN B CA 1
ATOM 7918 C C . GLN B 1 467 ? 11.891 20.344 4.875 1 91.81 467 GLN B C 1
ATOM 7920 O O . GLN B 1 467 ? 10.883 20.875 5.332 1 91.81 467 GLN B O 1
ATOM 7925 N N . ALA B 1 468 ? 12.578 20.766 3.811 1 93.94 468 ALA B N 1
ATOM 7926 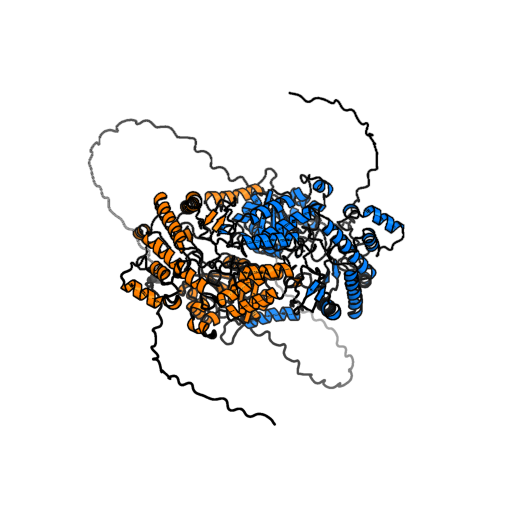C CA . ALA B 1 468 ? 12.039 21.828 2.961 1 93.94 468 ALA B CA 1
ATOM 7927 C C . ALA B 1 468 ? 10.898 21.312 2.096 1 93.94 468 ALA B C 1
ATOM 7929 O O . ALA B 1 468 ? 11 20.234 1.503 1 93.94 468 ALA B O 1
ATOM 7930 N N . ILE B 1 469 ? 9.82 22 2.094 1 93 469 ILE B N 1
ATOM 7931 C CA . ILE B 1 469 ? 8.656 21.641 1.297 1 93 469 ILE B CA 1
ATOM 7932 C C . ILE B 1 469 ? 8.57 22.547 0.066 1 93 469 ILE B C 1
ATOM 7934 O O . ILE B 1 469 ? 8.539 23.766 0.189 1 93 469 ILE B O 1
ATOM 7938 N N . ASN B 1 470 ? 8.586 21.938 -1.084 1 88.56 470 ASN B N 1
ATOM 7939 C CA . ASN B 1 470 ? 8.562 22.672 -2.342 1 88.56 470 ASN B CA 1
ATOM 7940 C C . ASN B 1 470 ? 7.547 22.078 -3.316 1 88.56 470 ASN B C 1
ATOM 7942 O O . ASN B 1 470 ? 6.762 21.203 -2.949 1 88.56 470 ASN B O 1
ATOM 7946 N N . TYR B 1 471 ? 7.484 22.672 -4.461 1 83.19 471 TYR B N 1
ATOM 7947 C CA . TYR B 1 471 ? 6.602 22.188 -5.52 1 83.19 471 TYR B CA 1
ATOM 7948 C C . TYR B 1 471 ? 6.879 20.719 -5.832 1 83.19 471 TYR B C 1
ATOM 7950 O O . TYR B 1 471 ? 8.031 20.297 -5.852 1 83.19 471 TYR B O 1
ATOM 7958 N N . PRO B 1 472 ? 5.82 19.906 -5.988 1 80.75 472 PRO B N 1
ATOM 7959 C CA . PRO B 1 472 ? 4.41 20.234 -6.191 1 80.75 472 PRO B CA 1
ATOM 7960 C C . PRO B 1 472 ? 3.602 20.188 -4.895 1 80.75 472 PRO B C 1
ATOM 7962 O O . PRO B 1 472 ? 2.385 20.391 -4.914 1 80.75 472 PRO B O 1
ATOM 7965 N N . THR B 1 473 ? 4.195 19.984 -3.812 1 83.19 473 THR B N 1
ATOM 7966 C CA . THR B 1 473 ? 3.455 19.906 -2.559 1 83.19 473 THR B CA 1
ATOM 7967 C C . THR B 1 473 ? 2.844 21.266 -2.209 1 83.19 473 THR B C 1
ATOM 7969 O O . THR B 1 473 ? 1.724 21.328 -1.698 1 83.19 473 THR B O 1
ATOM 7972 N N . VAL B 1 474 ? 3.652 22.328 -2.459 1 88.12 474 VAL B N 1
ATOM 7973 C CA . VAL B 1 474 ? 3.137 23.688 -2.344 1 88.12 474 VAL B CA 1
ATOM 7974 C C . VAL B 1 474 ? 3.461 24.484 -3.611 1 88.12 474 VAL B C 1
ATOM 7976 O O . VAL B 1 474 ? 4.391 24.141 -4.344 1 88.12 474 VAL B O 1
ATOM 7979 N N . PRO B 1 475 ? 2.73 25.484 -3.928 1 88.12 475 PRO B N 1
ATOM 7980 C CA . PRO B 1 475 ? 3.008 26.266 -5.129 1 88.12 475 PRO B CA 1
ATOM 7981 C C . PRO B 1 475 ? 4.375 26.953 -5.086 1 88.12 475 PRO B C 1
ATOM 7983 O O . PRO B 1 475 ? 4.887 27.25 -4.004 1 88.12 475 PRO B O 1
ATOM 7986 N N . ILE B 1 476 ? 4.945 27.266 -6.254 1 90 476 ILE B N 1
ATOM 7987 C CA . ILE B 1 476 ? 6.211 27.984 -6.383 1 90 476 ILE B CA 1
ATOM 7988 C C . ILE B 1 476 ? 6.09 29.375 -5.75 1 90 476 ILE B C 1
ATOM 7990 O O . ILE B 1 476 ? 5.098 30.078 -5.961 1 90 476 ILE B O 1
ATOM 7994 N N . GLY B 1 477 ? 6.949 29.703 -4.969 1 93.25 477 GLY B N 1
ATOM 7995 C CA . GLY B 1 477 ? 6.934 31 -4.293 1 93.25 477 GLY B CA 1
ATOM 7996 C C . GLY B 1 477 ? 6.363 30.922 -2.887 1 93.25 477 GLY B C 1
ATOM 7997 O O . GLY B 1 477 ? 6.426 31.906 -2.137 1 93.25 477 GLY B O 1
ATOM 7998 N N . GLN B 1 478 ? 5.895 29.719 -2.516 1 95.81 478 GLN B N 1
ATOM 7999 C CA . GLN B 1 478 ? 5.301 29.547 -1.193 1 95.81 478 GLN B CA 1
ATOM 8000 C C . GLN B 1 478 ? 6.023 28.469 -0.4 1 95.81 478 GLN B C 1
ATOM 8002 O O . GLN B 1 478 ? 5.434 27.828 0.48 1 95.81 478 GLN B O 1
ATOM 8007 N N . GLU B 1 479 ? 7.277 28.219 -0.807 1 95.5 479 GLU B N 1
ATOM 8008 C CA . GLU B 1 479 ? 8.062 27.172 -0.149 1 95.5 479 GLU B CA 1
ATOM 8009 C C . GLU B 1 479 ? 8.18 27.438 1.349 1 95.5 479 GLU B C 1
ATOM 8011 O O . GLU B 1 479 ? 8.156 28.594 1.785 1 95.5 479 GLU B O 1
ATOM 8016 N N . ARG B 1 480 ? 8.297 26.391 2.094 1 97.5 480 ARG B N 1
ATOM 8017 C CA . ARG B 1 480 ? 8.266 26.547 3.545 1 97.5 480 ARG B CA 1
ATOM 8018 C C . ARG B 1 480 ? 8.977 25.391 4.23 1 97.5 480 ARG B C 1
ATOM 8020 O O . ARG B 1 480 ? 9.328 24.391 3.586 1 97.5 480 ARG B O 1
ATOM 8027 N N . LEU B 1 481 ? 9.297 25.562 5.441 1 97.56 481 LEU B N 1
ATOM 8028 C CA . LEU B 1 481 ? 9.633 24.5 6.367 1 97.56 481 LEU B CA 1
ATOM 8029 C C . LEU B 1 481 ? 8.422 24.109 7.211 1 97.56 481 LEU B C 1
ATOM 8031 O O . LEU B 1 481 ? 7.648 24.969 7.629 1 97.56 481 LEU B O 1
ATOM 8035 N N . ARG B 1 482 ? 8.148 22.844 7.371 1 95.62 482 ARG B N 1
ATOM 8036 C CA . ARG B 1 482 ? 7.035 22.422 8.211 1 95.62 482 ARG B CA 1
ATOM 8037 C C . ARG B 1 482 ? 7.535 21.672 9.445 1 95.62 482 ARG B C 1
ATOM 8039 O O . ARG B 1 482 ? 8.172 20.625 9.336 1 95.62 482 ARG B O 1
ATOM 8046 N N . VAL B 1 483 ? 7.238 22.266 10.555 1 97.06 483 VAL B N 1
ATOM 8047 C CA . VAL B 1 483 ? 7.617 21.719 11.859 1 97.06 483 VAL B CA 1
ATOM 8048 C C . VAL B 1 483 ? 6.422 21 12.484 1 97.06 483 VAL B C 1
ATOM 8050 O O . VAL B 1 483 ? 5.285 21.484 12.391 1 97.06 483 VAL B O 1
ATOM 8053 N N . THR B 1 484 ? 6.691 19.875 13.094 1 95.88 484 THR B N 1
ATOM 8054 C CA . THR B 1 484 ? 5.656 19.062 13.727 1 95.88 484 THR B CA 1
ATOM 8055 C C . THR B 1 484 ? 6.02 18.75 15.172 1 95.88 484 THR B C 1
ATOM 8057 O O . THR B 1 484 ? 6.621 17.719 15.453 1 95.88 484 THR B O 1
ATOM 8060 N N . PRO B 1 485 ? 5.617 19.609 16.094 1 97.38 485 PRO B N 1
ATOM 8061 C CA . PRO B 1 485 ? 5.898 19.312 17.5 1 97.38 485 PRO B CA 1
ATOM 8062 C C . PRO B 1 485 ? 5.172 18.062 17.984 1 97.38 485 PRO B C 1
ATOM 8064 O O . PRO B 1 485 ? 4.031 17.812 17.594 1 97.38 485 PRO B O 1
ATOM 8067 N N . THR B 1 486 ? 5.844 17.312 18.797 1 97.44 486 THR B N 1
ATOM 8068 C CA . THR B 1 486 ? 5.309 16.109 19.453 1 97.44 486 THR B CA 1
ATOM 8069 C C . THR B 1 486 ? 5.484 16.188 20.953 1 97.44 486 THR B C 1
ATOM 8071 O O . THR B 1 486 ? 6.141 17.109 21.469 1 97.44 486 THR B O 1
ATOM 8074 N N . PRO B 1 487 ? 4.895 15.227 21.688 1 95.81 487 PRO B N 1
ATOM 8075 C CA . PRO B 1 487 ? 5.105 15.211 23.125 1 95.81 487 PRO B CA 1
ATOM 8076 C C . PRO B 1 487 ? 6.566 14.969 23.516 1 95.81 487 PRO B C 1
ATOM 8078 O O . PRO B 1 487 ? 6.965 15.227 24.641 1 95.81 487 PRO B O 1
ATOM 8081 N N . GLY B 1 488 ? 7.316 14.547 22.547 1 95.75 488 GLY B N 1
ATOM 8082 C CA . GLY B 1 488 ? 8.727 14.289 22.812 1 95.75 488 GLY B CA 1
ATOM 8083 C C . GLY B 1 488 ? 9.594 15.523 22.656 1 95.75 488 GLY B C 1
ATOM 8084 O O . GLY B 1 488 ? 10.75 15.531 23.094 1 95.75 488 GLY B O 1
ATOM 8085 N N . HIS B 1 489 ? 9.086 16.578 22.156 1 97.06 489 HIS B N 1
ATOM 8086 C CA . HIS B 1 489 ? 9.836 17.812 21.938 1 97.06 489 HIS B CA 1
ATOM 8087 C C . HIS B 1 489 ? 9.789 18.719 23.156 1 97.06 489 HIS B C 1
ATOM 8089 O O . HIS B 1 489 ? 9.039 19.703 23.188 1 97.06 489 HIS B O 1
ATOM 8095 N N . THR B 1 490 ? 10.688 18.484 24.031 1 93.56 490 THR B N 1
ATOM 8096 C CA . THR B 1 490 ? 10.766 19.172 25.312 1 93.56 490 THR B CA 1
ATOM 8097 C C . THR B 1 490 ? 11.148 20.625 25.125 1 93.56 490 THR B C 1
ATOM 8099 O O . THR B 1 490 ? 11.477 21.062 24.016 1 93.56 490 THR B O 1
ATOM 8102 N N . LYS B 1 491 ? 11.07 21.328 26.266 1 93.81 491 LYS B N 1
ATOM 8103 C CA . LYS B 1 491 ? 11.414 22.75 26.266 1 93.81 491 LYS B CA 1
ATOM 8104 C C . LYS B 1 491 ? 12.836 22.969 25.75 1 93.81 491 LYS B C 1
ATOM 8106 O O . LYS B 1 491 ? 13.078 23.891 24.984 1 93.81 491 LYS B O 1
ATOM 8111 N N . GLU B 1 492 ? 13.75 22.109 26.172 1 95.38 492 GLU B N 1
ATOM 8112 C CA . GLU B 1 492 ? 15.141 22.234 25.75 1 95.38 492 GLU B CA 1
ATOM 8113 C C . GLU B 1 492 ? 15.281 22.078 24.25 1 95.38 492 GLU B C 1
ATOM 8115 O O . GLU B 1 492 ? 16.016 22.828 23.609 1 95.38 492 GLU B O 1
ATOM 8120 N N . LEU B 1 493 ? 14.594 21.125 23.734 1 97.06 493 LEU B N 1
ATOM 8121 C CA . LEU B 1 493 ? 14.656 20.891 22.297 1 97.06 493 LEU B CA 1
ATOM 8122 C C . LEU B 1 493 ? 14.008 22.047 21.531 1 97.06 493 LEU B C 1
ATOM 8124 O O . LEU B 1 493 ? 14.5 22.453 20.469 1 97.06 493 LEU B O 1
ATOM 8128 N N . ARG B 1 494 ? 12.922 22.562 22.047 1 96.81 494 ARG B N 1
ATOM 8129 C CA . ARG B 1 494 ? 12.258 23.719 21.438 1 96.81 494 ARG B CA 1
ATOM 8130 C C . ARG B 1 494 ? 13.195 24.922 21.391 1 96.81 494 ARG B C 1
ATOM 8132 O O . ARG B 1 494 ? 13.289 25.594 20.359 1 96.81 494 ARG B O 1
ATOM 8139 N N . GLU B 1 495 ? 13.867 25.156 22.484 1 96.25 495 GLU B N 1
ATOM 8140 C CA . GLU B 1 495 ? 14.781 26.297 22.547 1 96.25 495 GLU B CA 1
ATOM 8141 C C . GLU B 1 495 ? 15.891 26.156 21.5 1 96.25 495 GLU B C 1
ATOM 8143 O O . GLU B 1 495 ? 16.266 27.141 20.859 1 96.25 495 GLU B O 1
ATOM 8148 N N . LYS B 1 496 ? 16.375 24.953 21.375 1 98.06 496 LYS B N 1
ATOM 8149 C CA . LYS B 1 496 ? 17.406 24.703 20.359 1 98.06 496 LYS B CA 1
ATOM 8150 C C . LYS B 1 496 ? 16.875 25 18.953 1 98.06 496 LYS B C 1
ATOM 8152 O O . LYS B 1 496 ? 17.547 25.609 18.141 1 98.06 496 LYS B O 1
ATOM 8157 N N . LEU B 1 497 ? 15.68 24.547 18.688 1 98.56 497 LEU B N 1
ATOM 8158 C CA . LEU B 1 497 ? 15.062 24.75 17.375 1 98.56 497 LEU B CA 1
ATOM 8159 C C . LEU B 1 497 ? 14.898 26.234 17.078 1 98.56 497 LEU B C 1
ATOM 8161 O O . LEU B 1 497 ? 15.305 26.703 16.016 1 98.56 497 LEU B O 1
ATOM 8165 N N . VAL B 1 498 ? 14.297 27.016 18 1 97.81 498 VAL B N 1
ATOM 8166 C CA . VAL B 1 498 ? 13.922 28.391 17.719 1 97.81 498 VAL B CA 1
ATOM 8167 C C . VAL B 1 498 ? 15.172 29.266 17.625 1 97.81 498 VAL B C 1
ATOM 8169 O O . VAL B 1 498 ? 15.234 30.203 16.828 1 97.81 498 VAL B O 1
ATOM 8172 N N . THR B 1 499 ? 16.156 28.938 18.453 1 98.31 499 THR B N 1
ATOM 8173 C CA . THR B 1 499 ? 17.422 29.656 18.375 1 98.31 499 THR B CA 1
ATOM 8174 C C . THR B 1 499 ? 18.094 29.422 17.031 1 98.31 499 THR B C 1
ATOM 8176 O O . THR B 1 499 ? 18.578 30.359 16.391 1 98.31 499 THR B O 1
ATOM 8179 N N . ALA B 1 500 ? 18.125 28.156 16.641 1 98.75 500 ALA B N 1
ATOM 8180 C CA . ALA B 1 500 ? 18.719 27.812 15.352 1 98.75 500 ALA B CA 1
ATOM 8181 C C . ALA B 1 500 ? 18 28.5 14.203 1 98.75 500 ALA B C 1
ATOM 8183 O O . ALA B 1 500 ? 18.641 29.047 13.305 1 98.75 500 ALA B O 1
ATOM 8184 N N . LEU B 1 501 ? 16.719 28.531 14.188 1 98.75 501 LEU B N 1
ATOM 8185 C CA . LEU B 1 501 ? 15.93 29.156 13.133 1 98.75 501 LEU B CA 1
ATOM 8186 C C . LEU B 1 501 ? 16.172 30.672 13.109 1 98.75 501 LEU B C 1
ATOM 8188 O O . LEU B 1 501 ? 16.297 31.266 12.031 1 98.75 501 LEU B O 1
ATOM 8192 N N . ASP B 1 502 ? 16.219 31.25 14.297 1 98.56 502 ASP B N 1
ATOM 8193 C CA . ASP B 1 502 ? 16.484 32.688 14.398 1 98.56 502 ASP B CA 1
ATOM 8194 C C . ASP B 1 502 ? 17.828 33.031 13.766 1 98.56 502 ASP B C 1
ATOM 8196 O O . ASP B 1 502 ? 17.922 34 13 1 98.56 502 ASP B O 1
ATOM 8200 N N . GLU B 1 503 ? 18.812 32.281 14.047 1 98.56 503 GLU B N 1
ATOM 8201 C CA . GLU B 1 503 ? 20.141 32.5 13.516 1 98.56 503 GLU B CA 1
ATOM 8202 C C . GLU B 1 503 ? 20.172 32.312 12 1 98.56 503 GLU B C 1
ATOM 8204 O O . GLU B 1 503 ? 20.797 33.094 11.273 1 98.56 503 GLU B O 1
ATOM 8209 N N . ILE B 1 504 ? 19.562 31.281 11.57 1 98.5 504 ILE B N 1
ATOM 8210 C CA . ILE B 1 504 ? 19.562 30.953 10.148 1 98.5 504 ILE B CA 1
ATOM 8211 C C . ILE B 1 504 ? 18.797 32.031 9.367 1 98.5 504 ILE B C 1
ATOM 8213 O O . ILE B 1 504 ? 19.203 32.406 8.266 1 98.5 504 ILE B O 1
ATOM 8217 N N . TRP B 1 505 ? 17.688 32.438 9.898 1 98.5 505 TRP B N 1
ATOM 8218 C CA . TRP B 1 505 ? 16.938 33.5 9.25 1 98.5 505 TRP B CA 1
ATOM 8219 C C . TRP B 1 505 ? 17.781 34.75 9.07 1 98.5 505 TRP B C 1
ATOM 8221 O O . TRP B 1 505 ? 17.688 35.469 8.055 1 98.5 505 TRP B O 1
ATOM 8231 N N . THR B 1 506 ? 18.547 35.062 10.039 1 98.44 506 THR B N 1
ATOM 8232 C CA . THR B 1 506 ? 19.453 36.188 9.977 1 98.44 506 THR B CA 1
ATOM 8233 C C . THR B 1 506 ? 20.578 35.938 8.977 1 98.44 506 THR B C 1
ATOM 8235 O O . THR B 1 506 ? 20.844 36.781 8.117 1 98.44 506 THR B O 1
ATOM 8238 N N . ARG B 1 507 ? 21.125 34.812 9.047 1 98.19 507 ARG B N 1
ATOM 8239 C CA . ARG B 1 507 ? 22.281 34.438 8.211 1 98.19 507 ARG B CA 1
ATOM 8240 C C . ARG B 1 507 ? 21.906 34.469 6.734 1 98.19 507 ARG B C 1
ATOM 8242 O O . ARG B 1 507 ? 22.703 34.875 5.891 1 98.19 507 ARG B O 1
ATOM 8249 N N . LEU B 1 508 ? 20.734 34 6.453 1 98.25 508 LEU B N 1
ATOM 8250 C CA . LEU B 1 508 ? 20.328 33.844 5.059 1 98.25 508 LEU B CA 1
ATOM 8251 C C . LEU B 1 508 ? 19.469 35.031 4.621 1 98.25 508 LEU B C 1
ATOM 8253 O O . LEU B 1 508 ? 19.031 35.094 3.467 1 98.25 508 LEU B O 1
ATOM 8257 N N . ASP B 1 509 ? 19.25 35.938 5.477 1 98 509 ASP B N 1
ATOM 8258 C CA . ASP B 1 509 ? 18.438 37.125 5.207 1 98 509 ASP B CA 1
ATOM 8259 C C . ASP B 1 509 ? 17.062 36.75 4.668 1 98 509 ASP B C 1
ATOM 8261 O O . ASP B 1 509 ? 16.641 37.219 3.617 1 98 509 ASP B O 1
ATOM 8265 N N . ILE B 1 510 ? 16.484 35.781 5.32 1 98.25 510 ILE B N 1
ATOM 8266 C CA . ILE B 1 510 ? 15.125 35.375 4.965 1 98.25 510 ILE B CA 1
ATOM 8267 C C . ILE B 1 510 ? 14.125 36.344 5.543 1 98.25 510 ILE B C 1
ATOM 8269 O O . ILE B 1 510 ? 14.297 36.844 6.668 1 98.25 510 ILE B O 1
ATOM 8273 N N . LYS B 1 511 ? 13.062 36.656 4.852 1 98.06 511 LYS B N 1
ATOM 8274 C CA . LYS B 1 511 ? 12.07 37.656 5.273 1 98.06 511 LYS B CA 1
ATOM 8275 C C . LYS B 1 511 ? 11.391 37.25 6.57 1 98.06 511 LYS B C 1
ATOM 8277 O O . LYS B 1 511 ? 10.938 36.094 6.695 1 98.06 511 LYS B O 1
ATOM 8282 N N . ARG B 1 512 ? 11.344 38.094 7.453 1 98.38 512 ARG B N 1
ATOM 8283 C CA . ARG B 1 512 ? 10.633 37.906 8.711 1 98.38 512 ARG B CA 1
ATOM 8284 C C . ARG B 1 512 ? 9.18 38.375 8.594 1 98.38 512 ARG B C 1
ATOM 8286 O O . ARG B 1 512 ? 8.789 38.938 7.574 1 98.38 512 ARG B O 1
ATOM 8293 N N . THR B 1 513 ? 8.375 38.062 9.633 1 97.88 513 THR B N 1
ATOM 8294 C CA . THR B 1 513 ? 6.957 38.406 9.625 1 97.88 513 THR B CA 1
ATOM 8295 C C . THR B 1 513 ? 6.758 39.906 9.375 1 97.88 513 THR B C 1
ATOM 8297 O O . THR B 1 513 ? 5.906 40.281 8.57 1 97.88 513 THR B O 1
ATOM 8300 N N . SER B 1 514 ? 7.527 40.75 10.031 1 97.56 514 SER B N 1
ATOM 8301 C CA . SER B 1 514 ? 7.402 42.219 9.922 1 97.56 514 SER B CA 1
ATOM 8302 C C . SER B 1 514 ? 7.723 42.688 8.508 1 97.56 514 SER B C 1
ATOM 8304 O O . SER B 1 514 ? 7.137 43.656 8.023 1 97.56 514 SER B O 1
ATOM 8306 N N . GLN B 1 515 ? 8.617 41.969 7.883 1 97.81 515 GLN B N 1
ATOM 8307 C CA . GLN B 1 515 ? 8.977 42.344 6.516 1 97.81 515 GLN B CA 1
ATOM 8308 C C . GLN B 1 515 ? 7.879 41.938 5.531 1 97.81 515 GLN B C 1
ATOM 8310 O O . GLN B 1 515 ? 7.59 42.688 4.586 1 97.81 515 GLN B O 1
ATOM 8315 N N . TRP B 1 516 ? 7.34 40.781 5.707 1 97.56 516 TRP B N 1
ATOM 8316 C CA . TRP B 1 516 ? 6.176 40.406 4.906 1 97.56 516 TRP B CA 1
ATOM 8317 C C . TRP B 1 516 ? 5.039 41.406 5.102 1 97.56 516 TRP B C 1
ATOM 8319 O O . TRP B 1 516 ? 4.352 41.781 4.145 1 97.56 516 TRP B O 1
ATOM 8329 N N . ALA B 1 517 ? 4.836 41.844 6.355 1 97.19 517 ALA B N 1
ATOM 8330 C CA . ALA B 1 517 ? 3.799 42.844 6.676 1 97.19 517 ALA B CA 1
ATOM 8331 C C . ALA B 1 517 ? 4.035 44.156 5.941 1 97.19 517 ALA B C 1
ATOM 8333 O O . ALA B 1 517 ? 3.09 44.781 5.457 1 97.19 517 ALA B O 1
ATOM 8334 N N . ALA B 1 518 ? 5.242 44.531 5.887 1 97.38 518 ALA B N 1
ATOM 8335 C CA . ALA B 1 518 ? 5.613 45.781 5.219 1 97.38 518 ALA B CA 1
ATOM 8336 C C . ALA B 1 518 ? 5.277 45.719 3.73 1 97.38 518 ALA B C 1
ATOM 8338 O O . ALA B 1 518 ? 5.035 46.75 3.102 1 97.38 518 ALA B O 1
ATOM 8339 N N . GLU B 1 519 ? 5.168 44.531 3.238 1 96.31 519 GLU B N 1
ATOM 8340 C CA . GLU B 1 519 ? 4.863 44.344 1.823 1 96.31 519 GLU B CA 1
ATOM 8341 C C . GLU B 1 519 ? 3.385 44.031 1.613 1 96.31 519 GLU B C 1
ATOM 8343 O O . GLU B 1 519 ? 2.977 43.656 0.514 1 96.31 519 GLU B O 1
ATOM 8348 N N . GLY B 1 520 ? 2.596 44.125 2.652 1 95.56 520 GLY B N 1
ATOM 8349 C CA . GLY B 1 520 ? 1.162 43.906 2.521 1 95.56 520 GLY B CA 1
ATOM 8350 C C . GLY B 1 520 ? 0.72 42.531 2.951 1 95.56 520 GLY B C 1
ATOM 8351 O O . GLY B 1 520 ? -0.448 42.156 2.791 1 95.56 520 GLY B O 1
ATOM 8352 N N . GLY B 1 521 ? 1.652 41.781 3.469 1 95.56 521 GLY B N 1
ATOM 8353 C CA . GLY B 1 521 ? 1.336 40.438 3.896 1 95.56 521 GLY B CA 1
ATOM 8354 C C . GLY B 1 521 ? 1.379 39.406 2.764 1 95.56 521 GLY B C 1
ATOM 8355 O O . GLY B 1 521 ? 1.356 39.781 1.59 1 95.56 521 GLY B O 1
ATOM 8356 N N . PHE B 1 522 ? 1.43 38.125 3.086 1 95.38 522 PHE B N 1
ATOM 8357 C CA . PHE B 1 522 ? 1.502 37.062 2.1 1 95.38 522 PHE B CA 1
ATOM 8358 C C . PHE B 1 522 ? 0.978 35.75 2.68 1 95.38 522 PHE B C 1
ATOM 8360 O O . PHE B 1 522 ? 1.485 35.25 3.693 1 95.38 522 PHE B O 1
ATOM 8367 N N . ILE B 1 523 ? -0.042 35.188 2.1 1 94.19 523 ILE B N 1
ATOM 8368 C CA . ILE B 1 523 ? -0.704 33.938 2.479 1 94.19 523 ILE B CA 1
ATOM 8369 C C . ILE B 1 523 ? -0.986 33.938 3.979 1 94.19 523 ILE B C 1
ATOM 8371 O O . ILE B 1 523 ? -0.7 32.938 4.672 1 94.19 523 ILE B O 1
ATOM 8375 N N . GLY B 1 524 ? -1.367 35.031 4.449 1 94.19 524 GLY B N 1
ATOM 8376 C CA . GLY B 1 524 ? -1.802 35.156 5.832 1 94.19 524 GLY B CA 1
ATOM 8377 C C . GLY B 1 524 ? -0.718 35.688 6.746 1 94.19 524 GLY B C 1
ATOM 8378 O O . GLY B 1 524 ? -1.007 36.188 7.848 1 94.19 524 GLY B O 1
ATOM 8379 N N . VAL B 1 525 ? 0.537 35.656 6.375 1 96.69 525 VAL B N 1
ATOM 8380 C CA . VAL B 1 525 ? 1.656 36.156 7.176 1 96.69 525 VAL B CA 1
ATOM 8381 C C . VAL B 1 525 ? 1.729 37.688 7.098 1 96.69 525 VAL B C 1
ATOM 8383 O O . VAL B 1 525 ? 1.656 38.25 6.008 1 96.69 525 VAL B O 1
ATOM 8386 N N . GLY B 1 526 ? 1.842 38.281 8.242 1 95.56 526 GLY B N 1
ATOM 8387 C CA . GLY B 1 526 ? 1.994 39.719 8.266 1 95.56 526 GLY B CA 1
ATOM 8388 C C . GLY B 1 526 ? 0.686 40.469 8.07 1 95.56 526 GLY B C 1
ATOM 8389 O O . GLY B 1 526 ? 0.68 41.688 7.875 1 95.56 526 GLY B O 1
ATOM 8390 N N . VAL B 1 527 ? -0.346 39.75 8.039 1 94.06 527 VAL B N 1
ATOM 8391 C CA . VAL B 1 527 ? -1.653 40.375 7.898 1 94.06 527 VAL B CA 1
ATOM 8392 C C . VAL B 1 527 ? -2.195 40.75 9.273 1 94.06 527 VAL B C 1
ATOM 8394 O O . VAL B 1 527 ? -2.352 39.906 10.148 1 94.06 527 VAL B O 1
ATOM 8397 N N . GLU B 1 528 ? -2.5 42 9.422 1 89.5 528 GLU B N 1
ATOM 8398 C CA . GLU B 1 528 ? -2.943 42.531 10.719 1 89.5 528 GLU B CA 1
ATOM 8399 C C . GLU B 1 528 ? -4.246 41.875 11.156 1 89.5 528 GLU B C 1
ATOM 8401 O O . GLU B 1 528 ? -5.176 41.719 10.359 1 89.5 528 GLU B O 1
ATOM 8406 N N . GLY B 1 529 ? -4.289 41.438 12.328 1 86.75 529 GLY B N 1
ATOM 8407 C CA . GLY B 1 529 ? -5.5 40.875 12.914 1 86.75 529 GLY B CA 1
ATOM 8408 C C . GLY B 1 529 ? -5.742 39.438 12.516 1 86.75 529 GLY B C 1
ATOM 8409 O O . GLY B 1 529 ? -6.684 38.812 13 1 86.75 529 GLY B O 1
ATOM 8410 N N . ASN B 1 530 ? -4.949 38.844 11.742 1 88.31 530 ASN B N 1
ATOM 8411 C CA . ASN B 1 530 ? -5.113 37.469 11.305 1 88.31 530 ASN B CA 1
ATOM 8412 C C . ASN B 1 530 ? -4.535 36.5 12.32 1 88.31 530 ASN B C 1
ATOM 8414 O O . ASN B 1 530 ? -3.461 35.906 12.102 1 88.31 530 ASN B O 1
ATOM 8418 N N . VAL B 1 531 ? -5.234 36.281 13.352 1 87.31 531 VAL B N 1
ATOM 8419 C CA . VAL B 1 531 ? -4.816 35.375 14.406 1 87.31 531 VAL B CA 1
ATOM 8420 C C . VAL B 1 531 ? -5.918 34.344 14.664 1 87.31 531 VAL B C 1
ATOM 8422 O O . VAL B 1 531 ? -6.684 34.469 15.625 1 87.31 531 VAL B O 1
ATOM 8425 N N . PRO B 1 532 ? -5.902 33.281 13.844 1 91.06 532 PRO B N 1
ATOM 8426 C CA . PRO B 1 532 ? -6.941 32.25 14.047 1 91.06 532 PRO B CA 1
ATOM 8427 C C . PRO B 1 532 ? -6.867 31.625 15.43 1 91.06 532 PRO B C 1
ATOM 8429 O O . PRO B 1 532 ? -5.773 31.375 15.945 1 91.06 532 PRO B O 1
ATOM 8432 N N . GLU B 1 533 ? -8.008 31.422 16.016 1 91.31 533 GLU B N 1
ATOM 8433 C CA . GLU B 1 533 ? -8.078 30.734 17.297 1 91.31 533 GLU B CA 1
ATOM 8434 C C . GLU B 1 533 ? -7.848 29.234 17.141 1 91.31 533 GLU B C 1
ATOM 8436 O O . GLU B 1 533 ? -8.453 28.594 16.281 1 91.31 533 GLU B O 1
ATOM 8441 N N . PRO B 1 534 ? -7.016 28.703 17.953 1 94.88 534 PRO B N 1
ATOM 8442 C CA . PRO B 1 534 ? -6.816 27.25 17.891 1 94.88 534 PRO B CA 1
ATOM 8443 C C . PRO B 1 534 ? -8.102 26.469 18.156 1 94.88 534 PRO B C 1
ATOM 8445 O O . PRO B 1 534 ? -8.891 26.844 19.016 1 94.88 534 PRO B O 1
ATOM 8448 N N . LEU B 1 535 ? -8.242 25.391 17.391 1 96.69 535 LEU B N 1
ATOM 8449 C CA . LEU B 1 535 ? -9.414 24.547 17.609 1 96.69 535 LEU B CA 1
ATOM 8450 C C . LEU B 1 535 ? -9.398 23.953 19.016 1 96.69 535 LEU B C 1
ATOM 8452 O O . LEU B 1 535 ? -10.461 23.781 19.625 1 96.69 535 LEU B O 1
ATOM 8456 N N . TRP B 1 536 ? -8.258 23.547 19.516 1 96.81 536 TRP B N 1
ATOM 8457 C CA . TRP B 1 536 ? -8.078 23.188 20.922 1 96.81 536 TRP B CA 1
ATOM 8458 C C . TRP B 1 536 ? -8.102 24.438 21.797 1 96.81 536 TRP B C 1
ATOM 8460 O O . TRP B 1 536 ? -7.082 25.109 21.969 1 96.81 536 TRP B O 1
ATOM 8470 N N . THR B 1 537 ? -9.219 24.703 22.453 1 95 537 THR B N 1
ATOM 8471 C CA . THR B 1 537 ? -9.375 25.875 23.312 1 95 537 THR B CA 1
ATOM 8472 C C . THR B 1 537 ? -8.711 25.641 24.656 1 95 537 THR B C 1
ATOM 8474 O O . THR B 1 537 ? -8.375 24.516 25.016 1 95 537 THR B O 1
ATOM 8477 N N . ASP B 1 538 ? -8.555 26.688 25.359 1 92.88 538 ASP B N 1
ATOM 8478 C CA . ASP B 1 538 ? -8.016 26.578 26.703 1 92.88 538 ASP B CA 1
ATOM 8479 C C . ASP B 1 538 ? -8.867 25.656 27.578 1 92.88 538 ASP B C 1
ATOM 8481 O O . ASP B 1 538 ? -8.344 24.906 28.406 1 92.88 538 ASP B O 1
ATOM 8485 N N . LYS B 1 539 ? -10.141 25.734 27.375 1 92.88 539 LYS B N 1
ATOM 8486 C CA . LYS B 1 539 ? -11.07 24.891 28.125 1 92.88 539 LYS B CA 1
ATOM 8487 C C . LYS B 1 539 ? -10.828 23.422 27.812 1 92.88 539 LYS B C 1
ATOM 8489 O O . LYS B 1 539 ? -10.758 22.594 28.734 1 92.88 539 LYS B O 1
ATOM 8494 N N . LEU B 1 540 ? -10.672 23.125 26.531 1 93.88 540 LEU B N 1
ATOM 8495 C CA . LEU B 1 540 ? -10.484 21.75 26.109 1 93.88 540 LEU B CA 1
ATOM 8496 C C . LEU B 1 540 ? -9.125 21.219 26.562 1 93.88 540 LEU B C 1
ATOM 8498 O O . LEU B 1 540 ? -8.969 20.016 26.812 1 93.88 540 LEU B O 1
ATOM 8502 N N . LEU B 1 541 ? -8.195 22.109 26.719 1 93.12 541 LEU B N 1
ATOM 8503 C CA . LEU B 1 541 ? -6.855 21.719 27.172 1 93.12 541 LEU B CA 1
ATOM 8504 C C . LEU B 1 541 ? -6.793 21.641 28.688 1 93.12 541 LEU B C 1
ATOM 8506 O O . LEU B 1 541 ? -5.797 21.188 29.25 1 93.12 541 LEU B O 1
ATOM 8510 N N . GLY B 1 542 ? -7.824 22.125 29.375 1 87.12 542 GLY B N 1
ATOM 8511 C CA . GLY B 1 542 ? -7.867 22.094 30.828 1 87.12 542 GLY B CA 1
ATOM 8512 C C . GLY B 1 542 ? -7.016 23.172 31.469 1 87.12 542 GLY B C 1
ATOM 8513 O O . GLY B 1 542 ? -6.551 23.016 32.594 1 87.12 542 GLY B O 1
ATOM 8514 N N . ILE B 1 543 ? -6.781 24.25 30.75 1 87.31 543 ILE B N 1
ATOM 8515 C CA . ILE B 1 543 ? -5.867 25.25 31.297 1 87.31 543 ILE B CA 1
ATOM 8516 C C . ILE B 1 543 ? -6.582 26.594 31.406 1 87.31 543 ILE B C 1
ATOM 8518 O O . ILE B 1 543 ? -5.938 27.625 31.562 1 87.31 543 ILE B O 1
ATOM 8522 N N . GLU B 1 544 ? -7.801 26.609 31.234 1 88.44 544 GLU B N 1
ATOM 8523 C CA . GLU B 1 544 ? -8.555 27.859 31.172 1 88.44 544 GLU B CA 1
ATOM 8524 C C . GLU B 1 544 ? -8.273 28.719 32.406 1 88.44 544 GLU B C 1
ATOM 8526 O O . GLU B 1 544 ? -7.965 29.906 32.281 1 88.44 544 GLU B O 1
ATOM 8531 N N . GLN B 1 545 ? -8.383 28.125 33.562 1 86.62 545 GLN B N 1
ATOM 8532 C CA . GLN B 1 545 ? -8.164 28.859 34.812 1 86.62 545 GLN B CA 1
ATOM 8533 C C . GLN B 1 545 ? -6.707 29.312 34.938 1 86.62 545 GLN B C 1
ATOM 8535 O O . GLN B 1 545 ? -6.43 30.438 35.312 1 86.62 545 GLN B O 1
ATOM 8540 N N . ALA B 1 546 ? -5.848 28.375 34.625 1 84.56 546 ALA B N 1
ATOM 8541 C CA . ALA B 1 546 ? -4.426 28.688 34.688 1 84.56 546 ALA B CA 1
ATOM 8542 C C . ALA B 1 546 ? -4.066 29.812 33.719 1 84.56 546 ALA B C 1
ATOM 8544 O O . ALA B 1 546 ? -3.246 30.688 34.062 1 84.56 546 ALA B O 1
ATOM 8545 N N . ALA B 1 547 ? -4.625 29.797 32.594 1 87.19 547 ALA B N 1
ATOM 8546 C CA . ALA B 1 547 ? -4.363 30.828 31.594 1 87.19 547 ALA B CA 1
ATOM 8547 C C . ALA B 1 547 ? -4.84 32.188 32.062 1 87.19 547 ALA B C 1
ATOM 8549 O O . ALA B 1 547 ? -4.16 33.219 31.859 1 87.19 547 ALA B O 1
ATOM 8550 N N . LYS B 1 548 ? -5.91 32.25 32.719 1 86.5 548 LYS B N 1
ATOM 8551 C CA . LYS B 1 548 ? -6.438 33.469 33.281 1 86.5 548 LYS B CA 1
ATOM 8552 C C . LYS B 1 548 ? -5.508 34.031 34.344 1 86.5 548 LYS B C 1
ATOM 8554 O O . LYS B 1 548 ? -5.262 35.25 34.406 1 86.5 548 LYS B O 1
ATOM 8559 N N . GLU B 1 549 ? -5.07 33.156 35.094 1 86 549 GLU B N 1
ATOM 8560 C CA . GLU B 1 549 ? -4.191 33.562 36.188 1 86 549 GLU B CA 1
ATOM 8561 C C . GLU B 1 549 ? -2.854 34.094 35.656 1 86 549 GLU B C 1
ATOM 8563 O O . GLU B 1 549 ? -2.316 35.062 36.188 1 86 549 GLU B O 1
ATOM 8568 N N . VAL B 1 550 ? -2.406 33.375 34.75 1 84.94 550 VAL B N 1
ATOM 8569 C CA . VAL B 1 550 ? -1.123 33.781 34.156 1 84.94 550 VAL B CA 1
ATOM 8570 C C . VAL B 1 550 ? -1.262 35.125 33.469 1 84.94 550 VAL B C 1
ATOM 8572 O O . VAL B 1 550 ? -0.378 35.969 33.562 1 84.94 550 VAL B O 1
ATOM 8575 N N . LYS B 1 551 ? -2.275 35.344 32.812 1 83 551 LYS B N 1
ATOM 8576 C CA . LYS B 1 551 ? -2.531 36.594 32.125 1 83 551 LYS B CA 1
ATOM 8577 C C . LYS B 1 551 ? -2.711 37.719 33.156 1 83 551 LYS B C 1
ATOM 8579 O O . LYS B 1 551 ? -2.23 38.844 32.938 1 83 551 LYS B O 1
ATOM 8584 N N . ALA B 1 552 ? -3.328 37.406 34.219 1 84.94 552 ALA B N 1
ATOM 8585 C CA . ALA B 1 552 ? -3.555 38.375 35.281 1 84.94 552 ALA B CA 1
ATOM 8586 C C . ALA B 1 552 ? -2.244 38.75 35.969 1 84.94 552 ALA B C 1
ATOM 8588 O O . ALA B 1 552 ? -2.092 39.875 36.438 1 84.94 552 ALA B O 1
ATOM 8589 N N . ALA B 1 553 ? -1.351 37.844 35.938 1 83.88 553 ALA B N 1
ATOM 8590 C CA . ALA B 1 553 ? -0.056 38.062 36.562 1 83.88 553 ALA B CA 1
ATOM 8591 C C . ALA B 1 553 ? 0.871 38.875 35.656 1 83.88 553 ALA B C 1
ATOM 8593 O O . ALA B 1 553 ? 2.01 39.156 36.031 1 83.88 553 ALA B O 1
ATOM 8594 N N . GLY B 1 554 ? 0.469 39.188 34.5 1 78.56 554 GLY B N 1
ATOM 8595 C CA . GLY B 1 554 ? 1.222 40.062 33.625 1 78.56 554 GLY B CA 1
ATOM 8596 C C . GLY B 1 554 ? 2.242 39.344 32.781 1 78.56 554 GLY B C 1
ATOM 8597 O O . GLY B 1 554 ? 3.201 39.938 32.281 1 78.56 554 GLY B O 1
ATOM 8598 N N . VAL B 1 555 ? 2.111 38.062 32.656 1 78 555 VAL B N 1
ATOM 8599 C CA . VAL B 1 555 ? 3.02 37.312 31.797 1 78 555 VAL B CA 1
ATOM 8600 C C . VAL B 1 555 ? 2.809 37.719 30.344 1 78 555 VAL B C 1
ATOM 8602 O O . VAL B 1 555 ? 1.67 37.812 29.875 1 78 555 VAL B O 1
ATOM 8605 N N . PRO B 1 556 ? 3.943 37.938 29.781 1 74.12 556 PRO B N 1
ATOM 8606 C CA . PRO B 1 556 ? 3.822 38.344 28.375 1 74.12 556 PRO B CA 1
ATOM 8607 C C . PRO B 1 556 ? 3.174 37.281 27.5 1 74.12 556 PRO B C 1
ATOM 8609 O O . PRO B 1 556 ? 3.215 36.094 27.844 1 74.12 556 PRO B O 1
ATOM 8612 N N . GLU B 1 557 ? 2.553 37.75 26.438 1 68.5 557 GLU B N 1
ATOM 8613 C CA . GLU B 1 557 ? 1.808 36.906 25.516 1 68.5 557 GLU B CA 1
ATOM 8614 C C . GLU B 1 557 ? 2.674 35.75 25 1 68.5 557 GLU B C 1
ATOM 8616 O O . GLU B 1 557 ? 2.184 34.656 24.797 1 68.5 557 GLU B O 1
ATOM 8621 N N . ASN B 1 558 ? 3.895 36 24.906 1 69.62 558 ASN B N 1
ATOM 8622 C CA . ASN B 1 558 ? 4.793 35 24.328 1 69.62 558 ASN B CA 1
ATOM 8623 C C . ASN B 1 558 ? 5.266 34 25.391 1 69.62 558 ASN B C 1
ATOM 8625 O O . ASN B 1 558 ? 5.953 33.031 25.078 1 69.62 558 ASN B O 1
ATOM 8629 N N . GLY B 1 559 ? 4.793 34.062 26.453 1 74.19 559 GLY B N 1
ATOM 8630 C CA . GLY B 1 559 ? 5.273 33.188 27.516 1 74.19 559 GLY B CA 1
ATOM 8631 C C . GLY B 1 559 ? 4.16 32.469 28.25 1 74.19 559 GLY B C 1
ATOM 8632 O O . GLY B 1 559 ? 4.414 31.734 29.188 1 74.19 559 GLY B O 1
ATOM 8633 N N . ILE B 1 560 ? 3.006 32.625 27.781 1 77.81 560 ILE B N 1
ATOM 8634 C CA . ILE B 1 560 ? 1.853 32.125 28.516 1 77.81 560 ILE B CA 1
ATOM 8635 C C . ILE B 1 560 ? 1.89 30.609 28.578 1 77.81 560 ILE B C 1
ATOM 8637 O O . ILE B 1 560 ? 1.765 30.016 29.656 1 77.81 560 ILE B O 1
ATOM 8641 N N . THR B 1 561 ? 2.184 30.047 27.391 1 84.81 561 THR B N 1
ATOM 8642 C CA . THR B 1 561 ? 2.141 28.594 27.328 1 84.81 561 THR B CA 1
ATOM 8643 C C . THR B 1 561 ? 3.291 27.984 28.125 1 84.81 561 THR B C 1
ATOM 8645 O O . THR B 1 561 ? 3.115 26.969 28.812 1 84.81 561 THR B O 1
ATOM 8648 N N . GLU B 1 562 ? 4.387 28.641 28.094 1 80.44 562 GLU B N 1
ATOM 8649 C CA . GLU B 1 562 ? 5.516 28.156 28.891 1 80.44 562 GLU B CA 1
ATOM 8650 C C . GLU B 1 562 ? 5.195 28.188 30.375 1 80.44 562 GLU B C 1
ATOM 8652 O O . GLU B 1 562 ? 5.555 27.266 31.125 1 80.44 562 GLU B O 1
ATOM 8657 N N . ALA B 1 563 ? 4.602 29.203 30.719 1 77.75 563 ALA B N 1
ATOM 8658 C CA . ALA B 1 563 ? 4.227 29.359 32.125 1 77.75 563 ALA B CA 1
ATOM 8659 C C . ALA B 1 563 ? 3.223 28.281 32.531 1 77.75 563 ALA B C 1
ATOM 8661 O O . ALA B 1 563 ? 3.289 27.75 33.656 1 77.75 563 ALA B O 1
ATOM 8662 N N . LEU B 1 564 ? 2.4 27.984 31.688 1 81.31 564 LEU B N 1
ATOM 8663 C CA . LEU B 1 564 ? 1.39 26.969 31.938 1 81.31 564 LEU B CA 1
ATOM 8664 C C . LEU B 1 564 ? 2.025 25.594 32.031 1 81.31 564 LEU B C 1
ATOM 8666 O O . LEU B 1 564 ? 1.681 24.797 32.906 1 81.31 564 LEU B O 1
ATOM 8670 N N . LEU B 1 565 ? 2.938 25.312 31.141 1 84.62 565 LEU B N 1
ATOM 8671 C CA . LEU B 1 565 ? 3.641 24.031 31.125 1 84.62 565 LEU B CA 1
ATOM 8672 C C . LEU B 1 565 ? 4.469 23.844 32.406 1 84.62 565 LEU B C 1
ATOM 8674 O O . LEU B 1 565 ? 4.527 22.75 32.938 1 84.62 565 LEU B O 1
ATOM 8678 N N . ALA B 1 566 ? 5.07 24.844 32.781 1 75.06 566 ALA B N 1
ATOM 8679 C CA . ALA B 1 566 ? 5.867 24.812 34 1 75.06 566 ALA B CA 1
ATOM 8680 C C . ALA B 1 566 ? 4.984 24.562 35.219 1 75.06 566 ALA B C 1
ATOM 8682 O O . ALA B 1 566 ? 5.371 23.812 36.125 1 75.06 566 ALA B O 1
ATOM 8683 N N . ARG B 1 567 ? 3.906 25.156 35.219 1 69.56 567 ARG B N 1
ATOM 8684 C CA . ARG B 1 567 ? 2.975 25.047 36.344 1 69.56 567 ARG B CA 1
ATOM 8685 C C . ARG B 1 567 ? 2.4 23.641 36.438 1 69.56 567 ARG B C 1
ATOM 8687 O O . ARG B 1 567 ? 2.252 23.094 37.531 1 69.56 567 ARG B O 1
ATOM 8694 N N . GLU B 1 568 ? 2.115 23.109 35.281 1 66.94 568 GLU B N 1
ATOM 8695 C CA . GLU B 1 568 ? 1.457 21.812 35.281 1 66.94 568 GLU B CA 1
ATOM 8696 C C . GLU B 1 568 ? 2.477 20.672 35.344 1 66.94 568 GLU B C 1
ATOM 8698 O O . GLU B 1 568 ? 2.107 19.5 35.375 1 66.94 568 GLU B O 1
ATOM 8703 N N . GLY B 1 569 ? 3.752 21.016 35.562 1 59.34 569 GLY B N 1
ATOM 8704 C CA . GLY B 1 569 ? 4.809 20.016 35.625 1 59.34 569 GLY B CA 1
ATOM 8705 C C . GLY B 1 569 ? 4.969 19.234 34.344 1 59.34 569 GLY B C 1
ATOM 8706 O O . GLY B 1 569 ? 5.398 18.078 34.375 1 59.34 569 GLY B O 1
ATOM 8707 N N . LEU B 1 570 ? 4.434 19.781 33.375 1 59.84 570 LEU B N 1
ATOM 8708 C CA . LEU B 1 570 ? 4.371 19.031 32.125 1 59.84 570 LEU B CA 1
ATOM 8709 C C . LEU B 1 570 ? 5.652 19.234 31.297 1 59.84 570 LEU B C 1
ATOM 8711 O O . LEU B 1 570 ? 5.84 18.594 30.266 1 59.84 570 LEU B O 1
ATOM 8715 N N . ASN B 1 571 ? 6.598 20.078 31.844 1 46.38 571 ASN B N 1
ATOM 8716 C CA . ASN B 1 571 ? 7.867 20.266 31.156 1 46.38 571 ASN B CA 1
ATOM 8717 C C . ASN B 1 571 ? 8.766 19.031 31.312 1 46.38 571 ASN B C 1
ATOM 8719 O O . ASN B 1 571 ? 9.758 18.891 30.594 1 46.38 571 ASN B O 1
ATOM 8723 N N . ASN B 1 572 ? 8.578 18.203 32.375 1 45.53 572 ASN B N 1
ATOM 8724 C CA . ASN B 1 572 ? 9.43 17.047 32.625 1 45.53 572 ASN B CA 1
ATOM 8725 C C . ASN B 1 572 ? 8.914 15.805 31.922 1 45.53 572 ASN B C 1
ATOM 8727 O O . ASN B 1 572 ? 7.734 15.469 32.031 1 45.53 572 ASN B O 1
ATOM 8731 N N . SER B 1 573 ? 9.312 15.586 30.719 1 46.16 573 SER B N 1
ATOM 8732 C CA . SER B 1 573 ? 8.992 14.578 29.719 1 46.16 573 SER B CA 1
ATOM 8733 C C . SER B 1 573 ? 8.742 13.219 30.359 1 46.16 573 SER B C 1
ATOM 8735 O O . SER B 1 573 ? 9.633 12.664 31.016 1 46.16 573 SER B O 1
ATOM 8737 N N . ARG B 1 574 ? 7.68 12.938 31.031 1 39.06 574 ARG B N 1
ATOM 8738 C CA . ARG B 1 574 ? 7.449 11.547 31.422 1 39.06 574 ARG B CA 1
ATOM 8739 C C . ARG B 1 574 ? 7.656 10.602 30.25 1 39.06 574 ARG B C 1
ATOM 8741 O O . ARG B 1 574 ? 6.949 10.695 29.25 1 39.06 574 ARG B O 1
ATOM 8748 N N . VAL B 1 575 ? 8.797 10.203 30.016 1 37.84 575 VAL B N 1
ATOM 8749 C CA . VAL B 1 575 ? 8.977 8.992 29.219 1 37.84 575 VAL B CA 1
ATOM 8750 C C . VAL B 1 575 ? 7.965 7.938 29.656 1 37.84 575 VAL B C 1
ATOM 8752 O O . VAL B 1 575 ? 7.73 7.746 30.859 1 37.84 575 VAL B O 1
ATOM 8755 N N . MET B 1 576 ? 7.031 7.574 28.906 1 36.81 576 MET B N 1
ATOM 8756 C CA . MET B 1 576 ? 6.004 6.551 29.109 1 36.81 576 MET B CA 1
ATOM 8757 C C . MET B 1 576 ? 6.555 5.379 29.922 1 36.81 576 MET B C 1
ATOM 8759 O O . MET B 1 576 ? 7.523 4.738 29.5 1 36.81 576 MET B O 1
ATOM 8763 N N . ASP B 1 577 ? 6.594 5.434 31.219 1 32.41 577 ASP B N 1
ATOM 8764 C CA . ASP B 1 577 ? 6.82 4.246 32.031 1 32.41 577 ASP B CA 1
ATOM 8765 C C . ASP B 1 577 ? 5.902 3.104 31.609 1 32.41 577 ASP B C 1
ATOM 8767 O O . ASP B 1 577 ? 4.684 3.197 31.75 1 32.41 577 ASP B O 1
ATOM 8771 N N . VAL B 1 578 ? 6.148 2.393 30.562 1 31.83 578 VAL B N 1
ATOM 8772 C CA . VAL B 1 578 ? 5.52 1.161 30.094 1 31.83 578 VAL B CA 1
ATOM 8773 C C . VAL B 1 578 ? 5.582 0.103 31.188 1 31.83 578 VAL B C 1
ATOM 8775 O O . VAL B 1 578 ? 6.523 -0.692 31.25 1 31.83 578 VAL B O 1
ATOM 8778 N N . SER B 1 579 ? 5.801 0.34 32.562 1 26.75 579 SER B N 1
ATOM 8779 C CA . SER B 1 579 ? 5.812 -0.791 33.5 1 26.75 579 SER B CA 1
ATOM 8780 C C . SER B 1 579 ? 4.43 -1.414 33.625 1 26.75 579 SER B C 1
ATOM 8782 O O . SER B 1 579 ? 4.227 -2.334 34.406 1 26.75 579 SER B O 1
ATOM 8784 N N . ALA B 1 580 ? 3.375 -0.994 33.219 1 22.77 580 ALA B N 1
ATOM 8785 C CA . ALA B 1 580 ? 2.326 -1.95 33.562 1 22.77 580 ALA B CA 1
ATOM 8786 C C . ALA B 1 580 ? 2.395 -3.184 32.688 1 22.77 580 ALA B C 1
ATOM 8788 O O . ALA B 1 580 ? 2.602 -3.072 31.469 1 22.77 580 ALA B O 1
#